Protein AF-0000000078421028 (afdb_homodimer)

pLDDT: mean 93.95, std 9.84, range [19.19, 98.88]

Structure (mmCIF, N/CA/C/O backbone):
data_AF-0000000078421028-model_v1
#
loop_
_entity.id
_entity.type
_entity.pdbx_description
1 polymer 'Putative carboxypeptidase PM20D1'
#
loop_
_atom_site.group_PDB
_atom_site.id
_atom_site.type_symbol
_atom_site.label_atom_id
_atom_site.label_alt_id
_atom_site.label_comp_id
_atom_site.label_asym_id
_atom_site.label_entity_id
_atom_site.label_seq_id
_atom_site.pdbx_PDB_ins_code
_atom_site.Cartn_x
_atom_site.Cartn_y
_atom_site.Cartn_z
_atom_site.occupancy
_atom_site.B_iso_or_equiv
_atom_site.auth_seq_id
_atom_site.auth_comp_id
_atom_site.auth_asym_id
_atom_site.auth_atom_id
_atom_site.pdbx_PDB_model_num
ATOM 1 N N . MET A 1 1 ? -19.719 -23.844 -26.766 1 55.5 1 MET A N 1
ATOM 2 C CA . MET A 1 1 ? -18.578 -24.547 -26.156 1 55.5 1 MET A CA 1
ATOM 3 C C . MET A 1 1 ? -18.562 -24.344 -24.641 1 55.5 1 MET A C 1
ATOM 5 O O . MET A 1 1 ? -18.734 -23.219 -24.156 1 55.5 1 MET A O 1
ATOM 9 N N . PHE A 1 2 ? -18.734 -25.422 -23.844 1 55.91 2 PHE A N 1
ATOM 10 C CA . PHE A 1 2 ? -18.953 -25.484 -22.406 1 55.91 2 PHE A CA 1
ATOM 11 C C . PHE A 1 2 ? -17.922 -24.641 -21.656 1 55.91 2 PHE A C 1
ATOM 13 O O . PHE A 1 2 ? -18.188 -24.141 -20.562 1 55.91 2 PHE A O 1
ATOM 20 N N . SER A 1 3 ? -16.859 -24.359 -22.422 1 67.81 3 SER A N 1
ATOM 21 C CA . SER A 1 3 ? -15.773 -23.641 -21.766 1 67.81 3 SER A CA 1
ATOM 22 C C . SER A 1 3 ? -16.109 -22.156 -21.609 1 67.81 3 SER A C 1
ATOM 24 O O . SER A 1 3 ? -15.734 -21.531 -20.609 1 67.81 3 SER A O 1
ATOM 26 N N . LEU A 1 4 ? -17.141 -21.75 -22.391 1 82.62 4 LEU A N 1
ATOM 27 C CA . LEU A 1 4 ? -17.422 -20.312 -22.391 1 82.62 4 LEU A CA 1
ATOM 28 C C . LEU A 1 4 ? -18.188 -19.922 -21.141 1 82.62 4 LEU A C 1
ATOM 30 O O . LEU A 1 4 ? -17.875 -18.891 -20.531 1 82.62 4 LEU A O 1
ATOM 34 N N . GLY A 1 5 ? -19.078 -20.781 -20.812 1 92.19 5 GLY A N 1
ATOM 35 C CA . GLY A 1 5 ? -19.859 -20.484 -19.625 1 92.19 5 GLY A CA 1
ATOM 36 C C . GLY A 1 5 ? -19.031 -20.438 -18.359 1 92.19 5 GLY A C 1
ATOM 37 O O . GLY A 1 5 ? -19.266 -19.609 -17.484 1 92.19 5 GLY A O 1
ATOM 38 N N . ALA A 1 6 ? -18.078 -21.344 -18.281 1 96.25 6 ALA A N 1
ATOM 39 C CA . ALA A 1 6 ? -17.219 -21.422 -17.094 1 96.25 6 ALA A CA 1
ATOM 40 C C . ALA A 1 6 ? -16.375 -20.172 -16.953 1 96.25 6 ALA A C 1
ATOM 42 O O . ALA A 1 6 ? -16.141 -19.688 -15.836 1 96.25 6 ALA A O 1
ATOM 43 N N . ILE A 1 7 ? -15.93 -19.594 -18.078 1 97.44 7 ILE A N 1
ATOM 44 C CA . ILE A 1 7 ? -15.055 -18.438 -18.094 1 97.44 7 ILE A CA 1
ATOM 45 C C . ILE A 1 7 ? -15.836 -17.203 -17.625 1 97.44 7 ILE A C 1
ATOM 47 O O . ILE A 1 7 ? -15.273 -16.328 -16.969 1 97.44 7 ILE A O 1
ATOM 51 N N . LYS A 1 8 ? -17.109 -17.141 -17.844 1 97.56 8 LYS A N 1
ATOM 52 C CA . LYS A 1 8 ? -17.953 -15.992 -17.5 1 97.56 8 LYS A CA 1
ATOM 53 C C . LYS A 1 8 ? -18.234 -15.945 -16 1 97.56 8 LYS A C 1
ATOM 55 O O . LYS A 1 8 ? -18.688 -14.922 -15.484 1 97.56 8 LYS A O 1
ATOM 60 N N . ILE A 1 9 ? -18.031 -17.047 -15.312 1 98.12 9 ILE A N 1
ATOM 61 C CA . ILE A 1 9 ? -18.25 -17.094 -13.867 1 98.12 9 ILE A CA 1
ATOM 62 C C . ILE A 1 9 ? -16.984 -16.703 -13.133 1 98.12 9 ILE A C 1
ATOM 64 O O . ILE A 1 9 ? -15.984 -17.422 -13.148 1 98.12 9 ILE A O 1
ATOM 68 N N . PRO A 1 10 ? -16.906 -15.578 -12.469 1 97.88 10 PRO A N 1
ATOM 69 C CA . PRO A 1 10 ? -15.68 -15.047 -11.883 1 97.88 10 PRO A CA 1
ATOM 70 C C . PRO A 1 10 ? -15.328 -15.711 -10.547 1 97.88 10 PRO A C 1
ATOM 72 O O . PRO A 1 10 ? -15.391 -15.062 -9.5 1 97.88 10 PRO A O 1
ATOM 75 N N . THR A 1 11 ? -14.938 -16.922 -10.555 1 98.31 11 THR A N 1
ATOM 76 C CA . THR A 1 11 ? -14.547 -17.656 -9.352 1 98.31 11 THR A CA 1
ATOM 77 C C . THR A 1 11 ? -13.211 -17.156 -8.82 1 98.31 11 THR A C 1
ATOM 79 O O . THR A 1 11 ? -12.258 -17.922 -8.695 1 98.31 11 THR A O 1
ATOM 82 N N . VAL A 1 12 ? -13.148 -15.914 -8.375 1 97.94 12 VAL A N 1
ATOM 83 C CA . VAL A 1 12 ? -11.914 -15.234 -7.996 1 97.94 12 VAL A CA 1
ATOM 84 C C . VAL A 1 12 ? -11.562 -15.57 -6.551 1 97.94 12 VAL A C 1
ATOM 86 O O . VAL A 1 12 ? -12.422 -15.523 -5.668 1 97.94 12 VAL A O 1
ATOM 89 N N . ALA A 1 13 ? -10.352 -15.992 -6.344 1 97.31 13 ALA A N 1
ATOM 90 C CA . ALA A 1 13 ? -9.789 -16.172 -5.008 1 97.31 13 ALA A CA 1
ATOM 91 C C . ALA A 1 13 ? -8.836 -15.031 -4.656 1 97.31 13 ALA A C 1
ATOM 93 O O . ALA A 1 13 ? -7.77 -14.898 -5.266 1 97.31 13 ALA A O 1
ATOM 94 N N . PHE A 1 14 ? -9.133 -14.266 -3.656 1 92.81 14 PHE A N 1
ATOM 95 C CA . PHE A 1 14 ? -8.32 -13.125 -3.248 1 92.81 14 PHE A CA 1
ATOM 96 C C . PHE A 1 14 ? -7.32 -13.523 -2.172 1 92.81 14 PHE A C 1
ATOM 98 O O . PHE A 1 14 ? -6.113 -13.383 -2.357 1 92.81 14 PHE A O 1
ATOM 105 N N . LEU A 1 15 ? -7.754 -14.016 -1.08 1 91.31 15 LEU A N 1
ATOM 106 C CA . LEU A 1 15 ? -7.02 -14.547 0.065 1 91.31 15 LEU A CA 1
ATOM 107 C C . LEU A 1 15 ? -7.66 -15.836 0.573 1 91.31 15 LEU A C 1
ATOM 109 O O . LEU A 1 15 ? -8.758 -16.188 0.151 1 91.31 15 LEU A O 1
ATOM 113 N N . ARG A 1 16 ? -6.789 -16.281 1.527 1 87.75 16 ARG A N 1
ATOM 114 C CA . ARG A 1 16 ? -7.371 -17.469 2.141 1 87.75 16 ARG A CA 1
ATOM 115 C C . ARG A 1 16 ? -8.695 -17.141 2.826 1 87.75 16 ARG A C 1
ATOM 117 O O . ARG A 1 16 ? -8.766 -16.219 3.629 1 87.75 16 ARG A O 1
ATOM 124 N N . LYS A 1 17 ? -9.812 -17.516 2.42 1 87.5 17 LYS A N 1
ATOM 125 C CA . LYS A 1 17 ? -11.148 -17.328 2.975 1 87.5 17 LYS A CA 1
ATOM 126 C C . LYS A 1 17 ? -11.828 -16.094 2.383 1 87.5 17 LYS A C 1
ATOM 128 O O . LYS A 1 17 ? -12.867 -15.656 2.875 1 87.5 17 LYS A O 1
ATOM 133 N N . GLN A 1 18 ? -11.109 -15.367 1.617 1 94.12 18 GLN A N 1
ATOM 134 C CA . GLN A 1 18 ? -11.719 -14.305 0.826 1 94.12 18 GLN A CA 1
ATOM 135 C C . GLN A 1 18 ? -11.883 -14.727 -0.631 1 94.12 18 GLN A C 1
ATOM 137 O O . GLN A 1 18 ? -11.102 -14.328 -1.492 1 94.12 18 GLN A O 1
ATOM 142 N N . LEU A 1 19 ? -12.945 -15.477 -0.833 1 97.19 19 LEU A N 1
ATOM 143 C CA . LEU A 1 19 ? -13.266 -16.047 -2.139 1 97.19 19 LEU A CA 1
ATOM 144 C C . LEU A 1 19 ? -14.602 -15.539 -2.646 1 97.19 19 LEU A C 1
ATOM 146 O O . LEU A 1 19 ? -15.438 -15.086 -1.859 1 97.19 19 LEU A O 1
ATOM 150 N N . ASN A 1 20 ? -14.742 -15.445 -3.902 1 97.75 20 ASN A N 1
ATOM 151 C CA . ASN A 1 20 ? -16.062 -15.203 -4.477 1 97.75 20 ASN A CA 1
ATOM 152 C C . ASN A 1 20 ? -16.953 -16.438 -4.367 1 97.75 20 ASN A C 1
ATOM 154 O O . ASN A 1 20 ? -17.156 -17.156 -5.352 1 97.75 20 ASN A O 1
ATOM 158 N N . THR A 1 21 ? -17.562 -16.641 -3.246 1 97.31 21 THR A N 1
ATOM 159 C CA . THR A 1 21 ? -18.297 -17.859 -2.938 1 97.31 21 THR A CA 1
ATOM 160 C C . THR A 1 21 ? -19.547 -17.969 -3.803 1 97.31 21 THR A C 1
ATOM 162 O O . THR A 1 21 ? -19.938 -19.078 -4.18 1 97.31 21 THR A O 1
ATOM 165 N N . THR A 1 22 ? -20.156 -16.828 -4.121 1 98.06 22 THR A N 1
ATOM 166 C CA . THR A 1 22 ? -21.312 -16.844 -5.004 1 98.06 22 THR A CA 1
ATOM 167 C C . THR A 1 22 ? -20.953 -17.438 -6.367 1 98.06 22 THR A C 1
ATOM 169 O O . THR A 1 22 ? -21.703 -18.234 -6.926 1 98.06 22 THR A O 1
ATOM 172 N N . ALA A 1 23 ? -19.812 -17.062 -6.848 1 98.25 23 ALA A N 1
ATOM 173 C CA . ALA A 1 23 ? -19.344 -17.562 -8.141 1 98.25 23 ALA A CA 1
ATOM 174 C C . ALA A 1 23 ? -19.016 -19.047 -8.055 1 98.25 23 ALA A C 1
ATOM 176 O O . ALA A 1 23 ? -19.234 -19.797 -9.016 1 98.25 23 ALA A O 1
ATOM 177 N N . LEU A 1 24 ? -18.469 -19.484 -6.949 1 98.38 24 LEU A N 1
ATOM 178 C CA . LEU A 1 24 ? -18.141 -20.891 -6.773 1 98.38 24 LEU A CA 1
ATOM 179 C C . LEU A 1 24 ? -19.406 -21.75 -6.82 1 98.38 24 LEU A C 1
ATOM 181 O O . LEU A 1 24 ? -19.406 -22.812 -7.441 1 98.38 24 LEU A O 1
ATOM 185 N N . ILE A 1 25 ? -20.438 -21.281 -6.184 1 98 25 ILE A N 1
ATOM 186 C CA . ILE A 1 25 ? -21.719 -21.984 -6.18 1 98 25 ILE A CA 1
ATOM 187 C C . ILE A 1 25 ? -22.281 -22.031 -7.598 1 98 25 ILE A C 1
ATOM 189 O O . ILE A 1 25 ? -22.766 -23.078 -8.047 1 98 25 ILE A O 1
ATOM 193 N N . GLU A 1 26 ? -22.203 -20.891 -8.234 1 98 26 GLU A N 1
ATOM 194 C CA . GLU A 1 26 ? -22.688 -20.812 -9.617 1 98 26 GLU A CA 1
ATOM 195 C C . GLU A 1 26 ? -21.922 -21.781 -10.516 1 98 26 GLU A C 1
ATOM 197 O O . GLU A 1 26 ? -22.516 -22.406 -11.398 1 98 26 GLU A O 1
ATOM 202 N N . PHE A 1 27 ? -20.688 -21.891 -10.352 1 97.88 27 PHE A N 1
ATOM 203 C CA . PHE A 1 27 ? -19.859 -22.797 -11.117 1 97.88 27 PHE A CA 1
ATOM 204 C C . PHE A 1 27 ? -20.312 -24.25 -10.914 1 97.88 27 PHE A C 1
ATOM 206 O O . PHE A 1 27 ? -20.391 -25.016 -11.867 1 97.88 27 PHE A O 1
ATOM 213 N N . GLY A 1 28 ? -20.547 -24.578 -9.672 1 97.19 28 GLY A N 1
ATOM 214 C CA . GLY A 1 28 ? -21.047 -25.906 -9.375 1 97.19 28 GLY A CA 1
ATOM 215 C C . GLY A 1 28 ? -22.328 -26.25 -10.109 1 97.19 28 GLY A C 1
ATOM 216 O O . GLY A 1 28 ? -22.438 -27.328 -10.68 1 97.19 28 GLY A O 1
ATOM 217 N N . LYS A 1 29 ? -23.234 -25.312 -10.078 1 97 29 LYS A N 1
ATOM 218 C CA . LYS A 1 29 ? -24.5 -25.516 -10.797 1 97 29 LYS A CA 1
ATOM 219 C C . LYS A 1 29 ? -24.25 -25.625 -12.305 1 97 29 LYS A C 1
ATOM 221 O O . LYS A 1 29 ? -24.922 -26.406 -12.984 1 97 29 LYS A O 1
ATOM 226 N N . TYR A 1 30 ? -23.359 -24.859 -12.719 1 97.75 30 TYR A N 1
ATOM 227 C CA . TYR A 1 30 ? -23.047 -24.812 -14.148 1 97.75 30 TYR A CA 1
ATOM 228 C C . TYR A 1 30 ? -22.547 -26.156 -14.641 1 97.75 30 TYR A C 1
ATOM 230 O O . TYR A 1 30 ? -23.031 -26.672 -15.648 1 97.75 30 TYR A O 1
ATOM 238 N N . ILE A 1 31 ? -21.516 -26.75 -13.953 1 97.44 31 ILE A N 1
ATOM 239 C CA . ILE A 1 31 ? -20.922 -27.984 -14.445 1 97.44 31 ILE A CA 1
ATOM 240 C C . ILE A 1 31 ? -21.938 -29.125 -14.367 1 97.44 31 ILE A C 1
ATOM 242 O O . ILE A 1 31 ? -21.938 -30.031 -15.203 1 97.44 31 ILE A O 1
ATOM 246 N N . GLN A 1 32 ? -22.844 -29.109 -13.406 1 96.69 32 GLN A N 1
ATOM 247 C CA . GLN A 1 32 ? -23.922 -30.109 -13.336 1 96.69 32 GLN A CA 1
ATOM 248 C C . GLN A 1 32 ? -24.844 -30 -14.547 1 96.69 32 GLN A C 1
ATOM 250 O O . GLN A 1 32 ? -25.312 -31.016 -15.062 1 96.69 32 GLN A O 1
ATOM 255 N N . LYS A 1 33 ? -25.109 -28.797 -14.891 1 96.5 33 LYS A N 1
ATOM 256 C CA . LYS A 1 33 ? -26.031 -28.547 -16 1 96.5 33 LYS A CA 1
ATOM 257 C C . LYS A 1 33 ? -25.406 -28.938 -17.328 1 96.5 33 LYS A C 1
ATOM 259 O O . LYS A 1 33 ? -26.078 -29.562 -18.172 1 96.5 33 LYS A O 1
ATOM 264 N N . VAL A 1 34 ? -24.188 -28.656 -17.531 1 96.56 34 VAL A N 1
ATOM 265 C CA . VAL A 1 34 ? -23.609 -28.766 -18.859 1 96.56 34 VAL A CA 1
ATOM 266 C C . VAL A 1 34 ? -23 -30.156 -19.047 1 96.56 34 VAL A C 1
ATOM 268 O O . VAL A 1 34 ? -22.766 -30.609 -20.172 1 96.56 34 VAL A O 1
ATOM 271 N N . PHE A 1 35 ? -22.75 -30.859 -17.938 1 97.56 35 PHE A N 1
ATOM 272 C CA . PHE A 1 35 ? -22.234 -32.219 -18.031 1 97.56 35 PHE A CA 1
ATOM 273 C C . PHE A 1 35 ? -23.156 -33.219 -17.359 1 97.56 35 PHE A C 1
ATOM 275 O O . PHE A 1 35 ? -22.766 -33.906 -16.422 1 97.56 35 PHE A O 1
ATOM 282 N N . PRO A 1 36 ? -24.344 -33.406 -17.859 1 97 36 PRO A N 1
ATOM 283 C CA . PRO A 1 36 ? -25.344 -34.219 -17.188 1 97 36 PRO A CA 1
ATOM 284 C C . PRO A 1 36 ? -24.953 -35.719 -17.125 1 97 36 PRO A C 1
ATOM 286 O O . PRO A 1 36 ? -25.281 -36.406 -16.156 1 97 36 PRO A O 1
ATOM 289 N N . ALA A 1 37 ? -24.25 -36.25 -18.094 1 97.75 37 ALA A N 1
ATOM 290 C CA . ALA A 1 37 ? -23.859 -37.656 -18.078 1 97.75 37 ALA A CA 1
ATOM 291 C C . ALA A 1 37 ? -22.844 -37.906 -16.969 1 97.75 37 ALA A C 1
ATOM 293 O O . ALA A 1 37 ? -22.891 -38.969 -16.312 1 97.75 37 ALA A O 1
ATOM 294 N N . VAL A 1 38 ? -21.953 -37.031 -16.766 1 98.06 38 VAL A N 1
ATOM 295 C CA . VAL A 1 38 ? -20.938 -37.156 -15.727 1 98.06 38 VAL A CA 1
ATOM 296 C C . VAL A 1 38 ? -21.625 -37.25 -14.359 1 98.06 38 VAL A C 1
ATOM 298 O O . VAL A 1 38 ? -21.203 -38.031 -13.5 1 98.06 38 VAL A O 1
ATOM 301 N N . PHE A 1 39 ? -22.734 -36.531 -14.195 1 97.69 39 PHE A N 1
ATOM 302 C CA . PHE A 1 39 ? -23.359 -36.438 -12.883 1 97.69 39 PHE A CA 1
ATOM 303 C C . PHE A 1 39 ? -24.438 -37.5 -12.711 1 97.69 39 PHE A C 1
ATOM 305 O O . PHE A 1 39 ? -24.906 -37.75 -11.594 1 97.69 39 PHE A O 1
ATOM 312 N N . SER A 1 40 ? -24.766 -38.219 -13.766 1 96.94 40 SER A N 1
ATOM 313 C CA . SER A 1 40 ? -25.891 -39.125 -13.648 1 96.94 40 SER A CA 1
ATOM 314 C C . SER A 1 40 ? -25.453 -40.562 -13.836 1 96.94 40 SER A C 1
ATOM 316 O O . SER A 1 40 ? -26.188 -41.5 -13.5 1 96.94 40 SER A O 1
ATOM 318 N N . THR A 1 41 ? -24.297 -40.781 -14.383 1 97.62 41 THR A N 1
ATOM 319 C CA . THR A 1 41 ? -23.812 -42.125 -14.656 1 97.62 41 THR A CA 1
ATOM 320 C C . THR A 1 41 ? -23.594 -42.906 -13.352 1 97.62 41 THR A C 1
ATOM 322 O O . THR A 1 41 ? -23 -42.375 -12.406 1 97.62 41 THR A O 1
ATOM 325 N N . GLU A 1 42 ? -23.938 -44.156 -13.297 1 96.75 42 GLU A N 1
ATOM 326 C CA . GLU A 1 42 ? -24.016 -44.969 -12.07 1 96.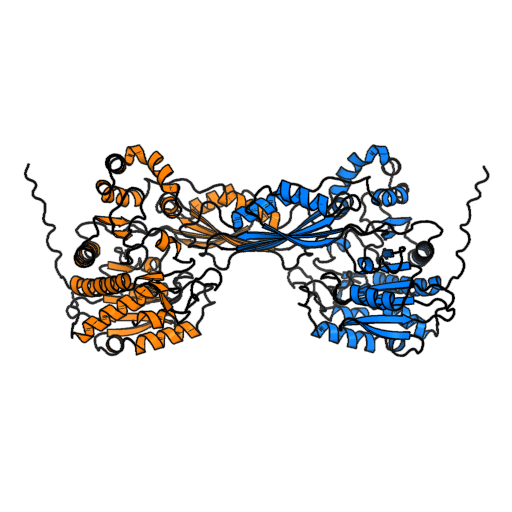75 42 GLU A CA 1
ATOM 327 C C . GLU A 1 42 ? -22.609 -45.281 -11.539 1 96.75 42 GLU A C 1
ATOM 329 O O . GLU A 1 42 ? -22.406 -45.312 -10.32 1 96.75 42 GLU A O 1
ATOM 334 N N . PHE A 1 43 ? -21.703 -45.469 -12.414 1 97.81 43 PHE A N 1
ATOM 335 C CA . PHE A 1 43 ? -20.391 -45.875 -11.945 1 97.81 43 PHE A CA 1
ATOM 336 C C . PHE A 1 43 ? -19.516 -44.656 -11.641 1 97.81 43 PHE A C 1
ATOM 338 O O . PHE A 1 43 ? -18.312 -44.812 -11.43 1 97.81 43 PHE A O 1
ATOM 345 N N . ILE A 1 44 ? -20.078 -43.531 -11.664 1 98.56 44 ILE A N 1
ATOM 346 C CA . ILE A 1 44 ? -19.391 -42.281 -11.281 1 98.56 44 ILE A CA 1
ATOM 347 C C . ILE A 1 44 ? -20 -41.719 -10 1 98.56 44 ILE A C 1
ATOM 349 O O . ILE A 1 44 ? -21.203 -41.5 -9.938 1 98.56 44 ILE A O 1
ATOM 353 N N . GLN A 1 45 ? -19.172 -41.562 -8.984 1 98.31 45 GLN A N 1
ATOM 354 C CA . GLN A 1 45 ? -19.594 -40.938 -7.742 1 98.31 45 GLN A CA 1
ATOM 355 C C . GLN A 1 45 ? -19.047 -39.5 -7.641 1 98.31 45 GLN A C 1
ATOM 357 O O . GLN A 1 45 ? -17.844 -39.281 -7.84 1 98.31 45 GLN A O 1
ATOM 362 N N . HIS A 1 46 ? -19.922 -38.594 -7.484 1 97.69 46 HIS A N 1
ATOM 363 C CA . HIS A 1 46 ? -19.531 -37.219 -7.305 1 97.69 46 HIS A CA 1
ATOM 364 C C . HIS A 1 46 ? -19.703 -36.781 -5.855 1 97.69 46 HIS A C 1
ATOM 366 O O . HIS A 1 46 ? -20.719 -37.094 -5.227 1 97.69 46 HIS A O 1
ATOM 372 N N . GLU A 1 47 ? -18.688 -36.094 -5.277 1 98.12 47 GLU A N 1
ATOM 373 C CA . GLU A 1 47 ? -18.719 -35.562 -3.92 1 98.12 47 GLU A CA 1
ATOM 374 C C . GLU A 1 47 ? -18.219 -34.125 -3.887 1 98.12 47 GLU A C 1
ATOM 376 O O . GLU A 1 47 ? -17.328 -33.75 -4.645 1 98.12 47 GLU A O 1
ATOM 381 N N . VAL A 1 48 ? -18.938 -33.375 -3.047 1 98.19 48 VAL A N 1
ATOM 382 C CA . VAL A 1 48 ? -18.438 -32.031 -2.746 1 98.19 48 VAL A CA 1
ATOM 383 C C . VAL A 1 48 ? -17.516 -32.094 -1.529 1 98.19 48 VAL A C 1
ATOM 385 O O . VAL A 1 48 ? -17.906 -32.594 -0.471 1 98.19 48 VAL A O 1
ATOM 388 N N . VAL A 1 49 ? -16.297 -31.672 -1.717 1 98.19 49 VAL A N 1
ATOM 389 C CA . VAL A 1 49 ? -15.281 -31.703 -0.675 1 98.19 49 VAL A CA 1
ATOM 390 C C . VAL A 1 49 ? -14.883 -30.281 -0.288 1 98.19 49 VAL A C 1
ATOM 392 O O . VAL A 1 49 ? -14.734 -29.422 -1.154 1 98.19 49 VAL A O 1
ATOM 395 N N . GLY A 1 50 ? -14.695 -30.016 0.967 1 95.62 50 GLY A N 1
ATOM 396 C CA . GLY A 1 50 ? -14.32 -28.672 1.409 1 95.62 50 GLY A CA 1
ATOM 397 C C . GLY A 1 50 ? -15.32 -27.609 1.008 1 95.62 50 GLY A C 1
ATOM 398 O O . GLY A 1 50 ? -14.945 -26.484 0.665 1 95.62 50 GLY A O 1
ATOM 399 N N . GLU A 1 51 ? -16.516 -27.922 0.85 1 95.12 51 GLU A N 1
ATOM 400 C CA . GLU A 1 51 ? -17.656 -27.062 0.622 1 95.12 51 GLU A CA 1
ATOM 401 C C . GLU A 1 51 ? -17.812 -26.719 -0.857 1 95.12 51 GLU A C 1
ATOM 403 O O . GLU A 1 51 ? -18.922 -26.578 -1.357 1 95.12 51 GLU A O 1
ATOM 408 N N . TYR A 1 52 ? -16.625 -26.578 -1.565 1 97.56 52 TYR A N 1
ATOM 409 C CA . TYR A 1 52 ? -16.797 -26.031 -2.912 1 97.56 52 TYR A CA 1
ATOM 410 C C . TYR A 1 52 ? -16.016 -26.859 -3.928 1 97.56 52 TYR A C 1
ATOM 412 O O . TYR A 1 52 ? -16.203 -26.703 -5.137 1 97.56 52 TYR A O 1
ATOM 420 N N . SER A 1 53 ? -15.141 -27.766 -3.477 1 98.62 53 SER A N 1
ATOM 421 C CA . SER A 1 53 ? -14.344 -28.578 -4.391 1 98.62 53 SER A CA 1
ATOM 422 C C . SER A 1 53 ? -15.109 -29.828 -4.816 1 98.62 53 SER A C 1
ATOM 424 O O . SER A 1 53 ? -16.031 -30.266 -4.121 1 98.62 53 SER A O 1
ATOM 426 N N . TYR A 1 54 ? -14.75 -30.406 -5.914 1 98.75 54 TYR A N 1
ATOM 427 C CA . TYR A 1 54 ? -15.438 -31.562 -6.461 1 98.75 54 TYR A CA 1
ATOM 428 C C . TYR A 1 54 ? -14.492 -32.75 -6.602 1 98.75 54 TYR A C 1
ATOM 430 O O . TYR A 1 54 ? -13.375 -32.594 -7.09 1 98.75 54 TYR A O 1
ATOM 438 N N . LEU A 1 55 ? -14.914 -33.844 -6.121 1 98.88 55 LEU A N 1
ATOM 439 C CA . LEU A 1 55 ? -14.234 -35.125 -6.32 1 98.88 55 LEU A CA 1
ATOM 440 C C . LEU A 1 55 ? -15.125 -36.094 -7.086 1 98.88 55 LEU A C 1
ATOM 442 O O . LEU A 1 55 ? -16.266 -36.344 -6.684 1 98.88 55 LEU A O 1
ATOM 446 N N . PHE A 1 56 ? -14.664 -36.531 -8.234 1 98.88 56 PHE A N 1
ATOM 447 C CA . PHE A 1 56 ? -15.344 -37.594 -9 1 98.88 56 PHE A CA 1
ATOM 448 C C . PHE A 1 56 ? -14.594 -38.906 -8.898 1 98.88 56 PHE A C 1
ATOM 450 O O . PHE A 1 56 ? -13.391 -38.969 -9.164 1 98.88 56 PHE A O 1
ATOM 457 N N . THR A 1 57 ? -15.219 -39.875 -8.453 1 98.75 57 THR A N 1
ATOM 458 C CA . THR A 1 57 ? -14.719 -41.25 -8.484 1 98.75 57 THR A CA 1
ATOM 459 C C . THR A 1 57 ? -15.32 -42.031 -9.656 1 98.75 57 THR A C 1
ATOM 461 O O . THR A 1 57 ? -16.516 -42.312 -9.656 1 98.75 57 THR A O 1
ATOM 464 N N . VAL A 1 58 ? -14.508 -42.312 -10.641 1 98.69 58 VAL A N 1
ATOM 465 C CA . VAL A 1 58 ? -14.938 -43.094 -11.797 1 98.69 58 VAL A CA 1
ATOM 466 C C . VAL A 1 58 ? -14.516 -44.531 -11.633 1 98.69 58 VAL A C 1
ATOM 468 O O . VAL A 1 58 ? -13.328 -44.875 -11.75 1 98.69 58 VAL A O 1
ATOM 471 N N . ARG A 1 59 ? -15.438 -45.375 -11.445 1 98.12 59 ARG A N 1
ATOM 472 C CA . ARG A 1 59 ? -15.141 -46.781 -11.203 1 98.12 59 ARG A CA 1
ATOM 473 C C . ARG A 1 59 ? -14.969 -47.531 -12.516 1 98.12 59 ARG A C 1
ATOM 475 O O . ARG A 1 59 ? -15.891 -47.625 -13.328 1 98.12 59 ARG A O 1
ATOM 482 N N . GLY A 1 60 ? -13.758 -48.031 -12.688 1 97 60 GLY A N 1
ATOM 483 C CA . GLY A 1 60 ? -13.477 -48.844 -13.867 1 97 60 GLY A CA 1
ATOM 484 C C . GLY A 1 60 ? -14.031 -50.25 -13.773 1 97 60 GLY A C 1
ATOM 485 O O . GLY A 1 60 ? -14.445 -50.688 -12.695 1 97 60 GLY A O 1
ATOM 486 N N . SER A 1 61 ? -14.047 -50.969 -14.867 1 96.25 61 SER A N 1
ATOM 487 C CA . SER A 1 61 ? -14.594 -52.312 -14.898 1 96.25 61 SER A CA 1
ATOM 488 C C . SER A 1 61 ? -13.594 -53.312 -14.344 1 96.25 61 SER A C 1
ATOM 490 O O . SER A 1 61 ? -13.977 -54.438 -13.977 1 96.25 61 SER A O 1
ATOM 492 N N . ASP A 1 62 ? -12.328 -53 -14.242 1 95.75 62 ASP A N 1
ATOM 493 C CA . ASP A 1 62 ? -11.305 -53.875 -13.68 1 95.75 62 ASP A CA 1
ATOM 494 C C . ASP A 1 62 ? -10.75 -53.312 -12.375 1 95.75 62 ASP A C 1
ATOM 496 O O . ASP A 1 62 ? -9.836 -52.5 -12.391 1 95.75 62 ASP A O 1
ATOM 500 N N . PRO A 1 63 ? -11.195 -53.844 -11.32 1 92.69 63 PRO A N 1
ATOM 501 C CA . PRO A 1 63 ? -10.789 -53.281 -10.023 1 92.69 63 PRO A CA 1
ATOM 502 C C . PRO A 1 63 ? -9.336 -53.625 -9.68 1 92.69 63 PRO A C 1
ATOM 504 O O . PRO A 1 63 ? -8.781 -53.062 -8.727 1 92.69 63 PRO A O 1
ATOM 507 N N . GLN A 1 64 ? -8.734 -54.469 -10.438 1 93 64 GLN A N 1
ATOM 508 C CA . GLN A 1 64 ? -7.367 -54.875 -10.148 1 93 64 GLN A CA 1
ATOM 509 C C . GLN A 1 64 ? -6.367 -53.812 -10.641 1 93 64 GLN A C 1
ATOM 511 O O . GLN A 1 64 ? -5.215 -53.812 -10.211 1 93 64 GLN A O 1
ATOM 516 N N . LEU A 1 65 ? -6.824 -53.031 -11.516 1 94.94 65 LEU A N 1
ATOM 517 C CA . LEU A 1 65 ? -5.945 -52 -12.031 1 94.94 65 LEU A CA 1
ATOM 518 C C . LEU A 1 65 ? -5.852 -50.812 -11.055 1 94.94 65 LEU A C 1
ATOM 520 O O . LEU A 1 65 ? -6.871 -50.312 -10.602 1 94.94 65 LEU A O 1
ATOM 524 N N . MET A 1 66 ? -4.629 -50.438 -10.719 1 95.94 66 MET A N 1
ATOM 525 C CA . MET A 1 66 ? -4.43 -49.312 -9.828 1 95.94 66 MET A CA 1
ATOM 526 C C . MET A 1 66 ? -4.965 -48.031 -10.461 1 95.94 66 MET A C 1
ATOM 528 O O . MET A 1 66 ? -4.648 -47.719 -11.609 1 95.94 66 MET A O 1
ATOM 532 N N . PRO A 1 67 ? -5.773 -47.281 -9.781 1 98 67 PRO A N 1
ATOM 533 C CA . PRO A 1 67 ? -6.371 -46.062 -10.336 1 98 67 PRO A CA 1
ATOM 534 C C . PRO A 1 67 ? -5.355 -44.938 -10.523 1 98 67 PRO A C 1
ATOM 536 O O . PRO A 1 67 ? -4.242 -45 -9.992 1 98 67 PRO A O 1
ATOM 539 N N . TYR A 1 68 ? -5.688 -43.938 -11.328 1 98.5 68 TYR A N 1
ATOM 540 C CA . TYR A 1 68 ? -4.945 -42.719 -11.484 1 98.5 68 TYR A CA 1
ATOM 541 C C . TYR A 1 68 ? -5.832 -41.5 -11.188 1 98.5 68 TYR A C 1
ATOM 543 O O . TYR A 1 68 ? -6.984 -41.656 -10.773 1 98.5 68 TYR A O 1
ATOM 551 N N . MET A 1 69 ? -5.254 -40.281 -11.312 1 98.81 69 MET A N 1
ATOM 552 C CA . MET A 1 69 ? -6.031 -39.094 -10.945 1 98.81 69 MET A CA 1
ATOM 553 C C . MET A 1 69 ? -5.73 -37.938 -11.891 1 98.81 69 MET A C 1
ATOM 555 O O . MET A 1 69 ? -4.586 -37.75 -12.312 1 98.81 69 MET A O 1
ATOM 559 N N . LEU A 1 70 ? -6.766 -37.219 -12.25 1 98.88 70 LEU A N 1
ATOM 560 C CA . LEU A 1 70 ? -6.684 -35.969 -13 1 98.88 70 LEU A CA 1
ATOM 561 C C . LEU A 1 70 ? -7.09 -34.781 -12.117 1 98.88 70 LEU A C 1
ATOM 563 O O . LEU A 1 70 ? -8.18 -34.781 -11.539 1 98.88 70 LEU A O 1
ATOM 567 N N . LEU A 1 71 ? -6.195 -33.75 -12.039 1 98.75 71 LEU A N 1
ATOM 568 C CA . LEU A 1 71 ? -6.426 -32.625 -11.172 1 98.75 71 LEU A CA 1
ATOM 569 C C . LEU A 1 71 ? -6.605 -31.344 -11.992 1 98.75 71 LEU A C 1
ATOM 571 O O . LEU A 1 71 ? -6.047 -31.219 -13.086 1 98.75 71 LEU A O 1
ATOM 575 N N . ALA A 1 72 ? -7.367 -30.453 -11.508 1 98.5 72 ALA A N 1
ATOM 576 C CA . ALA A 1 72 ? -7.539 -29.078 -11.992 1 98.5 72 ALA A CA 1
ATOM 577 C C . ALA A 1 72 ? -8.117 -28.188 -10.898 1 98.5 72 ALA A C 1
ATOM 579 O O . ALA A 1 72 ? -8.344 -28.641 -9.773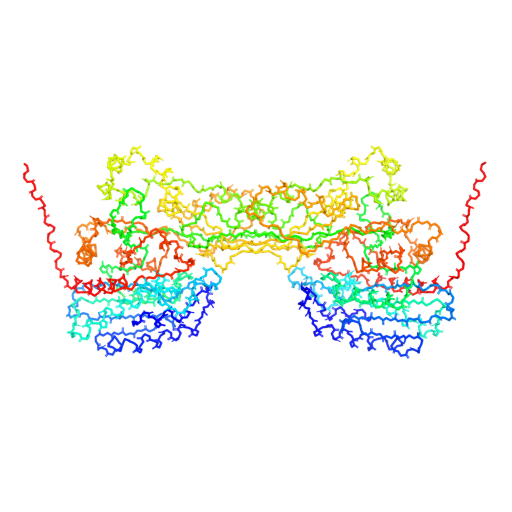 1 98.5 72 ALA A O 1
ATOM 580 N N . HIS A 1 73 ? -8.188 -26.938 -11.102 1 98.5 73 HIS A N 1
ATOM 581 C CA . HIS A 1 73 ? -8.844 -26.047 -10.148 1 98.5 73 HIS A CA 1
ATOM 582 C C . HIS A 1 73 ? -9.711 -25.016 -10.867 1 98.5 73 HIS A C 1
ATOM 584 O O . HIS A 1 73 ? -9.469 -24.688 -12.031 1 98.5 73 HIS A O 1
ATOM 590 N N . MET A 1 74 ? -10.695 -24.547 -10.141 1 98.31 74 MET A N 1
ATOM 591 C CA . MET A 1 74 ? -11.695 -23.703 -10.797 1 98.31 74 MET A CA 1
ATOM 592 C C . MET A 1 74 ? -11.477 -22.234 -10.453 1 98.31 74 MET A C 1
ATOM 594 O O . MET A 1 74 ? -12.008 -21.359 -11.117 1 98.31 74 MET A O 1
ATOM 598 N N . ASP A 1 75 ? -10.734 -21.969 -9.359 1 98.25 75 ASP A N 1
ATOM 599 C CA . ASP A 1 75 ? -10.539 -20.578 -8.961 1 98.25 75 ASP A CA 1
ATOM 600 C C . ASP A 1 75 ? -9.531 -19.875 -9.875 1 98.25 75 ASP A C 1
ATOM 602 O O . ASP A 1 75 ? -8.758 -20.531 -10.57 1 98.25 75 ASP A O 1
ATOM 606 N N . VAL A 1 76 ? -9.633 -18.562 -9.914 1 97.69 76 VAL A N 1
ATOM 607 C CA . VAL A 1 76 ? -8.727 -17.734 -10.703 1 97.69 76 VAL A CA 1
ATOM 608 C C . VAL A 1 76 ? -8.242 -16.562 -9.859 1 97.69 76 VAL A C 1
ATOM 610 O O . VAL A 1 76 ? -8.773 -16.297 -8.773 1 97.69 76 VAL A O 1
ATOM 613 N N . VAL A 1 77 ? -7.176 -15.914 -10.289 1 96.88 77 VAL A N 1
ATOM 614 C CA . VAL A 1 77 ? -6.684 -14.719 -9.609 1 96.88 77 VAL A CA 1
ATOM 615 C C . VAL A 1 77 ? -7.512 -13.508 -10.023 1 96.88 77 VAL A C 1
ATOM 617 O O . VAL A 1 77 ? -8.18 -13.531 -11.062 1 96.88 77 VAL A O 1
ATOM 620 N N . PRO A 1 78 ? -7.422 -12.438 -9.219 1 94.94 78 PRO A N 1
ATOM 621 C CA . PRO A 1 78 ? -8.164 -11.234 -9.586 1 94.94 78 PRO A CA 1
ATOM 622 C C . PRO A 1 78 ? -7.695 -10.625 -10.906 1 94.94 78 PRO A C 1
ATOM 624 O O . PRO A 1 78 ? -6.539 -10.805 -11.289 1 94.94 78 PRO A O 1
ATOM 627 N N . ALA A 1 79 ? -8.656 -9.961 -11.586 1 92.12 79 ALA A N 1
ATOM 628 C CA . ALA A 1 79 ? -8.344 -9.258 -12.828 1 92.12 79 ALA A CA 1
ATOM 629 C C . ALA A 1 79 ? -9.055 -7.91 -12.898 1 92.12 79 ALA A C 1
ATOM 631 O O . ALA A 1 79 ? -10.258 -7.82 -12.633 1 92.12 79 ALA A O 1
ATOM 632 N N . SER A 1 80 ? -8.234 -6.922 -13.141 1 86.06 80 SER A N 1
ATOM 633 C CA . SER A 1 80 ? -8.828 -5.609 -13.391 1 86.06 80 SER A CA 1
ATOM 634 C C . SER A 1 80 ? -9.148 -5.422 -14.867 1 86.06 80 SER A C 1
ATOM 636 O O . SER A 1 80 ? -8.539 -6.055 -15.734 1 86.06 80 SER A O 1
ATOM 638 N N . GLU A 1 81 ? -10.062 -4.5 -15.062 1 86.38 81 GLU A N 1
ATOM 639 C CA . GLU A 1 81 ? -10.438 -4.262 -16.453 1 86.38 81 GLU A CA 1
ATOM 640 C C . GLU A 1 81 ? -9.344 -3.504 -17.203 1 86.38 81 GLU A C 1
ATOM 642 O O . GLU A 1 81 ? -9.227 -3.625 -18.422 1 86.38 81 GLU A O 1
ATOM 647 N N . GLU A 1 82 ? -8.641 -2.889 -16.5 1 86.75 82 GLU A N 1
ATOM 648 C CA . GLU A 1 82 ? -7.582 -2.104 -17.125 1 86.75 82 GLU A CA 1
ATOM 649 C C . GLU A 1 82 ? -6.562 -3.004 -17.812 1 86.75 82 GLU A C 1
ATOM 651 O O . GLU A 1 82 ? -6.141 -4.02 -17.266 1 86.75 82 GLU A O 1
ATOM 656 N N . GLY A 1 83 ? -6.277 -2.705 -19.125 1 89.25 83 GLY A N 1
ATOM 657 C CA . GLY A 1 83 ? -5.254 -3.416 -19.859 1 89.25 83 GLY A CA 1
ATOM 658 C C . GLY A 1 83 ? -5.809 -4.543 -20.719 1 89.25 83 GLY A C 1
ATOM 659 O O . GLY A 1 83 ? -5.098 -5.117 -21.547 1 89.25 83 GLY A O 1
ATOM 660 N N . TRP A 1 84 ? -7.094 -4.863 -20.531 1 94.56 84 TRP A N 1
ATOM 661 C CA . TRP A 1 84 ? -7.703 -5.969 -21.25 1 94.56 84 TRP A CA 1
ATOM 662 C C . TRP A 1 84 ? -8.383 -5.473 -22.531 1 94.56 84 TRP A C 1
ATOM 664 O O . TRP A 1 84 ? -9 -4.406 -22.531 1 94.56 84 TRP A O 1
ATOM 674 N N . LYS A 1 85 ? -8.219 -6.18 -23.609 1 95.81 85 LYS A N 1
ATOM 675 C CA . LYS A 1 85 ? -8.953 -5.918 -24.844 1 95.81 85 LYS A CA 1
ATOM 676 C C . LYS A 1 85 ? -10.453 -6.117 -24.641 1 95.81 85 LYS A C 1
ATOM 678 O O . LYS A 1 85 ? -11.258 -5.363 -25.203 1 95.81 85 LYS A O 1
ATOM 683 N N . PHE A 1 86 ? -10.797 -7.16 -23.922 1 96.44 86 PHE A N 1
ATOM 684 C CA . PHE A 1 86 ? -12.156 -7.48 -23.5 1 96.44 86 PHE A CA 1
ATOM 685 C C . PHE A 1 86 ? -12.227 -7.676 -21.984 1 96.44 86 PHE A C 1
ATOM 687 O O . PHE A 1 86 ? -11.234 -8.047 -21.359 1 96.44 86 PHE A O 1
ATOM 694 N N . PRO A 1 87 ? -13.391 -7.402 -21.422 1 96.44 87 PRO A N 1
ATOM 695 C CA . PRO A 1 87 ? -13.484 -7.625 -19.984 1 96.44 87 PRO A CA 1
ATOM 696 C C . PRO A 1 87 ? -13.023 -9.023 -19.578 1 96.44 87 PRO A C 1
ATOM 698 O O . PRO A 1 87 ? -13.312 -10 -20.281 1 96.44 87 PRO A O 1
ATOM 701 N N . PRO A 1 88 ? -12.344 -9.141 -18.484 1 96.69 88 PRO A N 1
ATOM 702 C CA . PRO A 1 88 ? -11.648 -10.375 -18.094 1 96.69 88 PRO A CA 1
ATOM 703 C C . PRO A 1 88 ? -12.602 -11.555 -17.953 1 96.69 88 PRO A C 1
ATOM 705 O O . PRO A 1 88 ? -12.164 -12.711 -17.984 1 96.69 88 PRO A O 1
ATOM 708 N N . PHE A 1 89 ? -13.914 -11.336 -17.797 1 97.38 89 PHE A N 1
ATOM 709 C CA . PHE A 1 89 ? -14.844 -12.438 -17.594 1 97.38 89 PHE A CA 1
ATOM 710 C C . PHE A 1 89 ? -15.945 -12.422 -18.656 1 97.38 89 PHE A C 1
ATOM 712 O O . PHE A 1 89 ? -17.062 -12.875 -18.391 1 97.38 89 PHE A O 1
ATOM 719 N N . SER A 1 90 ? -15.602 -11.945 -19.812 1 95.56 90 SER A N 1
ATOM 720 C CA . SER A 1 90 ? -16.594 -11.828 -20.875 1 95.56 90 SER A CA 1
ATOM 721 C C . SER A 1 90 ? -16.625 -13.094 -21.734 1 95.56 90 SER A C 1
ATOM 723 O O . SER A 1 90 ? -17.641 -13.383 -22.375 1 95.56 90 SER A O 1
ATOM 725 N N . ALA A 1 91 ? -15.562 -13.828 -21.766 1 96.62 91 ALA A N 1
ATOM 726 C CA . ALA A 1 91 ? -15.414 -15 -22.641 1 96.62 91 ALA A CA 1
ATOM 727 C C . ALA A 1 91 ? -15.625 -14.625 -24.094 1 96.62 91 ALA A C 1
ATOM 729 O O . ALA A 1 91 ? -16.203 -15.406 -24.875 1 96.62 91 ALA A O 1
ATOM 730 N N . GLU A 1 92 ? -15.203 -13.461 -24.422 1 96 92 GLU A N 1
ATOM 731 C CA . GLU A 1 92 ? -15.375 -12.992 -25.797 1 96 92 GLU A CA 1
ATOM 732 C C . GLU A 1 92 ? -14.484 -13.781 -26.766 1 96 92 GLU A C 1
ATOM 734 O O . GLU A 1 92 ? -13.336 -14.078 -26.453 1 96 92 GLU A O 1
ATOM 739 N N . GLU A 1 93 ? -15.094 -14.109 -27.906 1 95.69 93 GLU A N 1
ATOM 740 C CA . GLU A 1 93 ? -14.336 -14.758 -28.953 1 95.69 93 GLU A CA 1
ATOM 741 C C . GLU A 1 93 ? -13.891 -13.758 -30.016 1 95.69 93 GLU A C 1
ATOM 743 O O . GLU A 1 93 ? -14.695 -12.961 -30.516 1 95.69 93 GLU A O 1
ATOM 748 N N . ASP A 1 94 ? -12.641 -13.766 -30.234 1 95.88 94 ASP A N 1
ATOM 749 C CA . ASP A 1 94 ? -12.062 -12.867 -31.234 1 95.88 94 ASP A CA 1
ATOM 750 C C . ASP A 1 94 ? -10.906 -13.531 -31.969 1 95.88 94 ASP A C 1
ATOM 752 O O . ASP A 1 94 ? -9.945 -13.992 -31.344 1 95.88 94 ASP A O 1
ATOM 756 N N . GLU A 1 95 ? -11 -13.617 -33.312 1 96.06 95 GLU A N 1
ATOM 757 C CA . GLU A 1 95 ? -9.953 -14.141 -34.156 1 96.06 95 GLU A CA 1
ATOM 758 C C . GLU A 1 95 ? -9.523 -15.547 -33.75 1 96.06 95 GLU A C 1
ATOM 760 O O . GLU A 1 95 ? -8.336 -15.836 -33.656 1 96.06 95 GLU A O 1
ATOM 765 N N . GLY A 1 96 ? -10.43 -16.375 -33.344 1 95.31 96 GLY A N 1
ATOM 766 C CA . GLY A 1 96 ? -10.18 -17.766 -33.031 1 95.31 96 GLY A CA 1
ATOM 767 C C . GLY A 1 96 ? -9.734 -17.984 -31.594 1 95.31 96 GLY A C 1
ATOM 768 O O . GLY A 1 96 ? -9.414 -19.109 -31.203 1 95.31 96 GLY A O 1
ATOM 769 N N . TYR A 1 97 ? -9.727 -16.891 -30.828 1 96.12 97 TYR A N 1
ATOM 770 C CA . TYR A 1 97 ? -9.352 -16.984 -29.422 1 96.12 97 TYR A CA 1
ATOM 771 C C . TYR A 1 97 ? -10.531 -16.672 -28.516 1 96.12 97 TYR A C 1
ATOM 773 O O . TYR A 1 97 ? -11.398 -15.867 -28.875 1 96.12 97 TYR A O 1
ATOM 781 N N . ILE A 1 98 ? -10.562 -17.359 -27.406 1 96.62 98 ILE A N 1
ATOM 782 C CA . ILE A 1 98 ? -11.477 -17.031 -26.312 1 96.62 98 ILE A CA 1
ATOM 783 C C . ILE A 1 98 ? -10.727 -16.25 -25.234 1 96.62 98 ILE A C 1
ATOM 785 O O . ILE A 1 98 ? -9.766 -16.766 -24.641 1 96.62 98 ILE A O 1
ATOM 789 N N . TYR A 1 99 ? -11.188 -15.055 -25.031 1 96.5 99 TYR A N 1
ATOM 790 C CA . TYR A 1 99 ? -10.547 -14.211 -24.031 1 96.5 99 TYR A CA 1
ATOM 791 C C . TYR A 1 99 ? -11.234 -14.344 -22.672 1 96.5 99 TYR A C 1
ATOM 793 O O . TYR A 1 99 ? -12.461 -14.406 -22.594 1 96.5 99 TYR A O 1
ATOM 801 N N . GLY A 1 100 ? -10.352 -14.422 -21.609 1 96.94 100 GLY A N 1
ATOM 802 C CA . GLY A 1 100 ? -10.906 -14.422 -20.266 1 96.94 100 GLY A CA 1
ATOM 803 C C . GLY A 1 100 ? -9.969 -15.039 -19.234 1 96.94 100 GLY A C 1
ATOM 804 O O . GLY A 1 100 ? -9.203 -15.953 -19.547 1 96.94 100 GLY A O 1
ATOM 805 N N . ARG A 1 101 ? -10.125 -14.523 -18 1 96.88 101 ARG A N 1
ATOM 806 C CA . ARG A 1 101 ? -9.391 -15.109 -16.891 1 96.88 101 ARG A CA 1
ATOM 807 C C . ARG A 1 101 ? -9.828 -16.547 -16.641 1 96.88 101 ARG A C 1
ATOM 809 O O . ARG A 1 101 ? -11.016 -16.828 -16.5 1 96.88 101 ARG A O 1
ATOM 816 N N . GLY A 1 102 ? -8.836 -17.5 -16.641 1 96.5 102 GLY A N 1
ATOM 817 C CA . GLY A 1 102 ? -9.141 -18.906 -16.469 1 96.5 102 GLY A CA 1
ATOM 818 C C . GLY A 1 102 ? -9 -19.719 -17.75 1 96.5 102 GLY A C 1
ATOM 819 O O . GLY A 1 102 ? -9.016 -20.953 -17.719 1 96.5 102 GLY A O 1
ATOM 820 N N . THR A 1 103 ? -8.758 -19.047 -18.859 1 96.81 103 THR A N 1
ATOM 821 C CA . THR A 1 103 ? -8.656 -19.75 -20.141 1 96.81 103 THR A CA 1
ATOM 822 C C . THR A 1 103 ? -7.371 -20.562 -20.219 1 96.81 103 THR A C 1
ATOM 824 O O . THR A 1 103 ? -7.305 -21.562 -20.938 1 96.81 103 THR A O 1
ATOM 827 N N . LEU A 1 104 ? -6.391 -20.125 -19.438 1 95.94 104 LEU A N 1
ATOM 828 C CA . LEU A 1 104 ? -5.133 -20.859 -19.422 1 95.94 104 LEU A CA 1
ATOM 829 C C . LEU A 1 104 ? -4.832 -21.391 -18.016 1 95.94 104 LEU A C 1
ATOM 831 O O . LEU A 1 104 ? -4.047 -22.328 -17.859 1 95.94 104 LEU A O 1
ATOM 835 N N . ASP A 1 105 ? -5.422 -20.875 -16.984 1 94.88 105 ASP A N 1
ATOM 836 C CA . ASP A 1 105 ? -5.117 -21.188 -15.594 1 94.88 105 ASP A CA 1
ATOM 837 C C . ASP A 1 105 ? -6.344 -21 -14.703 1 94.88 105 ASP A C 1
ATOM 839 O O . ASP A 1 105 ? -6.566 -19.906 -14.172 1 94.88 105 ASP A O 1
ATOM 843 N N . ASN A 1 106 ? -7.152 -22 -14.453 1 96.25 106 ASN A N 1
ATOM 844 C CA . ASN A 1 106 ? -7.039 -23.375 -14.953 1 96.25 106 ASN A CA 1
ATOM 845 C C . ASN A 1 106 ? -8.406 -23.984 -15.258 1 96.25 106 ASN A C 1
ATOM 847 O O . ASN A 1 106 ? -8.617 -25.172 -15.055 1 96.25 106 ASN A O 1
ATOM 851 N N . LYS A 1 107 ? -9.336 -23.062 -15.523 1 97.56 107 LYS A N 1
ATOM 852 C CA . LYS A 1 107 ? -10.68 -23.547 -15.836 1 97.56 107 LYS A CA 1
ATOM 853 C C . LYS A 1 107 ? -10.688 -24.359 -17.125 1 97.56 107 LYS A C 1
ATOM 855 O O . LYS A 1 107 ? -11.523 -25.234 -17.312 1 97.56 107 LYS A O 1
ATOM 860 N N . ASN A 1 108 ? -9.758 -24.062 -18.031 1 96.75 108 ASN A N 1
ATOM 861 C CA . ASN A 1 108 ? -9.641 -24.844 -19.25 1 96.75 108 ASN A CA 1
ATOM 862 C C . ASN A 1 108 ? -9.461 -26.328 -18.953 1 96.75 108 ASN A C 1
ATOM 864 O O . ASN A 1 108 ? -10.109 -27.188 -19.547 1 96.75 108 ASN A O 1
ATOM 868 N N . SER A 1 109 ? -8.594 -26.625 -17.969 1 97.5 109 SER A N 1
ATOM 869 C CA . SER A 1 109 ? -8.336 -28.016 -17.594 1 97.5 109 SER A CA 1
ATOM 870 C C . SER A 1 109 ? -9.539 -28.625 -16.891 1 97.5 109 SER A C 1
ATOM 872 O O . SER A 1 109 ? -9.914 -29.766 -17.172 1 97.5 109 SER A O 1
ATOM 874 N N . ALA A 1 110 ? -10.141 -27.891 -15.969 1 98.12 110 ALA A N 1
ATOM 875 C CA . ALA A 1 110 ? -11.289 -28.391 -15.227 1 98.12 110 ALA A CA 1
ATOM 876 C C . ALA A 1 110 ? -12.43 -28.781 -16.172 1 98.12 110 ALA A C 1
ATOM 878 O O . ALA A 1 110 ? -12.938 -29.906 -16.109 1 98.12 110 ALA A O 1
ATOM 879 N N . ILE A 1 111 ? -12.742 -27.875 -17.047 1 98.12 111 ILE A N 1
ATOM 880 C CA . ILE A 1 111 ? -13.836 -28.094 -17.984 1 98.12 111 ILE A CA 1
ATOM 881 C C . ILE A 1 111 ? -13.43 -29.125 -19.031 1 98.12 111 ILE A C 1
ATOM 883 O O . ILE A 1 111 ? -14.234 -29.953 -19.438 1 98.12 111 ILE A O 1
ATOM 887 N N . GLY A 1 112 ? -12.18 -29.078 -19.453 1 97.81 112 GLY A N 1
ATOM 888 C CA . GLY A 1 112 ? -11.688 -30.031 -20.438 1 97.81 112 GLY A CA 1
ATOM 889 C C . GLY A 1 112 ? -11.781 -31.469 -19.969 1 97.81 112 GLY A C 1
ATOM 890 O O . GLY A 1 112 ? -12.18 -32.344 -20.734 1 97.81 112 GLY A O 1
ATOM 891 N N . ILE A 1 113 ? -11.422 -31.734 -18.766 1 98.38 113 ILE A N 1
ATOM 892 C CA . ILE A 1 113 ? -11.477 -33.062 -18.203 1 98.38 113 ILE A CA 1
ATOM 893 C C . ILE A 1 113 ? -12.922 -33.562 -18.188 1 98.38 113 ILE A C 1
ATOM 895 O O . ILE A 1 113 ? -13.211 -34.688 -18.625 1 98.38 113 ILE A O 1
ATOM 899 N N . LEU A 1 114 ? -13.82 -32.719 -17.672 1 98.38 114 LEU A N 1
ATOM 900 C CA . LEU A 1 114 ? -15.227 -33.094 -17.578 1 98.38 114 LEU A CA 1
ATOM 901 C C . LEU A 1 114 ? -15.82 -33.281 -18.984 1 98.38 114 LEU A C 1
ATOM 903 O O . LEU A 1 114 ? -16.625 -34.219 -19.203 1 98.38 114 LEU A O 1
ATOM 907 N N . GLN A 1 115 ? -15.43 -32.438 -19.844 1 97.94 115 GLN A N 1
ATOM 908 C CA . GLN A 1 115 ? -15.93 -32.531 -21.219 1 97.94 115 GLN A CA 1
ATOM 909 C C . GLN A 1 115 ? -15.477 -33.812 -21.875 1 97.94 115 GLN A C 1
ATOM 911 O O . GLN A 1 115 ? -16.25 -34.469 -22.578 1 97.94 115 GLN A O 1
ATOM 916 N N . ALA A 1 116 ? -14.219 -34.156 -21.75 1 98.31 116 ALA A N 1
ATOM 917 C CA . ALA A 1 116 ? -13.703 -35.406 -22.281 1 98.31 116 ALA A CA 1
ATOM 918 C C . ALA A 1 116 ? -14.469 -36.594 -21.734 1 98.31 116 ALA A C 1
ATOM 920 O O . ALA A 1 116 ? -14.852 -37.5 -22.484 1 98.31 116 ALA A O 1
ATOM 921 N N . LEU A 1 117 ? -14.672 -36.625 -20.453 1 98.38 117 LEU A N 1
ATOM 922 C CA . LEU A 1 117 ? -15.414 -37.719 -19.828 1 98.38 117 LEU A CA 1
ATOM 923 C C . LEU A 1 117 ? -16.844 -37.75 -20.328 1 98.38 117 LEU A C 1
ATOM 925 O O . LEU A 1 117 ? -17.391 -38.812 -20.594 1 98.38 117 LEU A O 1
ATOM 929 N N . GLU A 1 118 ? -17.484 -36.562 -20.422 1 98 118 GLU A N 1
ATOM 930 C CA . GLU A 1 118 ? -18.844 -36.469 -20.922 1 98 118 GLU A CA 1
ATOM 931 C C . GLU A 1 118 ? -18.953 -37.094 -22.312 1 98 118 GLU A C 1
ATOM 933 O O . GLU A 1 118 ? -19.906 -37.844 -22.609 1 98 118 GLU A O 1
ATOM 938 N N . PHE A 1 119 ? -18 -36.812 -23.141 1 97.62 119 PHE A N 1
ATOM 939 C CA . PHE A 1 119 ? -17.984 -37.344 -24.5 1 97.62 119 PHE A CA 1
ATOM 940 C C . PHE A 1 119 ? -17.875 -38.875 -24.469 1 97.62 119 PHE A C 1
ATOM 942 O O . PHE A 1 119 ? -18.547 -39.562 -25.234 1 97.62 119 PHE A O 1
ATOM 949 N N . LEU A 1 120 ? -17.047 -39.375 -23.656 1 98.12 120 LEU A N 1
ATOM 950 C CA . LEU A 1 120 ? -16.859 -40.812 -23.547 1 98.12 120 LEU A CA 1
ATOM 951 C C . LEU A 1 120 ? -18.141 -41.5 -23.094 1 98.12 120 LEU A C 1
ATOM 953 O O . LEU A 1 120 ? -18.531 -42.531 -23.625 1 98.12 120 LEU A O 1
ATOM 957 N N . LEU A 1 121 ? -18.781 -40.906 -22.125 1 98 121 LEU A N 1
ATOM 958 C CA . LEU A 1 121 ? -20.016 -41.469 -21.578 1 98 121 LEU A CA 1
ATOM 959 C C . LEU A 1 121 ? -21.125 -41.469 -22.625 1 98 121 LEU A C 1
ATOM 961 O O . LEU A 1 121 ? -21.906 -42.438 -22.719 1 98 121 LEU A O 1
ATOM 965 N N . ARG A 1 122 ? -21.141 -40.438 -23.375 1 96.44 122 ARG A N 1
ATOM 966 C CA . ARG A 1 122 ? -22.141 -40.375 -24.438 1 96.44 122 ARG A CA 1
ATOM 967 C C . ARG A 1 122 ? -21.922 -41.438 -25.5 1 96.44 122 ARG A C 1
ATOM 969 O O . ARG A 1 122 ? -22.844 -41.812 -26.203 1 96.44 122 ARG A O 1
ATOM 976 N N . ARG A 1 123 ? -20.766 -41.969 -25.562 1 97 123 ARG A N 1
ATOM 977 C CA . ARG A 1 123 ? -20.422 -43.031 -26.5 1 97 123 ARG A CA 1
ATOM 978 C C . ARG A 1 123 ? -20.484 -44.406 -25.812 1 97 123 ARG A C 1
ATOM 980 O O . ARG A 1 123 ? -19.953 -45.375 -26.344 1 97 123 ARG A O 1
ATOM 987 N N . ASN A 1 124 ? -21 -44.438 -24.656 1 95.75 124 ASN A N 1
ATOM 988 C CA . ASN A 1 124 ? -21.188 -45.656 -23.844 1 95.75 124 ASN A CA 1
ATOM 989 C C . ASN A 1 124 ? -19.859 -46.312 -23.5 1 95.75 124 ASN A C 1
ATOM 991 O O . ASN A 1 124 ? -19.75 -47.531 -23.484 1 95.75 124 ASN A O 1
ATOM 995 N N . TYR A 1 125 ? -18.922 -45.469 -23.406 1 96.38 125 TYR A N 1
ATOM 996 C CA . TYR A 1 125 ? -17.609 -45.969 -22.984 1 96.38 125 TYR A CA 1
ATOM 997 C C . TYR A 1 125 ? -17.531 -46.094 -21.469 1 96.38 125 TYR A C 1
ATOM 999 O O . TYR A 1 125 ? -17.875 -45.156 -20.734 1 96.38 125 TYR A O 1
ATOM 1007 N N . ARG A 1 126 ? -17.141 -47.219 -20.969 1 95.5 126 ARG A N 1
ATOM 1008 C CA . ARG A 1 126 ? -16.812 -47.406 -19.547 1 95.5 126 ARG A CA 1
ATOM 1009 C C . ARG A 1 126 ? -15.336 -47.719 -19.375 1 95.5 126 ARG A C 1
ATOM 1011 O O . ARG A 1 126 ? -14.852 -48.75 -19.828 1 95.5 126 ARG A O 1
ATOM 1018 N N . PRO A 1 127 ? -14.664 -46.938 -18.656 1 97.12 127 PRO A N 1
ATOM 1019 C CA . PRO A 1 127 ? -13.234 -47.188 -18.469 1 97.12 127 PRO A CA 1
ATOM 1020 C C . PRO A 1 127 ? -12.938 -48.5 -17.766 1 97.12 127 PRO A C 1
ATOM 1022 O O . PRO A 1 127 ? -13.711 -48.938 -16.906 1 97.12 127 PRO A O 1
ATOM 1025 N N . ARG A 1 128 ? -11.859 -49.125 -18.172 1 96.75 128 ARG A N 1
ATOM 1026 C CA . ARG A 1 128 ? -11.398 -50.312 -17.484 1 96.75 128 ARG A CA 1
ATOM 1027 C C . ARG A 1 128 ? -10.719 -49.969 -16.156 1 96.75 128 ARG A C 1
ATOM 1029 O O . ARG A 1 128 ? -10.945 -50.625 -15.141 1 96.75 128 ARG A O 1
ATOM 1036 N N . ARG A 1 129 ? -9.898 -49 -16.188 1 97.25 129 ARG A N 1
ATOM 1037 C CA . ARG A 1 129 ? -9.164 -48.562 -15.016 1 97.25 129 ARG A CA 1
ATOM 1038 C C . ARG A 1 129 ? -9.922 -47.438 -14.305 1 97.25 129 ARG A C 1
ATOM 1040 O O . ARG A 1 129 ? -10.398 -46.5 -14.938 1 97.25 129 ARG A O 1
ATOM 1047 N N . SER A 1 130 ? -10.062 -47.594 -12.992 1 98 130 SER A N 1
ATOM 1048 C CA . SER A 1 130 ? -10.672 -46.531 -12.195 1 98 130 SER A CA 1
ATOM 1049 C C . SER A 1 130 ? -9.797 -45.281 -12.18 1 98 130 SER A C 1
ATOM 1051 O O . SER A 1 130 ? -8.586 -45.375 -12.359 1 98 130 SER A O 1
ATOM 1053 N N . PHE A 1 131 ? -10.3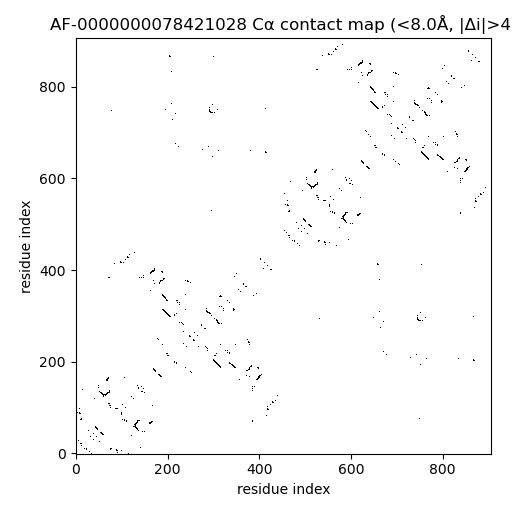83 -44.188 -12.047 1 98.62 131 PHE A N 1
ATOM 1054 C CA . PHE A 1 131 ? -9.609 -42.969 -11.844 1 98.62 131 PHE A CA 1
ATOM 1055 C C . PHE A 1 131 ? -10.438 -41.906 -11.109 1 98.62 131 PHE A C 1
ATOM 1057 O O . PHE A 1 131 ? -11.648 -42.094 -10.938 1 98.62 131 PHE A O 1
ATOM 1064 N N . TYR A 1 132 ? -9.766 -40.969 -10.609 1 98.88 132 TYR A N 1
ATOM 1065 C CA . TYR A 1 132 ? -10.359 -39.844 -9.867 1 98.88 132 TYR A CA 1
ATOM 1066 C C . TYR A 1 132 ? -10.188 -38.531 -10.609 1 98.88 132 TYR A C 1
ATOM 1068 O O . TYR A 1 132 ? -9.203 -38.344 -11.328 1 98.88 132 TYR A O 1
ATOM 1076 N N . ILE A 1 133 ? -11.133 -37.688 -10.492 1 98.88 133 ILE A N 1
ATOM 1077 C CA . ILE A 1 133 ? -11.031 -36.281 -10.93 1 98.88 133 ILE A CA 1
ATOM 1078 C C . ILE A 1 133 ? -11.195 -35.344 -9.727 1 98.88 133 ILE A C 1
ATOM 1080 O O . ILE A 1 133 ? -12.148 -35.469 -8.961 1 98.88 133 ILE A O 1
ATOM 1084 N N . GLY A 1 134 ? -10.195 -34.531 -9.492 1 98.81 134 GLY A N 1
ATOM 1085 C CA . GLY A 1 134 ? -10.281 -33.531 -8.445 1 98.81 134 GLY A CA 1
ATOM 1086 C C . GLY A 1 134 ? -10.25 -32.125 -8.977 1 98.81 134 GLY A C 1
ATOM 1087 O O . GLY A 1 134 ? -9.328 -31.734 -9.695 1 98.81 134 GLY A O 1
ATOM 1088 N N . ILE A 1 135 ? -11.25 -31.344 -8.688 1 98.75 135 ILE A N 1
ATOM 1089 C CA . ILE A 1 135 ? -11.32 -29.922 -9.062 1 98.75 135 ILE A CA 1
ATOM 1090 C C . ILE A 1 135 ? -11.344 -29.062 -7.801 1 98.75 135 ILE A C 1
ATOM 1092 O O . ILE A 1 135 ? -12.383 -28.953 -7.141 1 98.75 135 ILE A O 1
ATOM 1096 N N . GLY A 1 136 ? -10.211 -28.406 -7.5 1 98.44 136 GLY A N 1
ATOM 1097 C CA . GLY A 1 136 ? -10.102 -27.578 -6.312 1 98.44 136 GLY A CA 1
ATOM 1098 C C . GLY A 1 136 ? -10.688 -26.188 -6.496 1 98.44 136 GLY A C 1
ATOM 1099 O O . GLY A 1 136 ? -10.781 -25.688 -7.617 1 98.44 136 GLY A O 1
ATOM 1100 N N . HIS A 1 137 ? -11.039 -25.469 -5.336 1 98.5 137 HIS A N 1
ATOM 1101 C CA . HIS A 1 137 ? -11.68 -24.172 -5.434 1 98.5 137 HIS A CA 1
ATOM 1102 C C . HIS A 1 137 ? -10.766 -23.062 -4.938 1 98.5 137 HIS A C 1
ATOM 1104 O O . HIS A 1 137 ? -11.125 -21.875 -4.977 1 98.5 137 HIS A O 1
ATOM 1110 N N . ASP A 1 138 ? -9.555 -23.391 -4.488 1 98 138 ASP A N 1
ATOM 1111 C CA . ASP A 1 138 ? -8.734 -22.359 -3.867 1 98 138 ASP A CA 1
ATOM 1112 C C . ASP A 1 138 ? -7.25 -22.609 -4.129 1 98 138 ASP A C 1
ATOM 1114 O O . ASP A 1 138 ? -6.418 -22.391 -3.248 1 98 138 ASP A O 1
ATOM 1118 N N . GLU A 1 139 ? -6.926 -23.156 -5.293 1 97.56 139 GLU A N 1
ATOM 1119 C CA . GLU A 1 139 ? -5.539 -23.406 -5.676 1 97.56 139 GLU A CA 1
ATOM 1120 C C . GLU A 1 139 ? -4.727 -22.109 -5.648 1 97.56 139 GLU A C 1
ATOM 1122 O O . GLU A 1 139 ? -3.568 -22.109 -5.227 1 97.56 139 GLU A O 1
ATOM 1127 N N . GLU A 1 140 ? -5.305 -20.984 -6 1 97.19 140 GLU A N 1
ATOM 1128 C CA . GLU A 1 140 ? -4.621 -19.703 -6.148 1 97.19 140 GLU A CA 1
ATOM 1129 C C . GLU A 1 140 ? -4.305 -19.094 -4.793 1 97.19 140 GLU A C 1
ATOM 1131 O O . GLU A 1 140 ? -3.615 -18.078 -4.715 1 97.19 140 GLU A O 1
ATOM 1136 N N . VAL A 1 141 ? -4.879 -19.688 -3.75 1 95.88 141 VAL A N 1
ATOM 1137 C CA . VAL A 1 141 ? -4.57 -19.281 -2.385 1 95.88 141 VAL A CA 1
ATOM 1138 C C . VAL A 1 141 ? -4.125 -20.484 -1.564 1 95.88 141 VAL A C 1
ATOM 1140 O O . VAL A 1 141 ? -4.641 -20.719 -0.469 1 95.88 141 VAL A O 1
ATOM 1143 N N . SER A 1 142 ? -3.309 -21.359 -2.1 1 95.19 142 SER A N 1
ATOM 1144 C CA . SER A 1 142 ? -2.543 -22.422 -1.461 1 95.19 142 SER A CA 1
ATOM 1145 C C . SER A 1 142 ? -3.287 -23.75 -1.519 1 95.19 142 SER A C 1
ATOM 1147 O O . SER A 1 142 ? -2.691 -24.812 -1.311 1 95.19 142 SER A O 1
ATOM 1149 N N . GLY A 1 143 ? -4.602 -23.812 -1.735 1 97.12 143 GLY A N 1
ATOM 1150 C CA . GLY A 1 143 ? -5.344 -25.047 -1.939 1 97.12 143 GLY A CA 1
ATOM 1151 C C . GLY A 1 143 ? -5.555 -25.844 -0.661 1 97.12 143 GLY A C 1
ATOM 1152 O O . GLY A 1 143 ? -5.777 -27.047 -0.701 1 97.12 143 GLY A O 1
ATOM 1153 N N . LEU A 1 144 ? -5.516 -25.172 0.531 1 97.25 144 LEU A N 1
ATOM 1154 C CA . LEU A 1 144 ? -5.59 -25.859 1.817 1 97.25 144 LEU A CA 1
ATOM 1155 C C . LEU A 1 144 ? -7.004 -26.344 2.092 1 97.25 144 LEU A C 1
ATOM 1157 O O . LEU A 1 144 ? -7.191 -27.359 2.785 1 97.25 144 LEU A O 1
ATOM 1161 N N . ASP A 1 145 ? -7.969 -25.641 1.528 1 97.25 145 ASP A N 1
ATOM 1162 C CA . ASP A 1 145 ? -9.359 -25.984 1.808 1 97.25 145 ASP A CA 1
ATOM 1163 C C . ASP A 1 145 ? -9.969 -26.781 0.655 1 97.25 145 ASP A C 1
ATOM 1165 O O . ASP A 1 145 ? -11.094 -27.266 0.759 1 97.25 145 ASP A O 1
ATOM 1169 N N . GLY A 1 146 ? -9.32 -26.875 -0.449 1 97.81 146 GLY A N 1
ATOM 1170 C CA . GLY A 1 146 ? -9.789 -27.594 -1.619 1 97.81 146 GLY A CA 1
ATOM 1171 C C . GLY A 1 146 ? -8.938 -28.812 -1.946 1 97.81 146 GLY A C 1
ATOM 1172 O O . GLY A 1 146 ? -9.195 -29.906 -1.444 1 97.81 146 GLY A O 1
ATOM 1173 N N . GLY A 1 147 ? -7.859 -28.625 -2.701 1 98.25 147 GLY A N 1
ATOM 1174 C CA . GLY A 1 147 ? -6.98 -29.719 -3.109 1 98.25 147 GLY A CA 1
ATOM 1175 C C . GLY A 1 147 ? -6.48 -30.547 -1.944 1 98.25 147 GLY A C 1
ATOM 1176 O O . GLY A 1 147 ? -6.508 -31.781 -1.998 1 98.25 147 GLY A O 1
ATOM 1177 N N . LYS A 1 148 ? -6.059 -29.875 -0.922 1 98.44 148 LYS A N 1
ATOM 1178 C CA . LYS A 1 148 ? -5.523 -30.594 0.228 1 98.44 148 LYS A CA 1
ATOM 1179 C C . LYS A 1 148 ? -6.598 -31.453 0.886 1 98.44 148 LYS A C 1
ATOM 1181 O O . LYS A 1 148 ? -6.324 -32.562 1.327 1 98.44 148 LYS A O 1
ATOM 1186 N N . GLN A 1 149 ? -7.805 -30.953 0.985 1 98.69 149 GLN A N 1
ATOM 1187 C CA . GLN A 1 149 ? -8.891 -31.719 1.59 1 98.69 149 GLN A CA 1
ATOM 1188 C C . GLN A 1 149 ? -9.234 -32.938 0.75 1 98.69 149 GLN A C 1
ATOM 1190 O O . GLN A 1 149 ? -9.562 -34 1.292 1 98.69 149 GLN A O 1
ATOM 1195 N N . ILE A 1 150 ? -9.211 -32.812 -0.533 1 98.81 150 ILE A N 1
ATOM 1196 C CA . ILE A 1 150 ? -9.438 -33.969 -1.411 1 98.81 150 ILE A CA 1
ATOM 1197 C C . ILE A 1 150 ? -8.359 -35.031 -1.167 1 98.81 150 ILE A C 1
ATOM 1199 O O . ILE A 1 150 ? -8.664 -36.219 -1.032 1 98.81 150 ILE A O 1
ATOM 1203 N N . ALA A 1 151 ? -7.121 -34.594 -1.104 1 98.81 151 ALA A N 1
ATOM 1204 C CA . ALA A 1 151 ? -6.004 -35.5 -0.872 1 98.81 151 ALA A CA 1
ATOM 1205 C C . ALA A 1 151 ? -6.164 -36.25 0.451 1 98.81 151 ALA A C 1
ATOM 1207 O O . ALA A 1 151 ? -5.961 -37.438 0.518 1 98.81 151 ALA A O 1
ATOM 1208 N N . MET A 1 152 ? -6.535 -35.469 1.467 1 98.69 152 MET A N 1
ATOM 1209 C CA . MET A 1 152 ? -6.715 -36.062 2.793 1 98.69 152 MET A CA 1
ATOM 1210 C C . MET A 1 152 ? -7.848 -37.094 2.787 1 98.69 152 MET A C 1
ATOM 1212 O O . MET A 1 152 ? -7.742 -38.125 3.426 1 98.69 152 MET A O 1
ATOM 1216 N N . LEU A 1 153 ? -8.906 -36.75 2.143 1 98.69 153 LEU A N 1
ATOM 1217 C CA . LEU A 1 153 ? -10.055 -37.656 2.047 1 98.69 153 LEU A CA 1
ATOM 1218 C C . LEU A 1 153 ? -9.656 -38.938 1.371 1 98.69 153 LEU A C 1
ATOM 1220 O O . LEU A 1 153 ? -9.992 -40.031 1.862 1 98.69 153 LEU A O 1
ATOM 1224 N N . LEU A 1 154 ? -8.984 -38.906 0.244 1 98.75 154 LEU A N 1
ATOM 1225 C CA . LEU A 1 154 ? -8.562 -40.094 -0.485 1 98.75 154 LEU A CA 1
ATOM 1226 C C . LEU A 1 154 ? -7.547 -40.906 0.325 1 98.75 154 LEU A C 1
ATOM 1228 O O . LEU A 1 154 ? -7.566 -42.125 0.313 1 98.75 154 LEU A O 1
ATOM 1232 N N . GLN A 1 155 ? -6.648 -40.188 0.956 1 98.56 155 GLN A N 1
ATOM 1233 C CA . GLN A 1 155 ? -5.695 -40.875 1.826 1 98.56 155 GLN A CA 1
ATOM 1234 C C . GLN A 1 155 ? -6.41 -41.656 2.924 1 98.56 155 GLN A C 1
ATOM 1236 O O . GLN A 1 155 ? -6.039 -42.781 3.223 1 98.56 155 GLN A O 1
ATOM 1241 N N . ALA A 1 156 ? -7.41 -41.031 3.549 1 98.5 156 ALA A N 1
ATOM 1242 C CA . ALA A 1 156 ? -8.188 -41.656 4.609 1 98.5 156 ALA A CA 1
ATOM 1243 C C . ALA A 1 156 ? -8.891 -42.906 4.098 1 98.5 156 ALA A C 1
ATOM 1245 O O . ALA A 1 156 ? -9.102 -43.844 4.852 1 98.5 156 ALA A O 1
ATOM 1246 N N . ARG A 1 157 ? -9.156 -42.906 2.832 1 98.25 157 ARG A N 1
ATOM 1247 C CA . ARG A 1 157 ? -9.836 -44.062 2.211 1 98.25 157 ARG A CA 1
ATOM 1248 C C . ARG A 1 157 ? -8.836 -45.094 1.754 1 98.25 157 ARG A C 1
ATOM 1250 O O . ARG A 1 157 ? -9.219 -46.125 1.161 1 98.25 157 ARG A O 1
ATOM 1257 N N . GLY A 1 158 ? -7.586 -44.812 1.951 1 98 158 GLY A N 1
ATOM 1258 C CA . GLY A 1 158 ? -6.539 -45.781 1.608 1 98 158 GLY A CA 1
ATOM 1259 C C . GLY A 1 158 ? -6.234 -45.812 0.123 1 98 158 GLY A C 1
ATOM 1260 O O . GLY A 1 158 ? -5.691 -46.812 -0.378 1 98 158 GLY A O 1
ATOM 1261 N N . VAL A 1 159 ? -6.512 -44.781 -0.555 1 98.19 159 VAL A N 1
ATOM 1262 C CA . VAL A 1 159 ? -6.344 -44.75 -2.004 1 98.19 159 VAL A CA 1
ATOM 1263 C C . VAL A 1 159 ? -4.863 -44.594 -2.348 1 98.19 159 VAL A C 1
ATOM 1265 O O . VAL A 1 159 ? -4.148 -43.812 -1.71 1 98.19 159 VAL A O 1
ATOM 1268 N N . LYS A 1 160 ? -4.402 -45.344 -3.221 1 98.31 160 LYS A N 1
ATOM 1269 C CA . LYS A 1 160 ? -3.121 -45.188 -3.9 1 98.31 160 LYS A CA 1
ATOM 1270 C C . LYS A 1 160 ? -3.316 -45 -5.402 1 98.31 160 LYS A C 1
ATOM 1272 O O . LYS A 1 160 ? -4.273 -45.531 -5.98 1 98.31 160 LYS A O 1
ATOM 1277 N N . LEU A 1 161 ? -2.412 -44.25 -5.992 1 98.44 161 LEU A N 1
ATOM 1278 C CA . LEU A 1 161 ? -2.582 -43.906 -7.398 1 98.44 161 LEU A CA 1
ATOM 1279 C C . LEU A 1 161 ? -1.385 -44.375 -8.227 1 98.44 161 LEU A C 1
ATOM 1281 O O . LEU A 1 161 ? -0.243 -44.281 -7.766 1 98.44 161 LEU A O 1
ATOM 1285 N N . SER A 1 162 ? -1.66 -44.844 -9.422 1 96.81 162 SER A N 1
ATOM 1286 C CA . SER A 1 162 ? -0.601 -45.156 -10.367 1 96.81 162 SER A CA 1
ATOM 1287 C C . SER A 1 162 ? 0.14 -43.906 -10.836 1 96.81 162 SER A C 1
ATOM 1289 O O . SER A 1 162 ? 1.358 -43.938 -11.023 1 96.81 162 SER A O 1
ATOM 1291 N N . PHE A 1 163 ? -0.573 -42.875 -11.086 1 98.12 163 PHE A N 1
ATOM 1292 C CA . PHE A 1 163 ? -0.015 -41.562 -11.414 1 98.12 163 PHE A CA 1
ATOM 1293 C C . PHE A 1 163 ? -1.061 -40.469 -11.234 1 98.12 163 PHE A C 1
ATOM 1295 O O . PHE A 1 163 ? -2.248 -40.75 -11.07 1 98.12 163 PHE A O 1
ATOM 1302 N N . LEU A 1 164 ? -0.621 -39.281 -11.133 1 98.56 164 LEU A N 1
ATOM 1303 C CA . LEU A 1 164 ? -1.455 -38.094 -11.023 1 98.56 164 LEU A CA 1
ATOM 1304 C C . LEU A 1 164 ? -1.054 -37.062 -12.07 1 98.56 164 LEU A C 1
ATOM 1306 O O . LEU A 1 164 ? 0.135 -36.812 -12.273 1 98.56 164 LEU A O 1
ATOM 1310 N N . LEU A 1 165 ? -2.004 -36.562 -12.852 1 98.69 165 LEU A N 1
ATOM 1311 C CA . LEU A 1 165 ? -1.772 -35.5 -13.82 1 98.69 165 LEU A CA 1
ATOM 1312 C C . LEU A 1 165 ? -2.406 -34.188 -13.359 1 98.69 165 LEU A C 1
ATOM 1314 O O . LEU A 1 165 ? -3.596 -34.156 -13.031 1 98.69 165 LEU A O 1
ATOM 1318 N N . ASP A 1 166 ? -1.642 -33.156 -13.203 1 98.44 166 ASP A N 1
ATOM 1319 C CA . ASP A 1 166 ? -2.064 -31.812 -12.844 1 98.44 166 ASP A CA 1
ATOM 1320 C C . ASP A 1 166 ? -1.562 -30.797 -13.859 1 98.44 166 ASP A C 1
ATOM 1322 O O . ASP A 1 166 ? -0.887 -31.156 -14.828 1 98.44 166 ASP A O 1
ATOM 1326 N N . GLU A 1 167 ? -1.979 -29.5 -13.625 1 95.75 167 GLU A N 1
ATOM 1327 C CA . GLU A 1 167 ? -1.472 -28.422 -14.477 1 95.75 167 GLU A CA 1
ATOM 1328 C C . GLU A 1 167 ? 0.004 -28.141 -14.195 1 95.75 167 GLU A C 1
ATOM 1330 O O . GLU A 1 167 ? 0.576 -28.703 -13.258 1 95.75 167 GLU A O 1
ATOM 1335 N N . GLY A 1 168 ? 0.667 -27.156 -15.016 1 91.19 168 GLY A N 1
ATOM 1336 C CA . GLY A 1 168 ? 1.986 -26.703 -14.602 1 91.19 168 GLY A CA 1
ATOM 1337 C C . GLY A 1 168 ? 2.943 -26.531 -15.766 1 91.19 168 GLY A C 1
ATOM 1338 O O . GLY A 1 168 ? 3.879 -25.719 -15.688 1 91.19 168 GLY A O 1
ATOM 1339 N N . SER A 1 169 ? 2.852 -27.281 -16.797 1 93.19 169 SER A N 1
ATOM 1340 C CA . SER A 1 169 ? 3.629 -27.156 -18.016 1 93.19 169 SER A CA 1
ATOM 1341 C C . SER A 1 169 ? 2.752 -27.328 -19.25 1 93.19 169 SER A C 1
ATOM 1343 O O . SER A 1 169 ? 1.54 -27.109 -19.203 1 93.19 169 SER A O 1
ATOM 1345 N N . GLY A 1 170 ? 3.4 -27.469 -20.375 1 94.94 170 GLY A N 1
ATOM 1346 C CA . GLY A 1 170 ? 2.639 -27.625 -21.594 1 94.94 170 GLY A CA 1
ATOM 1347 C C . GLY A 1 170 ? 3.512 -27.844 -22.828 1 94.94 170 GLY A C 1
ATOM 1348 O O . GLY A 1 170 ? 4.609 -28.391 -22.719 1 94.94 170 GLY A O 1
ATOM 1349 N N . ILE A 1 171 ? 2.91 -27.625 -23.953 1 97.19 171 ILE A N 1
ATOM 1350 C CA . ILE A 1 171 ? 3.629 -27.672 -25.219 1 97.19 171 ILE A CA 1
ATOM 1351 C C . ILE A 1 171 ? 4.156 -26.297 -25.578 1 97.19 171 ILE A C 1
ATOM 1353 O O . ILE A 1 171 ? 3.379 -25.375 -25.828 1 97.19 171 ILE A O 1
ATOM 1357 N N . LEU A 1 172 ? 5.449 -26.188 -25.562 1 94.88 172 LEU A N 1
ATOM 1358 C CA . LEU A 1 172 ? 6.094 -24.906 -25.766 1 94.88 172 LEU A CA 1
ATOM 1359 C C . LEU A 1 172 ? 6.523 -24.734 -27.219 1 94.88 172 LEU A C 1
ATOM 1361 O O . LEU A 1 172 ? 7.297 -25.547 -27.75 1 94.88 172 LEU A O 1
ATOM 1365 N N . ASP A 1 173 ? 5.961 -23.75 -27.812 1 94.94 173 ASP A N 1
ATOM 1366 C CA . ASP A 1 173 ? 6.266 -23.438 -29.203 1 94.94 173 ASP A CA 1
ATOM 1367 C C . ASP A 1 173 ? 6.965 -22.094 -29.328 1 94.94 173 ASP A C 1
ATOM 1369 O O . ASP A 1 173 ? 6.312 -21.047 -29.344 1 94.94 173 ASP A O 1
ATOM 1373 N N . GLY A 1 174 ? 8.266 -22.156 -29.469 1 89.06 174 GLY A N 1
ATOM 1374 C CA . GLY A 1 174 ? 9.039 -20.922 -29.594 1 89.06 174 GLY A CA 1
ATOM 1375 C C . GLY A 1 174 ? 9.305 -20.234 -28.266 1 89.06 174 GLY A C 1
ATOM 1376 O O . GLY A 1 174 ? 9.578 -19.031 -28.234 1 89.06 174 GLY A O 1
ATOM 1377 N N . VAL A 1 175 ? 9.164 -20.891 -27.188 1 87.38 175 VAL A N 1
ATOM 1378 C CA . VAL A 1 175 ? 9.336 -20.328 -25.859 1 87.38 175 VAL A CA 1
ATOM 1379 C C . VAL A 1 175 ? 10.781 -20.5 -25.391 1 87.38 175 VAL A C 1
ATOM 1381 O O . VAL A 1 175 ? 11.359 -19.594 -24.797 1 87.38 175 VAL A O 1
ATOM 1384 N N . ILE A 1 176 ? 11.344 -21.672 -25.656 1 85.94 176 ILE A N 1
ATOM 1385 C CA . ILE A 1 176 ? 12.727 -21.969 -25.297 1 85.94 176 ILE A CA 1
ATOM 1386 C C . ILE A 1 176 ? 13.664 -21.469 -26.391 1 85.94 176 ILE A C 1
ATOM 1388 O O . ILE A 1 176 ? 13.617 -21.938 -27.516 1 85.94 176 ILE A O 1
ATOM 1392 N N . GLU A 1 177 ? 14.492 -20.609 -25.984 1 81.62 177 GLU A N 1
ATOM 1393 C CA . GLU A 1 177 ? 15.422 -20.047 -26.969 1 81.62 177 GLU A CA 1
ATOM 1394 C C . GLU A 1 177 ? 16.312 -21.141 -27.562 1 81.62 177 GLU A C 1
ATOM 1396 O O . GLU A 1 177 ? 16.891 -21.953 -26.844 1 81.62 177 GLU A O 1
ATOM 1401 N N . GLY A 1 178 ? 16.344 -21.156 -28.891 1 85.31 178 GLY A N 1
ATOM 1402 C CA . GLY A 1 178 ? 17.188 -22.109 -29.578 1 85.31 178 GLY A CA 1
ATOM 1403 C C . GLY A 1 178 ? 16.406 -23.312 -30.109 1 85.31 178 GLY A C 1
ATOM 1404 O O . GLY A 1 178 ? 16.938 -24.094 -30.906 1 85.31 178 GLY A O 1
ATOM 1405 N N . ILE A 1 179 ? 15.258 -23.453 -29.625 1 89.44 179 ILE A N 1
ATOM 1406 C CA . ILE A 1 179 ? 14.406 -24.531 -30.125 1 89.44 179 ILE A CA 1
ATOM 1407 C C . ILE A 1 179 ? 13.242 -23.953 -30.922 1 89.44 179 ILE A C 1
ATOM 1409 O O . ILE A 1 179 ? 12.422 -23.203 -30.391 1 89.44 179 ILE A O 1
ATOM 1413 N N . LYS A 1 180 ? 13.117 -24.312 -32.156 1 87.69 180 LYS A N 1
ATOM 1414 C CA . LYS A 1 180 ? 12.109 -23.734 -33.031 1 87.69 180 LYS A CA 1
ATOM 1415 C C . LYS A 1 180 ? 10.859 -24.609 -33.094 1 87.69 180 LYS A C 1
ATOM 1417 O O . LYS A 1 180 ? 9.75 -24.109 -33.281 1 87.69 180 LYS A O 1
ATOM 1422 N N . SER A 1 181 ? 11.055 -25.906 -32.938 1 92.38 181 SER A N 1
ATOM 1423 C CA . SER A 1 181 ? 9.922 -26.828 -33 1 92.38 181 SER A CA 1
ATOM 1424 C C . SER A 1 181 ? 9.195 -26.891 -31.656 1 92.38 181 SER A C 1
ATOM 1426 O O . SER A 1 181 ? 9.805 -26.719 -30.594 1 92.38 181 SER A O 1
ATOM 1428 N N . PRO A 1 182 ? 7.898 -27.172 -31.703 1 95.94 182 PRO A N 1
ATOM 1429 C CA . PRO A 1 182 ? 7.176 -27.359 -30.438 1 95.94 182 PRO A CA 1
ATOM 1430 C C . PRO A 1 182 ? 7.688 -28.562 -29.641 1 95.94 182 PRO A C 1
ATOM 1432 O O . PRO A 1 182 ? 7.965 -29.609 -30.219 1 95.94 182 PRO A O 1
ATOM 1435 N N . VAL A 1 183 ? 7.867 -28.344 -28.422 1 96.62 183 VAL A N 1
ATOM 1436 C CA . VAL A 1 183 ? 8.289 -29.422 -27.531 1 96.62 183 VAL A CA 1
ATOM 1437 C C . VAL A 1 183 ? 7.309 -29.547 -26.359 1 96.62 183 VAL A C 1
ATOM 1439 O O . VAL A 1 183 ? 6.797 -28.531 -25.875 1 96.62 183 VAL A O 1
ATOM 1442 N N . ALA A 1 184 ? 7.02 -30.781 -25.969 1 97.56 184 ALA A N 1
ATOM 1443 C CA . ALA A 1 184 ? 6.168 -31.016 -24.812 1 97.56 184 ALA A CA 1
ATOM 1444 C C . ALA A 1 184 ? 7.008 -31.25 -23.547 1 97.56 184 ALA A C 1
ATOM 1446 O O . ALA A 1 184 ? 7.855 -32.156 -23.516 1 97.56 184 ALA A O 1
ATOM 1447 N N . LEU A 1 185 ? 6.809 -30.422 -22.609 1 96.75 185 LEU A N 1
ATOM 1448 C CA . LEU A 1 185 ? 7.492 -30.578 -21.328 1 96.75 185 LEU A CA 1
ATOM 1449 C C . LEU A 1 185 ? 6.531 -31.094 -20.266 1 96.75 185 LEU A C 1
ATOM 1451 O O . LEU A 1 185 ? 5.504 -30.469 -19.984 1 96.75 185 LEU A O 1
ATOM 1455 N N . ILE A 1 186 ? 6.793 -32.25 -19.734 1 97.75 186 ILE A N 1
ATOM 1456 C CA . ILE A 1 186 ? 6.035 -32.812 -18.625 1 97.75 186 ILE A CA 1
ATOM 1457 C C . ILE A 1 186 ? 6.812 -32.625 -17.312 1 97.75 186 ILE A C 1
ATOM 1459 O O . ILE A 1 186 ? 7.812 -33.312 -17.078 1 97.75 186 ILE A O 1
ATOM 1463 N N . ALA A 1 187 ? 6.344 -31.797 -16.484 1 97.88 187 ALA A N 1
ATOM 1464 C CA . ALA A 1 187 ? 7.086 -31.484 -15.273 1 97.88 187 ALA A CA 1
ATOM 1465 C C . ALA A 1 187 ? 7.047 -32.656 -14.289 1 97.88 187 ALA A C 1
ATOM 1467 O O . ALA A 1 187 ? 5.977 -33.188 -13.984 1 97.88 187 ALA A O 1
ATOM 1468 N N . VAL A 1 188 ? 8.195 -33 -13.82 1 97.75 188 VAL A N 1
ATOM 1469 C CA . VAL A 1 188 ? 8.32 -34.156 -12.938 1 97.75 188 VAL A CA 1
ATOM 1470 C C . VAL A 1 188 ? 8.617 -33.688 -11.516 1 97.75 188 VAL A C 1
ATOM 1472 O O . VAL A 1 188 ? 8.766 -34.5 -10.602 1 97.75 188 VAL A O 1
ATOM 1475 N N . THR A 1 189 ? 8.766 -32.438 -11.359 1 97.62 189 THR A N 1
ATOM 1476 C CA . THR A 1 189 ? 8.891 -31.797 -10.055 1 97.62 189 THR A CA 1
ATOM 1477 C C . THR A 1 189 ? 8.344 -30.375 -10.086 1 97.62 189 THR A C 1
ATOM 1479 O O . THR A 1 189 ? 7.922 -29.891 -11.141 1 97.62 189 THR A O 1
ATOM 1482 N N . GLU A 1 190 ? 8.281 -29.797 -8.93 1 97.25 190 GLU A N 1
ATOM 1483 C CA . GLU A 1 190 ? 7.727 -28.453 -8.742 1 97.25 190 GLU A CA 1
ATOM 1484 C C . GLU A 1 190 ? 8.57 -27.641 -7.766 1 97.25 190 GLU A C 1
ATOM 1486 O O . GLU A 1 190 ? 9.023 -28.156 -6.742 1 97.25 190 GLU A O 1
ATOM 1491 N N . LYS A 1 191 ? 8.812 -26.375 -8.172 1 97.94 191 LYS A N 1
ATOM 1492 C CA . LYS A 1 191 ? 9.586 -25.5 -7.297 1 97.94 191 LYS A CA 1
ATOM 1493 C C . LYS A 1 191 ? 8.906 -25.344 -5.941 1 97.94 191 LYS A C 1
ATOM 1495 O O . LYS A 1 191 ? 7.68 -25.453 -5.84 1 97.94 191 LYS A O 1
ATOM 1500 N N . GLY A 1 192 ? 9.805 -25.125 -4.914 1 98.19 192 GLY A N 1
ATOM 1501 C CA . GLY A 1 192 ? 9.242 -24.75 -3.625 1 98.19 192 GLY A CA 1
ATOM 1502 C C . GLY A 1 192 ? 8.703 -23.328 -3.604 1 98.19 192 GLY A C 1
ATOM 1503 O O . GLY A 1 192 ? 8.734 -22.625 -4.621 1 98.19 192 GLY A O 1
ATOM 1504 N N . SER A 1 193 ? 8.227 -22.969 -2.471 1 98.25 193 SER A N 1
ATOM 1505 C CA . SER A 1 193 ? 7.676 -21.625 -2.332 1 98.25 193 SER A CA 1
ATOM 1506 C C . SER A 1 193 ? 7.938 -21.062 -0.941 1 98.25 193 SER A C 1
ATOM 1508 O O . SER A 1 193 ? 7.965 -21.812 0.042 1 98.25 193 SER A O 1
ATOM 1510 N N . LEU A 1 194 ? 8.211 -19.844 -0.908 1 98.31 194 LEU A N 1
ATOM 1511 C CA . LEU A 1 194 ? 8.336 -19.078 0.321 1 98.31 194 LEU A CA 1
ATOM 1512 C C . LEU A 1 194 ? 7.707 -17.688 0.156 1 98.31 194 LEU A C 1
ATOM 1514 O O . LEU A 1 194 ? 8.031 -16.969 -0.782 1 98.31 194 LEU A O 1
ATOM 1518 N N . THR A 1 195 ? 6.742 -17.422 0.96 1 98.06 195 THR A N 1
ATOM 1519 C CA . THR A 1 195 ? 6.168 -16.078 1.002 1 98.06 195 THR A CA 1
ATOM 1520 C C . THR A 1 195 ? 6.477 -15.398 2.334 1 98.06 195 THR A C 1
ATOM 1522 O O . THR A 1 195 ? 6.152 -15.93 3.396 1 98.06 195 THR A O 1
ATOM 1525 N N . LEU A 1 196 ? 7.094 -14.273 2.236 1 98.62 196 LEU A N 1
ATOM 1526 C CA . LEU A 1 196 ? 7.461 -13.508 3.42 1 98.62 196 LEU A CA 1
ATOM 1527 C C . LEU A 1 196 ? 6.656 -12.219 3.502 1 98.62 196 LEU A C 1
ATOM 1529 O O . LEU A 1 196 ? 6.363 -11.594 2.479 1 98.62 196 LEU A O 1
ATOM 1533 N N . ASN A 1 197 ? 6.266 -11.898 4.68 1 98.38 197 ASN A N 1
ATOM 1534 C CA . ASN A 1 197 ? 5.785 -10.555 5 1 98.38 197 ASN A CA 1
ATOM 1535 C C . ASN A 1 197 ? 6.84 -9.75 5.754 1 98.38 197 ASN A C 1
ATOM 1537 O O . ASN A 1 197 ? 7.309 -10.164 6.812 1 98.38 197 ASN A O 1
ATOM 1541 N N . LEU A 1 198 ? 7.258 -8.68 5.188 1 98.81 198 LEU A N 1
ATOM 1542 C CA . LEU A 1 198 ? 8.188 -7.75 5.816 1 98.81 198 LEU A CA 1
ATOM 1543 C C . LEU A 1 198 ? 7.453 -6.559 6.418 1 98.81 198 LEU A C 1
ATOM 1545 O O . LEU A 1 198 ? 6.602 -5.953 5.758 1 98.81 198 LEU A O 1
ATOM 1549 N N . THR A 1 199 ? 7.73 -6.258 7.66 1 98.69 199 THR A N 1
ATOM 1550 C CA . THR A 1 199 ? 7.043 -5.145 8.305 1 98.69 199 THR A CA 1
ATOM 1551 C C . THR A 1 199 ? 8.039 -4.234 9.016 1 98.69 199 THR A C 1
ATOM 1553 O O . THR A 1 199 ? 9.039 -4.703 9.562 1 98.69 199 THR A O 1
ATOM 1556 N N . VAL A 1 200 ? 7.824 -2.984 8.938 1 98.62 200 VAL A N 1
ATOM 1557 C CA . VAL A 1 200 ? 8.555 -1.97 9.688 1 98.62 200 VAL A CA 1
ATOM 1558 C C . VAL A 1 200 ? 7.574 -1.105 10.484 1 98.62 200 VAL A C 1
ATOM 1560 O O . VAL A 1 200 ? 6.582 -0.621 9.93 1 98.62 200 VAL A O 1
ATOM 1563 N N . ARG A 1 201 ? 7.801 -0.932 11.773 1 96.06 201 ARG A N 1
ATOM 1564 C CA . ARG A 1 201 ? 6.984 -0.091 12.641 1 96.06 201 ARG A CA 1
ATOM 1565 C C . ARG A 1 201 ? 7.762 1.139 13.102 1 96.06 201 ARG A C 1
ATOM 1567 O O . ARG A 1 201 ? 8.953 1.052 13.391 1 96.06 201 ARG A O 1
ATOM 1574 N N . SER A 1 202 ? 7.133 2.264 13.062 1 92.44 202 SER A N 1
ATOM 1575 C CA . SER A 1 202 ? 7.672 3.529 13.547 1 92.44 202 SER A CA 1
ATOM 1576 C C . SER A 1 202 ? 6.578 4.387 14.188 1 92.44 202 SER A C 1
ATOM 1578 O O . SER A 1 202 ? 5.391 4.082 14.062 1 92.44 202 SER A O 1
ATOM 1580 N N . ASP A 1 203 ? 6.98 5.375 14.922 1 89.25 203 ASP A N 1
ATOM 1581 C CA . ASP A 1 203 ? 6.004 6.285 15.508 1 89.25 203 ASP A CA 1
ATOM 1582 C C . ASP A 1 203 ? 5.355 7.156 14.43 1 89.25 203 ASP A C 1
ATOM 1584 O O . ASP A 1 203 ? 6.035 7.652 13.531 1 89.25 203 ASP A O 1
ATOM 1588 N N . PRO A 1 204 ? 4.027 7.191 14.555 1 88.88 204 PRO A N 1
ATOM 1589 C CA . PRO A 1 204 ? 3.385 8.141 13.641 1 88.88 204 PRO A CA 1
ATOM 1590 C C . PRO A 1 204 ? 3.693 9.594 13.992 1 88.88 204 PRO A C 1
ATOM 1592 O O . PRO A 1 204 ? 4.273 9.875 15.047 1 88.88 204 PRO A O 1
ATOM 1595 N N . GLY A 1 205 ? 3.352 10.484 13.125 1 89.94 205 GLY A N 1
ATOM 1596 C CA . GLY A 1 205 ? 3.572 11.898 13.352 1 89.94 205 GLY A CA 1
ATOM 1597 C C . GLY A 1 205 ? 3.152 12.766 12.18 1 89.94 205 GLY A C 1
ATOM 1598 O O . GLY A 1 205 ? 2.617 12.258 11.188 1 89.94 205 GLY A O 1
ATOM 1599 N N . HIS A 1 206 ? 3.309 14 12.414 1 92.06 206 HIS A N 1
ATOM 1600 C CA . HIS A 1 206 ? 2.988 14.984 11.383 1 92.06 206 HIS A CA 1
ATOM 1601 C C . HIS A 1 206 ? 4.055 15.016 10.297 1 92.06 206 HIS A C 1
ATOM 1603 O O . HIS A 1 206 ? 5.25 14.977 10.594 1 92.06 206 HIS A O 1
ATOM 1609 N N . SER A 1 207 ? 3.639 15.094 9.016 1 94.56 207 SER A N 1
ATOM 1610 C CA . SER A 1 207 ? 4.574 15.031 7.891 1 94.56 207 SER A CA 1
ATOM 1611 C C . SER A 1 207 ? 5.441 16.281 7.828 1 94.56 207 SER A C 1
ATOM 1613 O O . SER A 1 207 ? 6.453 16.312 7.129 1 94.56 207 SER A O 1
ATOM 1615 N N . SER A 1 208 ? 5.059 17.375 8.531 1 94.5 208 SER A N 1
ATOM 1616 C CA . SER A 1 208 ? 5.832 18.609 8.523 1 94.5 208 SER A CA 1
ATOM 1617 C C . SER A 1 208 ? 7.129 18.453 9.305 1 94.5 208 SER A C 1
ATOM 1619 O O . SER A 1 208 ? 8.031 19.297 9.195 1 94.5 208 SER A O 1
ATOM 1621 N N . ALA A 1 209 ? 7.223 17.516 10.148 1 94.25 209 ALA A N 1
ATOM 1622 C CA . ALA A 1 209 ? 8.438 17.219 10.906 1 94.25 209 ALA A CA 1
ATOM 1623 C C . ALA A 1 209 ? 8.766 15.727 10.844 1 94.25 209 ALA A C 1
ATOM 1625 O O . ALA A 1 209 ? 8.789 15.047 11.867 1 94.25 209 ALA A O 1
ATOM 1626 N N . PRO A 1 210 ? 9.102 15.281 9.664 1 95.25 210 PRO A N 1
ATOM 1627 C CA . PRO A 1 210 ? 9.367 13.844 9.508 1 95.25 210 PRO A CA 1
ATOM 1628 C C . PRO A 1 210 ? 10.664 13.406 10.18 1 95.25 210 PRO A C 1
ATOM 1630 O O . PRO A 1 210 ? 11.586 14.211 10.328 1 95.25 210 PRO A O 1
ATOM 1633 N N . PRO A 1 211 ? 10.648 12.195 10.688 1 94.5 211 PRO A N 1
ATOM 1634 C CA . PRO A 1 211 ? 11.93 11.656 11.156 1 94.5 211 PRO A CA 1
ATOM 1635 C C . PRO A 1 211 ? 12.945 11.477 10.031 1 94.5 211 PRO A C 1
ATOM 1637 O O . PRO A 1 211 ? 12.594 11.602 8.859 1 94.5 211 PRO A O 1
ATOM 1640 N N . LYS A 1 212 ? 14.164 11.195 10.453 1 94.19 212 LYS A N 1
ATOM 1641 C CA . LYS A 1 212 ? 15.234 10.992 9.484 1 94.19 212 LYS A CA 1
ATOM 1642 C C . LYS A 1 212 ? 14.914 9.828 8.547 1 94.19 212 LYS A C 1
ATOM 1644 O O . LYS A 1 212 ? 15.203 9.891 7.352 1 94.19 212 LYS A O 1
ATOM 1649 N N . GLU A 1 213 ? 14.422 8.773 9.141 1 95.81 213 GLU A N 1
ATOM 1650 C CA . GLU A 1 213 ? 13.984 7.613 8.375 1 95.81 213 GLU A CA 1
ATOM 1651 C C . GLU A 1 213 ? 12.555 7.223 8.734 1 95.81 213 GLU A C 1
ATOM 1653 O O . GLU A 1 213 ? 12.195 7.18 9.906 1 95.81 213 GLU A O 1
ATOM 1658 N N . THR A 1 214 ? 11.781 7.012 7.742 1 97.06 214 THR A N 1
ATOM 1659 C CA . THR A 1 214 ? 10.398 6.594 7.922 1 97.06 214 THR A CA 1
ATOM 1660 C C . THR A 1 214 ? 10.266 5.082 7.762 1 97.06 214 THR A C 1
ATOM 1662 O O . THR A 1 214 ? 11.188 4.418 7.293 1 97.06 214 THR A O 1
ATOM 1665 N N . SER A 1 215 ? 9.102 4.555 8.219 1 98 215 SER A N 1
ATOM 1666 C CA . SER A 1 215 ? 8.812 3.143 8 1 98 215 SER A CA 1
ATOM 1667 C C . SER A 1 215 ? 8.875 2.791 6.516 1 98 215 SER A C 1
ATOM 1669 O O . SER A 1 215 ? 9.422 1.751 6.145 1 98 215 SER A O 1
ATOM 1671 N N . ILE A 1 216 ? 8.375 3.65 5.641 1 98.5 216 ILE A N 1
ATOM 1672 C CA . ILE A 1 216 ? 8.398 3.441 4.195 1 98.5 216 ILE A CA 1
ATOM 1673 C C . ILE A 1 216 ? 9.844 3.412 3.701 1 98.5 216 ILE A C 1
ATOM 1675 O O . ILE A 1 216 ? 10.227 2.518 2.945 1 98.5 216 ILE A O 1
ATOM 1679 N N . GLY A 1 217 ? 10.656 4.395 4.129 1 98.19 217 GLY A N 1
ATOM 1680 C CA . GLY A 1 217 ? 12.039 4.457 3.68 1 98.19 217 GLY A CA 1
ATOM 1681 C C . GLY A 1 217 ? 12.844 3.223 4.047 1 98.19 217 GLY A C 1
ATOM 1682 O O . GLY A 1 217 ? 13.57 2.68 3.213 1 98.19 217 GLY A O 1
ATOM 1683 N N . ILE A 1 218 ? 12.68 2.77 5.25 1 98.38 218 ILE A N 1
ATOM 1684 C CA . ILE A 1 218 ? 13.406 1.604 5.746 1 98.38 218 ILE A CA 1
ATOM 1685 C C . ILE A 1 218 ? 12.992 0.365 4.953 1 98.38 218 ILE A C 1
ATOM 1687 O O . ILE A 1 218 ? 13.852 -0.382 4.473 1 98.38 218 ILE A O 1
ATOM 1691 N N . LEU A 1 219 ? 11.695 0.166 4.84 1 98.81 219 LEU A N 1
ATOM 1692 C CA . LEU A 1 219 ? 11.195 -1.01 4.133 1 98.81 219 LEU A CA 1
ATOM 1693 C C . LEU A 1 219 ? 11.555 -0.949 2.652 1 98.81 219 LEU A C 1
ATOM 1695 O O . LEU A 1 219 ? 11.898 -1.969 2.049 1 98.81 219 LEU A O 1
ATOM 1699 N N . ALA A 1 220 ? 11.438 0.241 2.041 1 98.69 220 ALA A N 1
ATOM 1700 C CA . ALA A 1 220 ? 11.789 0.423 0.635 1 98.69 220 ALA A CA 1
ATOM 1701 C C . ALA A 1 220 ? 13.25 0.054 0.384 1 98.69 220 ALA A C 1
ATOM 1703 O O . ALA A 1 220 ? 13.57 -0.587 -0.62 1 98.69 220 ALA A O 1
ATOM 1704 N N . ALA A 1 221 ? 14.125 0.458 1.237 1 98.06 221 ALA A N 1
ATOM 1705 C CA . ALA A 1 221 ? 15.531 0.099 1.109 1 98.06 221 ALA A CA 1
ATOM 1706 C C . ALA A 1 221 ? 15.719 -1.413 1.177 1 98.06 221 ALA A C 1
ATOM 1708 O O . ALA A 1 221 ? 16.5 -1.981 0.411 1 98.06 221 ALA A O 1
ATOM 1709 N N . ALA A 1 222 ? 15.023 -2.061 2.084 1 98.44 222 ALA A N 1
ATOM 1710 C CA . ALA A 1 222 ? 15.117 -3.508 2.26 1 98.44 222 ALA A CA 1
ATOM 1711 C C . ALA A 1 222 ? 14.664 -4.246 1.004 1 98.44 222 ALA A C 1
ATOM 1713 O O . ALA A 1 222 ? 15.359 -5.129 0.505 1 98.44 222 ALA A O 1
ATOM 1714 N N . VAL A 1 223 ? 13.477 -3.904 0.474 1 98.44 223 VAL A N 1
ATOM 1715 C CA . VAL A 1 223 ? 12.938 -4.625 -0.672 1 98.44 223 VAL A CA 1
ATOM 1716 C C . VAL A 1 223 ? 13.766 -4.32 -1.917 1 98.44 223 VAL A C 1
ATOM 1718 O O . VAL A 1 223 ? 13.93 -5.18 -2.785 1 98.44 223 VAL A O 1
ATOM 1721 N N . SER A 1 224 ? 14.258 -3.086 -2.018 1 97.06 224 SER A N 1
ATOM 1722 C CA . SER A 1 224 ? 15.148 -2.744 -3.115 1 97.06 224 SER A CA 1
ATOM 1723 C C . SER A 1 224 ? 16.406 -3.604 -3.088 1 97.06 224 SER A C 1
ATOM 1725 O O . SER A 1 224 ? 16.875 -4.078 -4.129 1 97.06 224 SER A O 1
ATOM 1727 N N . ARG A 1 225 ? 16.969 -3.814 -1.941 1 97.38 225 ARG A N 1
ATOM 1728 C CA . ARG A 1 225 ? 18.141 -4.664 -1.798 1 97.38 225 ARG A CA 1
ATOM 1729 C C . ARG A 1 225 ? 17.844 -6.094 -2.232 1 97.38 225 ARG A C 1
ATOM 1731 O O . ARG A 1 225 ? 18.672 -6.73 -2.9 1 97.38 225 ARG A O 1
ATOM 1738 N N . LEU A 1 226 ? 16.75 -6.594 -1.858 1 98.19 226 LEU A N 1
ATOM 1739 C CA . LEU A 1 226 ? 16.359 -7.957 -2.211 1 98.19 226 LEU A CA 1
ATOM 1740 C C . LEU A 1 226 ? 16.297 -8.125 -3.725 1 98.19 226 LEU A C 1
ATOM 1742 O O . LEU A 1 226 ? 16.812 -9.102 -4.27 1 98.19 226 LEU A O 1
ATOM 1746 N N . GLU A 1 227 ? 15.57 -7.156 -4.363 1 97.25 227 GLU A N 1
ATOM 1747 C CA . GLU A 1 227 ? 15.391 -7.273 -5.805 1 97.25 227 GLU A CA 1
ATOM 1748 C C . GLU A 1 227 ? 16.719 -7.09 -6.543 1 97.25 227 GLU A C 1
ATOM 1750 O O . GLU A 1 227 ? 16.938 -7.715 -7.582 1 97.25 227 GLU A O 1
ATOM 1755 N N . LYS A 1 228 ? 17.625 -6.262 -6.035 1 96.44 228 LYS A N 1
ATOM 1756 C CA . LYS A 1 228 ? 18.906 -5.961 -6.684 1 96.44 228 LYS A CA 1
ATOM 1757 C C . LYS A 1 228 ? 19.922 -7.066 -6.43 1 96.44 228 LYS A C 1
ATOM 1759 O O . LYS A 1 228 ? 20.969 -7.121 -7.09 1 96.44 228 LYS A O 1
ATOM 1764 N N . ASN A 1 229 ? 19.625 -7.914 -5.488 1 97.75 229 ASN A N 1
ATOM 1765 C CA . ASN A 1 229 ? 20.5 -9.031 -5.164 1 97.75 229 ASN A CA 1
ATOM 1766 C C . ASN A 1 229 ? 19.812 -10.375 -5.391 1 97.75 229 ASN A C 1
ATOM 1768 O O . ASN A 1 229 ? 19.406 -11.039 -4.434 1 97.75 229 ASN A O 1
ATOM 1772 N N . PRO A 1 230 ? 19.734 -10.836 -6.641 1 96.88 230 PRO A N 1
ATOM 1773 C CA . PRO A 1 230 ? 19.047 -12.086 -6.941 1 96.88 230 PRO A CA 1
ATOM 1774 C C . PRO A 1 230 ? 19.688 -13.297 -6.27 1 96.88 230 PRO A C 1
ATOM 1776 O O . PRO A 1 230 ? 20.875 -13.258 -5.949 1 96.88 230 PRO A O 1
ATOM 1779 N N . MET A 1 231 ? 18.938 -14.297 -6.055 1 98.25 231 MET A N 1
ATOM 1780 C CA . MET A 1 231 ? 19.422 -15.555 -5.484 1 98.25 231 MET A CA 1
ATOM 1781 C C . MET A 1 231 ? 20.5 -16.172 -6.367 1 98.25 231 MET A C 1
ATOM 1783 O O . MET A 1 231 ? 20.578 -15.875 -7.559 1 98.25 231 MET A O 1
ATOM 1787 N N . PRO A 1 232 ? 21.344 -16.969 -5.793 1 97.06 232 PRO A N 1
ATOM 1788 C CA . PRO A 1 232 ? 22.422 -17.578 -6.574 1 97.06 232 PRO A CA 1
ATOM 1789 C C . PRO A 1 232 ? 21.906 -18.469 -7.699 1 97.06 232 PRO A C 1
ATOM 1791 O O . PRO A 1 232 ? 20.844 -19.078 -7.57 1 97.06 232 PRO A O 1
ATOM 1794 N N . ARG A 1 233 ? 22.703 -18.5 -8.812 1 95.81 233 ARG A N 1
ATOM 1795 C CA . ARG A 1 233 ? 22.406 -19.438 -9.891 1 95.81 233 ARG A CA 1
ATOM 1796 C C . ARG A 1 233 ? 22.656 -20.875 -9.445 1 95.81 233 ARG A C 1
ATOM 1798 O O . ARG A 1 233 ? 23.703 -21.188 -8.875 1 95.81 233 ARG A O 1
ATOM 1805 N N . LEU A 1 234 ? 21.672 -21.703 -9.727 1 95.69 234 LEU A N 1
ATOM 1806 C CA . LEU A 1 234 ? 21.797 -23.094 -9.328 1 95.69 234 LEU A CA 1
ATOM 1807 C C . LEU A 1 234 ? 21.609 -24.016 -10.523 1 95.69 234 LEU A C 1
ATOM 1809 O O . LEU A 1 234 ? 21.406 -25.219 -10.359 1 95.69 234 LEU A O 1
ATOM 1813 N N . PHE A 1 235 ? 21.688 -23.375 -11.695 1 93.5 235 PHE A N 1
ATOM 1814 C CA . PHE A 1 235 ? 21.547 -24.156 -12.922 1 93.5 235 PHE A CA 1
ATOM 1815 C C . PHE A 1 235 ? 22.594 -25.266 -12.977 1 93.5 235 PHE A C 1
ATOM 1817 O O . PHE A 1 235 ? 23.781 -25.016 -12.766 1 93.5 235 PHE A O 1
ATOM 1824 N N . GLY A 1 236 ? 22.141 -26.469 -13.281 1 89.62 236 GLY A N 1
ATOM 1825 C CA . GLY A 1 236 ? 23.047 -27.609 -13.344 1 89.62 236 GLY A CA 1
ATOM 1826 C C . GLY A 1 236 ? 23.016 -28.453 -12.086 1 89.62 236 GLY A C 1
ATOM 1827 O O . GLY A 1 236 ? 23.547 -29.578 -12.078 1 89.62 236 GLY A O 1
ATOM 1828 N N . TYR A 1 237 ? 22.344 -28 -11.094 1 91.12 237 TYR A N 1
ATOM 1829 C CA . TYR A 1 237 ? 22.328 -28.719 -9.828 1 91.12 237 TYR A CA 1
ATOM 1830 C C . TYR A 1 237 ? 20.953 -29.312 -9.555 1 91.12 237 TYR A C 1
ATOM 1832 O O . TYR A 1 237 ? 20.734 -29.953 -8.523 1 91.12 237 TYR A O 1
ATOM 1840 N N . GLY A 1 238 ? 20.047 -29.125 -10.469 1 90.38 238 GLY A N 1
ATOM 1841 C CA . GLY A 1 238 ? 18.688 -29.609 -10.258 1 90.38 238 GLY A CA 1
ATOM 1842 C C . GLY A 1 238 ? 18.156 -30.422 -11.422 1 90.38 238 GLY A C 1
ATOM 1843 O O . GLY A 1 238 ? 18.922 -30.828 -12.305 1 90.38 238 GLY A O 1
ATOM 1844 N N . PRO A 1 239 ? 16.906 -30.734 -11.344 1 91.81 239 PRO A N 1
ATOM 1845 C CA . PRO A 1 239 ? 16.312 -31.625 -12.344 1 91.81 239 PRO A CA 1
ATOM 1846 C C . PRO A 1 239 ? 16.203 -30.969 -13.719 1 91.81 239 PRO A C 1
ATOM 1848 O O . PRO A 1 239 ? 15.906 -31.656 -14.703 1 91.81 239 PRO A O 1
ATOM 1851 N N . GLU A 1 240 ? 16.438 -29.625 -13.812 1 91.56 240 GLU A N 1
ATOM 1852 C CA . GLU A 1 240 ? 16.406 -28.953 -15.109 1 91.56 240 GLU A CA 1
ATOM 1853 C C . GLU A 1 240 ? 17.484 -29.5 -16.047 1 91.56 240 GLU A C 1
ATOM 1855 O O . GLU A 1 240 ? 17.359 -29.422 -17.266 1 91.56 240 GLU A O 1
ATOM 1860 N N . LEU A 1 241 ? 18.5 -30.047 -15.5 1 89.38 241 LEU A N 1
ATOM 1861 C CA . LEU A 1 241 ? 19.547 -30.672 -16.312 1 89.38 241 LEU A CA 1
ATOM 1862 C C . LEU A 1 241 ? 18.969 -31.781 -17.188 1 89.38 241 LEU A C 1
ATOM 1864 O O . LEU A 1 241 ? 19.312 -31.891 -18.359 1 89.38 241 LEU A O 1
ATOM 1868 N N . MET A 1 242 ? 18.141 -32.594 -16.562 1 89.06 242 MET A N 1
ATOM 1869 C CA . MET A 1 242 ? 17.516 -33.688 -17.297 1 89.06 242 MET A CA 1
ATOM 1870 C C . MET A 1 242 ? 16.672 -33.156 -18.453 1 89.06 242 MET A C 1
ATOM 1872 O O . MET A 1 242 ? 16.641 -33.75 -19.531 1 89.06 242 MET A O 1
ATOM 1876 N N . MET A 1 243 ? 16 -32.094 -18.188 1 91.88 243 MET A N 1
ATOM 1877 C CA . MET A 1 243 ? 15.172 -31.453 -19.203 1 91.88 243 MET A CA 1
ATOM 1878 C C . MET A 1 243 ? 16.016 -31.062 -20.422 1 91.88 243 MET A C 1
ATOM 1880 O O . MET A 1 243 ? 15.688 -31.438 -21.547 1 91.88 243 MET A O 1
ATOM 1884 N N . PHE A 1 244 ? 17.125 -30.422 -20.203 1 89.69 244 PHE A N 1
ATOM 1885 C CA . PHE A 1 244 ? 17.938 -29.891 -21.297 1 89.69 244 PHE A CA 1
ATOM 1886 C C . PHE A 1 244 ? 18.719 -30.984 -22 1 89.69 244 PHE A C 1
ATOM 1888 O O . PHE A 1 244 ? 18.938 -30.922 -23.203 1 89.69 244 PHE A O 1
ATOM 1895 N N . GLU A 1 245 ? 19.031 -32 -21.25 1 87.69 245 GLU A N 1
ATOM 1896 C CA . GLU A 1 245 ? 19.672 -33.156 -21.875 1 87.69 245 GLU A CA 1
ATOM 1897 C C . GLU A 1 245 ? 18.734 -33.844 -22.875 1 87.69 245 GLU A C 1
ATOM 1899 O O . GLU A 1 245 ? 19.141 -34.219 -23.969 1 87.69 245 GLU A O 1
ATOM 1904 N N . HIS A 1 246 ? 17.516 -33.938 -22.5 1 90.5 246 HIS A N 1
ATOM 1905 C CA . HIS A 1 246 ? 16.531 -34.562 -23.375 1 90.5 246 HIS A CA 1
ATOM 1906 C C . HIS A 1 246 ? 16.234 -33.688 -24.594 1 90.5 246 HIS A C 1
ATOM 1908 O O . HIS A 1 246 ? 15.922 -34.219 -25.672 1 90.5 246 HIS A O 1
ATOM 1914 N N . LEU A 1 247 ? 16.375 -32.438 -24.406 1 93.31 247 LEU A N 1
ATOM 1915 C CA . LEU A 1 247 ? 16.031 -31.516 -25.469 1 93.31 247 LEU A CA 1
ATOM 1916 C C . LEU A 1 247 ? 17.25 -31.188 -26.328 1 93.31 247 LEU A C 1
ATOM 1918 O O . LEU A 1 247 ? 17.156 -30.422 -27.281 1 93.31 247 LEU A O 1
ATOM 1922 N N . ALA A 1 248 ? 18.359 -31.734 -25.984 1 92.56 248 ALA A N 1
ATOM 1923 C CA . ALA A 1 248 ? 19.625 -31.328 -26.594 1 92.56 248 ALA A CA 1
ATOM 1924 C C . ALA A 1 248 ? 19.562 -31.422 -28.109 1 92.56 248 ALA A C 1
ATOM 1926 O O . ALA A 1 248 ? 20.062 -30.547 -28.828 1 92.56 248 ALA A O 1
ATOM 1927 N N . SER A 1 249 ? 18.953 -32.438 -28.625 1 90.75 249 SER A N 1
ATOM 1928 C CA . SER A 1 249 ? 18.938 -32.688 -30.062 1 90.75 249 SER A CA 1
ATOM 1929 C C . SER A 1 249 ? 18.031 -31.688 -30.797 1 90.75 249 SER A C 1
ATOM 1931 O O . SER A 1 249 ? 18.125 -31.547 -32 1 90.75 249 SER A O 1
ATOM 1933 N N . GLU A 1 250 ? 17.172 -31.062 -30.031 1 92.44 250 GLU A N 1
ATOM 1934 C CA . GLU A 1 250 ? 16.234 -30.109 -30.625 1 92.44 250 GLU A CA 1
ATOM 1935 C C . GLU A 1 250 ? 16.906 -28.766 -30.875 1 92.44 250 GLU A C 1
ATOM 1937 O O . GLU A 1 250 ? 16.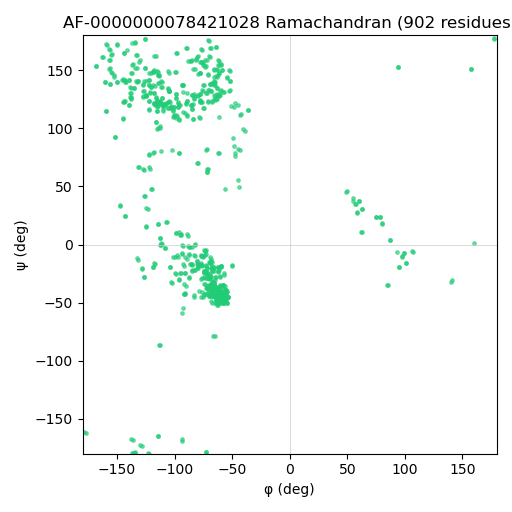391 -27.938 -31.625 1 92.44 250 GLU A O 1
ATOM 1942 N N . PHE A 1 251 ? 18.016 -28.578 -30.25 1 90.81 251 PHE A N 1
ATOM 1943 C CA . PHE A 1 251 ? 18.75 -27.328 -30.453 1 90.81 251 PHE A CA 1
ATOM 1944 C C . PHE A 1 251 ? 19.531 -27.359 -31.75 1 90.81 251 PHE A C 1
ATOM 1946 O O . PHE A 1 251 ? 19.984 -28.422 -32.188 1 90.81 251 PHE A O 1
ATOM 1953 N N . ALA A 1 252 ? 19.609 -26.172 -32.312 1 87.69 252 ALA A N 1
ATOM 1954 C CA . ALA A 1 252 ? 20.406 -26.094 -33.562 1 87.69 252 ALA A CA 1
ATOM 1955 C C . ALA A 1 252 ? 21.891 -26.156 -33.25 1 87.69 252 ALA A C 1
ATOM 1957 O O . ALA A 1 252 ? 22.328 -25.797 -32.156 1 87.69 252 ALA A O 1
ATOM 1958 N N . PHE A 1 253 ? 22.609 -26.625 -34.25 1 87.25 253 PHE A N 1
ATOM 1959 C CA . PHE A 1 253 ? 24.062 -26.594 -34.125 1 87.25 253 PHE A CA 1
ATOM 1960 C C . PHE A 1 253 ? 24.578 -25.156 -34.094 1 87.25 253 PHE A C 1
ATOM 1962 O O . PHE A 1 253 ? 24.078 -24.297 -34.844 1 87.25 253 PHE A O 1
ATOM 1969 N N . PRO A 1 254 ? 25.562 -24.859 -33.188 1 89.19 254 PRO A N 1
ATOM 1970 C CA . PRO A 1 254 ? 26.344 -25.719 -32.312 1 89.19 254 PRO A CA 1
ATOM 1971 C C . PRO A 1 254 ? 25.75 -25.812 -30.906 1 89.19 254 PRO A C 1
ATOM 1973 O O . PRO A 1 254 ? 26.375 -26.359 -30 1 89.19 254 PRO A O 1
ATOM 1976 N N . LEU A 1 255 ? 24.562 -25.266 -30.734 1 87.81 255 LEU A N 1
ATOM 1977 C CA . LEU A 1 255 ? 23.938 -25.234 -29.422 1 87.81 255 LEU A CA 1
ATOM 1978 C C . LEU A 1 255 ? 23.609 -26.656 -28.938 1 87.81 255 LEU A C 1
ATOM 1980 O O . LEU A 1 255 ? 23.672 -26.938 -27.734 1 87.81 255 LEU A O 1
ATOM 1984 N N . ASN A 1 256 ? 23.297 -27.469 -29.891 1 91 256 ASN A N 1
ATOM 1985 C CA . ASN A 1 256 ? 22.984 -28.844 -29.531 1 91 256 ASN A CA 1
ATOM 1986 C C . ASN A 1 256 ? 24.172 -29.531 -28.859 1 91 256 ASN A C 1
ATOM 1988 O O . ASN A 1 256 ? 23.984 -30.312 -27.922 1 91 256 ASN A O 1
ATOM 1992 N N . ILE A 1 257 ? 25.375 -29.219 -29.312 1 90.06 257 ILE A N 1
ATOM 1993 C CA . ILE A 1 257 ? 26.578 -29.781 -28.719 1 90.06 257 ILE A CA 1
ATOM 1994 C C . ILE A 1 257 ? 26.781 -29.219 -27.312 1 90.06 257 ILE A C 1
ATOM 1996 O O . ILE A 1 257 ? 27.125 -29.953 -26.391 1 90.06 257 ILE A O 1
ATOM 2000 N N . VAL A 1 258 ? 26.594 -27.969 -27.234 1 89.94 258 VAL A N 1
ATOM 2001 C CA . VAL A 1 258 ? 26.734 -27.297 -25.953 1 89.94 258 VAL A CA 1
ATOM 2002 C C . VAL A 1 258 ? 25.75 -27.891 -24.938 1 89.94 258 VAL A C 1
ATOM 2004 O O . VAL A 1 258 ? 26.125 -28.188 -23.797 1 89.94 258 VAL A O 1
ATOM 2007 N N . MET A 1 259 ? 24.484 -28.125 -25.375 1 89.31 259 MET A N 1
ATOM 2008 C CA . MET A 1 259 ? 23.438 -28.625 -24.484 1 89.31 259 MET A CA 1
ATOM 2009 C C . MET A 1 259 ? 23.703 -30.062 -24.078 1 89.31 259 MET A C 1
ATOM 2011 O O . MET A 1 259 ? 23.312 -30.484 -22.984 1 89.31 259 MET A O 1
ATOM 2015 N N . LYS A 1 260 ? 24.438 -30.797 -24.922 1 88.81 260 LYS A N 1
ATOM 2016 C CA . LYS A 1 260 ? 24.766 -32.188 -24.594 1 88.81 260 LYS A CA 1
ATOM 2017 C C . LYS A 1 260 ? 25.906 -32.25 -23.594 1 88.81 260 LYS A C 1
ATOM 2019 O O . LYS A 1 260 ? 26.141 -33.281 -22.969 1 88.81 260 LYS A O 1
ATOM 2024 N N . ASN A 1 261 ? 26.625 -31.109 -23.469 1 90.06 261 ASN A N 1
ATOM 2025 C CA . ASN A 1 261 ? 27.781 -31.062 -22.578 1 90.06 261 ASN A CA 1
ATOM 2026 C C . ASN A 1 261 ? 27.625 -30.016 -21.484 1 90.06 261 ASN A C 1
ATOM 2028 O O . ASN A 1 261 ? 28.531 -29.219 -21.25 1 90.06 261 ASN A O 1
ATOM 2032 N N . LEU A 1 262 ? 26.5 -30.047 -20.891 1 88.5 262 LEU A N 1
ATOM 2033 C CA . LEU A 1 262 ? 26.188 -29.047 -19.875 1 88.5 262 LEU A CA 1
ATOM 2034 C C . LEU A 1 262 ? 27.094 -29.188 -18.656 1 88.5 262 LEU A C 1
ATOM 2036 O O . LEU A 1 262 ? 27.297 -28.219 -17.922 1 88.5 262 LEU A O 1
ATOM 2040 N N . TRP A 1 263 ? 27.656 -30.375 -18.469 1 84.12 263 TRP A N 1
ATOM 2041 C CA . TRP A 1 263 ? 28.609 -30.531 -17.375 1 84.12 263 TRP A CA 1
ATOM 2042 C C . TRP A 1 263 ? 29.766 -29.547 -17.5 1 84.12 263 TRP A C 1
ATOM 2044 O O . TRP A 1 263 ? 30.344 -29.141 -16.5 1 84.12 263 TRP A O 1
ATOM 2054 N N . LEU A 1 264 ? 30.047 -29.094 -18.703 1 85.56 264 LEU A N 1
ATOM 2055 C CA . LEU A 1 264 ? 31.141 -28.156 -18.969 1 85.56 264 LEU A CA 1
ATOM 2056 C C . LEU A 1 264 ? 30.625 -26.75 -19.156 1 85.56 264 LEU A C 1
ATOM 2058 O O . LEU A 1 264 ? 31.266 -25.781 -18.766 1 85.56 264 LEU A O 1
ATOM 2062 N N . PHE A 1 265 ? 29.438 -26.547 -19.719 1 90.25 265 PHE A N 1
ATOM 2063 C CA . PHE A 1 265 ? 29.031 -25.25 -20.25 1 90.25 265 PHE A CA 1
ATOM 2064 C C . PHE A 1 265 ? 27.906 -24.656 -19.422 1 90.25 265 PHE A C 1
ATOM 2066 O O . PHE A 1 265 ? 27.359 -23.609 -19.781 1 90.25 265 PHE A O 1
ATOM 2073 N N . SER A 1 266 ? 27.516 -25.281 -18.312 1 89 266 SER A N 1
ATOM 2074 C CA . SER A 1 266 ? 26.359 -24.859 -17.531 1 89 266 SER A CA 1
ATOM 2075 C C . SER A 1 266 ? 26.484 -23.406 -17.109 1 89 266 SER A C 1
ATOM 2077 O O . SER A 1 266 ? 25.5 -22.656 -17.156 1 89 266 SER A O 1
ATOM 2079 N N . PRO A 1 267 ? 27.734 -22.922 -16.719 1 88.69 267 PRO A N 1
ATOM 2080 C CA . PRO A 1 267 ? 27.812 -21.531 -16.297 1 88.69 267 PRO A CA 1
ATOM 2081 C C . PRO A 1 267 ? 27.516 -20.547 -17.438 1 88.69 267 PRO A C 1
ATOM 2083 O O . PRO A 1 267 ? 26.844 -19.547 -17.234 1 88.69 267 PRO A O 1
ATOM 2086 N N . LEU A 1 268 ? 27.922 -20.844 -18.594 1 88.62 268 LEU A N 1
ATOM 2087 C CA . LEU A 1 268 ? 27.688 -19.984 -19.75 1 88.62 268 LEU A CA 1
ATOM 2088 C C . LEU A 1 268 ? 26.234 -20.031 -20.188 1 88.62 268 LEU A C 1
ATOM 2090 O O . LEU A 1 268 ? 25.641 -19 -20.5 1 88.62 268 LEU A O 1
ATOM 2094 N N . VAL A 1 269 ? 25.672 -21.234 -20.203 1 89.12 269 VAL A N 1
ATOM 2095 C CA . VAL A 1 269 ? 24.297 -21.422 -20.641 1 89.12 269 VAL A CA 1
ATOM 2096 C C . VAL A 1 269 ? 23.344 -20.719 -19.656 1 89.12 269 VAL A C 1
ATOM 2098 O O . VAL A 1 269 ? 22.344 -20.125 -20.062 1 89.12 269 VAL A O 1
ATOM 2101 N N . SER A 1 270 ? 23.719 -20.859 -18.406 1 91.19 270 SER A N 1
ATOM 2102 C CA . SER A 1 270 ? 22.875 -20.25 -17.391 1 91.19 270 SER A CA 1
ATOM 2103 C C . SER A 1 270 ? 22.781 -18.75 -17.578 1 91.19 270 SER A C 1
ATOM 2105 O O . SER A 1 270 ? 21.734 -18.141 -17.344 1 91.19 270 SER A O 1
ATOM 2107 N N . ARG A 1 271 ? 23.828 -18.031 -18.031 1 90.44 271 ARG A N 1
ATOM 2108 C CA . ARG A 1 271 ? 23.859 -16.594 -18.234 1 90.44 271 ARG A CA 1
ATOM 2109 C C . ARG A 1 271 ? 22.969 -16.188 -19.406 1 90.44 271 ARG A C 1
ATOM 2111 O O . ARG A 1 271 ? 22.422 -15.086 -19.438 1 90.44 271 ARG A O 1
ATOM 2118 N N . ILE A 1 272 ? 22.828 -17.109 -20.266 1 87.25 272 ILE A N 1
ATOM 2119 C CA . ILE A 1 272 ? 22 -16.844 -21.438 1 87.25 272 ILE A CA 1
ATOM 2120 C C . ILE A 1 272 ? 20.531 -17.062 -21.109 1 87.25 272 ILE A C 1
ATOM 2122 O O . ILE A 1 272 ? 19.688 -16.234 -21.422 1 87.25 272 ILE A O 1
ATOM 2126 N N . ILE A 1 273 ? 20.234 -18.125 -20.438 1 89 273 ILE A N 1
ATOM 2127 C CA . ILE A 1 273 ? 18.875 -18.547 -20.141 1 89 273 ILE A CA 1
ATOM 2128 C C . ILE A 1 273 ? 18.219 -17.578 -19.172 1 89 273 ILE A C 1
ATOM 2130 O O . ILE A 1 273 ? 17.031 -17.297 -19.266 1 89 273 ILE A O 1
ATOM 2134 N N . GLU A 1 274 ? 19.031 -17.016 -18.266 1 92.62 274 GLU A N 1
ATOM 2135 C CA . GLU A 1 274 ? 18.469 -16.172 -17.219 1 92.62 274 GLU A CA 1
ATOM 2136 C C . GLU A 1 274 ? 18.016 -14.82 -17.766 1 92.62 274 GLU A C 1
ATOM 2138 O O . GLU A 1 274 ? 17.375 -14.039 -17.062 1 92.62 274 GLU A O 1
ATOM 2143 N N . ARG A 1 275 ? 18.266 -14.547 -19.031 1 90.38 275 ARG A N 1
ATOM 2144 C CA . ARG A 1 275 ? 17.953 -13.242 -19.625 1 90.38 275 ARG A CA 1
ATOM 2145 C C . ARG A 1 275 ? 16.453 -13.031 -19.734 1 90.38 275 ARG A C 1
ATOM 2147 O O . ARG A 1 275 ? 15.984 -11.891 -19.766 1 90.38 275 ARG A O 1
ATOM 2154 N N . LYS A 1 276 ? 15.672 -14.117 -19.844 1 89.94 276 LYS A N 1
ATOM 2155 C CA . LYS A 1 276 ? 14.211 -14.055 -19.859 1 89.94 276 LYS A CA 1
ATOM 2156 C C . LYS A 1 276 ? 13.633 -14.531 -18.531 1 89.94 276 LYS A C 1
ATOM 2158 O O . LYS A 1 276 ? 14.188 -15.43 -17.891 1 89.94 276 LYS A O 1
ATOM 2163 N N . PRO A 1 277 ? 12.508 -13.922 -18.188 1 91.88 277 PRO A N 1
ATOM 2164 C CA . PRO A 1 277 ? 11.922 -14.266 -16.891 1 91.88 277 PRO A CA 1
ATOM 2165 C C . PRO A 1 277 ? 11.711 -15.773 -16.719 1 91.88 277 PRO A C 1
ATOM 2167 O O . PRO A 1 277 ? 12.055 -16.328 -15.68 1 91.88 277 PRO A O 1
ATOM 2170 N N . THR A 1 278 ? 11.18 -16.422 -17.719 1 90.69 278 THR A N 1
ATOM 2171 C CA . THR A 1 278 ? 10.914 -17.859 -17.625 1 90.69 278 THR A CA 1
ATOM 2172 C C . THR A 1 278 ? 12.219 -18.641 -17.484 1 90.69 278 THR A C 1
ATOM 2174 O O . THR A 1 278 ? 12.297 -19.594 -16.719 1 90.69 278 THR A O 1
ATOM 2177 N N . GLY A 1 279 ? 13.188 -18.219 -18.266 1 91.5 279 GLY A N 1
ATOM 2178 C CA . GLY A 1 279 ? 14.5 -18.828 -18.141 1 91.5 279 GLY A CA 1
ATOM 2179 C C . GLY A 1 279 ? 15.133 -18.609 -16.781 1 91.5 279 GLY A C 1
ATOM 2180 O O . GLY A 1 279 ? 15.719 -19.531 -16.203 1 91.5 279 GLY A O 1
ATOM 2181 N N . ASN A 1 280 ? 15 -17.375 -16.312 1 94.69 280 ASN A N 1
ATOM 2182 C CA . ASN A 1 280 ? 15.547 -17.031 -15.008 1 94.69 280 ASN A CA 1
ATOM 2183 C C . ASN A 1 280 ? 14.953 -17.922 -13.914 1 94.69 280 ASN A C 1
ATOM 2185 O O . ASN A 1 280 ? 15.648 -18.281 -12.953 1 94.69 280 ASN A O 1
ATOM 2189 N N . SER A 1 281 ? 13.734 -18.281 -14.047 1 94.5 281 SER A N 1
ATOM 2190 C CA . SER A 1 281 ? 13.047 -19.125 -13.078 1 94.5 281 SER A CA 1
ATOM 2191 C C . SER A 1 281 ? 13.617 -20.531 -13.062 1 94.5 281 SER A C 1
ATOM 2193 O O . SER A 1 281 ? 13.508 -21.25 -12.062 1 94.5 281 SER A O 1
ATOM 2195 N N . MET A 1 282 ? 14.242 -20.906 -14.156 1 92.88 282 MET A N 1
ATOM 2196 C CA . MET A 1 282 ? 14.82 -22.25 -14.258 1 92.88 282 MET A CA 1
ATOM 2197 C C . MET A 1 282 ? 16.219 -22.281 -13.641 1 92.88 282 MET A C 1
ATOM 2199 O O . MET A 1 282 ? 16.672 -23.328 -13.188 1 92.88 282 MET A O 1
ATOM 2203 N N . VAL A 1 283 ? 16.828 -21.141 -13.562 1 94.19 283 VAL A N 1
ATOM 2204 C CA . VAL A 1 283 ? 18.25 -21.094 -13.227 1 94.19 283 VAL A CA 1
ATOM 2205 C C . VAL A 1 283 ? 18.422 -20.875 -11.727 1 94.19 283 VAL A C 1
ATOM 2207 O O . VAL A 1 283 ? 19.453 -21.25 -11.156 1 94.19 283 VAL A O 1
ATOM 2210 N N . ARG A 1 284 ? 17.406 -20.281 -11.102 1 97.5 284 ARG A N 1
ATOM 2211 C CA . ARG A 1 284 ? 17.578 -19.938 -9.695 1 97.5 284 ARG A CA 1
ATOM 2212 C C . ARG A 1 284 ? 16.234 -19.812 -8.992 1 97.5 284 ARG A C 1
ATOM 2214 O O . ARG A 1 284 ? 15.188 -19.906 -9.625 1 97.5 284 ARG A O 1
ATOM 2221 N N . THR A 1 285 ? 16.328 -19.75 -7.629 1 98.44 285 THR A N 1
ATOM 2222 C CA . THR A 1 285 ? 15.203 -19.25 -6.84 1 98.44 285 THR A CA 1
ATOM 2223 C C . THR A 1 285 ? 14.883 -17.812 -7.215 1 98.44 285 THR A C 1
ATOM 2225 O O . THR A 1 285 ? 15.781 -16.969 -7.293 1 98.44 285 THR A O 1
ATOM 2228 N N . THR A 1 286 ? 13.664 -17.547 -7.512 1 98.19 286 THR A N 1
ATOM 2229 C CA . THR A 1 286 ? 13.297 -16.219 -7.953 1 98.19 286 THR A CA 1
ATOM 2230 C C . THR A 1 286 ? 12.695 -15.414 -6.801 1 98.19 286 THR A C 1
ATOM 2232 O O . THR A 1 286 ? 12.148 -15.984 -5.859 1 98.19 286 THR A O 1
ATOM 2235 N N . THR A 1 287 ? 12.906 -14.141 -6.832 1 98.25 287 THR A N 1
ATOM 2236 C CA . THR A 1 287 ? 12.375 -13.164 -5.895 1 98.25 287 THR A CA 1
ATOM 2237 C C . THR A 1 287 ? 11.344 -12.273 -6.574 1 98.25 287 THR A C 1
ATOM 2239 O O . THR A 1 287 ? 11.648 -11.609 -7.566 1 98.25 287 THR A O 1
ATOM 2242 N N . ALA A 1 288 ? 10.125 -12.273 -6.074 1 98 288 ALA A N 1
ATOM 2243 C CA . ALA A 1 288 ? 9.07 -11.438 -6.648 1 98 288 ALA A CA 1
ATOM 2244 C C . ALA A 1 288 ? 8.492 -10.492 -5.598 1 98 288 ALA A C 1
ATOM 2246 O O . ALA A 1 288 ? 7.965 -10.938 -4.578 1 98 288 ALA A O 1
ATOM 2247 N N . LEU A 1 289 ? 8.68 -9.203 -5.82 1 98.38 289 LEU A N 1
ATOM 2248 C CA . LEU A 1 289 ? 7.977 -8.219 -5.008 1 98.38 289 LEU A CA 1
ATOM 2249 C C . LEU A 1 289 ? 6.523 -8.078 -5.461 1 98.38 289 LEU A C 1
ATOM 2251 O O . LEU A 1 289 ? 6.262 -7.652 -6.586 1 98.38 289 LEU A O 1
ATOM 2255 N N . THR A 1 290 ? 5.527 -8.312 -4.492 1 97.69 290 THR A N 1
ATOM 2256 C CA . THR A 1 290 ? 4.172 -8.477 -5.008 1 97.69 290 THR A CA 1
ATOM 2257 C C . THR A 1 290 ? 3.213 -7.52 -4.309 1 97.69 290 THR A C 1
ATOM 2259 O O . THR A 1 290 ? 2.16 -7.18 -4.855 1 97.69 290 THR A O 1
ATOM 2262 N N . ILE A 1 291 ? 3.496 -7.137 -3.096 1 97.88 291 ILE A N 1
ATOM 2263 C CA . ILE A 1 291 ? 2.65 -6.207 -2.359 1 97.88 291 ILE A CA 1
ATOM 2264 C C . ILE A 1 291 ? 3.52 -5.223 -1.578 1 97.88 291 ILE A C 1
ATOM 2266 O O . ILE A 1 291 ? 4.574 -5.598 -1.055 1 97.88 291 ILE A O 1
ATOM 2270 N N . PHE A 1 292 ? 3.176 -4.012 -1.492 1 98.62 292 PHE A N 1
ATOM 2271 C CA . PHE A 1 292 ? 3.707 -2.971 -0.62 1 98.62 292 PHE A CA 1
ATOM 2272 C C . PHE A 1 292 ? 2.596 -2.035 -0.154 1 98.62 292 PHE A C 1
ATOM 2274 O O . PHE A 1 292 ? 1.865 -1.474 -0.973 1 98.62 292 PHE A O 1
ATOM 2281 N N . LYS A 1 293 ? 2.432 -1.898 1.171 1 98.19 293 LYS A N 1
ATOM 2282 C CA . LYS A 1 293 ? 1.362 -1.074 1.724 1 98.19 293 LYS A CA 1
ATOM 2283 C C . LYS A 1 293 ? 1.863 -0.236 2.896 1 98.19 293 LYS A C 1
ATOM 2285 O O . LYS A 1 293 ? 2.451 -0.768 3.84 1 98.19 293 LYS A O 1
ATOM 2290 N N . ALA A 1 294 ? 1.66 1.037 2.783 1 98.06 294 ALA A N 1
ATOM 2291 C CA . ALA A 1 294 ? 1.956 1.94 3.893 1 98.06 294 ALA A CA 1
ATOM 2292 C C . ALA A 1 294 ? 1.212 3.264 3.736 1 98.06 294 ALA A C 1
ATOM 2294 O O . ALA A 1 294 ? 1.118 3.803 2.631 1 98.06 294 ALA A O 1
ATOM 2295 N N . GLY A 1 295 ? 0.694 3.746 4.941 1 95 295 GLY A N 1
ATOM 2296 C CA . GLY A 1 295 ? 0.182 5.105 4.969 1 95 295 GLY A CA 1
ATOM 2297 C C . GLY A 1 295 ? -1.311 5.188 4.715 1 95 295 GLY A C 1
ATOM 2298 O O . GLY A 1 295 ? -1.871 4.352 4.004 1 95 295 GLY A O 1
ATOM 2299 N N . ILE A 1 296 ? -1.903 6.191 5.242 1 90.38 296 ILE A N 1
ATOM 2300 C CA . ILE A 1 296 ? -3.35 6.355 5.137 1 90.38 296 ILE A CA 1
ATOM 2301 C C . ILE A 1 296 ? -3.674 7.75 4.609 1 90.38 296 ILE A C 1
ATOM 2303 O O . ILE A 1 296 ? -4.797 8.008 4.172 1 90.38 296 ILE A O 1
ATOM 2307 N N . LYS A 1 297 ? -2.705 8.625 4.773 1 93.12 297 LYS A N 1
ATOM 2308 C CA . LYS A 1 297 ? -2.93 10.023 4.43 1 93.12 297 LYS A CA 1
ATOM 2309 C C . LYS A 1 297 ? -1.614 10.734 4.125 1 93.12 297 LYS A C 1
ATOM 2311 O O . LYS A 1 297 ? -0.574 10.398 4.695 1 93.12 297 LYS A O 1
ATOM 2316 N N . PHE A 1 298 ? -1.636 11.781 3.268 1 91.69 298 PHE A N 1
ATOM 2317 C CA . PHE A 1 298 ? -0.413 12.398 2.77 1 91.69 298 PHE A CA 1
ATOM 2318 C C . PHE A 1 298 ? 0.266 13.219 3.863 1 91.69 298 PHE A C 1
ATOM 2320 O O . PHE A 1 298 ? 1.469 13.477 3.793 1 91.69 298 PHE A O 1
ATOM 2327 N N . ASN A 1 299 ? -0.466 13.664 4.852 1 94.12 299 ASN A N 1
ATOM 2328 C CA . ASN A 1 299 ? 0.142 14.508 5.871 1 94.12 299 ASN A CA 1
ATOM 2329 C C . ASN A 1 299 ? 0.332 13.766 7.188 1 94.12 299 ASN A C 1
ATOM 2331 O O . ASN A 1 299 ? 0.482 14.383 8.242 1 94.12 299 ASN A O 1
ATOM 2335 N N . VAL A 1 300 ? 0.322 12.516 7.152 1 94.12 300 VAL A N 1
ATOM 2336 C CA . VAL A 1 300 ? 0.563 11.672 8.32 1 94.12 300 VAL A CA 1
ATOM 2337 C C . VAL A 1 300 ? 1.701 10.695 8.023 1 94.12 300 VAL A C 1
ATOM 2339 O O . VAL A 1 300 ? 1.674 9.992 7.012 1 94.12 300 VAL A O 1
ATOM 2342 N N . ILE A 1 301 ? 2.693 10.656 8.883 1 95.19 301 ILE A N 1
ATOM 2343 C CA . ILE A 1 301 ? 3.758 9.664 8.789 1 95.19 301 ILE A CA 1
ATOM 2344 C C . ILE A 1 301 ? 3.211 8.289 9.164 1 95.19 301 ILE A C 1
ATOM 2346 O O . ILE A 1 301 ? 2.643 8.109 10.242 1 95.19 301 ILE A O 1
ATOM 2350 N N . PRO A 1 302 ? 3.348 7.352 8.266 1 95.25 302 PRO A N 1
ATOM 2351 C CA . PRO A 1 302 ? 2.773 6.039 8.578 1 95.25 302 PRO A CA 1
ATOM 2352 C C . PRO A 1 302 ? 3.502 5.328 9.711 1 95.25 302 PRO A C 1
ATOM 2354 O O . PRO A 1 302 ? 4.734 5.348 9.766 1 95.25 302 PRO A O 1
ATOM 2357 N N . HIS A 1 303 ? 2.762 4.711 10.586 1 94.5 303 HIS A N 1
ATOM 2358 C CA . HIS A 1 303 ? 3.354 3.984 11.703 1 94.5 303 HIS A CA 1
ATOM 2359 C C . HIS A 1 303 ? 3.713 2.557 11.305 1 94.5 303 HIS A C 1
ATOM 2361 O O . HIS A 1 303 ? 4.465 1.881 12.008 1 94.5 303 HIS A O 1
ATOM 2367 N N . LEU A 1 304 ? 3.152 2.113 10.219 1 96.75 304 LEU A N 1
ATOM 2368 C CA . LEU A 1 304 ? 3.369 0.746 9.758 1 96.75 304 LEU A CA 1
ATOM 2369 C C . LEU A 1 304 ? 3.576 0.704 8.25 1 96.75 304 LEU A C 1
ATOM 2371 O O . LEU A 1 304 ? 2.842 1.354 7.5 1 96.75 304 LEU A O 1
ATOM 2375 N N . ALA A 1 305 ? 4.605 0.039 7.789 1 98.44 305 ALA A N 1
ATOM 2376 C CA . ALA A 1 305 ? 4.824 -0.34 6.395 1 98.44 305 ALA A CA 1
ATOM 2377 C C . ALA A 1 305 ? 4.973 -1.853 6.254 1 98.44 305 ALA A C 1
ATOM 2379 O O . ALA A 1 305 ? 5.598 -2.502 7.098 1 98.44 305 ALA A O 1
ATOM 2380 N N . SER A 1 306 ? 4.367 -2.396 5.27 1 98.56 306 SER A N 1
ATOM 2381 C CA . SER A 1 306 ? 4.438 -3.838 5.062 1 98.56 306 SER A CA 1
ATOM 2382 C C . SER A 1 306 ? 4.637 -4.176 3.588 1 98.56 306 SER A C 1
ATOM 2384 O O . SER A 1 306 ? 4.172 -3.443 2.711 1 98.56 306 SER A O 1
ATOM 2386 N N . ALA A 1 307 ? 5.328 -5.246 3.324 1 98.62 307 ALA A N 1
ATOM 2387 C CA . ALA A 1 307 ? 5.566 -5.742 1.972 1 98.62 307 ALA A CA 1
ATOM 2388 C C . ALA A 1 307 ? 5.555 -7.266 1.937 1 98.62 307 ALA A C 1
ATOM 2390 O O . ALA A 1 307 ? 6.004 -7.918 2.885 1 98.62 307 ALA A O 1
ATOM 2391 N N . ALA A 1 308 ? 4.988 -7.773 0.883 1 98.38 308 ALA A N 1
ATOM 2392 C CA . ALA A 1 308 ? 5.035 -9.219 0.651 1 98.38 308 ALA A CA 1
ATOM 2393 C C . ALA A 1 308 ? 6.039 -9.562 -0.445 1 98.38 308 ALA A C 1
ATOM 2395 O O . ALA A 1 308 ? 6.059 -8.93 -1.5 1 98.38 308 ALA A O 1
ATOM 2396 N N . VAL A 1 309 ? 6.867 -10.516 -0.178 1 98.56 309 VAL A N 1
ATOM 2397 C CA . VAL A 1 309 ? 7.844 -11.031 -1.132 1 98.56 309 VAL A CA 1
ATOM 2398 C C . VAL A 1 309 ? 7.637 -12.523 -1.339 1 98.56 309 VAL A C 1
ATOM 2400 O O . VAL A 1 309 ? 7.617 -13.297 -0.376 1 98.56 309 VAL A O 1
ATOM 2403 N N . ASN A 1 310 ? 7.445 -12.859 -2.598 1 98.12 310 ASN A N 1
ATOM 2404 C CA . ASN A 1 310 ? 7.25 -14.266 -2.947 1 98.12 310 ASN A CA 1
ATOM 2405 C C . ASN A 1 310 ? 8.5 -14.859 -3.592 1 98.12 310 ASN A C 1
ATOM 2407 O O . ASN A 1 310 ? 9.125 -14.227 -4.438 1 98.12 310 ASN A O 1
ATOM 2411 N N . PHE A 1 311 ? 8.891 -16.031 -3.109 1 98.56 311 PHE A N 1
ATOM 2412 C CA . PHE A 1 311 ? 10.016 -16.781 -3.664 1 98.56 311 PHE A CA 1
ATOM 2413 C C . PHE A 1 311 ? 9.555 -18.125 -4.219 1 98.56 311 PHE A C 1
ATOM 2415 O O . PHE A 1 311 ? 8.781 -18.844 -3.576 1 98.56 311 PHE A O 1
ATOM 2422 N N . ARG A 1 312 ? 9.938 -18.453 -5.422 1 98.62 312 ARG A N 1
ATOM 2423 C CA . ARG A 1 312 ? 9.844 -19.812 -5.945 1 98.62 312 ARG A CA 1
ATOM 2424 C C . ARG A 1 312 ? 11.195 -20.516 -5.902 1 98.62 312 ARG A C 1
ATOM 2426 O O . ARG A 1 312 ? 12.125 -20.125 -6.617 1 98.62 312 ARG A O 1
ATOM 2433 N N . ILE A 1 313 ? 11.281 -21.516 -5.121 1 98.69 313 ILE A N 1
ATOM 2434 C CA . ILE A 1 313 ? 12.555 -22.062 -4.664 1 98.69 313 ILE A CA 1
ATOM 2435 C C . ILE A 1 313 ? 13.047 -23.125 -5.648 1 98.69 313 ILE A C 1
ATOM 2437 O O . ILE A 1 313 ? 12.344 -24.094 -5.934 1 98.69 313 ILE A O 1
ATOM 2441 N N . HIS A 1 314 ? 14.211 -22.922 -6.141 1 98.31 314 HIS A N 1
ATOM 2442 C CA . HIS A 1 314 ? 14.867 -23.891 -7.016 1 98.31 314 HIS A CA 1
ATOM 2443 C C . HIS A 1 314 ? 14.945 -25.25 -6.355 1 98.31 314 HIS A C 1
ATOM 2445 O O . HIS A 1 314 ? 15.188 -25.359 -5.148 1 98.31 314 HIS A O 1
ATOM 2451 N N . PRO A 1 315 ? 14.797 -26.359 -7.152 1 97.44 315 PRO A N 1
ATOM 2452 C CA . PRO A 1 315 ? 14.766 -27.703 -6.586 1 97.44 315 PRO A CA 1
ATOM 2453 C C . PRO A 1 315 ? 16.047 -28.062 -5.828 1 97.44 315 PRO A C 1
ATOM 2455 O O . PRO A 1 315 ? 16.047 -28.969 -4.996 1 97.44 315 PRO A O 1
ATOM 2458 N N . ALA A 1 316 ? 17.094 -27.375 -6.043 1 97.25 316 ALA A N 1
ATOM 2459 C CA . ALA A 1 316 ? 18.375 -27.656 -5.395 1 97.25 316 ALA A CA 1
ATOM 2460 C C . ALA A 1 316 ? 18.547 -26.812 -4.145 1 97.25 316 ALA A C 1
ATOM 2462 O O . ALA A 1 316 ? 19.656 -26.75 -3.58 1 97.25 316 ALA A O 1
ATOM 2463 N N . GLN A 1 317 ? 17.625 -26.141 -3.725 1 98 317 GLN A N 1
ATOM 2464 C CA . GLN A 1 317 ? 17.688 -25.266 -2.566 1 98 317 GLN A CA 1
ATOM 2465 C C . GLN A 1 317 ? 16.531 -25.531 -1.604 1 98 317 GLN A C 1
ATOM 2467 O O . GLN A 1 317 ? 15.539 -26.156 -1.978 1 98 317 GLN A O 1
ATOM 2472 N N . LYS A 1 318 ? 16.703 -25.141 -0.353 1 98.19 318 LYS A N 1
ATOM 2473 C CA . LYS A 1 318 ? 15.672 -25.328 0.67 1 98.19 318 LYS A CA 1
ATOM 2474 C C . LYS A 1 318 ? 15.195 -23.984 1.218 1 98.19 318 LYS A C 1
ATOM 2476 O O . LYS A 1 318 ? 15.883 -22.969 1.098 1 98.19 318 LYS A O 1
ATOM 2481 N N . VAL A 1 319 ? 14.047 -24.016 1.86 1 98.62 319 VAL A N 1
ATOM 2482 C CA . VAL A 1 319 ? 13.422 -22.844 2.455 1 98.62 319 VAL A CA 1
ATOM 2483 C C . VAL A 1 319 ? 14.391 -22.188 3.445 1 98.62 319 VAL A C 1
ATOM 2485 O O . VAL A 1 319 ? 14.57 -20.969 3.439 1 98.62 319 VAL A O 1
ATOM 2488 N N . ALA A 1 320 ? 15.023 -23 4.262 1 98.56 320 ALA A N 1
ATOM 2489 C CA . ALA A 1 320 ? 15.906 -22.5 5.312 1 98.56 320 ALA A CA 1
ATOM 2490 C C . ALA A 1 320 ? 17.062 -21.703 4.719 1 98.56 320 ALA A C 1
ATOM 2492 O O . ALA A 1 320 ? 17.469 -20.672 5.27 1 98.56 320 ALA A O 1
ATOM 2493 N N . GLU A 1 321 ? 17.609 -22.156 3.652 1 98.62 321 GLU A N 1
ATOM 2494 C CA . GLU A 1 321 ? 18.719 -21.484 2.994 1 98.62 321 GLU A CA 1
ATOM 2495 C C . GLU A 1 321 ? 18.281 -20.141 2.42 1 98.62 321 GLU A C 1
ATOM 2497 O O . GLU A 1 321 ? 19 -19.156 2.521 1 98.62 321 GLU A O 1
ATOM 2502 N N . VAL A 1 322 ? 17.125 -20.141 1.783 1 98.75 322 VAL A N 1
ATOM 2503 C CA . VAL A 1 322 ? 16.609 -18.906 1.195 1 98.75 322 VAL A CA 1
ATOM 2504 C C . VAL A 1 322 ? 16.375 -17.875 2.289 1 98.75 322 VAL A C 1
ATOM 2506 O O . VAL A 1 322 ? 16.734 -16.703 2.125 1 98.75 322 VAL A O 1
ATOM 2509 N N . LEU A 1 323 ? 15.789 -18.297 3.414 1 98.56 323 LEU A N 1
ATOM 2510 C CA . LEU A 1 323 ? 15.523 -17.406 4.539 1 98.56 323 LEU A CA 1
ATOM 2511 C C . LEU A 1 323 ? 16.812 -16.781 5.055 1 98.56 323 LEU A C 1
ATOM 2513 O O . LEU A 1 323 ? 16.859 -15.602 5.379 1 98.56 323 LEU A O 1
ATOM 2517 N N . GLU A 1 324 ? 17.859 -17.562 5.141 1 98.44 324 GLU A N 1
ATOM 2518 C CA . GLU A 1 324 ? 19.156 -17.062 5.598 1 98.44 324 GLU A CA 1
ATOM 2519 C C . GLU A 1 324 ? 19.703 -15.992 4.652 1 98.44 324 GLU A C 1
ATOM 2521 O O . GLU A 1 324 ? 20.203 -14.961 5.098 1 98.44 324 GLU A O 1
ATOM 2526 N N . ILE A 1 325 ? 19.609 -16.234 3.404 1 98.69 325 ILE A N 1
ATOM 2527 C CA . ILE A 1 325 ? 20.094 -15.289 2.41 1 98.69 325 ILE A CA 1
ATOM 2528 C C . ILE A 1 325 ? 19.297 -13.984 2.5 1 98.69 325 ILE A C 1
ATOM 2530 O O . ILE A 1 325 ? 19.875 -12.898 2.402 1 98.69 325 ILE A O 1
ATOM 2534 N N . VAL A 1 326 ? 17.969 -14.117 2.652 1 98.75 326 VAL A N 1
ATOM 2535 C CA . VAL A 1 326 ? 17.094 -12.953 2.748 1 98.75 326 VAL A CA 1
ATOM 2536 C C . VAL A 1 326 ? 17.5 -12.102 3.947 1 98.75 326 VAL A C 1
ATOM 2538 O O . VAL A 1 326 ? 17.641 -10.883 3.83 1 98.75 326 VAL A O 1
ATOM 2541 N N . LYS A 1 327 ? 17.672 -12.719 5.109 1 98.44 327 LYS A N 1
ATOM 2542 C CA . LYS A 1 327 ? 18.062 -12.008 6.324 1 98.44 327 LYS A CA 1
ATOM 2543 C C . LYS A 1 327 ? 19.391 -11.289 6.141 1 98.44 327 LYS A C 1
ATOM 2545 O O . LYS A 1 327 ? 19.531 -10.125 6.539 1 98.44 327 LYS A O 1
ATOM 2550 N N . ASP A 1 328 ? 20.297 -11.953 5.5 1 98.5 328 ASP A N 1
ATOM 2551 C CA . ASP A 1 328 ? 21.625 -11.383 5.266 1 98.5 328 ASP A CA 1
ATOM 2552 C C . ASP A 1 328 ? 21.562 -10.211 4.285 1 98.5 328 ASP A C 1
ATOM 2554 O O . ASP A 1 328 ? 22.297 -9.242 4.41 1 98.5 328 ASP A O 1
ATOM 2558 N N . THR A 1 329 ? 20.734 -10.383 3.295 1 98.62 329 THR A N 1
ATOM 2559 C CA . THR A 1 329 ? 20.609 -9.352 2.264 1 98.62 329 THR A CA 1
ATOM 2560 C C . THR A 1 329 ? 19.953 -8.094 2.83 1 98.62 329 THR A C 1
ATOM 2562 O O . THR A 1 329 ? 20.406 -6.98 2.566 1 98.62 329 THR A O 1
ATOM 2565 N N . ILE A 1 330 ? 18.844 -8.234 3.529 1 98.12 330 ILE A N 1
ATOM 2566 C CA . ILE A 1 330 ? 18.156 -7.098 4.133 1 98.12 330 ILE A CA 1
ATOM 2567 C C . ILE A 1 330 ? 19.078 -6.414 5.141 1 98.12 330 ILE A C 1
ATOM 2569 O O . ILE A 1 330 ? 19.312 -5.203 5.07 1 98.12 330 ILE A O 1
ATOM 2573 N N . ASP A 1 331 ? 19.703 -7.164 6.051 1 97.75 331 ASP A N 1
ATOM 2574 C CA . ASP A 1 331 ? 20.688 -6.723 7.027 1 97.75 331 ASP A CA 1
ATOM 2575 C C . ASP A 1 331 ? 20.203 -5.473 7.77 1 97.75 331 ASP A C 1
ATOM 2577 O O . ASP A 1 331 ? 20.922 -4.465 7.812 1 97.75 331 ASP A O 1
ATOM 2581 N N . ASP A 1 332 ? 19.047 -5.398 8.211 1 97.88 332 ASP A N 1
ATOM 2582 C CA . ASP A 1 332 ? 18.422 -4.336 8.992 1 97.88 332 ASP A CA 1
ATOM 2583 C C . ASP A 1 332 ? 17.438 -4.914 10.008 1 97.88 332 ASP A C 1
ATOM 2585 O O . ASP A 1 332 ? 16.344 -5.359 9.633 1 97.88 332 ASP A O 1
ATOM 2589 N N . ASP A 1 333 ? 17.781 -4.867 11.297 1 97.5 333 ASP A N 1
ATOM 2590 C CA . ASP A 1 333 ? 17.016 -5.508 12.359 1 97.5 333 ASP A CA 1
ATOM 2591 C C . ASP A 1 333 ? 15.664 -4.824 12.547 1 97.5 333 ASP A C 1
ATOM 2593 O O . ASP A 1 333 ? 14.773 -5.371 13.203 1 97.5 333 ASP A O 1
ATOM 2597 N N . ARG A 1 334 ? 15.469 -3.713 12.023 1 97.69 334 ARG A N 1
ATOM 2598 C CA . ARG A 1 334 ? 14.195 -3.004 12.125 1 97.69 334 ARG A CA 1
ATOM 2599 C C . ARG A 1 334 ? 13.141 -3.641 11.227 1 97.69 334 ARG A C 1
ATOM 2601 O O . ARG A 1 334 ? 11.945 -3.395 11.391 1 97.69 334 ARG A O 1
ATOM 2608 N N . VAL A 1 335 ? 13.562 -4.344 10.211 1 98.75 335 VAL A N 1
ATOM 2609 C CA . VAL A 1 335 ? 12.648 -5.039 9.312 1 98.75 335 VAL A CA 1
ATOM 2610 C C . VAL A 1 335 ? 12.273 -6.395 9.906 1 98.75 335 VAL A C 1
ATOM 2612 O O . VAL A 1 335 ? 13.102 -7.305 9.961 1 98.75 335 VAL A O 1
ATOM 2615 N N . GLU A 1 336 ? 11.055 -6.512 10.359 1 98.69 336 GLU A N 1
ATOM 2616 C CA . GLU A 1 336 ? 10.547 -7.781 10.867 1 98.69 336 GLU A CA 1
ATOM 2617 C C . GLU A 1 336 ? 10.18 -8.727 9.719 1 98.69 336 GLU A C 1
ATOM 2619 O O . GLU A 1 336 ? 9.43 -8.352 8.82 1 98.69 336 GLU A O 1
ATOM 2624 N N . ILE A 1 337 ? 10.68 -9.93 9.805 1 98.62 337 ILE A N 1
ATOM 2625 C CA . ILE A 1 337 ? 10.438 -10.93 8.766 1 98.62 337 ILE A CA 1
ATOM 2626 C C . ILE A 1 337 ? 9.516 -12.016 9.312 1 98.62 337 ILE A C 1
ATOM 2628 O O . ILE A 1 337 ? 9.828 -12.664 10.312 1 98.62 337 ILE A O 1
ATOM 2632 N N . THR A 1 338 ? 8.352 -12.18 8.703 1 98.31 338 THR A N 1
ATOM 2633 C CA . THR A 1 338 ? 7.422 -13.234 9.078 1 98.31 338 THR A CA 1
ATOM 2634 C C . THR A 1 338 ? 7.152 -14.164 7.891 1 98.31 338 THR A C 1
ATOM 2636 O O . THR A 1 338 ? 6.93 -13.695 6.773 1 98.31 338 THR A O 1
ATOM 2639 N N . VAL A 1 339 ? 7.168 -15.477 8.141 1 97.88 339 VAL A N 1
ATOM 2640 C CA . VAL A 1 339 ? 6.871 -16.469 7.113 1 97.88 339 VAL A CA 1
ATOM 2641 C C . VAL A 1 339 ? 5.363 -16.703 7.035 1 97.88 339 VAL A C 1
ATOM 2643 O O . VAL A 1 339 ? 4.734 -17.094 8.023 1 97.88 339 VAL A O 1
ATOM 2646 N N . THR A 1 340 ? 4.797 -16.453 5.898 1 95.31 340 THR A N 1
ATOM 2647 C CA . THR A 1 340 ? 3.365 -16.656 5.699 1 95.31 340 THR A CA 1
ATOM 2648 C C . THR A 1 340 ? 3.09 -18.062 5.16 1 95.31 340 THR A C 1
ATOM 2650 O O . THR A 1 340 ? 2.092 -18.688 5.523 1 95.31 340 THR A O 1
ATOM 2653 N N . GLU A 1 341 ? 3.85 -18.5 4.258 1 95 341 GLU A N 1
ATOM 2654 C CA . GLU A 1 341 ? 3.785 -19.828 3.652 1 95 341 GLU A CA 1
ATOM 2655 C C . GLU A 1 341 ? 5.164 -20.297 3.199 1 95 341 GLU A C 1
ATOM 2657 O O . GLU A 1 341 ? 5.969 -19.484 2.721 1 95 341 GLU A O 1
ATOM 2662 N N . ALA A 1 342 ? 5.367 -21.547 3.441 1 97.69 342 ALA A N 1
ATOM 2663 C CA . ALA A 1 342 ? 6.652 -22.094 3.004 1 97.69 342 ALA A CA 1
ATOM 2664 C C . ALA A 1 342 ? 6.566 -23.609 2.789 1 97.69 342 ALA A C 1
ATOM 2666 O O . ALA A 1 342 ? 5.898 -24.312 3.549 1 97.69 342 ALA A O 1
ATOM 2667 N N . PHE A 1 343 ? 7.145 -24.094 1.773 1 97.88 343 PHE A N 1
ATOM 2668 C CA . PHE A 1 343 ? 7.414 -25.516 1.596 1 97.88 343 PHE A CA 1
ATOM 2669 C C . PHE A 1 343 ? 8.602 -25.719 0.662 1 97.88 343 PHE A C 1
ATOM 2671 O O . PHE A 1 343 ? 8.836 -24.922 -0.248 1 97.88 343 PHE A O 1
ATOM 2678 N N . ASP A 1 344 ? 9.336 -26.734 0.85 1 98.25 344 ASP A N 1
ATOM 2679 C CA . ASP A 1 344 ? 10.484 -27.094 0.026 1 98.25 344 ASP A CA 1
ATOM 2680 C C . ASP A 1 344 ? 10.047 -27.641 -1.328 1 98.25 344 ASP A C 1
ATOM 2682 O O . ASP A 1 344 ? 8.875 -27.984 -1.509 1 98.25 344 ASP A O 1
ATOM 2686 N N . PRO A 1 345 ? 10.938 -27.609 -2.359 1 97.81 345 PRO A N 1
ATOM 2687 C CA . PRO A 1 345 ? 10.617 -28.219 -3.65 1 97.81 345 PRO A CA 1
ATOM 2688 C C . PRO A 1 345 ? 10.148 -29.672 -3.516 1 97.81 345 PRO A C 1
ATOM 2690 O O . PRO A 1 345 ? 10.562 -30.375 -2.592 1 97.81 345 PRO A O 1
ATOM 2693 N N . LEU A 1 346 ? 9.305 -30.047 -4.422 1 97.38 346 LEU A N 1
ATOM 2694 C CA . LEU A 1 346 ? 8.734 -31.391 -4.367 1 97.38 346 LEU A CA 1
ATOM 2695 C C . LEU A 1 346 ? 9.734 -32.438 -4.871 1 97.38 346 LEU A C 1
ATOM 2697 O O . LEU A 1 346 ? 10.648 -32.094 -5.633 1 97.38 346 LEU A O 1
ATOM 2701 N N . PRO A 1 347 ? 9.547 -33.688 -4.441 1 96.44 347 PRO A N 1
ATOM 2702 C CA . PRO A 1 347 ? 10.383 -34.75 -4.984 1 96.44 347 PRO A CA 1
ATOM 2703 C C . PRO A 1 347 ? 10.227 -34.938 -6.492 1 96.44 347 PRO A C 1
ATOM 2705 O O . PRO A 1 347 ? 9.242 -34.469 -7.066 1 96.44 347 PRO A O 1
ATOM 2708 N N . ILE A 1 348 ? 11.227 -35.531 -7.078 1 97.06 348 ILE A N 1
ATOM 2709 C CA . ILE A 1 348 ? 11.227 -35.75 -8.516 1 97.06 348 ILE A CA 1
ATOM 2710 C C . ILE A 1 348 ? 10.438 -37 -8.836 1 97.06 348 ILE A C 1
ATOM 2712 O O . ILE A 1 348 ? 10.703 -38.094 -8.273 1 97.06 348 ILE A O 1
ATOM 2716 N N . SER A 1 349 ? 9.477 -36.938 -9.688 1 97.88 349 SER A N 1
ATOM 2717 C CA . SER A 1 349 ? 8.672 -38.094 -10.125 1 97.88 349 SER A CA 1
ATOM 2718 C C . SER A 1 349 ? 9.461 -39 -11.07 1 97.88 349 SER A C 1
ATOM 2720 O O . SER A 1 349 ? 10.406 -38.531 -11.727 1 97.88 349 SER A O 1
ATOM 2722 N N . PRO A 1 350 ? 9.102 -40.25 -11.078 1 96.81 350 PRO A N 1
ATOM 2723 C CA . PRO A 1 350 ? 9.781 -41.156 -11.992 1 96.81 350 PRO A CA 1
ATOM 2724 C C . PRO A 1 350 ? 9.633 -40.75 -13.453 1 96.81 350 PRO A C 1
ATOM 2726 O O . PRO A 1 350 ? 8.562 -40.312 -13.875 1 96.81 350 PRO A O 1
ATOM 2729 N N . TRP A 1 351 ? 10.844 -40.781 -14.133 1 95.44 351 TRP A N 1
ATOM 2730 C CA . TRP A 1 351 ? 10.875 -40.531 -15.57 1 95.44 351 TRP A CA 1
ATOM 2731 C C . TRP A 1 351 ? 11.609 -41.656 -16.312 1 95.44 351 TRP A C 1
ATOM 2733 O O . TRP A 1 351 ? 12.805 -41.531 -16.594 1 95.44 351 TRP A O 1
ATOM 2743 N N . ASP A 1 352 ? 11.125 -42.844 -16.328 1 89.06 352 ASP A N 1
ATOM 2744 C CA . ASP A 1 352 ? 11.727 -43.969 -17.047 1 89.06 352 ASP A CA 1
ATOM 2745 C C . ASP A 1 352 ? 10.664 -44.781 -17.766 1 89.06 352 ASP A C 1
ATOM 2747 O O . ASP A 1 352 ? 9.484 -44.438 -17.75 1 89.06 352 ASP A O 1
ATOM 2751 N N . ASP A 1 353 ? 11.102 -45.75 -18.391 1 84 353 ASP A N 1
ATOM 2752 C CA . ASP A 1 353 ? 10.219 -46.531 -19.25 1 84 353 ASP A CA 1
ATOM 2753 C C . ASP A 1 353 ? 9.266 -47.406 -18.422 1 84 353 ASP A C 1
ATOM 2755 O O . ASP A 1 353 ? 8.281 -47.938 -18.938 1 84 353 ASP A O 1
ATOM 2759 N N . GLN A 1 354 ? 9.461 -47.406 -17.203 1 86.94 354 GLN A N 1
ATOM 2760 C CA . GLN A 1 354 ? 8.602 -48.188 -16.328 1 86.94 354 GLN A CA 1
ATOM 2761 C C . GLN A 1 354 ? 7.496 -47.344 -15.719 1 86.94 354 GLN A C 1
ATOM 2763 O O . GLN A 1 354 ? 6.559 -47.875 -15.125 1 86.94 354 GLN A O 1
ATOM 2768 N N . ALA A 1 355 ? 7.641 -46.125 -15.906 1 92.56 355 ALA A N 1
ATOM 2769 C CA . ALA A 1 355 ? 6.617 -45.219 -15.352 1 92.56 355 ALA A CA 1
ATOM 2770 C C . ALA A 1 355 ? 5.371 -45.219 -16.234 1 92.56 355 ALA A C 1
ATOM 2772 O O . ALA A 1 355 ? 5.379 -44.625 -17.312 1 92.56 355 ALA A O 1
ATOM 2773 N N . LEU A 1 356 ? 4.309 -45.812 -15.75 1 93.69 356 LEU A N 1
ATOM 2774 C CA . LEU A 1 356 ? 3.074 -45.969 -16.5 1 93.69 356 LEU A CA 1
ATOM 2775 C C . LEU A 1 356 ? 2.557 -44.656 -17.031 1 93.69 356 LEU A C 1
ATOM 2777 O O . LEU A 1 356 ? 2.205 -44.531 -18.203 1 93.69 356 LEU A O 1
ATOM 2781 N N . GLY A 1 357 ? 2.469 -43.656 -16.141 1 95.06 357 GLY A N 1
ATOM 2782 C CA . GLY A 1 357 ? 1.986 -42.344 -16.531 1 95.06 357 GLY A CA 1
ATOM 2783 C C . GLY A 1 357 ? 2.76 -41.75 -17.688 1 95.06 357 GLY A C 1
ATOM 2784 O O . GLY A 1 357 ? 2.166 -41.25 -18.656 1 95.06 357 GLY A O 1
ATOM 2785 N N . VAL A 1 358 ? 4.059 -41.844 -17.672 1 95.62 358 VAL A N 1
ATOM 2786 C CA . VAL A 1 358 ? 4.93 -41.281 -18.703 1 95.62 358 VAL A CA 1
ATOM 2787 C C . VAL A 1 358 ? 4.641 -41.938 -20.047 1 95.62 358 VAL A C 1
ATOM 2789 O O . VAL A 1 358 ? 4.551 -41.25 -21.078 1 95.62 358 VAL A O 1
ATOM 2792 N N . GLN A 1 359 ? 4.492 -43.188 -20.047 1 94.56 359 GLN A N 1
ATOM 2793 C CA . GLN A 1 359 ? 4.223 -43.906 -21.281 1 94.56 359 GLN A CA 1
ATOM 2794 C C . GLN A 1 359 ? 2.875 -43.5 -21.875 1 94.56 359 GLN A C 1
ATOM 2796 O O . GLN A 1 359 ? 2.758 -43.312 -23.078 1 94.56 359 GLN A O 1
ATOM 2801 N N . ILE A 1 360 ? 1.945 -43.406 -21.016 1 95.69 360 ILE A N 1
ATOM 2802 C CA . ILE A 1 360 ? 0.61 -43.031 -21.453 1 95.69 360 ILE A CA 1
ATOM 2803 C C . ILE A 1 360 ? 0.645 -41.594 -22.031 1 95.69 360 ILE A C 1
ATOM 2805 O O . ILE A 1 360 ? 0.052 -41.344 -23.078 1 95.69 360 ILE A O 1
ATOM 2809 N N . PHE A 1 361 ? 1.345 -40.719 -21.328 1 96.94 361 PHE A N 1
ATOM 2810 C CA . PHE A 1 361 ? 1.436 -39.312 -21.781 1 96.94 361 PHE A CA 1
ATOM 2811 C C . PHE A 1 361 ? 2.131 -39.25 -23.125 1 96.94 361 PHE A C 1
ATOM 2813 O O . PHE A 1 361 ? 1.668 -38.531 -24.031 1 96.94 361 PHE A O 1
ATOM 2820 N N . ARG A 1 362 ? 3.199 -39.938 -23.266 1 95.25 362 ARG A N 1
ATOM 2821 C CA . ARG A 1 362 ? 3.959 -39.906 -24.516 1 95.25 362 ARG A CA 1
ATOM 2822 C C . ARG A 1 362 ? 3.102 -40.375 -25.672 1 95.25 362 ARG A C 1
ATOM 2824 O O . ARG A 1 362 ? 3.027 -39.719 -26.703 1 95.25 362 ARG A O 1
ATOM 2831 N N . ARG A 1 363 ? 2.465 -41.5 -25.469 1 94.69 363 ARG A N 1
ATOM 2832 C CA . ARG A 1 363 ? 1.608 -42.031 -26.516 1 94.69 363 ARG A CA 1
ATOM 2833 C C . ARG A 1 363 ? 0.496 -41.062 -26.891 1 94.69 363 ARG A C 1
ATOM 2835 O O . ARG A 1 363 ? 0.249 -40.812 -28.062 1 94.69 363 ARG A O 1
ATOM 2842 N N . THR A 1 364 ? -0.125 -40.531 -25.875 1 97.75 364 THR A N 1
ATOM 2843 C CA . THR A 1 364 ? -1.256 -39.656 -26.094 1 97.75 364 THR A CA 1
ATOM 2844 C C . THR A 1 364 ? -0.807 -38.375 -26.797 1 97.75 364 THR A C 1
ATOM 2846 O O . THR A 1 364 ? -1.484 -37.875 -27.703 1 97.75 364 THR A O 1
ATOM 2849 N N . ILE A 1 365 ? 0.353 -37.781 -26.406 1 98 365 ILE A N 1
ATOM 2850 C CA . ILE A 1 365 ? 0.881 -36.562 -27 1 98 365 ILE A CA 1
ATOM 2851 C C . ILE A 1 365 ? 1.209 -36.812 -28.469 1 98 365 ILE A C 1
ATOM 2853 O O . ILE A 1 365 ? 0.873 -36 -29.328 1 98 365 ILE A O 1
ATOM 2857 N N . MET A 1 366 ? 1.762 -37.906 -28.766 1 96.5 366 MET A N 1
ATOM 2858 C CA . MET A 1 366 ? 2.135 -38.25 -30.125 1 96.5 366 MET A CA 1
ATOM 2859 C C . MET A 1 366 ? 0.897 -38.375 -31.016 1 96.5 366 MET A C 1
ATOM 2861 O O . MET A 1 366 ? 0.917 -38 -32.188 1 96.5 366 MET A O 1
ATOM 2865 N N . ASP A 1 367 ? -0.102 -38.906 -30.453 1 96.56 367 ASP A N 1
ATOM 2866 C CA . ASP A 1 367 ? -1.335 -39.094 -31.203 1 96.56 367 ASP A CA 1
ATOM 2867 C C . ASP A 1 367 ? -2.051 -37.781 -31.469 1 96.56 367 ASP A C 1
ATOM 2869 O O . ASP A 1 367 ? -2.566 -37.562 -32.562 1 96.56 367 ASP A O 1
ATOM 2873 N N . VAL A 1 368 ? -2.098 -36.938 -30.516 1 98.06 368 VAL A N 1
ATOM 2874 C CA . VAL A 1 368 ? -2.938 -35.75 -30.578 1 98.06 368 VAL A CA 1
ATOM 2875 C C . VAL A 1 368 ? -2.141 -34.594 -31.156 1 98.06 368 VAL A C 1
ATOM 2877 O O . VAL A 1 368 ? -2.699 -33.719 -31.844 1 98.06 368 VAL A O 1
ATOM 2880 N N . PHE A 1 369 ? -0.86 -34.562 -30.859 1 97.69 369 PHE A N 1
ATOM 2881 C CA . PHE A 1 369 ? 0.009 -33.469 -31.297 1 97.69 369 PHE A CA 1
ATOM 2882 C C . PHE A 1 369 ? 1.162 -34 -32.125 1 97.69 369 PHE A C 1
ATOM 2884 O O . PHE A 1 369 ? 2.32 -33.938 -31.719 1 97.69 369 PHE A O 1
ATOM 2891 N N . PRO A 1 370 ? 0.896 -34.312 -33.312 1 95.12 370 PRO A N 1
ATOM 2892 C CA . PRO A 1 370 ? 1.925 -34.969 -34.125 1 95.12 370 PRO A CA 1
ATOM 2893 C C . PRO A 1 370 ? 3.078 -34 -34.469 1 95.12 370 PRO A C 1
ATOM 2895 O O . PRO A 1 370 ? 4.152 -34.469 -34.875 1 95.12 370 PRO A O 1
ATOM 2898 N N . HIS A 1 371 ? 2.908 -32.781 -34.312 1 94 371 HIS A N 1
ATOM 2899 C CA . HIS A 1 371 ? 3.941 -31.812 -34.688 1 94 371 HIS A CA 1
ATOM 2900 C C . HIS A 1 371 ? 4.934 -31.594 -33.531 1 94 371 HIS A C 1
ATOM 2902 O O . HIS A 1 371 ? 5.938 -30.906 -33.719 1 94 371 HIS A O 1
ATOM 2908 N N . VAL A 1 372 ? 4.656 -32.125 -32.375 1 96.12 372 VAL A N 1
ATOM 2909 C CA . VAL A 1 372 ? 5.59 -32.062 -31.25 1 96.12 372 VAL A CA 1
ATOM 2910 C C . VAL A 1 372 ? 6.84 -32.875 -31.578 1 96.12 372 VAL A C 1
ATOM 2912 O O . VAL A 1 372 ? 6.75 -34.062 -31.906 1 96.12 372 VAL A O 1
ATOM 2915 N N . SER A 1 373 ? 7.965 -32.25 -31.484 1 94.06 373 SER A N 1
ATOM 2916 C CA . SER A 1 373 ? 9.203 -32.875 -31.938 1 94.06 373 SER A CA 1
ATOM 2917 C C . SER A 1 373 ? 9.836 -33.719 -30.828 1 94.06 373 SER A C 1
ATOM 2919 O O . SER A 1 373 ? 10.594 -34.656 -31.094 1 94.06 373 SER A O 1
ATOM 2921 N N . SER A 1 374 ? 9.57 -33.312 -29.609 1 95.44 374 SER A N 1
ATOM 2922 C CA . SER A 1 374 ? 10.188 -34 -28.484 1 95.44 374 SER A CA 1
ATOM 2923 C C . SER A 1 374 ? 9.328 -33.906 -27.234 1 95.44 374 SER A C 1
ATOM 2925 O O . SER A 1 374 ? 8.609 -32.906 -27.047 1 95.44 374 SER A O 1
ATOM 2927 N N . ILE A 1 375 ? 9.336 -34.969 -26.469 1 96.12 375 ILE A N 1
ATOM 2928 C CA . ILE A 1 375 ? 8.711 -35 -25.141 1 96.12 375 ILE A CA 1
ATOM 2929 C C . ILE A 1 375 ? 9.781 -35.188 -24.078 1 96.12 375 ILE A C 1
ATOM 2931 O O . ILE A 1 375 ? 10.547 -36.156 -24.109 1 96.12 375 ILE A O 1
ATOM 2935 N N . ALA A 1 376 ? 9.875 -34.219 -23.188 1 96.06 376 ALA A N 1
ATOM 2936 C CA . ALA A 1 376 ? 10.953 -34.25 -22.203 1 96.06 376 ALA A CA 1
ATOM 2937 C C . ALA A 1 376 ? 10.406 -33.938 -20.797 1 96.06 376 ALA A C 1
ATOM 2939 O O . ALA A 1 376 ? 9.336 -33.375 -20.656 1 96.06 376 ALA A O 1
ATOM 2940 N N . PRO A 1 377 ? 11.117 -34.5 -19.766 1 96.62 377 PRO A N 1
ATOM 2941 C CA . PRO A 1 377 ? 10.781 -34.062 -18.422 1 96.62 377 PRO A CA 1
ATOM 2942 C C . PRO A 1 377 ? 11.086 -32.562 -18.188 1 96.62 377 PRO A C 1
ATOM 2944 O O . PRO A 1 377 ? 12.008 -32.031 -18.812 1 96.62 377 PRO A O 1
ATOM 2947 N N . GLY A 1 378 ? 10.281 -31.922 -17.422 1 95.44 378 GLY A N 1
ATOM 2948 C CA . GLY A 1 378 ? 10.484 -30.531 -17.094 1 95.44 378 GLY A CA 1
ATOM 2949 C C . GLY A 1 378 ? 10.297 -30.219 -15.625 1 95.44 378 GLY A C 1
ATOM 2950 O O . GLY A 1 378 ? 10.172 -31.141 -14.805 1 95.44 378 GLY A O 1
ATOM 2951 N N . VAL A 1 379 ? 10.453 -28.938 -15.305 1 95.56 379 VAL A N 1
ATOM 2952 C CA . VAL A 1 379 ? 10.234 -28.422 -13.953 1 95.56 379 VAL A CA 1
ATOM 2953 C C . VAL A 1 379 ? 9.07 -27.438 -13.961 1 95.56 379 VAL A C 1
ATOM 2955 O O . VAL A 1 379 ? 9.016 -26.531 -14.797 1 95.56 379 VAL A O 1
ATOM 2958 N N . CYS A 1 380 ? 8.141 -27.688 -13.125 1 96.56 380 CYS A N 1
ATOM 2959 C CA . CYS A 1 380 ? 7.066 -26.719 -12.961 1 96.56 380 CYS A CA 1
ATOM 2960 C C . CYS A 1 380 ? 7.547 -25.516 -12.164 1 96.56 380 CYS A C 1
ATOM 2962 O O . CYS A 1 380 ? 7.918 -25.641 -10.992 1 96.56 380 CYS A O 1
ATOM 2964 N N . ILE A 1 381 ? 7.539 -24.344 -12.75 1 94.5 381 ILE A N 1
ATOM 2965 C CA . ILE A 1 381 ? 8.117 -23.156 -12.125 1 94.5 381 ILE A CA 1
ATOM 2966 C C . ILE A 1 381 ? 7.109 -22.547 -11.156 1 94.5 381 ILE A C 1
ATOM 2968 O O . ILE A 1 381 ? 7.48 -21.75 -10.281 1 94.5 381 ILE A O 1
ATOM 2972 N N . GLY A 1 382 ? 5.832 -22.828 -11.328 1 93.75 382 GLY A N 1
ATOM 2973 C CA . GLY A 1 382 ? 4.801 -22.422 -10.391 1 93.75 382 GLY A CA 1
ATOM 2974 C C . GLY A 1 382 ? 4.484 -23.484 -9.352 1 93.75 382 GLY A C 1
ATOM 2975 O O . GLY A 1 382 ? 5.328 -24.328 -9.047 1 93.75 382 GLY A O 1
ATOM 2976 N N . ASN A 1 383 ? 3.439 -23.266 -8.656 1 95.75 383 ASN A N 1
ATOM 2977 C CA . ASN A 1 383 ? 2.938 -24.25 -7.703 1 95.75 383 ASN A CA 1
ATOM 2978 C C . ASN A 1 383 ? 1.513 -24.688 -8.039 1 95.75 383 ASN A C 1
ATOM 2980 O O . ASN A 1 383 ? 0.752 -23.922 -8.633 1 95.75 383 ASN A O 1
ATOM 2984 N N . THR A 1 384 ? 1.259 -25.906 -7.73 1 97 384 THR A N 1
ATOM 2985 C CA . THR A 1 384 ? -0.05 -26.453 -8.055 1 97 384 THR A CA 1
ATOM 2986 C C . THR A 1 384 ? -0.615 -27.234 -6.859 1 97 384 THR A C 1
ATOM 2988 O O . THR A 1 384 ? 0.074 -27.422 -5.855 1 97 384 THR A O 1
ATOM 2991 N N . ASP A 1 385 ? -1.822 -27.656 -6.984 1 97.94 385 ASP A N 1
ATOM 2992 C CA . ASP A 1 385 ? -2.479 -28.438 -5.945 1 97.94 385 ASP A CA 1
ATOM 2993 C C . ASP A 1 385 ? -1.82 -29.812 -5.793 1 97.94 385 ASP A C 1
ATOM 2995 O O . ASP A 1 385 ? -1.998 -30.484 -4.773 1 97.94 385 ASP A O 1
ATOM 2999 N N . SER A 1 386 ? -1.104 -30.234 -6.816 1 97.75 386 SER A N 1
ATOM 3000 C CA . SER A 1 386 ? -0.567 -31.594 -6.785 1 97.75 386 SER A CA 1
ATOM 3001 C C . SER A 1 386 ? 0.4 -31.766 -5.621 1 97.75 386 SER A C 1
ATOM 3003 O O . SER A 1 386 ? 0.644 -32.906 -5.18 1 97.75 386 SER A O 1
ATOM 3005 N N . ARG A 1 387 ? 0.932 -30.641 -5.094 1 97.56 387 ARG A N 1
ATOM 3006 C CA . ARG A 1 387 ? 1.862 -30.734 -3.973 1 97.56 387 ARG A CA 1
ATOM 3007 C C . ARG A 1 387 ? 1.198 -31.375 -2.758 1 97.56 387 ARG A C 1
ATOM 3009 O O . ARG A 1 387 ? 1.878 -31.938 -1.896 1 97.56 387 ARG A O 1
ATOM 3016 N N . HIS A 1 388 ? -0.133 -31.344 -2.684 1 98.31 388 HIS A N 1
ATOM 3017 C CA . HIS A 1 388 ? -0.862 -31.875 -1.539 1 98.31 388 HIS A CA 1
ATOM 3018 C C . HIS A 1 388 ? -1.085 -33.375 -1.678 1 98.31 388 HIS A C 1
ATOM 3020 O O . HIS A 1 388 ? -1.598 -34.031 -0.759 1 98.31 388 HIS A O 1
ATOM 3026 N N . PHE A 1 389 ? -0.664 -34 -2.76 1 98.62 389 PHE A N 1
ATOM 3027 C CA . PHE A 1 389 ? -1.055 -35.375 -3.068 1 98.62 389 PHE A CA 1
ATOM 3028 C C . PHE A 1 389 ? 0.15 -36.312 -3.02 1 98.62 389 PHE A C 1
ATOM 3030 O O . PHE A 1 389 ? 0.088 -37.438 -3.508 1 98.62 389 PHE A O 1
ATOM 3037 N N . THR A 1 390 ? 1.198 -35.906 -2.422 1 98 390 THR A N 1
ATOM 3038 C CA . THR A 1 390 ? 2.447 -36.656 -2.4 1 98 390 THR A CA 1
ATOM 3039 C C . THR A 1 390 ? 2.287 -37.938 -1.603 1 98 390 THR A C 1
ATOM 3041 O O . THR A 1 390 ? 3.07 -38.875 -1.766 1 98 390 THR A O 1
ATOM 3044 N N . ASN A 1 391 ? 1.271 -38.062 -0.743 1 97.88 391 ASN A N 1
ATOM 3045 C CA . ASN A 1 391 ? 1.044 -39.25 0.056 1 97.88 391 ASN A CA 1
ATOM 3046 C C . ASN A 1 391 ? 0.299 -40.312 -0.739 1 97.88 391 ASN A C 1
ATOM 3048 O O . ASN A 1 391 ? 0.243 -41.5 -0.326 1 97.88 391 ASN A O 1
ATOM 3052 N N . LEU A 1 392 ? -0.171 -39.938 -1.89 1 98.56 392 LEU A N 1
ATOM 3053 C CA . LEU A 1 392 ? -0.982 -40.875 -2.66 1 98.56 392 LEU A CA 1
ATOM 3054 C C . LEU A 1 392 ? -0.153 -41.562 -3.752 1 98.56 392 LEU A C 1
ATOM 3056 O O . LEU A 1 392 ? -0.494 -42.625 -4.219 1 98.56 392 LEU A O 1
ATOM 3060 N N . THR A 1 393 ? 0.893 -40.906 -4.184 1 98.31 393 THR A N 1
ATOM 3061 C CA . THR A 1 393 ? 1.743 -41.469 -5.23 1 98.31 393 THR A CA 1
ATOM 3062 C C . THR A 1 393 ? 3.039 -40.656 -5.352 1 98.31 393 THR A C 1
ATOM 3064 O O . THR A 1 393 ? 3.084 -39.469 -4.996 1 98.31 393 THR A O 1
ATOM 3067 N N . ASP A 1 394 ? 4.062 -41.281 -5.809 1 97.38 394 ASP A N 1
ATOM 3068 C CA . ASP A 1 394 ? 5.312 -40.594 -6.148 1 97.38 394 ASP A CA 1
ATOM 3069 C C . ASP A 1 394 ? 5.312 -40.156 -7.605 1 97.38 394 ASP A C 1
ATOM 3071 O O . ASP A 1 394 ? 6.184 -39.375 -8.023 1 97.38 394 ASP A O 1
ATOM 3075 N N . ALA A 1 395 ? 4.336 -40.625 -8.383 1 98.12 395 ALA A N 1
ATOM 3076 C CA . ALA A 1 395 ? 4.242 -40.312 -9.812 1 98.12 395 ALA A CA 1
ATOM 3077 C C . ALA A 1 395 ? 3.297 -39.156 -10.062 1 98.12 395 ALA A C 1
ATOM 3079 O O . ALA A 1 395 ? 2.166 -39.344 -10.516 1 98.12 395 ALA A O 1
ATOM 3080 N N . ILE A 1 396 ? 3.83 -37.969 -9.812 1 98.5 396 ILE A N 1
ATOM 3081 C CA . ILE A 1 396 ? 3.064 -36.75 -9.977 1 98.5 396 ILE A CA 1
ATOM 3082 C C . ILE A 1 396 ? 3.592 -35.969 -11.18 1 98.5 396 ILE A C 1
ATOM 3084 O O . ILE A 1 396 ? 4.75 -35.531 -11.195 1 98.5 396 ILE A O 1
ATOM 3088 N N . TYR A 1 397 ? 2.768 -35.812 -12.156 1 98.56 397 TYR A N 1
ATOM 3089 C CA . TYR A 1 397 ? 3.16 -35.125 -13.398 1 98.56 397 TYR A CA 1
ATOM 3090 C C . TYR A 1 397 ? 2.318 -33.875 -13.633 1 98.56 397 TYR A C 1
ATOM 3092 O O . TYR A 1 397 ? 1.123 -33.875 -13.328 1 98.56 397 TYR A O 1
ATOM 3100 N N . ARG A 1 398 ? 2.953 -32.844 -14.031 1 98.25 398 ARG A N 1
ATOM 3101 C CA . ARG A 1 398 ? 2.295 -31.578 -14.312 1 98.25 398 ARG A CA 1
ATOM 3102 C C . ARG A 1 398 ? 2.404 -31.219 -15.789 1 98.25 398 ARG A C 1
ATOM 3104 O O . ARG A 1 398 ? 3.492 -30.906 -16.281 1 98.25 398 ARG A O 1
ATOM 3111 N N . PHE A 1 399 ? 1.288 -31.188 -16.422 1 97.94 399 PHE A N 1
ATOM 3112 C CA . PHE A 1 399 ? 1.234 -30.969 -17.859 1 97.94 399 PHE A CA 1
ATOM 3113 C C . PHE A 1 399 ? -0.149 -30.484 -18.281 1 97.94 399 PHE A C 1
ATOM 3115 O O . PHE A 1 399 ? -1.148 -31.156 -18.047 1 97.94 399 PHE A O 1
ATOM 3122 N N . ASN A 1 400 ? -0.199 -29.344 -18.734 1 95.56 400 ASN A N 1
ATOM 3123 C CA . ASN A 1 400 ? -1.375 -28.828 -19.422 1 95.56 400 ASN A CA 1
ATOM 3124 C C . ASN A 1 400 ? -1.246 -28.953 -20.938 1 95.56 400 ASN A C 1
ATOM 3126 O O . ASN A 1 400 ? -0.462 -28.234 -21.562 1 95.56 400 ASN A O 1
ATOM 3130 N N . PRO A 1 401 ? -1.978 -29.859 -21.594 1 96.69 401 PRO A N 1
ATOM 3131 C CA . PRO A 1 401 ? -1.812 -30.156 -23.031 1 96.69 401 PRO A CA 1
ATOM 3132 C C . PRO A 1 401 ? -2.334 -29.031 -23.922 1 96.69 401 PRO A C 1
ATOM 3134 O O . PRO A 1 401 ? -3.25 -29.25 -24.719 1 96.69 401 PRO A O 1
ATOM 3137 N N . VAL A 1 402 ? -1.768 -27.859 -23.828 1 96.12 402 VAL A N 1
ATOM 3138 C CA . VAL A 1 402 ? -2.047 -26.688 -24.641 1 96.12 402 VAL A CA 1
ATOM 3139 C C . VAL A 1 402 ? -0.748 -26.141 -25.234 1 96.12 402 VAL A C 1
ATOM 3141 O O . VAL A 1 402 ? 0.293 -26.141 -24.562 1 96.12 402 VAL A O 1
ATOM 3144 N N . VAL A 1 403 ? -0.839 -25.766 -26.5 1 96.06 403 VAL A N 1
ATOM 3145 C CA . VAL A 1 403 ? 0.321 -25.156 -27.141 1 96.06 403 VAL A CA 1
ATOM 3146 C C . VAL A 1 403 ? 0.46 -23.703 -26.672 1 96.06 403 VAL A C 1
ATOM 3148 O O . VAL A 1 403 ? -0.473 -22.922 -26.812 1 96.06 403 VAL A O 1
ATOM 3151 N N . LEU A 1 404 ? 1.567 -23.422 -26.125 1 94.06 404 LEU A N 1
ATOM 3152 C CA . LEU A 1 404 ? 1.828 -22.078 -25.609 1 94.06 404 LEU A CA 1
ATOM 3153 C C . LEU A 1 404 ? 2.963 -21.406 -26.375 1 94.06 404 LEU A C 1
ATOM 3155 O O . LEU A 1 404 ? 4.07 -21.953 -26.453 1 94.06 404 LEU A O 1
ATOM 3159 N N . LYS A 1 405 ? 2.646 -20.281 -26.906 1 92.31 405 LYS A N 1
ATOM 3160 C CA . LYS A 1 405 ? 3.68 -19.422 -27.469 1 92.31 405 LYS A CA 1
ATOM 3161 C C . LYS A 1 405 ? 4.246 -18.469 -26.422 1 92.31 405 LYS A C 1
ATOM 3163 O O . LYS A 1 405 ? 3.736 -18.406 -25.297 1 92.31 405 LYS A O 1
ATOM 3168 N N . ALA A 1 406 ? 5.352 -17.812 -26.828 1 86.44 406 ALA A N 1
ATOM 3169 C CA . ALA A 1 406 ? 6.047 -16.938 -25.891 1 86.44 406 ALA A CA 1
ATOM 3170 C C . ALA A 1 406 ? 5.102 -15.891 -25.312 1 86.44 406 ALA A C 1
ATOM 3172 O O . ALA A 1 406 ? 5.133 -15.617 -24.109 1 86.44 406 ALA A O 1
ATOM 3173 N N . ASP A 1 407 ? 4.238 -15.367 -26.062 1 88.69 407 ASP A N 1
ATOM 3174 C CA . ASP A 1 407 ? 3.326 -14.312 -25.641 1 88.69 407 ASP A CA 1
ATOM 3175 C C . ASP A 1 407 ? 2.221 -14.875 -24.75 1 88.69 407 ASP A C 1
ATOM 3177 O O . ASP A 1 407 ? 1.64 -14.148 -23.938 1 88.69 407 ASP A O 1
ATOM 3181 N N . ASP A 1 408 ? 1.983 -16.156 -24.906 1 91.19 408 ASP A N 1
ATOM 3182 C CA . ASP A 1 408 ? 0.922 -16.797 -24.125 1 91.19 408 ASP A CA 1
ATOM 3183 C C . ASP A 1 408 ? 1.35 -16.984 -22.672 1 91.19 408 ASP A C 1
ATOM 3185 O O . ASP A 1 408 ? 0.535 -16.844 -21.75 1 91.19 408 ASP A O 1
ATOM 3189 N N . VAL A 1 409 ? 2.586 -17.234 -22.5 1 89.19 409 VAL A N 1
ATOM 3190 C CA . VAL A 1 409 ? 3.092 -17.531 -21.156 1 89.19 409 VAL A CA 1
ATOM 3191 C C . VAL A 1 409 ? 2.928 -16.297 -20.266 1 89.19 409 VAL A C 1
ATOM 3193 O O . VAL A 1 409 ? 2.553 -16.422 -19.094 1 89.19 409 VAL A O 1
ATOM 3196 N N . SER A 1 410 ? 3.121 -15.141 -20.844 1 89.06 410 SER A N 1
ATOM 3197 C CA . SER A 1 410 ? 3.047 -13.906 -20.078 1 89.06 410 SER A CA 1
ATOM 3198 C C . SER A 1 410 ? 1.601 -13.523 -19.781 1 89.06 410 SER A C 1
ATOM 3200 O O . SER A 1 410 ? 1.34 -12.68 -18.922 1 89.06 410 SER A O 1
ATOM 3202 N N . ARG A 1 411 ? 0.677 -14.219 -20.406 1 92.62 411 ARG A N 1
ATOM 3203 C CA . ARG A 1 411 ? -0.735 -13.898 -20.219 1 92.62 411 ARG A CA 1
ATOM 3204 C C . ARG A 1 411 ? -1.302 -14.586 -18.984 1 92.62 411 ARG A C 1
ATOM 3206 O O . ARG A 1 411 ? -2.367 -14.203 -18.484 1 92.62 411 ARG A O 1
ATOM 3213 N N . ILE A 1 412 ? -0.599 -15.562 -18.516 1 92.5 412 ILE A N 1
ATOM 3214 C CA . ILE A 1 412 ? -1.023 -16.219 -17.281 1 92.5 412 ILE A CA 1
ATOM 3215 C C . ILE A 1 412 ? -0.886 -15.266 -16.109 1 92.5 412 ILE A C 1
ATOM 3217 O O . ILE A 1 412 ? 0.21 -14.773 -15.82 1 92.5 412 ILE A O 1
ATOM 3221 N N . HIS A 1 413 ? -1.903 -15.016 -15.398 1 92.31 413 HIS A N 1
ATOM 3222 C CA . HIS A 1 413 ? -1.99 -14.008 -14.344 1 92.31 413 HIS A CA 1
ATOM 3223 C C . HIS A 1 413 ? -1.772 -12.602 -14.906 1 92.31 413 HIS A C 1
ATOM 3225 O O . HIS A 1 413 ? -1.543 -11.656 -14.148 1 92.31 413 HIS A O 1
ATOM 3231 N N . GLY A 1 414 ? -1.773 -12.516 -16.25 1 92.94 414 GLY A N 1
ATOM 3232 C CA . GLY A 1 414 ? -1.563 -11.234 -16.906 1 92.94 414 GLY A CA 1
ATOM 3233 C C . GLY A 1 414 ? -2.779 -10.75 -17.672 1 92.94 414 GLY A C 1
ATOM 3234 O O . GLY A 1 414 ? -3.9 -11.188 -17.406 1 92.94 414 GLY A O 1
ATOM 3235 N N . TRP A 1 415 ? -2.48 -9.742 -18.531 1 93.56 415 TRP A N 1
ATOM 3236 C CA . TRP A 1 415 ? -3.551 -9.203 -19.359 1 93.56 415 TRP A CA 1
ATOM 3237 C C . TRP A 1 415 ? -3.855 -10.125 -20.531 1 93.56 415 TRP A C 1
ATOM 3239 O O . TRP A 1 415 ? -2.98 -10.859 -20.984 1 93.56 415 TRP A O 1
ATOM 3249 N N . ASN A 1 416 ? -5.078 -10.102 -20.875 1 95.44 416 ASN A N 1
ATOM 3250 C CA . ASN A 1 416 ? -5.52 -10.727 -22.109 1 95.44 416 ASN A CA 1
ATOM 3251 C C . ASN A 1 416 ? -5.219 -12.219 -22.125 1 95.44 416 ASN A C 1
ATOM 3253 O O . ASN A 1 416 ? -4.707 -12.75 -23.109 1 95.44 416 ASN A O 1
ATOM 3257 N N . GLU A 1 417 ? -5.387 -12.781 -20.953 1 96.12 417 GLU A N 1
ATOM 3258 C CA . GLU A 1 417 ? -5.375 -14.242 -20.953 1 96.12 417 GLU A CA 1
ATOM 3259 C C . GLU A 1 417 ? -6.363 -14.797 -21.984 1 96.12 417 GLU A C 1
ATOM 3261 O O . GLU A 1 417 ? -7.488 -14.305 -22.094 1 96.12 417 GLU A O 1
ATOM 3266 N N . ARG A 1 418 ? -5.902 -15.742 -22.766 1 96.56 418 ARG A N 1
ATOM 3267 C CA . ARG A 1 418 ? -6.734 -16.297 -23.828 1 96.56 418 ARG A CA 1
ATOM 3268 C C . ARG A 1 418 ? -6.277 -17.688 -24.219 1 96.56 418 ARG A C 1
ATOM 3270 O O . ARG A 1 418 ? -5.156 -18.094 -23.906 1 96.56 418 ARG A O 1
ATOM 3277 N N . ILE A 1 419 ? -7.156 -18.422 -24.812 1 96.19 419 ILE A N 1
ATOM 3278 C CA . ILE A 1 419 ? -6.844 -19.734 -25.344 1 96.19 419 ILE A CA 1
ATOM 3279 C C . ILE A 1 419 ? -7.441 -19.891 -26.734 1 96.19 419 ILE A C 1
ATOM 3281 O O . ILE A 1 419 ? -8.547 -19.406 -27 1 96.19 419 ILE A O 1
ATOM 3285 N N . SER A 1 420 ? -6.688 -20.406 -27.688 1 94.94 420 SER A N 1
ATOM 3286 C CA . SER A 1 420 ? -7.238 -20.656 -29.016 1 94.94 420 SER A CA 1
ATOM 3287 C C . SER A 1 420 ? -8.312 -21.734 -28.969 1 94.94 420 SER A C 1
ATOM 3289 O O . SER A 1 420 ? -8.172 -22.734 -28.25 1 94.94 420 SER A O 1
ATOM 3291 N N . VAL A 1 421 ? -9.359 -21.531 -29.734 1 95.44 421 VAL A N 1
ATOM 3292 C CA . VAL A 1 421 ? -10.43 -22.531 -29.812 1 95.44 421 VAL A CA 1
ATOM 3293 C C . VAL A 1 421 ? -9.852 -23.875 -30.266 1 95.44 421 VAL A C 1
ATOM 3295 O O . VAL A 1 421 ? -10.18 -24.906 -29.703 1 95.44 421 VAL A O 1
ATOM 3298 N N . LYS A 1 422 ? -9 -23.812 -31.172 1 95.12 422 LYS A N 1
ATOM 3299 C CA . LYS A 1 422 ? -8.359 -25.016 -31.688 1 95.12 422 LYS A CA 1
ATOM 3300 C C . LYS A 1 422 ? -7.543 -25.703 -30.609 1 95.12 422 LYS A C 1
ATOM 3302 O O . LYS A 1 422 ? -7.578 -26.938 -30.484 1 95.12 422 LYS A O 1
ATOM 3307 N N . ASP A 1 423 ? -6.812 -24.953 -29.875 1 94.69 423 ASP A N 1
ATOM 3308 C CA . ASP A 1 423 ? -5.98 -25.516 -28.828 1 94.69 423 ASP A CA 1
ATOM 3309 C C . ASP A 1 423 ? -6.836 -26.141 -27.719 1 94.69 423 ASP A C 1
ATOM 3311 O O . ASP A 1 423 ? -6.469 -27.172 -27.156 1 94.69 423 ASP A O 1
ATOM 3315 N N . TYR A 1 424 ? -7.922 -25.5 -27.469 1 96.06 424 TYR A N 1
ATOM 3316 C CA . TYR A 1 424 ? -8.812 -26.078 -26.469 1 96.06 424 TYR A CA 1
ATOM 3317 C C . TYR A 1 424 ? -9.391 -27.406 -26.938 1 96.06 424 TYR A C 1
ATOM 3319 O O . TYR A 1 424 ? -9.484 -28.359 -26.172 1 96.06 424 TYR A O 1
ATOM 3327 N N . GLU A 1 425 ? -9.789 -27.391 -28.156 1 96.81 425 GLU A N 1
ATOM 3328 C CA . GLU A 1 425 ? -10.305 -28.641 -28.719 1 96.81 425 GLU A CA 1
ATOM 3329 C C . GLU A 1 425 ? -9.258 -29.75 -28.641 1 96.81 425 GLU A C 1
ATOM 3331 O O . GLU A 1 425 ? -9.586 -30.891 -28.328 1 96.81 425 GLU A O 1
ATOM 3336 N N . LYS A 1 426 ? -8.078 -29.406 -28.922 1 97.25 426 LYS A N 1
ATOM 3337 C CA . LYS A 1 426 ? -6.996 -30.391 -28.844 1 97.25 426 LYS A CA 1
ATOM 3338 C C . LYS A 1 426 ? -6.77 -30.844 -27.406 1 97.25 426 LYS A C 1
ATOM 3340 O O . LYS A 1 426 ? -6.43 -32 -27.156 1 97.25 426 LYS A O 1
ATOM 3345 N N . GLN A 1 427 ? -6.855 -29.891 -26.5 1 97.5 427 GLN A N 1
ATOM 3346 C CA . GLN A 1 427 ? -6.742 -30.266 -25.094 1 97.5 427 GLN A CA 1
ATOM 3347 C C . GLN A 1 427 ? -7.793 -31.312 -24.719 1 97.5 427 GLN A C 1
ATOM 3349 O O . GLN A 1 427 ? -7.48 -32.312 -24.062 1 97.5 427 GLN A O 1
ATOM 3354 N N . VAL A 1 428 ? -9.016 -31.078 -25.125 1 97.88 428 VAL A N 1
ATOM 3355 C CA . VAL A 1 428 ? -10.102 -32 -24.828 1 97.88 428 VAL A CA 1
ATOM 3356 C C . VAL A 1 428 ? -9.828 -33.344 -25.5 1 97.88 428 VAL A C 1
ATOM 3358 O O . VAL A 1 428 ? -10.047 -34.406 -24.906 1 97.88 428 VAL A O 1
ATOM 3361 N N . GLU A 1 429 ? -9.359 -33.281 -26.734 1 98.44 429 GLU A N 1
ATOM 3362 C CA . GLU A 1 429 ? -9.008 -34.5 -27.453 1 98.44 429 GLU A CA 1
ATOM 3363 C C . GLU A 1 429 ? -7.934 -35.312 -26.703 1 98.44 429 GLU A C 1
ATOM 3365 O O . GLU A 1 429 ? -8.016 -36.531 -26.594 1 98.44 429 GLU A O 1
ATOM 3370 N N . PHE A 1 430 ? -6.93 -34.656 -26.281 1 98.56 430 PHE A N 1
ATOM 3371 C CA . PHE A 1 430 ? -5.875 -35.312 -25.5 1 98.56 430 PHE A CA 1
ATOM 3372 C C . PHE A 1 430 ? -6.453 -36 -24.281 1 98.56 430 PHE A C 1
ATOM 3374 O O . PHE A 1 430 ? -6.129 -37.156 -24.016 1 98.56 430 PHE A O 1
ATOM 3381 N N . LEU A 1 431 ? -7.27 -35.312 -23.5 1 98.56 431 LEU A N 1
ATOM 3382 C CA . LEU A 1 431 ? -7.848 -35.844 -22.297 1 98.56 431 LEU A CA 1
ATOM 3383 C C . LEU A 1 431 ? -8.75 -37.062 -22.625 1 98.56 431 LEU A C 1
ATOM 3385 O O . LEU A 1 431 ? -8.758 -38.031 -21.891 1 98.56 431 LEU A O 1
ATOM 3389 N N . PHE A 1 432 ? -9.484 -36.906 -23.703 1 98.44 432 PHE A N 1
ATOM 3390 C CA . PHE A 1 432 ? -10.328 -37.969 -24.203 1 98.44 432 PHE A CA 1
ATOM 3391 C C . PHE A 1 432 ? -9.5 -39.219 -24.469 1 98.44 432 PHE A C 1
ATOM 3393 O O . PHE A 1 432 ? -9.82 -40.312 -23.984 1 98.44 432 PHE A O 1
ATOM 3400 N N . GLN A 1 433 ? -8.422 -39.094 -25.172 1 98.25 433 GLN A N 1
ATOM 3401 C CA . GLN A 1 433 ? -7.551 -40.188 -25.516 1 98.25 433 GLN A CA 1
ATOM 3402 C C . GLN A 1 433 ? -6.781 -40.688 -24.297 1 98.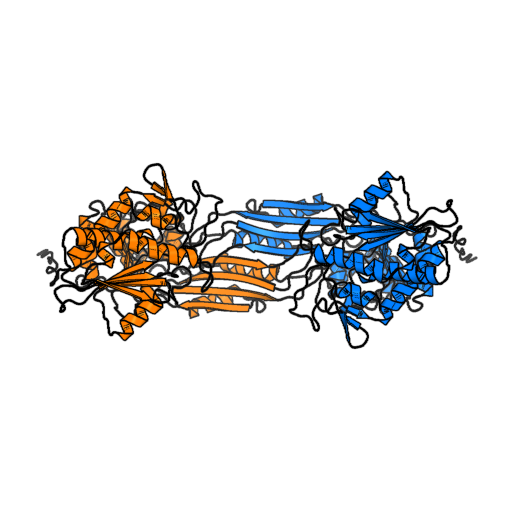25 433 GLN A C 1
ATOM 3404 O O . GLN A 1 433 ? -6.508 -41.906 -24.172 1 98.25 433 GLN A O 1
ATOM 3409 N N . LEU A 1 434 ? -6.375 -39.781 -23.453 1 98.38 434 LEU A N 1
ATOM 3410 C CA . LEU A 1 434 ? -5.648 -40.156 -22.234 1 98.38 434 LEU A CA 1
ATOM 3411 C C . LEU A 1 434 ? -6.453 -41.125 -21.406 1 98.38 434 LEU A C 1
ATOM 3413 O O . LEU A 1 434 ? -5.914 -42.125 -20.922 1 98.38 434 LEU A O 1
ATOM 3417 N N . ILE A 1 435 ? -7.738 -40.875 -21.25 1 98.12 435 ILE A N 1
ATOM 3418 C CA . ILE A 1 435 ? -8.602 -41.75 -20.469 1 98.12 435 ILE A CA 1
ATOM 3419 C C . ILE A 1 435 ? -8.656 -43.125 -21.109 1 98.12 435 ILE A C 1
ATOM 3421 O O . ILE A 1 435 ? -8.516 -44.156 -20.438 1 98.12 435 ILE A O 1
ATOM 3425 N N . GLN A 1 436 ? -8.758 -43.156 -22.406 1 97.44 436 GLN A N 1
ATOM 3426 C CA . GLN A 1 436 ? -8.812 -44.406 -23.125 1 97.44 436 GLN A CA 1
ATOM 3427 C C . GLN A 1 436 ? -7.473 -45.156 -23.031 1 97.44 436 GLN A C 1
ATOM 3429 O O . GLN A 1 436 ? -7.438 -46.344 -22.797 1 97.44 436 GLN A O 1
ATOM 3434 N N . ASN A 1 437 ? -6.438 -44.406 -23.219 1 96.62 437 ASN A N 1
ATOM 3435 C CA . ASN A 1 437 ? -5.102 -45 -23.203 1 96.62 437 ASN A CA 1
ATOM 3436 C C . ASN A 1 437 ? -4.723 -45.5 -21.812 1 96.62 437 ASN A C 1
ATOM 3438 O O . ASN A 1 437 ? -3.818 -46.312 -21.672 1 96.62 437 ASN A O 1
ATOM 3442 N N . SER A 1 438 ? -5.352 -45.031 -20.797 1 96.56 438 SER A N 1
ATOM 3443 C CA . SER A 1 438 ? -5.055 -45.406 -19.422 1 96.56 438 SER A CA 1
ATOM 3444 C C . SER A 1 438 ? -5.629 -46.781 -19.078 1 96.56 438 SER A C 1
ATOM 3446 O O . SER A 1 438 ? -5.309 -47.344 -18.047 1 96.56 438 SER A O 1
ATOM 3448 N N . ASP A 1 439 ? -6.449 -47.344 -19.953 1 94.12 439 ASP A N 1
ATOM 3449 C CA . ASP A 1 439 ? -7.086 -48.656 -19.734 1 94.12 439 ASP A CA 1
ATOM 3450 C C . ASP A 1 439 ? -6.137 -49.781 -20.094 1 94.12 439 ASP A C 1
ATOM 3452 O O . ASP A 1 439 ? -6.477 -50.969 -19.922 1 94.12 439 ASP A O 1
ATOM 3456 N N . ILE A 1 440 ? -4.934 -49.469 -20.516 1 83.5 440 ILE A N 1
ATOM 3457 C CA . ILE A 1 440 ? -3.99 -50.5 -20.922 1 83.5 440 ILE A CA 1
ATOM 3458 C C . ILE A 1 440 ? -3.369 -51.156 -19.672 1 83.5 440 ILE A C 1
ATOM 3460 O O . ILE A 1 440 ? -3.111 -50.469 -18.688 1 83.5 440 ILE A O 1
ATOM 3464 N N . ASP A 1 441 ? -3.473 -52.5 -19.547 1 68.56 441 ASP A N 1
ATOM 3465 C CA . ASP A 1 441 ? -2.898 -53.219 -18.406 1 68.56 441 ASP A CA 1
ATOM 3466 C C . ASP A 1 441 ? -1.373 -53.156 -18.422 1 68.56 441 ASP A C 1
ATOM 3468 O O . ASP A 1 441 ? -0.757 -52.688 -17.453 1 68.56 441 ASP A O 1
ATOM 3472 N N . LYS A 1 442 ? -0.674 -54.062 -19.328 1 63.84 442 LYS A N 1
ATOM 3473 C CA . LYS A 1 442 ? 0.781 -54.156 -19.328 1 63.84 442 LYS A CA 1
ATOM 3474 C C . LYS A 1 442 ? 1.4 -53.281 -20.422 1 63.84 442 LYS A C 1
ATOM 3476 O O . LYS A 1 442 ? 0.861 -53.188 -21.516 1 63.84 442 LYS A O 1
ATOM 3481 N N . LEU A 1 443 ? 2.305 -52.344 -19.859 1 61.28 443 LEU A N 1
ATOM 3482 C CA . LEU A 1 443 ? 3.086 -51.5 -20.734 1 61.28 443 LEU A CA 1
ATOM 3483 C C . LEU A 1 443 ? 3.762 -52.312 -21.844 1 61.28 443 LEU A C 1
ATOM 3485 O O . LEU A 1 443 ? 4.289 -53.375 -21.594 1 61.28 443 LEU A O 1
ATOM 3489 N N . PRO A 1 444 ? 3.371 -51.969 -23.141 1 55.03 444 PRO A N 1
ATOM 3490 C CA . PRO A 1 444 ? 4.145 -52.656 -24.172 1 55.03 444 PRO A CA 1
ATOM 3491 C C . PRO A 1 444 ? 5.645 -52.656 -23.891 1 55.03 444 PRO A C 1
ATOM 3493 O O . PRO A 1 444 ? 6.156 -51.719 -23.281 1 55.03 444 PRO A O 1
ATOM 3496 N N . LYS A 1 445 ? 6.316 -53.75 -23.75 1 53.09 445 LYS A N 1
ATOM 3497 C CA . LYS A 1 445 ? 7.766 -53.875 -23.594 1 53.09 445 LYS A CA 1
ATOM 3498 C C . LYS A 1 445 ? 8.477 -52.812 -24.453 1 53.09 445 LYS A C 1
ATOM 3500 O O . LYS A 1 445 ? 8.117 -52.625 -25.609 1 53.09 445 LYS A O 1
ATOM 3505 N N . PRO A 1 446 ? 9.188 -51.875 -23.797 1 51.28 446 PRO A N 1
ATOM 3506 C CA . PRO A 1 446 ? 9.938 -50.938 -24.641 1 51.28 446 PRO A CA 1
ATOM 3507 C C . PRO A 1 446 ? 10.633 -51.594 -25.812 1 51.28 446 PRO A C 1
ATOM 3509 O O . PRO A 1 446 ? 11.055 -52.75 -25.719 1 51.28 446 PRO A O 1
ATOM 3512 N N . HIS A 1 447 ? 10.227 -51.344 -26.953 1 42.56 447 HIS A N 1
ATOM 3513 C CA . HIS A 1 447 ? 10.992 -51.875 -28.078 1 42.56 447 HIS A CA 1
ATOM 3514 C C . HIS A 1 447 ? 12.492 -51.656 -27.875 1 42.56 447 HIS A C 1
ATOM 3516 O O . HIS A 1 447 ? 12.938 -50.5 -27.75 1 42.56 447 HIS A O 1
ATOM 3522 N N . LEU A 1 448 ? 13.234 -52.469 -27.125 1 41.72 448 LEU A N 1
ATOM 3523 C CA . LEU A 1 448 ? 14.688 -52.438 -27.156 1 41.72 448 LEU A CA 1
ATOM 3524 C C . LEU A 1 448 ? 15.188 -52.25 -28.594 1 41.72 448 LEU A C 1
ATOM 3526 O O . LEU A 1 448 ? 14.797 -53 -29.484 1 41.72 448 LEU A O 1
ATOM 3530 N N . SER A 1 449 ? 15.539 -51.062 -28.984 1 38.59 449 SER A N 1
ATOM 3531 C CA . SER A 1 449 ? 16.391 -51.031 -30.156 1 38.59 449 SER A CA 1
ATOM 3532 C C . SER A 1 449 ? 17.531 -52 -30.062 1 38.59 449 SER A C 1
ATOM 3534 O O . SER A 1 449 ? 18.375 -51.906 -29.172 1 38.59 449 SER A O 1
ATOM 3536 N N . THR A 1 450 ? 17.328 -53.281 -30.25 1 35.69 450 THR A N 1
ATOM 3537 C CA . THR A 1 450 ? 18.422 -54.188 -30.578 1 35.69 450 THR A CA 1
ATOM 3538 C C . THR A 1 450 ? 19.328 -53.594 -31.656 1 35.69 450 THR A C 1
ATOM 3540 O O . THR A 1 450 ? 18.984 -53.562 -32.844 1 35.69 450 THR A O 1
ATOM 3543 N N . HIS A 1 451 ? 19.875 -52.469 -31.516 1 31.02 451 HIS A N 1
ATOM 3544 C CA . HIS A 1 451 ? 21.031 -52.219 -32.375 1 31.02 451 HIS A CA 1
ATOM 3545 C C . HIS A 1 451 ? 22.156 -53.219 -32.094 1 31.02 451 HIS A C 1
ATOM 3547 O O . HIS A 1 451 ? 22.75 -53.188 -31.016 1 31.02 451 HIS A O 1
ATOM 3553 N N . GLU A 1 452 ? 22.094 -54.438 -32.594 1 26.14 452 GLU A N 1
ATOM 3554 C CA . GLU A 1 452 ? 23.25 -55.25 -32.969 1 26.14 452 GLU A CA 1
ATOM 3555 C C . GLU A 1 452 ? 24.234 -54.438 -33.844 1 26.14 452 GLU A C 1
ATOM 3557 O O . GLU A 1 452 ? 23.906 -54.031 -34.938 1 26.14 452 GLU A O 1
ATOM 3562 N N . LEU A 1 453 ? 25.031 -53.75 -33.156 1 19.19 453 LEU A N 1
ATOM 3563 C CA . LEU A 1 453 ? 26.406 -53.781 -33.625 1 19.19 453 LEU A CA 1
ATOM 3564 C C . LEU A 1 453 ? 27.141 -55 -33.062 1 19.19 453 LEU A C 1
ATOM 3566 O O . LEU A 1 453 ? 26.969 -55.344 -31.891 1 19.19 453 LEU A O 1
ATOM 3570 N N . MET B 1 1 ? -16.812 20.516 30.656 1 55.53 1 MET B N 1
ATOM 3571 C CA . MET B 1 1 ? -16 21.375 29.812 1 55.53 1 MET B CA 1
ATOM 3572 C C . MET B 1 1 ? -16.312 21.141 28.344 1 55.53 1 MET B C 1
ATOM 3574 O O . MET B 1 1 ? -16.391 20 27.891 1 55.53 1 MET B O 1
ATOM 3578 N N . PHE B 1 2 ? -16.844 22.172 27.625 1 56.03 2 PHE B N 1
ATOM 3579 C CA . PHE B 1 2 ? -17.406 22.156 26.281 1 56.03 2 PHE B CA 1
ATOM 3580 C C . PHE B 1 2 ? -16.453 21.484 25.297 1 56.03 2 PHE B C 1
ATOM 3582 O O . PHE B 1 2 ? -16.891 20.906 24.297 1 56.03 2 PHE B O 1
ATOM 3589 N N . SER B 1 3 ? -15.234 21.422 25.766 1 68.12 3 SER B N 1
ATOM 3590 C CA . SER B 1 3 ? -14.227 20.891 24.859 1 68.12 3 SER B CA 1
ATOM 3591 C C . SER B 1 3 ? -14.328 19.375 24.766 1 68.12 3 SER B C 1
ATOM 3593 O O . SER B 1 3 ? -14.086 18.797 23.688 1 68.12 3 SER B O 1
ATOM 3595 N N . LEU B 1 4 ? -15.023 18.812 25.766 1 82.69 4 LEU B N 1
ATOM 3596 C CA . LEU B 1 4 ? -15.055 17.344 25.797 1 82.69 4 LEU B CA 1
ATOM 3597 C C . LEU B 1 4 ? -16.016 16.797 24.75 1 82.69 4 LEU B C 1
ATOM 3599 O O . LEU B 1 4 ? -15.688 15.82 24.062 1 82.69 4 LEU B O 1
ATOM 3603 N N . GLY B 1 5 ? -17.078 17.469 24.672 1 92.06 5 GLY B N 1
ATOM 3604 C CA . GLY B 1 5 ? -18.062 17.016 23.688 1 92.06 5 GLY B CA 1
ATOM 3605 C C . GLY B 1 5 ? -17.547 17.109 22.266 1 92.06 5 GLY B C 1
ATOM 3606 O O . GLY B 1 5 ? -17.844 16.234 21.438 1 92.06 5 GLY B O 1
ATOM 3607 N N . ALA B 1 6 ? -16.812 18.172 21.969 1 96.25 6 ALA B N 1
ATOM 3608 C CA . ALA B 1 6 ? -16.297 18.359 20.625 1 96.25 6 ALA B CA 1
ATOM 3609 C C . ALA B 1 6 ? -15.289 17.281 20.266 1 96.25 6 ALA B C 1
ATOM 3611 O O . ALA B 1 6 ? -15.25 16.812 19.109 1 96.25 6 ALA B O 1
ATOM 3612 N N . ILE B 1 7 ? -14.516 16.812 21.234 1 97.44 7 ILE B N 1
ATOM 3613 C CA . ILE B 1 7 ? -13.469 15.82 21.016 1 97.44 7 ILE B CA 1
ATOM 3614 C C . ILE B 1 7 ? -14.109 14.461 20.734 1 97.44 7 ILE B C 1
ATOM 3616 O O . ILE B 1 7 ? -13.57 13.672 19.938 1 97.44 7 ILE B O 1
ATOM 3620 N N . LYS B 1 8 ? -15.266 14.18 21.234 1 97.56 8 LYS B N 1
ATOM 3621 C CA . LYS B 1 8 ? -15.953 12.906 21.094 1 97.56 8 LYS B CA 1
ATOM 3622 C C . LYS B 1 8 ? -16.562 12.773 19.703 1 97.56 8 LYS B C 1
ATOM 3624 O O . LYS B 1 8 ? -16.953 11.672 19.281 1 97.56 8 LYS B O 1
ATOM 3629 N N . ILE B 1 9 ? -16.734 13.875 18.984 1 98.12 9 ILE B N 1
ATOM 3630 C CA . ILE B 1 9 ? -17.297 13.859 17.641 1 98.12 9 ILE B CA 1
ATOM 3631 C C . ILE B 1 9 ? -16.172 13.672 16.625 1 98.12 9 ILE B C 1
ATOM 3633 O O . ILE B 1 9 ? -15.352 14.57 16.422 1 98.12 9 ILE B O 1
ATOM 3637 N N . PRO B 1 10 ? -16.062 12.562 15.938 1 97.88 10 PRO B N 1
ATOM 3638 C CA . PRO B 1 10 ? -14.922 12.25 15.07 1 97.88 10 PRO B CA 1
ATOM 3639 C C . PRO B 1 10 ? -15.016 12.93 13.703 1 97.88 10 PRO B C 1
ATOM 3641 O O . PRO B 1 10 ? -15.211 12.258 12.688 1 97.88 10 PRO B O 1
ATOM 3644 N N . THR B 1 11 ? -14.859 14.195 13.641 1 98.31 11 THR B N 1
ATOM 3645 C CA . THR B 1 11 ? -14.891 14.961 12.398 1 98.31 11 THR B CA 1
ATOM 3646 C C . THR B 1 11 ? -13.648 14.688 11.562 1 98.31 11 THR B C 1
ATOM 3648 O O . THR B 1 11 ? -12.898 15.609 11.234 1 98.31 11 THR B O 1
ATOM 3651 N N . VAL B 1 12 ? -13.477 13.461 11.094 1 97.88 12 VAL B N 1
ATOM 3652 C CA . VAL B 1 12 ? -12.266 12.992 10.422 1 97.88 12 VAL B CA 1
ATOM 3653 C C . VAL B 1 12 ? -12.328 13.359 8.938 1 97.88 12 VAL B C 1
ATOM 3655 O O . VAL B 1 12 ? -13.344 13.141 8.281 1 97.88 12 VAL B O 1
ATOM 3658 N N . ALA B 1 13 ? -11.289 13.984 8.453 1 97.31 13 ALA B N 1
ATOM 3659 C CA . ALA B 1 13 ? -11.094 14.234 7.027 1 97.31 13 ALA B CA 1
ATOM 3660 C C . ALA B 1 13 ? -10.062 13.273 6.441 1 97.31 13 ALA B C 1
ATOM 3662 O O . ALA B 1 13 ? -8.875 13.336 6.789 1 97.31 13 ALA B O 1
ATOM 3663 N N . PHE B 1 14 ? -10.453 12.445 5.52 1 92.75 14 PHE B N 1
ATOM 3664 C CA . PHE B 1 14 ? -9.578 11.461 4.91 1 92.75 14 PHE B CA 1
ATOM 3665 C C . PHE B 1 14 ? -8.945 12.008 3.635 1 92.75 14 PHE B C 1
ATOM 3667 O O . PHE B 1 14 ? -7.719 12.078 3.523 1 92.75 14 PHE B O 1
ATOM 3674 N N . LEU B 1 15 ? -9.75 12.477 2.691 1 91.19 15 LEU B N 1
ATOM 3675 C CA . LEU B 1 15 ? -9.414 13.102 1.418 1 91.19 15 LEU B CA 1
ATOM 3676 C C . LEU B 1 15 ? -10.367 14.25 1.104 1 91.19 15 LEU B C 1
ATOM 3678 O O . LEU B 1 15 ? -11.398 14.398 1.767 1 91.19 15 LEU B O 1
ATOM 3682 N N . ARG B 1 16 ? -9.945 15.109 0.018 1 88.5 16 ARG B N 1
ATOM 3683 C CA . ARG B 1 16 ? -10.773 16.234 -0.382 1 88.5 16 ARG B CA 1
ATOM 3684 C C . ARG B 1 16 ? -12.18 15.789 -0.749 1 88.5 16 ARG B C 1
ATOM 3686 O O . ARG B 1 16 ? -13.156 16.5 -0.51 1 88.5 16 ARG B O 1
ATOM 3693 N N . LYS B 1 17 ? -12.922 15.133 -0.276 1 87.25 17 LYS B N 1
ATOM 3694 C CA . LYS B 1 17 ? -14.297 14.703 -0.518 1 87.25 17 LYS B CA 1
ATOM 3695 C C . LYS B 1 17 ? -14.609 13.406 0.22 1 87.25 17 LYS B C 1
ATOM 3697 O O . LYS B 1 17 ? -15.633 12.773 -0.04 1 87.25 17 LYS B O 1
ATOM 3702 N N . GLN B 1 18 ? -13.727 12.984 0.864 1 94.06 18 GLN B N 1
ATOM 3703 C CA . GLN B 1 18 ? -13.953 11.852 1.763 1 94.06 18 GLN B CA 1
ATOM 3704 C C . GLN B 1 18 ? -13.844 12.289 3.223 1 94.06 18 GLN B C 1
ATOM 3706 O O . GLN B 1 18 ? -12.836 12.031 3.881 1 94.06 18 GLN B O 1
ATOM 3711 N N . LEU B 1 19 ? -14.961 12.883 3.68 1 97.12 19 LEU B N 1
ATOM 3712 C CA . LEU B 1 19 ? -15.055 13.422 5.031 1 97.12 19 LEU B CA 1
ATOM 3713 C C . LEU B 1 19 ? -16.141 12.695 5.832 1 97.12 19 LEU B C 1
ATOM 3715 O O . LEU B 1 19 ? -17.047 12.094 5.25 1 97.12 19 LEU B O 1
ATOM 3719 N N . ASN B 1 20 ? -15.969 12.617 7.09 1 97.69 20 ASN B N 1
ATOM 3720 C CA . ASN B 1 20 ? -17.062 12.164 7.953 1 97.69 20 ASN B CA 1
ATOM 3721 C C . ASN B 1 20 ? -18.156 13.219 8.078 1 97.69 20 ASN B C 1
ATOM 3723 O O . ASN B 1 20 ? -18.25 13.898 9.102 1 97.69 20 ASN B O 1
ATOM 3727 N N . THR B 1 21 ? -19.016 13.289 7.129 1 97.31 21 THR B N 1
ATOM 3728 C CA . THR B 1 21 ? -20.016 14.359 7.027 1 97.31 21 THR B CA 1
ATOM 3729 C C . THR B 1 21 ? -21.031 14.266 8.164 1 97.31 21 THR B C 1
ATOM 3731 O O . THR B 1 21 ? -21.516 15.289 8.641 1 97.31 21 THR B O 1
ATOM 3734 N N . THR B 1 22 ? -21.344 13.047 8.594 1 98 22 THR B N 1
ATOM 3735 C CA . THR B 1 22 ? -22.25 12.875 9.727 1 98 22 THR B CA 1
ATOM 3736 C C . THR B 1 22 ? -21.688 13.539 10.977 1 98 22 THR B C 1
ATOM 3738 O O . THR B 1 22 ? -22.406 14.211 11.711 1 98 22 THR B O 1
ATOM 3741 N N . ALA B 1 23 ? -20.406 13.391 11.18 1 98.19 23 ALA B N 1
ATOM 3742 C CA . ALA B 1 23 ? -19.75 13.992 12.336 1 98.19 23 ALA B CA 1
ATOM 3743 C C . ALA B 1 23 ? -19.719 15.508 12.211 1 98.19 23 ALA B C 1
ATOM 3745 O O . ALA B 1 23 ? -19.828 16.219 13.211 1 98.19 23 ALA B O 1
ATOM 3746 N N . LEU B 1 24 ? -19.531 16.016 11.023 1 98.38 24 LEU B N 1
ATOM 3747 C CA . LEU B 1 24 ? -19.5 17.453 10.797 1 98.38 24 LEU B CA 1
ATOM 3748 C C . LEU B 1 24 ? -20.844 18.078 11.156 1 98.38 24 LEU B C 1
ATOM 3750 O O . LEU B 1 24 ? -20.891 19.141 11.781 1 98.38 24 LEU B O 1
ATOM 3754 N N . ILE B 1 25 ? -21.906 17.422 10.758 1 98 25 ILE B N 1
ATOM 3755 C CA . ILE B 1 25 ? -23.25 17.891 11.07 1 98 25 ILE B CA 1
ATOM 3756 C C . ILE B 1 25 ? -23.469 17.859 12.578 1 98 25 ILE B C 1
ATOM 3758 O O . ILE B 1 25 ? -24.016 18.812 13.156 1 98 25 ILE B O 1
ATOM 3762 N N . GLU B 1 26 ? -23.047 16.766 13.164 1 98 26 GLU B N 1
ATOM 3763 C CA . GLU B 1 26 ? -23.172 16.641 14.617 1 98 26 GLU B CA 1
ATOM 3764 C C . GLU B 1 26 ? -22.406 17.75 15.336 1 98 26 GLU B C 1
ATOM 3766 O O . GLU B 1 26 ? -22.875 18.281 16.344 1 98 26 GLU B O 1
ATOM 3771 N N . PHE B 1 27 ? -21.266 18.062 14.883 1 97.94 27 PHE B N 1
ATOM 3772 C CA . PHE B 1 27 ? -20.453 19.125 15.461 1 97.94 27 PHE B CA 1
ATOM 3773 C C . PHE B 1 27 ? -21.188 20.469 15.391 1 97.94 27 PHE B C 1
ATOM 3775 O O . PHE B 1 27 ? -21.172 21.234 16.359 1 97.94 27 PHE B O 1
ATOM 3782 N N . GLY B 1 28 ? -21.75 20.719 14.25 1 97.19 28 GLY B N 1
ATOM 3783 C CA . GLY B 1 28 ? -22.531 21.938 14.094 1 97.19 28 GLY B CA 1
ATOM 3784 C C . GLY B 1 28 ? -23.641 22.062 15.125 1 97.19 28 GLY B C 1
ATOM 3785 O O . GLY B 1 28 ? -23.828 23.125 15.719 1 97.19 28 GLY B O 1
ATOM 3786 N N . LYS B 1 29 ? -24.375 20.984 15.289 1 97 29 LYS B N 1
ATOM 3787 C CA . LYS B 1 29 ? -25.438 20.969 16.281 1 97 29 LYS B CA 1
ATOM 3788 C C . LYS B 1 29 ? -24.875 21.156 17.688 1 97 29 LYS B C 1
ATOM 3790 O O . LYS B 1 29 ? -25.5 21.812 18.531 1 97 29 LYS B O 1
ATOM 3795 N N . TYR B 1 30 ? -23.797 20.578 17.875 1 97.75 30 TYR B N 1
ATOM 3796 C CA . TYR B 1 30 ? -23.156 20.609 19.203 1 97.75 30 TYR B CA 1
ATOM 3797 C C . TYR B 1 30 ? -22.797 22.047 19.578 1 97.75 30 TYR B C 1
ATOM 3799 O O . TYR B 1 30 ? -23.109 22.484 20.688 1 97.75 30 TYR B O 1
ATOM 3807 N N . ILE B 1 31 ? -22.062 22.781 18.672 1 97.44 31 ILE B N 1
ATOM 3808 C CA . ILE B 1 31 ? -21.609 24.125 19.047 1 97.44 31 ILE B CA 1
ATOM 3809 C C . ILE B 1 31 ? -22.797 25.047 19.234 1 97.44 31 ILE B C 1
ATOM 3811 O O . ILE B 1 31 ? -22.75 25.969 20.062 1 97.44 31 ILE B O 1
ATOM 3815 N N . GLN B 1 32 ? -23.891 24.844 18.516 1 96.69 32 GLN B N 1
ATOM 3816 C CA . GLN B 1 32 ? -25.094 25.641 18.719 1 96.69 32 GLN B CA 1
ATOM 3817 C C . GLN B 1 32 ? -25.688 25.406 20.109 1 96.69 32 GLN B C 1
ATOM 3819 O O . GLN B 1 32 ? -26.188 26.328 20.734 1 96.69 32 GLN B O 1
ATOM 3824 N N . LYS B 1 33 ? -25.656 24.172 20.484 1 96.5 33 LYS B N 1
ATOM 3825 C CA . LYS B 1 33 ? -26.219 23.781 21.766 1 96.5 33 LYS B CA 1
ATOM 3826 C C . LYS B 1 33 ? -25.391 24.328 22.938 1 96.5 33 LYS B C 1
ATOM 3828 O O . LYS B 1 33 ? -25.938 24.828 23.922 1 96.5 33 LYS B O 1
ATOM 3833 N N . VAL B 1 34 ? -24.109 24.266 22.828 1 96.62 34 VAL B N 1
ATOM 3834 C CA . VAL B 1 34 ? -23.281 24.516 23.984 1 96.62 34 VAL B CA 1
ATOM 3835 C C . VAL B 1 34 ? -22.891 25.984 24.047 1 96.62 34 VAL B C 1
ATOM 3837 O O . VAL B 1 34 ? -22.484 26.484 25.094 1 96.62 34 VAL B O 1
ATOM 3840 N N . PHE B 1 35 ? -23.047 26.703 22.938 1 97.56 35 PHE B N 1
ATOM 3841 C CA . PHE B 1 35 ? -22.75 28.125 22.938 1 97.56 35 PHE B CA 1
ATOM 3842 C C . PHE B 1 35 ? -23.984 28.922 22.516 1 97.56 35 PHE B C 1
ATOM 3844 O O . PHE B 1 35 ? -23.938 29.672 21.531 1 97.56 35 PHE B O 1
ATOM 3851 N N . PRO B 1 36 ? -25.016 28.922 23.297 1 97.06 36 PRO B N 1
ATOM 3852 C CA . PRO B 1 36 ? -26.281 29.547 22.906 1 97.06 36 PRO B CA 1
ATOM 3853 C C . PRO B 1 36 ? -26.188 31.062 22.781 1 97.06 36 PRO B C 1
ATOM 3855 O O . PRO B 1 36 ? -26.844 31.656 21.922 1 97.06 36 PRO B O 1
ATOM 3858 N N . ALA B 1 37 ? -25.391 31.734 23.547 1 97.75 37 ALA B N 1
ATOM 3859 C CA . ALA B 1 37 ? -25.25 33.188 23.469 1 97.75 37 ALA B CA 1
ATOM 3860 C C . ALA B 1 37 ? -24.594 33.594 22.172 1 97.75 37 ALA B C 1
ATOM 3862 O O . ALA B 1 37 ? -24.969 34.594 21.562 1 97.75 37 ALA B O 1
ATOM 3863 N N . VAL B 1 38 ? -23.625 32.875 21.75 1 98.06 38 VAL B N 1
ATOM 3864 C CA . VAL B 1 38 ? -22.938 33.156 20.5 1 98.06 38 VAL B CA 1
ATOM 3865 C C . VAL B 1 38 ? -23.922 33.125 19.344 1 98.06 38 VAL B C 1
ATOM 3867 O O . VAL B 1 38 ? -23.859 33.938 18.422 1 98.06 38 VAL B O 1
ATOM 3870 N N . PHE B 1 39 ? -24.891 32.219 19.422 1 97.75 39 PHE B N 1
ATOM 3871 C CA . PHE B 1 39 ? -25.781 31.969 18.297 1 97.75 39 PHE B CA 1
ATOM 3872 C C . PHE B 1 39 ? -27.047 32.812 18.406 1 97.75 39 PHE B C 1
ATOM 3874 O O . PHE B 1 39 ? -27.797 32.938 17.438 1 97.75 39 PHE B O 1
ATOM 3881 N N . SER B 1 40 ? -27.234 33.5 19.516 1 96.94 40 SER B N 1
ATOM 3882 C CA . SER B 1 40 ? -28.5 34.188 19.688 1 96.94 40 SER B CA 1
ATOM 3883 C C . SER B 1 40 ? -28.297 35.688 19.797 1 96.94 40 SER B C 1
ATOM 3885 O O . SER B 1 40 ? -29.234 36.469 19.656 1 96.94 40 SER B O 1
ATOM 3887 N N . THR B 1 41 ? -27.094 36.094 20.047 1 97.69 41 THR B N 1
ATOM 3888 C CA . THR B 1 41 ? -26.797 37.531 20.219 1 97.69 41 THR B CA 1
ATOM 3889 C C . THR B 1 41 ? -27.031 38.281 18.922 1 97.69 41 THR B C 1
ATOM 3891 O O . THR B 1 41 ? -26.578 37.875 17.859 1 97.69 41 THR B O 1
ATOM 3894 N N . GLU B 1 42 ? -27.609 39.469 18.969 1 96.75 42 GLU B N 1
ATOM 3895 C CA . GLU B 1 42 ? -28.094 40.219 17.828 1 96.75 42 GLU B CA 1
ATOM 3896 C C . GLU B 1 42 ? -26.953 40.75 16.984 1 96.75 42 GLU B C 1
ATOM 3898 O O . GLU B 1 42 ? -27.047 40.812 15.75 1 96.75 42 GLU B O 1
ATOM 3903 N N . PHE B 1 43 ? -25.891 41.125 17.609 1 97.81 43 PHE B N 1
ATOM 3904 C CA . PHE B 1 43 ? -24.812 41.75 16.859 1 97.81 43 PHE B CA 1
ATOM 3905 C C . PHE B 1 43 ? -23.844 40.719 16.328 1 97.81 43 PHE B C 1
ATOM 3907 O O . PHE B 1 43 ? -22.766 41.031 15.852 1 97.81 43 PHE B O 1
ATOM 3914 N N . ILE B 1 44 ? -24.172 39.469 16.469 1 98.56 44 ILE B N 1
ATOM 3915 C CA . ILE B 1 44 ? -23.375 38.375 15.914 1 98.56 44 ILE B CA 1
ATOM 3916 C C . ILE B 1 44 ? -24.172 37.688 14.805 1 98.56 44 ILE B C 1
ATOM 3918 O O . ILE B 1 44 ? -25.297 37.25 15.023 1 98.56 44 ILE B O 1
ATOM 3922 N N . GLN B 1 45 ? -23.594 37.656 13.617 1 98.31 45 GLN B N 1
ATOM 3923 C CA . GLN B 1 45 ? -24.172 36.906 12.5 1 98.31 45 GLN B CA 1
ATOM 3924 C C . GLN B 1 45 ? -23.422 35.625 12.242 1 98.31 45 GLN B C 1
ATOM 3926 O O . GLN B 1 45 ? -22.188 35.625 12.156 1 98.31 45 GLN B O 1
ATOM 3931 N N . HIS B 1 46 ? -24.109 34.562 12.273 1 97.69 46 HIS B N 1
ATOM 3932 C CA . HIS B 1 46 ? -23.516 33.281 11.961 1 97.69 46 HIS B CA 1
ATOM 3933 C C . HIS B 1 46 ? -23.953 32.781 10.594 1 97.69 46 HIS B C 1
ATOM 3935 O O . HIS B 1 46 ? -25.141 32.875 10.242 1 97.69 46 HIS B O 1
ATOM 3941 N N . GLU B 1 47 ? -23.031 32.281 9.781 1 98.06 47 GLU B N 1
ATOM 3942 C CA . GLU B 1 47 ? -23.281 31.719 8.453 1 98.06 47 GLU B CA 1
ATOM 3943 C C . GLU B 1 47 ? -22.562 30.375 8.273 1 98.06 47 GLU B C 1
ATOM 3945 O O . GLU B 1 47 ? -21.469 30.188 8.797 1 98.06 47 GLU B O 1
ATOM 3950 N N . VAL B 1 48 ? -23.312 29.5 7.621 1 98.12 48 VAL B N 1
ATOM 3951 C CA . VAL B 1 48 ? -22.672 28.266 7.184 1 98.12 48 VAL B CA 1
ATOM 3952 C C . VAL B 1 48 ? -22.094 28.453 5.785 1 98.12 48 VAL B C 1
ATOM 3954 O O . VAL B 1 48 ? -22.797 28.844 4.859 1 98.12 48 VAL B O 1
ATOM 3957 N N . VAL B 1 49 ? -20.812 28.266 5.656 1 98.19 49 VAL B N 1
ATOM 3958 C CA . VAL B 1 49 ? -20.078 28.453 4.406 1 98.19 49 VAL B CA 1
ATOM 3959 C C . VAL B 1 49 ? -19.547 27.109 3.908 1 98.19 49 VAL B C 1
ATOM 3961 O O . VAL B 1 49 ? -19.047 26.312 4.695 1 98.19 49 VAL B O 1
ATOM 3964 N N . GLY B 1 50 ? -19.609 26.859 2.643 1 95.75 50 GLY B N 1
ATOM 3965 C CA . GLY B 1 50 ? -19.109 25.609 2.096 1 95.75 50 GLY B CA 1
ATOM 3966 C C . GLY B 1 50 ? -19.797 24.391 2.699 1 95.75 50 GLY B C 1
ATOM 3967 O O . GLY B 1 50 ? -19.156 23.359 2.912 1 95.75 50 GLY B O 1
ATOM 3968 N N . GLU B 1 51 ? -20.938 24.484 3.141 1 95.12 51 GLU B N 1
ATOM 3969 C CA . GLU B 1 51 ? -21.844 23.438 3.613 1 95.12 51 GLU B CA 1
ATOM 3970 C C . GLU B 1 51 ? -21.578 23.109 5.078 1 95.12 51 GLU B C 1
ATOM 3972 O O . GLU B 1 51 ? -22.5 22.781 5.824 1 95.12 51 GLU B O 1
ATOM 3977 N N . TYR B 1 52 ? -20.266 23.188 5.488 1 97.56 52 TYR B N 1
ATOM 3978 C CA . TYR B 1 52 ? -20.016 22.656 6.828 1 97.56 52 TYR B CA 1
ATOM 3979 C C . TYR B 1 52 ? -19.188 23.641 7.652 1 97.56 52 TYR B C 1
ATOM 3981 O O . TYR B 1 52 ? -19.062 23.484 8.867 1 97.56 52 TYR B O 1
ATOM 3989 N N . SER B 1 53 ? -18.594 24.656 7.031 1 98.62 53 SER B N 1
ATOM 3990 C CA . SER B 1 53 ? -17.766 25.609 7.754 1 98.62 53 SER B CA 1
ATOM 3991 C C . SER B 1 53 ? -18.609 26.719 8.367 1 98.62 53 SER B C 1
ATOM 3993 O O . SER B 1 53 ? -19.734 26.984 7.918 1 98.62 53 SER B O 1
ATOM 3995 N N . TYR B 1 54 ? -18.109 27.391 9.367 1 98.75 54 TYR B N 1
ATOM 3996 C CA . TYR B 1 54 ? -18.859 28.422 10.086 1 98.75 54 TYR B CA 1
ATOM 3997 C C . TYR B 1 54 ? -18.125 29.75 10.023 1 98.75 54 TYR B C 1
ATOM 3999 O O . TYR B 1 54 ? -16.906 29.812 10.234 1 98.75 54 TYR B O 1
ATOM 4007 N N . LEU B 1 55 ? -18.828 30.734 9.688 1 98.88 55 LEU B N 1
ATOM 4008 C CA . LEU B 1 55 ? -18.359 32.125 9.742 1 98.88 55 LEU B CA 1
ATOM 4009 C C . LEU B 1 55 ? -19.203 32.938 10.719 1 98.88 55 LEU B C 1
ATOM 4011 O O . LEU B 1 55 ? -20.422 32.969 10.609 1 98.88 55 LEU B O 1
ATOM 4015 N N . PHE B 1 56 ? -18.578 33.5 11.719 1 98.88 56 PHE B N 1
ATOM 4016 C CA . PHE B 1 56 ? -19.219 34.406 12.648 1 98.88 56 PHE B CA 1
ATOM 4017 C C . PHE B 1 56 ? -18.766 35.844 12.406 1 98.88 56 PHE B C 1
ATOM 4019 O O . PHE B 1 56 ? -17.562 36.125 12.367 1 98.88 56 PHE B O 1
ATOM 4026 N N . THR B 1 57 ? -19.641 36.688 12.141 1 98.75 57 THR B N 1
ATOM 4027 C CA . THR B 1 57 ? -19.391 38.125 12.086 1 98.75 57 THR B CA 1
ATOM 4028 C C . THR B 1 57 ? -19.828 38.781 13.383 1 98.75 57 THR B C 1
ATOM 4030 O O . THR B 1 57 ? -21.031 38.875 13.672 1 98.75 57 THR B O 1
ATOM 4033 N N . VAL B 1 58 ? -18.875 39.25 14.148 1 98.69 58 VAL B N 1
ATOM 4034 C CA . VAL B 1 58 ? -19.156 39.969 15.391 1 98.69 58 VAL B CA 1
ATOM 4035 C C . VAL B 1 58 ? -19.031 41.469 15.156 1 98.69 58 VAL B C 1
ATOM 4037 O O . VAL B 1 58 ? -17.938 42 15.008 1 98.69 58 VAL B O 1
ATOM 4040 N N . ARG B 1 59 ? -20.109 42.125 15.211 1 98.12 59 ARG B N 1
ATOM 4041 C CA . ARG B 1 59 ? -20.141 43.531 14.938 1 98.12 59 ARG B CA 1
ATOM 4042 C C . ARG B 1 59 ? -19.797 44.344 16.188 1 98.12 59 ARG B C 1
ATOM 4044 O O . ARG B 1 59 ? -20.5 44.281 17.188 1 98.12 59 ARG B O 1
ATOM 4051 N N . GLY B 1 60 ? -18.672 45.062 16.078 1 97 60 GLY B N 1
ATOM 4052 C CA . GLY B 1 60 ? -18.281 45.938 17.188 1 97 60 GLY B CA 1
ATOM 4053 C C . GLY B 1 60 ? -19.078 47.219 17.234 1 97 60 GLY B C 1
ATOM 4054 O O . GLY B 1 60 ? -19.797 47.562 16.297 1 97 60 GLY B O 1
ATOM 4055 N N . SER B 1 61 ? -18.953 47.938 18.328 1 96.25 61 SER B N 1
ATOM 4056 C CA . SER B 1 61 ? -19.703 49.156 18.516 1 96.25 61 SER B CA 1
ATOM 4057 C C . SER B 1 61 ? -19.062 50.312 17.75 1 96.25 61 SER B C 1
ATOM 4059 O O . SER B 1 61 ? -19.703 51.344 17.516 1 96.25 61 SER B O 1
ATOM 4061 N N . ASP B 1 62 ? -17.828 50.219 17.359 1 95.75 62 ASP B N 1
ATOM 4062 C CA . ASP B 1 62 ? -17.125 51.25 16.594 1 95.75 62 ASP B CA 1
ATOM 4063 C C . ASP B 1 62 ? -16.797 50.781 15.188 1 95.75 62 ASP B C 1
ATOM 4065 O O . ASP B 1 62 ? -15.781 50.125 14.977 1 95.75 62 ASP B O 1
ATOM 4069 N N . PRO B 1 63 ? -17.562 51.188 14.273 1 92.69 63 PRO B N 1
ATOM 4070 C CA . PRO B 1 63 ? -17.375 50.688 12.906 1 92.69 63 PRO B CA 1
ATOM 4071 C C . PRO B 1 63 ? -16.125 51.281 12.242 1 92.69 63 PRO B C 1
ATOM 4073 O O . PRO B 1 63 ? -15.719 50.812 11.172 1 92.69 63 PRO B O 1
ATOM 4076 N N . GLN B 1 64 ? -15.523 52.219 12.852 1 93 64 GLN B N 1
ATOM 4077 C CA . GLN B 1 64 ? -14.352 52.844 12.266 1 93 64 GLN B CA 1
ATOM 4078 C C . GLN B 1 64 ? -13.102 52 12.484 1 93 64 GLN B C 1
ATOM 4080 O O . GLN B 1 64 ? -12.094 52.188 11.797 1 93 64 GLN B O 1
ATOM 4085 N N . LEU B 1 65 ? -13.195 51.156 13.43 1 94.94 65 LEU B N 1
ATOM 4086 C CA . LEU B 1 65 ? -12.055 50.312 13.695 1 94.94 65 LEU B CA 1
ATOM 4087 C C . LEU B 1 65 ? -11.992 49.156 12.695 1 94.94 65 LEU B C 1
ATOM 4089 O O . LEU B 1 65 ? -12.984 48.438 12.492 1 94.94 65 LEU B O 1
ATOM 4093 N N . MET B 1 66 ? -10.836 49 12.078 1 95.88 66 MET B N 1
ATOM 4094 C CA . MET B 1 66 ? -10.664 47.875 11.141 1 95.88 66 MET B CA 1
ATOM 4095 C C . MET B 1 66 ? -10.797 46.531 11.852 1 95.88 66 MET B C 1
ATOM 4097 O O . MET B 1 66 ? -10.164 46.312 12.891 1 95.88 66 MET B O 1
ATOM 4101 N N . PRO B 1 67 ? -11.602 45.656 11.367 1 98 67 PRO B N 1
ATOM 4102 C CA . PRO B 1 67 ? -11.82 44.344 12.023 1 98 67 PRO B CA 1
ATOM 4103 C C . PRO B 1 67 ? -10.609 43.438 11.938 1 98 67 PRO B C 1
ATOM 4105 O O . PRO B 1 67 ? -9.688 43.688 11.156 1 98 67 PRO B O 1
ATOM 4108 N N . TYR B 1 68 ? -10.57 42.438 12.789 1 98.44 68 TYR B N 1
ATOM 4109 C CA . TYR B 1 68 ? -9.602 41.344 12.734 1 98.44 68 TYR B CA 1
ATOM 4110 C C . TYR B 1 68 ? -10.312 39.969 12.633 1 98.44 68 TYR B C 1
ATOM 4112 O O . TYR B 1 68 ? -11.539 39.938 12.5 1 98.44 68 TYR B O 1
ATOM 4120 N N . MET B 1 69 ? -9.516 38.875 12.578 1 98.81 69 MET B N 1
ATOM 4121 C CA . MET B 1 69 ? -10.133 37.562 12.391 1 98.81 69 MET B CA 1
ATOM 4122 C C . MET B 1 69 ? -9.414 36.5 13.211 1 98.81 69 MET B C 1
ATOM 4124 O O . MET B 1 69 ? -8.188 36.531 13.344 1 98.81 69 MET B O 1
ATOM 4128 N N . LEU B 1 70 ? -10.195 35.625 13.789 1 98.88 70 LEU B N 1
ATOM 4129 C CA . LEU B 1 70 ? -9.719 34.438 14.469 1 98.88 70 LEU B CA 1
ATOM 4130 C C . LEU B 1 70 ? -10.102 33.188 13.688 1 98.88 70 LEU B C 1
ATOM 4132 O O . LEU B 1 70 ? -11.281 32.969 13.375 1 98.88 70 LEU B O 1
ATOM 4136 N N . LEU B 1 71 ? -9.086 32.344 13.375 1 98.75 71 LEU B N 1
ATOM 4137 C CA . LEU B 1 71 ? -9.305 31.141 12.555 1 98.75 71 LEU B CA 1
ATOM 4138 C C . LEU B 1 71 ? -9.062 29.875 13.367 1 98.75 71 LEU B C 1
ATOM 4140 O O . LEU B 1 71 ? -8.25 29.875 14.297 1 98.75 71 LEU B O 1
ATOM 4144 N N . ALA B 1 72 ? -9.75 28.859 13.07 1 98.5 72 ALA B N 1
ATOM 4145 C CA . ALA B 1 72 ? -9.562 27.484 13.547 1 98.5 72 ALA B CA 1
ATOM 4146 C C . ALA B 1 72 ? -10.219 26.484 12.609 1 98.5 72 ALA B C 1
ATOM 4148 O O . ALA B 1 72 ? -10.766 26.859 11.57 1 98.5 72 ALA B O 1
ATOM 4149 N N . HIS B 1 73 ? -10.016 25.25 12.797 1 98.5 73 HIS B N 1
ATOM 4150 C CA . HIS B 1 73 ? -10.711 24.234 12.008 1 98.5 73 HIS B CA 1
ATOM 4151 C C . HIS B 1 73 ? -11.203 23.094 12.891 1 98.5 73 HIS B C 1
ATOM 4153 O O . HIS B 1 73 ? -10.648 22.844 13.969 1 98.5 73 HIS B O 1
ATOM 4159 N N . MET B 1 74 ? -12.227 22.438 12.406 1 98.31 74 MET B N 1
ATOM 4160 C CA . MET B 1 74 ? -12.883 21.453 13.258 1 98.31 74 MET B CA 1
ATOM 4161 C C . MET B 1 74 ? -12.5 20.031 12.844 1 98.31 74 MET B C 1
ATOM 4163 O O . MET B 1 74 ? -12.695 19.094 13.602 1 98.31 74 MET B O 1
ATOM 4167 N N . ASP B 1 75 ? -11.992 19.859 11.602 1 98.25 75 ASP B N 1
ATOM 4168 C CA . ASP B 1 75 ? -11.664 18.516 11.141 1 98.25 75 ASP B CA 1
ATOM 4169 C C . ASP B 1 75 ? -10.367 18.031 11.773 1 98.25 75 ASP B C 1
ATOM 4171 O O . ASP B 1 75 ? -9.578 18.828 12.289 1 98.25 75 ASP B O 1
ATOM 4175 N N . VAL B 1 76 ? -10.219 16.734 11.82 1 97.69 76 VAL B N 1
ATOM 4176 C CA . VAL B 1 76 ? -9.023 16.078 12.352 1 97.69 76 VAL B CA 1
ATOM 4177 C C . VAL B 1 76 ? -8.547 15 11.391 1 97.69 76 VAL B C 1
ATOM 4179 O O . VAL B 1 76 ? -9.266 14.633 10.453 1 97.69 76 VAL B O 1
ATOM 4182 N N . VAL B 1 77 ? -7.312 14.547 11.539 1 96.81 77 VAL B N 1
ATOM 4183 C CA . VAL B 1 77 ? -6.793 13.445 10.742 1 96.81 77 VAL B CA 1
ATOM 4184 C C . VAL B 1 77 ? -7.273 12.117 11.32 1 96.81 77 VAL B C 1
ATOM 4186 O O . VAL B 1 77 ? -7.68 12.047 12.484 1 96.81 77 VAL B O 1
ATOM 4189 N N . PRO B 1 78 ? -7.199 11.062 10.492 1 94.94 78 PRO B N 1
ATOM 4190 C CA . PRO B 1 78 ? -7.613 9.75 10.992 1 94.94 78 PRO B CA 1
ATOM 4191 C C . PRO B 1 78 ? -6.742 9.258 12.148 1 94.94 78 PRO B C 1
ATOM 4193 O O . PRO B 1 78 ? -5.578 9.648 12.258 1 94.94 78 PRO B O 1
ATOM 4196 N N . ALA B 1 79 ? -7.387 8.445 13.031 1 92.06 79 ALA B N 1
ATOM 4197 C CA . ALA B 1 79 ? -6.668 7.84 14.148 1 92.06 79 ALA B CA 1
ATOM 4198 C C . ALA B 1 79 ? -7.082 6.387 14.344 1 92.06 79 ALA B C 1
ATOM 4200 O O . ALA B 1 79 ? -8.273 6.07 14.367 1 92.06 79 ALA B O 1
ATOM 4201 N N . SER B 1 80 ? -6.059 5.562 14.359 1 85.81 80 SER B N 1
ATOM 4202 C CA . SER B 1 80 ? -6.328 4.172 14.711 1 85.81 80 SER B CA 1
ATOM 4203 C C . SER B 1 80 ? -6.285 3.967 16.219 1 85.81 80 SER B C 1
ATOM 4205 O O . SER B 1 80 ? -5.625 4.723 16.938 1 85.81 80 SER B O 1
ATOM 4207 N N . GLU B 1 81 ? -6.945 2.9 16.594 1 86.25 81 GLU B N 1
ATOM 4208 C CA . GLU B 1 81 ? -6.953 2.629 18.031 1 86.25 81 GLU B CA 1
ATOM 4209 C C . GLU B 1 81 ? -5.602 2.092 18.5 1 86.25 81 GLU B C 1
ATOM 4211 O O . GLU B 1 81 ? -5.23 2.256 19.656 1 86.25 81 GLU B O 1
ATOM 4216 N N . GLU B 1 82 ? -4.977 1.6 17.641 1 86.44 82 GLU B N 1
ATOM 4217 C CA . GLU B 1 82 ? -3.678 1.026 18 1 86.44 82 GLU B CA 1
ATOM 4218 C C . GLU B 1 82 ? -2.703 2.107 18.453 1 86.44 82 GLU B C 1
ATOM 4220 O O . GLU B 1 82 ? -2.604 3.166 17.828 1 86.44 82 GLU B O 1
ATOM 4225 N N . GLY B 1 83 ? -2.082 1.889 19.656 1 89.19 83 GLY B N 1
ATOM 4226 C CA . GLY B 1 83 ? -1.052 2.783 20.156 1 89.19 83 GLY B CA 1
ATOM 4227 C C . GLY B 1 83 ? -1.581 3.811 21.141 1 89.19 83 GLY B C 1
ATOM 4228 O O . GLY B 1 83 ? -0.805 4.504 21.797 1 89.19 83 GLY B O 1
ATOM 4229 N N . TRP B 1 84 ? -2.906 3.91 21.25 1 94.56 84 TRP B N 1
ATOM 4230 C CA . TRP B 1 84 ? -3.514 4.91 22.125 1 94.56 84 TRP B CA 1
ATOM 4231 C C . TRP B 1 84 ? -3.775 4.328 23.516 1 94.56 84 TRP B C 1
ATOM 4233 O O . TRP B 1 84 ? -4.172 3.168 23.641 1 94.56 84 TRP B O 1
ATOM 4243 N N . LYS B 1 85 ? -3.484 5.078 24.531 1 95.81 85 LYS B N 1
ATOM 4244 C CA . LYS B 1 85 ? -3.848 4.719 25.906 1 95.81 85 LYS B CA 1
ATOM 4245 C C . LYS B 1 85 ? -5.363 4.645 26.062 1 95.81 85 LYS B C 1
ATOM 4247 O O . LYS B 1 85 ? -5.875 3.773 26.781 1 95.81 85 LYS B O 1
ATOM 4252 N N . PHE B 1 86 ? -6.051 5.598 25.469 1 96.44 86 PHE B N 1
ATOM 4253 C CA . PHE B 1 86 ? -7.504 5.668 25.391 1 96.44 86 PHE B CA 1
ATOM 4254 C C . PHE B 1 86 ? -7.961 5.812 23.938 1 96.44 86 PHE B C 1
ATOM 4256 O O . PHE B 1 86 ? -7.223 6.332 23.109 1 96.44 86 PHE B O 1
ATOM 4263 N N . PRO B 1 87 ? -9.164 5.328 23.656 1 96.44 87 PRO B N 1
ATOM 4264 C CA . PRO B 1 87 ? -9.633 5.504 22.281 1 96.44 87 PRO B CA 1
ATOM 4265 C C . PRO B 1 87 ? -9.531 6.949 21.797 1 96.44 87 PRO B C 1
ATOM 4267 O O . PRO B 1 87 ? -9.805 7.875 22.562 1 96.44 87 PRO B O 1
ATOM 4270 N N . PRO B 1 88 ? -9.156 7.16 20.578 1 96.69 88 PRO B N 1
ATOM 4271 C CA . PRO B 1 88 ? -8.797 8.484 20.062 1 96.69 88 PRO B CA 1
ATOM 4272 C C . PRO B 1 88 ? -9.945 9.484 20.172 1 96.69 88 PRO B C 1
ATOM 4274 O O . PRO B 1 88 ? -9.719 10.695 20.125 1 96.69 88 PRO B O 1
ATOM 4277 N N . PHE B 1 89 ? -11.195 9.023 20.344 1 97.38 89 PHE B N 1
ATOM 4278 C CA . PHE B 1 89 ? -12.328 9.945 20.375 1 97.38 89 PHE B CA 1
ATOM 4279 C C . PHE B 1 89 ? -13.133 9.758 21.656 1 97.38 89 PHE B C 1
ATOM 4281 O O . PHE B 1 89 ? -14.344 9.992 21.672 1 97.38 89 PHE B O 1
ATOM 4288 N N . SER B 1 90 ? -12.445 9.383 22.703 1 95.56 90 SER B N 1
ATOM 4289 C CA . SER B 1 90 ? -13.125 9.125 23.969 1 95.56 90 SER B CA 1
ATOM 4290 C C . SER B 1 90 ? -13.18 10.375 24.828 1 95.56 90 SER B C 1
ATOM 4292 O O . SER B 1 90 ? -14.055 10.508 25.688 1 95.56 90 SER B O 1
ATOM 4294 N N . ALA B 1 91 ? -12.273 11.281 24.625 1 96.62 91 ALA B N 1
ATOM 4295 C CA . ALA B 1 91 ? -12.141 12.477 25.453 1 96.62 91 ALA B CA 1
ATOM 4296 C C . ALA B 1 91 ? -11.938 12.109 26.922 1 96.62 91 ALA B C 1
ATOM 4298 O O . ALA B 1 91 ? -12.438 12.797 27.828 1 96.62 91 ALA B O 1
ATOM 4299 N N . GLU B 1 92 ? -11.258 11.047 27.125 1 96.06 92 GLU B N 1
ATOM 4300 C CA . GLU B 1 92 ? -11.016 10.586 28.5 1 96.06 92 GLU B CA 1
ATOM 4301 C C . GLU B 1 92 ? -10.078 11.539 29.234 1 96.06 92 GLU B C 1
ATOM 4303 O O . GLU B 1 92 ? -9.109 12.031 28.672 1 96.06 92 GLU B O 1
ATOM 4308 N N . GLU B 1 93 ? -10.445 11.773 30.484 1 95.69 93 GLU B N 1
ATOM 4309 C CA . GLU B 1 93 ? -9.586 12.57 31.359 1 95.69 93 GLU B CA 1
ATOM 4310 C C . GLU B 1 93 ? -8.742 11.68 32.25 1 95.69 93 GLU B C 1
ATOM 4312 O O . GLU B 1 93 ? -9.258 10.766 32.906 1 95.69 93 GLU B O 1
ATOM 4317 N N . ASP B 1 94 ? -7.5 11.914 32.188 1 95.88 94 ASP B N 1
ATOM 4318 C CA . ASP B 1 94 ? -6.562 11.148 33 1 95.88 94 ASP B CA 1
ATOM 4319 C C . ASP B 1 94 ? -5.395 12.023 33.469 1 95.88 94 ASP B C 1
ATOM 4321 O O . ASP B 1 94 ? -4.711 12.633 32.625 1 95.88 94 ASP B O 1
ATOM 4325 N N . GLU B 1 95 ? -5.191 12.125 34.75 1 96.06 95 GLU B N 1
ATOM 4326 C CA . GLU B 1 95 ? -4.07 12.836 35.375 1 96.06 95 GLU B CA 1
ATOM 4327 C C . GLU B 1 95 ? -4.008 14.281 34.875 1 96.06 95 GLU B C 1
ATOM 4329 O O . GLU B 1 95 ? -2.938 14.773 34.531 1 96.06 95 GLU B O 1
ATOM 4334 N N . GLY B 1 96 ? -5.113 14.93 34.719 1 95.31 96 GLY B N 1
ATOM 4335 C CA . GLY B 1 96 ? -5.184 16.344 34.406 1 95.31 96 GLY B CA 1
ATOM 4336 C C . GLY B 1 96 ? -5.133 16.609 32.906 1 95.31 96 GLY B C 1
ATOM 4337 O O . GLY B 1 96 ? -5.113 17.766 32.469 1 95.31 96 GLY B O 1
ATOM 4338 N N . TYR B 1 97 ? -5.117 15.508 32.125 1 96.19 97 TYR B N 1
ATOM 4339 C CA . TYR B 1 97 ? -5.102 15.641 30.672 1 96.19 97 TYR B CA 1
ATOM 4340 C C . TYR B 1 97 ? -6.387 15.102 30.062 1 96.19 97 TYR B C 1
ATOM 4342 O O . TYR B 1 97 ? -6.996 14.172 30.594 1 96.19 97 TYR B O 1
ATOM 4350 N N . ILE B 1 98 ? -6.801 15.75 29 1 96.75 98 ILE B N 1
ATOM 4351 C CA . ILE B 1 98 ? -7.871 15.242 28.156 1 96.75 98 ILE B CA 1
ATOM 4352 C C . ILE B 1 98 ? -7.273 14.594 26.906 1 96.75 98 ILE B C 1
ATOM 4354 O O . ILE B 1 98 ? -6.582 15.25 26.125 1 96.75 98 ILE B O 1
ATOM 4358 N N . TYR B 1 99 ? -7.559 13.32 26.797 1 96.56 99 TYR B N 1
ATOM 4359 C CA . TYR B 1 99 ? -7.023 12.578 25.656 1 96.56 99 TYR B CA 1
ATOM 4360 C C . TYR B 1 99 ? -8.023 12.562 24.5 1 96.56 99 TYR B C 1
ATOM 4362 O O . TYR B 1 99 ? -9.227 12.406 24.719 1 96.56 99 TYR B O 1
ATOM 4370 N N . GLY B 1 100 ? -7.441 12.773 23.266 1 97 100 GLY B N 1
ATOM 4371 C CA . GLY B 1 100 ? -8.281 12.641 22.078 1 97 100 GLY B CA 1
ATOM 4372 C C . GLY B 1 100 ? -7.742 13.391 20.875 1 97 100 GLY B C 1
ATOM 4373 O O . GLY B 1 100 ? -7.098 14.43 21.031 1 97 100 GLY B O 1
ATOM 4374 N N . ARG B 1 101 ? -8.086 12.836 19.703 1 96.88 101 ARG B N 1
ATOM 4375 C CA . ARG B 1 101 ? -7.75 13.516 18.453 1 96.88 101 ARG B CA 1
ATOM 4376 C C . ARG B 1 101 ? -8.469 14.852 18.359 1 96.88 101 ARG B C 1
ATOM 4378 O O . ARG B 1 101 ? -9.695 14.922 18.5 1 96.88 101 ARG B O 1
ATOM 4385 N N . GLY B 1 102 ? -7.691 15.961 18.141 1 96.56 102 GLY B N 1
ATOM 4386 C CA . GLY B 1 102 ? -8.266 17.297 18.078 1 96.56 102 GLY B CA 1
ATOM 4387 C C . GLY B 1 102 ? -7.977 18.125 19.312 1 96.56 102 GLY B C 1
ATOM 4388 O O . GLY B 1 102 ? -8.203 19.344 19.312 1 96.56 102 GLY B O 1
ATOM 4389 N N . THR B 1 103 ? -7.363 17.547 20.312 1 96.88 103 THR B N 1
ATOM 4390 C CA . THR B 1 103 ? -7.09 18.266 21.547 1 96.88 103 THR B CA 1
ATOM 4391 C C . THR B 1 103 ? -5.984 19.297 21.344 1 96.88 103 THR B C 1
ATOM 4393 O O . THR B 1 103 ? -5.922 20.312 22.062 1 96.88 103 THR B O 1
ATOM 4396 N N . LEU B 1 104 ? -5.148 19.016 20.344 1 95.94 104 LEU B N 1
ATOM 4397 C CA . LEU B 1 104 ? -4.078 19.969 20.047 1 95.94 104 LEU B CA 1
ATOM 4398 C C . LEU B 1 104 ? -4.211 20.516 18.625 1 95.94 104 LEU B C 1
ATOM 4400 O O . LEU B 1 104 ? -3.668 21.578 18.312 1 95.94 104 LEU B O 1
ATOM 4404 N N . ASP B 1 105 ? -4.926 19.875 17.75 1 94.88 105 ASP B N 1
ATOM 4405 C CA . ASP B 1 105 ? -5.02 20.203 16.328 1 94.88 105 ASP B CA 1
ATOM 4406 C C . ASP B 1 105 ? -6.367 19.781 15.75 1 94.88 105 ASP B C 1
ATOM 4408 O O . ASP B 1 105 ? -6.512 18.656 15.266 1 94.88 105 ASP B O 1
ATOM 4412 N N . ASN B 1 106 ? -7.371 20.625 15.711 1 96.25 106 ASN B N 1
ATOM 4413 C CA . ASN B 1 106 ? -7.379 22 16.188 1 96.25 106 ASN B CA 1
ATOM 4414 C C . ASN B 1 106 ? -8.719 22.359 16.812 1 96.25 106 ASN B C 1
ATOM 4416 O O . ASN B 1 106 ? -9.18 23.5 16.703 1 96.25 106 ASN B O 1
ATOM 4420 N N . LYS B 1 107 ? -9.406 21.312 17.281 1 97.62 107 LYS B N 1
ATOM 4421 C CA . LYS B 1 107 ? -10.695 21.562 17.906 1 97.62 107 LYS B CA 1
ATOM 4422 C C . LYS B 1 107 ? -10.539 22.391 19.188 1 97.62 107 LYS B C 1
ATOM 4424 O O . LYS B 1 107 ? -11.453 23.125 19.578 1 97.62 107 LYS B O 1
ATOM 4429 N N . ASN B 1 108 ? -9.391 22.281 19.844 1 96.75 108 ASN B N 1
ATOM 4430 C CA . ASN B 1 108 ? -9.133 23.094 21.016 1 96.75 108 ASN B CA 1
ATOM 4431 C C . ASN B 1 108 ? -9.289 24.578 20.703 1 96.75 108 ASN B C 1
ATOM 4433 O O . ASN B 1 108 ? -9.914 25.328 21.469 1 96.75 108 ASN B O 1
ATOM 4437 N N . SER B 1 109 ? -8.742 25.016 19.562 1 97.56 109 SER B N 1
ATOM 4438 C CA . SER B 1 109 ? -8.828 26.422 19.156 1 97.56 109 SER B CA 1
ATOM 4439 C C . SER B 1 109 ? -10.25 26.797 18.766 1 97.56 109 SER B C 1
ATOM 4441 O O . SER B 1 109 ? -10.75 27.859 19.156 1 97.56 109 SER B O 1
ATOM 4443 N N . ALA B 1 110 ? -10.906 25.938 18 1 98.12 110 ALA B N 1
ATOM 4444 C CA . ALA B 1 110 ? -12.273 26.219 17.562 1 98.12 110 ALA B CA 1
ATOM 4445 C C . ALA B 1 110 ? -13.203 26.422 18.75 1 98.12 110 ALA B C 1
ATOM 4447 O O . ALA B 1 110 ? -13.898 27.438 18.844 1 98.12 110 ALA B O 1
ATOM 4448 N N . ILE B 1 111 ? -13.148 25.484 19.656 1 98.12 111 ILE B N 1
ATOM 4449 C CA . ILE B 1 111 ? -14.016 25.531 20.828 1 98.12 111 ILE B CA 1
ATOM 4450 C C . ILE B 1 111 ? -13.555 26.641 21.766 1 98.12 111 ILE B C 1
ATOM 4452 O O . ILE B 1 111 ? -14.383 27.328 22.375 1 98.12 111 ILE B O 1
ATOM 4456 N N . GLY B 1 112 ? -12.25 26.828 21.891 1 97.88 112 GLY B N 1
ATOM 4457 C CA . GLY B 1 112 ? -11.711 27.875 22.75 1 97.88 112 GLY B CA 1
ATOM 4458 C C . GLY B 1 112 ? -12.172 29.266 22.344 1 97.88 112 GLY B C 1
ATOM 4459 O O . GLY B 1 112 ? -12.516 30.078 23.203 1 97.88 112 GLY B O 1
ATOM 4460 N N . ILE B 1 113 ? -12.156 29.562 21.109 1 98.38 113 ILE B N 1
ATOM 4461 C CA . ILE B 1 113 ? -12.578 30.859 20.594 1 98.38 113 ILE B CA 1
ATOM 4462 C C . ILE B 1 113 ? -14.047 31.094 20.922 1 98.38 113 ILE B C 1
ATOM 4464 O O . ILE B 1 113 ? -14.414 32.156 21.438 1 98.38 113 ILE B O 1
ATOM 4468 N N . LEU B 1 114 ? -14.883 30.094 20.609 1 98.38 114 LEU B N 1
ATOM 4469 C CA . LEU B 1 114 ? -16.312 30.219 20.875 1 98.38 114 LEU B CA 1
ATOM 4470 C C . LEU B 1 114 ? -16.594 30.328 22.375 1 98.38 114 LEU B C 1
ATOM 4472 O O . LEU B 1 114 ? -17.469 31.078 22.797 1 98.38 114 LEU B O 1
ATOM 4476 N N . GLN B 1 115 ? -15.867 29.562 23.109 1 98 115 GLN B N 1
ATOM 4477 C CA . GLN B 1 115 ? -16.031 29.594 24.562 1 98 115 GLN B CA 1
ATOM 4478 C C . GLN B 1 115 ? -15.672 30.953 25.125 1 98 115 GLN B C 1
ATOM 4480 O O . GLN B 1 115 ? -16.375 31.484 26 1 98 115 GLN B O 1
ATOM 4485 N N . ALA B 1 116 ? -14.562 31.516 24.703 1 98.31 116 ALA B N 1
ATOM 4486 C CA . ALA B 1 116 ? -14.156 32.844 25.141 1 98.31 116 ALA B CA 1
ATOM 4487 C C . ALA B 1 116 ? -15.234 33.875 24.812 1 98.31 116 ALA B C 1
ATOM 4489 O O . ALA B 1 116 ? -15.578 34.719 25.656 1 98.31 116 ALA B O 1
ATOM 4490 N N . LEU B 1 117 ? -15.727 33.844 23.609 1 98.38 117 LEU B N 1
ATOM 4491 C CA . LEU B 1 117 ? -16.781 34.75 23.188 1 98.38 117 LEU B CA 1
ATOM 4492 C C . LEU B 1 117 ? -18.031 34.562 24.016 1 98.38 117 LEU B C 1
ATOM 4494 O O . LEU B 1 117 ? -18.672 35.531 24.438 1 98.38 117 LEU B O 1
ATOM 4498 N N . GLU B 1 118 ? -18.422 33.281 24.234 1 98.06 118 GLU B N 1
ATOM 4499 C CA . GLU B 1 118 ? -19.578 32.969 25.047 1 98.06 118 GLU B CA 1
ATOM 4500 C C . GLU B 1 118 ? -19.469 33.594 26.438 1 98.06 118 GLU B C 1
ATOM 4502 O O . GLU B 1 118 ? -20.438 34.156 26.953 1 98.06 118 GLU B O 1
ATOM 4507 N N . PHE B 1 119 ? -18.312 33.5 27.016 1 97.69 119 PHE B N 1
ATOM 4508 C CA . PHE B 1 119 ? -18.078 34.062 28.344 1 97.69 119 PHE B CA 1
ATOM 4509 C C . PHE B 1 119 ? -18.234 35.562 28.312 1 97.69 119 PHE B C 1
ATOM 4511 O O . PHE B 1 119 ? -18.812 36.156 29.234 1 97.69 119 PHE B O 1
ATOM 4518 N N . LEU B 1 120 ? -17.719 36.188 27.344 1 98.12 120 LEU B N 1
ATOM 4519 C CA . LEU B 1 120 ? -17.828 37.656 27.219 1 98.12 120 LEU B CA 1
ATOM 4520 C C . LEU B 1 120 ? -19.281 38.094 27.078 1 98.12 120 LEU B C 1
ATOM 4522 O O . LEU B 1 120 ? -19.703 39.031 27.719 1 98.12 120 LEU B O 1
ATOM 4526 N N . LEU B 1 121 ? -20.016 37.344 26.297 1 98 121 LEU B N 1
ATOM 4527 C CA . LEU B 1 121 ? -21.422 37.688 26.062 1 98 121 LEU B CA 1
ATOM 4528 C C . LEU B 1 121 ? -22.234 37.5 27.344 1 98 121 LEU B C 1
ATOM 4530 O O . LEU B 1 121 ? -23.125 38.312 27.625 1 98 121 LEU B O 1
ATOM 4534 N N . ARG B 1 122 ? -21.891 36.531 28.062 1 96.5 122 ARG B N 1
ATOM 4535 C CA . ARG B 1 122 ? -22.594 36.281 29.312 1 96.5 122 ARG B CA 1
ATOM 4536 C C . ARG B 1 122 ? -22.312 37.406 30.328 1 96.5 122 ARG B C 1
ATOM 4538 O O . ARG B 1 122 ? -23.109 37.625 31.234 1 96.5 122 ARG B O 1
ATOM 4545 N N . ARG B 1 123 ? -21.297 38.125 30.125 1 97 123 ARG B N 1
ATOM 4546 C CA . ARG B 1 123 ? -20.938 39.25 30.969 1 97 123 ARG B CA 1
ATOM 4547 C C . ARG B 1 123 ? -21.391 40.562 30.359 1 97 123 ARG B C 1
ATOM 4549 O O . ARG B 1 123 ? -20.938 41.656 30.75 1 97 123 ARG B O 1
ATOM 4556 N N . ASN B 1 124 ? -22.172 40.5 29.344 1 95.69 124 ASN B N 1
ATOM 4557 C CA . ASN B 1 124 ? -22.75 41.625 28.625 1 95.69 124 ASN B CA 1
ATOM 4558 C C . ASN B 1 124 ? -21.672 42.5 27.984 1 95.69 124 ASN B C 1
ATOM 4560 O O . ASN B 1 124 ? -21.781 43.75 27.969 1 95.69 124 ASN B O 1
ATOM 4564 N N . TYR B 1 125 ? -20.672 41.844 27.656 1 96.31 125 TYR B N 1
ATOM 4565 C CA . TYR B 1 125 ? -19.594 42.562 26.938 1 96.31 125 TYR B CA 1
ATOM 4566 C C . TYR B 1 125 ? -19.906 42.656 25.453 1 96.31 125 TYR B C 1
ATOM 4568 O O . TYR B 1 125 ? -20.234 41.656 24.812 1 96.31 125 TYR B O 1
ATOM 4576 N N . ARG B 1 126 ? -19.828 43.844 24.891 1 95.44 126 ARG B N 1
ATOM 4577 C CA . ARG B 1 126 ? -19.891 44.062 23.453 1 95.44 126 ARG B CA 1
ATOM 4578 C C . ARG B 1 126 ? -18.562 44.625 22.938 1 95.44 126 ARG B C 1
ATOM 4580 O O . ARG B 1 126 ? -18.172 45.719 23.297 1 95.44 126 ARG B O 1
ATOM 4587 N N . PRO B 1 127 ? -17.953 43.938 22.078 1 97.06 127 PRO B N 1
ATOM 4588 C CA . PRO B 1 127 ? -16.672 44.438 21.562 1 97.06 127 PRO B CA 1
ATOM 4589 C C . PRO B 1 127 ? -16.797 45.781 20.828 1 97.06 127 PRO B C 1
ATOM 4591 O O . PRO B 1 127 ? -17.812 46.031 20.188 1 97.06 127 PRO B O 1
ATOM 4594 N N . ARG B 1 128 ? -15.766 46.562 20.984 1 96.81 128 ARG B N 1
ATOM 4595 C CA . ARG B 1 128 ? -15.703 47.812 20.219 1 96.81 128 ARG B CA 1
ATOM 4596 C C . ARG B 1 128 ? -15.297 47.562 18.781 1 96.81 128 ARG B C 1
ATOM 4598 O O . ARG B 1 128 ? -15.867 48.156 17.844 1 96.81 128 ARG B O 1
ATOM 4605 N N . ARG B 1 129 ? -14.344 46.781 18.594 1 97.25 129 ARG B N 1
ATOM 4606 C CA . ARG B 1 129 ? -13.836 46.406 17.281 1 97.25 129 ARG B CA 1
ATOM 4607 C C . ARG B 1 129 ? -14.539 45.188 16.734 1 97.25 129 ARG B C 1
ATOM 4609 O O . ARG B 1 129 ? -14.68 44.188 17.438 1 97.25 129 ARG B O 1
ATOM 4616 N N . SER B 1 130 ? -15 45.281 15.5 1 98 130 SER B N 1
ATOM 4617 C CA . SER B 1 130 ? -15.578 44.125 14.844 1 98 130 SER B CA 1
ATOM 4618 C C . SER B 1 130 ? -14.531 43.031 14.602 1 98 130 SER B C 1
ATOM 4620 O O . SER B 1 130 ? -13.336 43.344 14.5 1 98 130 SER B O 1
ATOM 4622 N N . PHE B 1 131 ? -14.93 41.844 14.594 1 98.62 131 PHE B N 1
ATOM 4623 C CA . PHE B 1 131 ? -14.023 40.781 14.188 1 98.62 131 PHE B CA 1
ATOM 4624 C C . PHE B 1 131 ? -14.797 39.594 13.641 1 98.62 131 PHE B C 1
ATOM 4626 O O . PHE B 1 131 ? -16.016 39.531 13.766 1 98.62 131 PHE B O 1
ATOM 4633 N N . TYR B 1 132 ? -14.109 38.75 12.977 1 98.88 132 TYR B N 1
ATOM 4634 C CA . TYR B 1 132 ? -14.664 37.531 12.375 1 98.88 132 TYR B CA 1
ATOM 4635 C C . TYR B 1 132 ? -14.086 36.281 13.023 1 98.88 132 TYR B C 1
ATOM 4637 O O . TYR B 1 132 ? -12.938 36.281 13.484 1 98.88 132 TYR B O 1
ATOM 4645 N N . ILE B 1 133 ? -14.867 35.281 13.117 1 98.88 133 ILE B N 1
ATOM 4646 C CA . ILE B 1 133 ? -14.422 33.938 13.484 1 98.88 133 ILE B CA 1
ATOM 4647 C C . ILE B 1 133 ? -14.695 32.969 12.336 1 98.88 133 ILE B C 1
ATOM 4649 O O . ILE B 1 133 ? -15.812 32.906 11.82 1 98.88 133 ILE B O 1
ATOM 4653 N N . GLY B 1 134 ? -13.656 32.344 11.859 1 98.81 134 GLY B N 1
ATOM 4654 C CA . GLY B 1 134 ? -13.805 31.312 10.836 1 98.81 134 GLY B CA 1
ATOM 4655 C C . GLY B 1 134 ? -13.406 29.922 11.32 1 98.81 134 GLY B C 1
ATOM 4656 O O . GLY B 1 134 ? -12.281 29.734 11.797 1 98.81 134 GLY B O 1
ATOM 4657 N N . ILE B 1 135 ? -14.289 28.969 11.258 1 98.75 135 ILE B N 1
ATOM 4658 C CA . ILE B 1 135 ? -14.016 27.578 11.602 1 98.75 135 ILE B CA 1
ATOM 4659 C C . ILE B 1 135 ? -14.188 26.703 10.367 1 98.75 135 ILE B C 1
ATOM 4661 O O . ILE B 1 135 ? -15.312 26.391 9.977 1 98.75 135 ILE B O 1
ATOM 4665 N N . GLY B 1 136 ? -13.055 26.25 9.789 1 98.44 136 GLY B N 1
ATOM 4666 C CA . GLY B 1 136 ? -13.078 25.438 8.594 1 98.44 136 GLY B CA 1
ATOM 4667 C C . GLY B 1 136 ? -13.359 23.969 8.875 1 98.44 136 GLY B C 1
ATOM 4668 O O . GLY B 1 136 ? -13.094 23.484 9.977 1 98.44 136 GLY B O 1
ATOM 4669 N N . HIS B 1 137 ? -13.844 23.172 7.82 1 98.5 137 HIS B N 1
ATOM 4670 C CA . HIS B 1 137 ? -14.203 21.781 8.039 1 98.5 137 HIS B CA 1
ATOM 4671 C C . HIS B 1 137 ? -13.25 20.844 7.32 1 98.5 137 HIS B C 1
ATOM 4673 O O . HIS B 1 137 ? -13.383 19.625 7.41 1 98.5 137 HIS B O 1
ATOM 4679 N N . ASP B 1 138 ? -12.258 21.375 6.613 1 98 138 ASP B N 1
ATOM 4680 C CA . ASP B 1 138 ? -11.438 20.484 5.801 1 98 138 ASP B CA 1
ATOM 4681 C C . ASP B 1 138 ? -10 20.984 5.711 1 98 138 ASP B C 1
ATOM 4683 O O . ASP B 1 138 ? -9.367 20.891 4.656 1 98 138 ASP B O 1
ATOM 4687 N N . GLU B 1 139 ? -9.516 21.625 6.781 1 97.56 139 GLU B N 1
ATOM 4688 C CA . GLU B 1 139 ? -8.141 22.109 6.828 1 97.56 139 GLU B CA 1
ATOM 4689 C C . GLU B 1 139 ? -7.145 20.984 6.582 1 97.56 139 GLU B C 1
ATOM 4691 O O . GLU B 1 139 ? -6.137 21.172 5.898 1 97.56 139 GLU B O 1
ATOM 4696 N N . GLU B 1 140 ? -7.418 19.781 7.043 1 97.19 140 GLU B N 1
ATOM 4697 C CA . GLU B 1 140 ? -6.504 18.641 7.004 1 97.19 140 GLU B CA 1
ATOM 4698 C C . GLU B 1 140 ? -6.41 18.062 5.598 1 97.19 140 GLU B C 1
ATOM 4700 O O . GLU B 1 140 ? -5.586 17.188 5.34 1 97.19 140 GLU B O 1
ATOM 4705 N N . VAL B 1 141 ? -7.305 18.531 4.73 1 95.81 141 VAL B N 1
ATOM 4706 C CA . VAL B 1 141 ? -7.262 18.141 3.324 1 95.81 141 VAL B CA 1
ATOM 4707 C C . VAL B 1 141 ? -7.238 19.391 2.443 1 95.81 141 VAL B C 1
ATOM 4709 O O . VAL B 1 141 ? -8.031 19.516 1.507 1 95.81 141 VAL B O 1
ATOM 4712 N N . SER B 1 142 ? -6.488 20.406 2.795 1 95.12 142 SER B N 1
ATOM 4713 C CA . SER B 1 142 ? -6.094 21.578 2.012 1 95.12 142 SER B CA 1
ATOM 4714 C C . SER B 1 142 ? -7.023 22.75 2.271 1 95.12 142 SER B C 1
ATOM 4716 O O . SER B 1 142 ? -6.691 23.891 1.952 1 95.12 142 SER B O 1
ATOM 4718 N N . GLY B 1 143 ? -8.242 22.594 2.791 1 97.06 143 GLY B N 1
ATOM 4719 C CA . GLY B 1 143 ? -9.125 23.672 3.188 1 97.06 143 GLY B CA 1
ATOM 4720 C C . GLY B 1 143 ? -9.766 24.375 2.01 1 97.06 143 GLY B C 1
ATOM 4721 O O . GLY B 1 143 ? -10.195 25.531 2.127 1 97.06 143 GLY B O 1
ATOM 4722 N N . LEU B 1 144 ? -9.883 23.703 0.831 1 97.19 144 LEU B N 1
ATOM 4723 C CA . LEU B 1 144 ? -10.367 24.344 -0.388 1 97.19 144 LEU B CA 1
ATOM 4724 C C . LEU B 1 144 ? -11.875 24.578 -0.314 1 97.19 144 LEU B C 1
ATOM 4726 O O . LEU B 1 144 ? -12.391 25.516 -0.919 1 97.19 144 LEU B O 1
ATOM 4730 N N . ASP B 1 145 ? -12.539 23.703 0.434 1 97.19 145 ASP B N 1
ATOM 4731 C CA . ASP B 1 145 ? -13.992 23.797 0.498 1 97.19 145 ASP B CA 1
ATOM 4732 C C . ASP B 1 145 ? -14.445 24.5 1.776 1 97.19 145 ASP B C 1
ATOM 4734 O O . ASP B 1 145 ? -15.633 24.781 1.949 1 97.19 145 ASP B O 1
ATOM 4738 N N . GLY B 1 146 ? -13.586 24.719 2.705 1 97.81 146 GLY B N 1
ATOM 4739 C CA . GLY B 1 146 ? -13.883 25.375 3.969 1 97.81 146 GLY B CA 1
ATOM 4740 C C . GLY B 1 146 ? -13.211 26.734 4.113 1 97.81 146 GLY B C 1
ATOM 4741 O O . GLY B 1 146 ? -13.773 27.75 3.709 1 97.81 146 GLY B O 1
ATOM 4742 N N . GLY B 1 147 ? -11.969 26.766 4.59 1 98.19 147 GLY B N 1
ATOM 4743 C CA . GLY B 1 147 ? -11.227 28 4.805 1 98.19 147 GLY B CA 1
ATOM 4744 C C . GLY B 1 147 ? -11.172 28.891 3.57 1 98.19 147 GLY B C 1
ATOM 4745 O O . GLY B 1 147 ? -11.391 30.094 3.656 1 98.19 147 GLY B O 1
ATOM 4746 N N . LYS B 1 148 ? -10.891 28.281 2.463 1 98.44 148 LYS B N 1
ATOM 4747 C CA . LYS B 1 148 ? -10.773 29.062 1.235 1 98.44 148 LYS B CA 1
ATOM 4748 C C . LYS B 1 148 ? -12.109 29.703 0.864 1 98.44 148 LYS B C 1
ATOM 4750 O O . LYS B 1 148 ? -12.141 30.844 0.393 1 98.44 148 LYS B O 1
ATOM 4755 N N . GLN B 1 149 ? -13.195 28.984 1.037 1 98.69 149 GLN B N 1
ATOM 4756 C CA . GLN B 1 149 ? -14.516 29.531 0.72 1 98.69 149 GLN B CA 1
ATOM 4757 C C . GLN B 1 149 ? -14.867 30.703 1.641 1 98.69 149 GLN B C 1
ATOM 4759 O O . GLN B 1 149 ? -15.484 31.672 1.21 1 98.69 149 GLN B O 1
ATOM 4764 N N . ILE B 1 150 ? -14.516 30.625 2.877 1 98.81 150 ILE B N 1
ATOM 4765 C CA . ILE B 1 150 ? -14.719 31.719 3.807 1 98.81 150 ILE B CA 1
ATOM 4766 C C . ILE B 1 150 ? -13.938 32.938 3.34 1 98.81 150 ILE B C 1
ATOM 4768 O O . ILE B 1 150 ? -14.469 34.062 3.309 1 98.81 150 ILE B O 1
ATOM 4772 N N . ALA B 1 151 ? -12.688 32.719 2.979 1 98.81 151 ALA B N 1
ATOM 4773 C CA . ALA B 1 151 ? -11.836 33.812 2.51 1 98.81 151 ALA B CA 1
ATOM 4774 C C . ALA B 1 151 ? -12.43 34.5 1.278 1 98.81 151 ALA B C 1
ATOM 4776 O O . ALA B 1 151 ? -12.461 35.719 1.188 1 98.81 151 ALA B O 1
ATOM 4777 N N . MET B 1 152 ? -12.898 33.656 0.369 1 98.69 152 MET B N 1
ATOM 4778 C CA . MET B 1 152 ? -13.484 34.156 -0.866 1 98.69 152 MET B CA 1
ATOM 4779 C C . MET B 1 152 ? -14.742 34.969 -0.574 1 98.69 152 MET B C 1
ATOM 4781 O O . MET B 1 152 ? -14.977 36 -1.199 1 98.69 152 MET B O 1
ATOM 4785 N N . LEU B 1 153 ? -15.547 34.469 0.288 1 98.69 153 LEU B N 1
ATOM 4786 C CA . LEU B 1 153 ? -16.781 35.156 0.667 1 98.69 153 LEU B CA 1
ATOM 4787 C C . LEU B 1 153 ? -16.469 36.531 1.261 1 98.69 153 LEU B C 1
ATOM 4789 O O . LEU B 1 153 ? -17.094 37.531 0.886 1 98.69 153 LEU B O 1
ATOM 4793 N N . LEU B 1 154 ? -15.555 36.625 2.203 1 98.75 154 LEU B N 1
ATOM 4794 C CA . LEU B 1 154 ? -15.188 37.906 2.838 1 98.75 154 LEU B CA 1
ATOM 4795 C C . LEU B 1 154 ? -14.547 38.844 1.828 1 98.75 154 LEU B C 1
ATOM 4797 O O . LEU B 1 154 ? -14.781 40.062 1.872 1 98.75 154 LEU B O 1
ATOM 4801 N N . GLN B 1 155 ? -13.711 38.281 0.989 1 98.56 155 GLN B N 1
ATOM 4802 C CA . GLN B 1 155 ? -13.117 39.094 -0.067 1 98.56 155 GLN B CA 1
ATOM 4803 C C . GLN B 1 155 ? -14.195 39.719 -0.95 1 98.56 155 GLN B C 1
ATOM 4805 O O . GLN B 1 155 ? -14.117 40.906 -1.303 1 98.56 155 GLN B O 1
ATOM 4810 N N . ALA B 1 156 ? -15.188 38.906 -1.332 1 98.5 156 ALA B N 1
ATOM 4811 C CA . ALA B 1 156 ? -16.297 39.375 -2.17 1 98.5 156 ALA B CA 1
ATOM 4812 C C . ALA B 1 156 ? -17.062 40.5 -1.481 1 98.5 156 ALA B C 1
ATOM 4814 O O . ALA B 1 156 ? -17.609 41.375 -2.145 1 98.5 156 ALA B O 1
ATOM 4815 N N . ARG B 1 157 ? -17.047 40.5 -0.188 1 98.25 157 ARG B N 1
ATOM 4816 C CA . ARG B 1 157 ? -17.75 41.5 0.598 1 98.25 157 ARG B CA 1
ATOM 4817 C C . ARG B 1 157 ? -16.875 42.719 0.83 1 98.25 157 ARG B C 1
ATOM 4819 O O . ARG B 1 157 ? -17.281 43.656 1.515 1 98.25 157 ARG B O 1
ATOM 4826 N N . GLY B 1 158 ? -15.664 42.656 0.339 1 98 158 GLY B N 1
ATOM 4827 C CA . GLY B 1 158 ? -14.758 43.781 0.445 1 98 158 GLY B CA 1
ATOM 4828 C C . GLY B 1 158 ? -14.117 43.906 1.816 1 98 158 GLY B C 1
ATOM 4829 O O . GLY B 1 158 ? -13.648 44.969 2.191 1 98 158 GLY B O 1
ATOM 4830 N N . VAL B 1 159 ? -14.039 42.875 2.523 1 98.19 159 VAL B N 1
ATOM 4831 C CA . VAL B 1 159 ? -13.531 42.875 3.891 1 98.19 159 VAL B CA 1
ATOM 4832 C C . VAL B 1 159 ? -12.008 43 3.873 1 98.19 159 VAL B C 1
ATOM 4834 O O . VAL B 1 159 ? -11.336 42.375 3.07 1 98.19 159 VAL B O 1
ATOM 4837 N N . LYS B 1 160 ? -11.492 43.844 4.629 1 98.31 160 LYS B N 1
ATOM 4838 C CA . LYS B 1 160 ? -10.078 43.938 4.984 1 98.31 160 LYS B CA 1
ATOM 4839 C C . LYS B 1 160 ? -9.883 43.75 6.484 1 98.31 160 LYS B C 1
ATOM 4841 O O . LYS B 1 160 ? -10.742 44.094 7.285 1 98.31 160 LYS B O 1
ATOM 4846 N N . LEU B 1 161 ? -8.75 43.188 6.832 1 98.44 161 LEU B N 1
ATOM 4847 C CA . LEU B 1 161 ? -8.516 42.844 8.234 1 98.44 161 LEU B CA 1
ATOM 4848 C C . LEU B 1 161 ? -7.262 43.531 8.766 1 98.44 161 LEU B C 1
ATOM 4850 O O . LEU B 1 161 ? -6.266 43.625 8.047 1 98.44 161 LEU B O 1
ATOM 4854 N N . SER B 1 162 ? -7.328 43.969 10 1 96.81 162 SER B N 1
ATOM 4855 C CA . SER B 1 162 ? -6.152 44.5 10.68 1 96.81 162 SER B CA 1
ATOM 4856 C C . SER B 1 162 ? -5.113 43.406 10.938 1 96.81 162 SER B C 1
ATOM 4858 O O . SER B 1 162 ? -3.91 43.656 10.828 1 96.81 162 SER B O 1
ATOM 4860 N N . PHE B 1 163 ? -5.551 42.25 11.32 1 98.12 163 PHE B N 1
ATOM 4861 C CA . PHE B 1 163 ? -4.711 41.062 11.477 1 98.12 163 PHE B CA 1
ATOM 4862 C C . PHE B 1 163 ? -5.559 39.812 11.531 1 98.12 163 PHE B C 1
ATOM 4864 O O . PHE B 1 163 ? -6.785 39.875 11.656 1 98.12 163 PHE B O 1
ATOM 4871 N N . LEU B 1 164 ? -4.953 38.719 11.297 1 98.56 164 LEU B N 1
ATOM 4872 C CA . LEU B 1 164 ? -5.566 37.406 11.367 1 98.56 164 LEU B CA 1
ATOM 4873 C C . LEU B 1 164 ? -4.758 36.469 12.258 1 98.56 164 LEU B C 1
ATOM 4875 O O . LEU B 1 164 ? -3.527 36.438 12.18 1 98.56 164 LEU B O 1
ATOM 4879 N N . LEU B 1 165 ? -5.395 35.844 13.234 1 98.69 165 LEU B N 1
ATOM 4880 C CA . LEU B 1 165 ? -4.762 34.844 14.109 1 98.69 165 LEU B CA 1
ATOM 4881 C C . LEU B 1 165 ? -5.246 33.438 13.781 1 98.69 165 LEU B C 1
ATOM 4883 O O . LEU B 1 165 ? -6.449 33.188 13.742 1 98.69 165 LEU B O 1
ATOM 4887 N N . ASP B 1 166 ? -4.363 32.562 13.43 1 98.44 166 ASP B N 1
ATOM 4888 C CA . ASP B 1 166 ? -4.613 31.156 13.148 1 98.44 166 ASP B CA 1
ATOM 4889 C C . ASP B 1 166 ? -3.715 30.266 14 1 98.44 166 ASP B C 1
ATOM 4891 O O . ASP B 1 166 ? -2.908 30.75 14.789 1 98.44 166 ASP B O 1
ATOM 4895 N N . GLU B 1 167 ? -3.943 28.906 13.844 1 95.75 167 GLU B N 1
ATOM 4896 C CA . GLU B 1 167 ? -3.072 27.953 14.523 1 95.75 167 GLU B CA 1
ATOM 4897 C C . GLU B 1 167 ? -1.68 27.938 13.898 1 95.75 167 GLU B C 1
ATOM 4899 O O . GLU B 1 167 ? -1.457 28.547 12.844 1 95.75 167 GLU B O 1
ATOM 4904 N N . GLY B 1 168 ? -0.672 27.125 14.531 1 91.12 168 GLY B N 1
ATOM 4905 C CA . GLY B 1 168 ? 0.573 26.891 13.812 1 91.12 168 GLY B CA 1
ATOM 4906 C C . GLY B 1 168 ? 1.791 26.906 14.719 1 91.12 168 GLY B C 1
ATOM 4907 O O . GLY B 1 168 ? 2.809 26.281 14.406 1 91.12 168 GLY B O 1
ATOM 4908 N N . SER B 1 169 ? 1.81 27.625 15.758 1 93.06 169 SER B N 1
ATOM 4909 C CA . SER B 1 169 ? 2.863 27.656 16.766 1 93.06 169 SER B CA 1
ATOM 4910 C C . SER B 1 169 ? 2.277 27.703 18.172 1 93.06 169 SER B C 1
ATOM 4912 O O . SER B 1 169 ? 1.147 27.266 18.406 1 93.06 169 SER B O 1
ATOM 4914 N N . GLY B 1 170 ? 3.139 28 19.109 1 94.94 170 GLY B N 1
ATOM 4915 C CA . GLY B 1 170 ? 2.67 28.047 20.484 1 94.94 170 GLY B CA 1
ATOM 4916 C C . GLY B 1 170 ? 3.752 28.438 21.469 1 94.94 170 GLY B C 1
ATOM 4917 O O . GLY B 1 170 ? 4.676 29.188 21.125 1 94.94 170 GLY B O 1
ATOM 4918 N N . ILE B 1 171 ? 3.482 28.125 22.688 1 97.19 171 ILE B N 1
ATOM 4919 C CA . ILE B 1 171 ? 4.457 28.344 23.75 1 97.19 171 ILE B CA 1
ATOM 4920 C C . ILE B 1 171 ? 5.293 27.078 23.953 1 97.19 171 ILE B C 1
ATOM 4922 O O . ILE B 1 171 ? 4.773 26.047 24.375 1 97.19 171 ILE B O 1
ATOM 4926 N N . LEU B 1 172 ? 6.539 27.203 23.641 1 94.88 172 LEU B N 1
ATOM 4927 C CA . LEU B 1 172 ? 7.43 26.062 23.656 1 94.88 172 LEU B CA 1
ATOM 4928 C C . LEU B 1 172 ? 8.219 26 24.969 1 94.88 172 LEU B C 1
ATOM 4930 O O . LEU B 1 172 ? 8.93 26.938 25.312 1 94.88 172 LEU B O 1
ATOM 4934 N N . ASP B 1 173 ? 7.996 24.953 25.641 1 94.94 173 ASP B N 1
ATOM 4935 C CA . ASP B 1 173 ? 8.664 24.734 26.922 1 94.94 173 ASP B CA 1
ATOM 4936 C C . ASP B 1 173 ? 9.602 23.531 26.859 1 94.94 173 ASP B C 1
ATOM 4938 O O . ASP B 1 173 ? 9.164 22.375 26.984 1 94.94 173 ASP B O 1
ATOM 4942 N N . GLY B 1 174 ? 10.867 23.812 26.688 1 89 174 GLY B N 1
ATOM 4943 C CA . GLY B 1 174 ? 11.852 22.75 26.609 1 89 174 GLY B CA 1
ATOM 4944 C C . GLY B 1 174 ? 11.906 22.094 25.234 1 89 174 GLY B C 1
ATOM 4945 O O . GLY B 1 174 ? 12.375 20.953 25.109 1 89 174 GLY B O 1
ATOM 4946 N N . VAL B 1 175 ? 11.414 22.688 24.234 1 87.38 175 VAL B N 1
ATOM 4947 C CA . VAL B 1 175 ? 11.359 22.125 22.875 1 87.38 175 VAL B CA 1
ATOM 4948 C C . VAL B 1 175 ? 12.594 22.547 22.094 1 87.38 175 VAL B C 1
ATOM 4950 O O . VAL B 1 175 ? 13.172 21.75 21.344 1 87.38 175 VAL B O 1
ATOM 4953 N N . ILE B 1 176 ? 12.984 23.828 22.234 1 85.94 176 ILE B N 1
ATOM 4954 C CA . ILE B 1 176 ? 14.172 24.344 21.562 1 85.94 176 ILE B CA 1
ATOM 4955 C C . ILE B 1 176 ? 15.414 24.031 22.391 1 85.94 176 ILE B C 1
ATOM 4957 O O . ILE B 1 176 ? 15.547 24.516 23.516 1 85.94 176 ILE B O 1
ATOM 4961 N N . GLU B 1 177 ? 16.266 23.328 21.781 1 81.75 177 GLU B N 1
ATOM 4962 C CA . GLU B 1 177 ? 17.484 22.969 22.5 1 81.75 177 GLU B CA 1
ATOM 4963 C C . GLU B 1 177 ? 18.281 24.203 22.906 1 81.75 177 GLU B C 1
ATOM 4965 O O . GLU B 1 177 ? 18.516 25.094 22.094 1 81.75 177 GLU B O 1
ATOM 4970 N N . GLY B 1 178 ? 18.625 24.25 24.188 1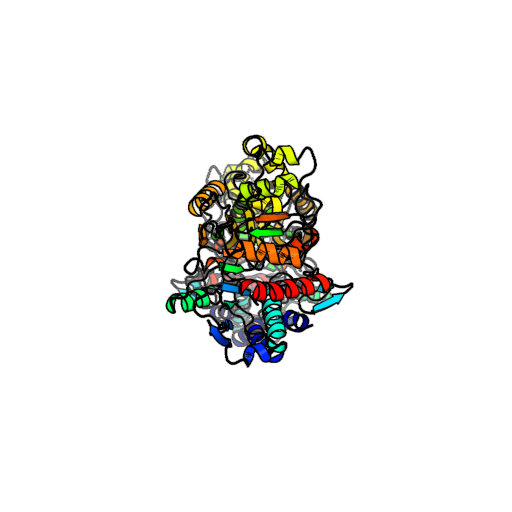 85.12 178 GLY B N 1
ATOM 4971 C CA . GLY B 1 178 ? 19.422 25.359 24.688 1 85.12 178 GLY B CA 1
ATOM 4972 C C . GLY B 1 178 ? 18.609 26.406 25.422 1 85.12 178 GLY B C 1
ATOM 4973 O O . GLY B 1 178 ? 19.156 27.266 26.094 1 85.12 178 GLY B O 1
ATOM 4974 N N . ILE B 1 179 ? 17.359 26.344 25.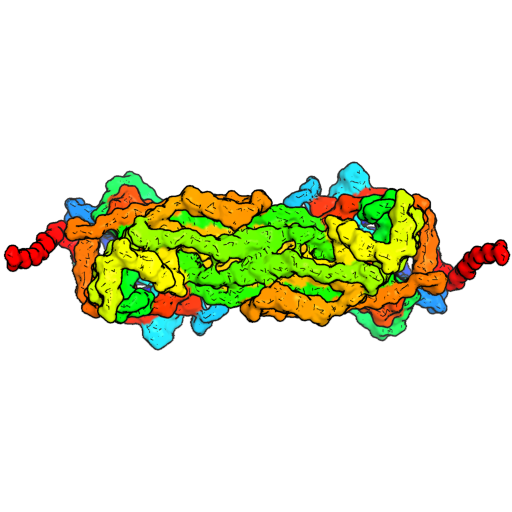219 1 89.31 179 ILE B N 1
ATOM 4975 C CA . ILE B 1 179 ? 16.469 27.266 25.922 1 89.31 179 ILE B CA 1
ATOM 4976 C C . ILE B 1 179 ? 15.656 26.5 26.953 1 89.31 179 ILE B C 1
ATOM 4978 O O . ILE B 1 179 ? 14.883 25.609 26.625 1 89.31 179 ILE B O 1
ATOM 4982 N N . LYS B 1 180 ? 15.758 26.859 28.203 1 87.56 180 LYS B N 1
ATOM 4983 C CA . LYS B 1 180 ? 15.109 26.125 29.281 1 87.56 180 LYS B CA 1
ATOM 4984 C C . LYS B 1 180 ? 13.773 26.766 29.641 1 87.56 180 LYS B C 1
ATOM 4986 O O . LYS B 1 180 ? 12.852 26.078 30.094 1 87.56 180 LYS B O 1
ATOM 4991 N N . SER B 1 181 ? 13.68 28.062 29.453 1 92.31 181 SER B N 1
ATOM 4992 C CA . SER B 1 181 ? 12.453 28.781 29.812 1 92.31 181 SER B CA 1
ATOM 4993 C C . SER B 1 181 ? 11.43 28.688 28.688 1 92.31 181 SER B C 1
ATOM 4995 O O . SER B 1 181 ? 11.789 28.594 27.516 1 92.31 181 SER B O 1
ATOM 4997 N N . PRO B 1 182 ? 10.156 28.734 29.047 1 95.94 182 PRO B N 1
ATOM 4998 C CA . PRO B 1 182 ? 9.141 28.766 28 1 95.94 182 PRO B CA 1
ATOM 4999 C C . PRO B 1 182 ? 9.227 30.016 27.125 1 95.94 182 PRO B C 1
ATOM 5001 O O . PRO B 1 182 ? 9.445 31.109 27.641 1 95.94 182 PRO B O 1
ATOM 5004 N N . VAL B 1 183 ? 9.141 29.812 25.891 1 96.62 183 VAL B N 1
ATOM 5005 C CA . VAL B 1 183 ? 9.141 30.938 24.953 1 96.62 183 VAL B CA 1
ATOM 5006 C C . VAL B 1 183 ? 7.914 30.844 24.047 1 96.62 183 VAL B C 1
ATOM 5008 O O . VAL B 1 183 ? 7.492 29.75 23.656 1 96.62 183 VAL B O 1
ATOM 5011 N N . ALA B 1 184 ? 7.328 32 23.766 1 97.56 184 ALA B N 1
ATOM 5012 C CA . ALA B 1 184 ? 6.203 32.062 22.828 1 97.56 184 ALA B CA 1
ATOM 5013 C C . ALA B 1 184 ? 6.672 32.406 21.422 1 97.56 184 ALA B C 1
ATOM 5015 O O . ALA B 1 184 ? 7.324 33.438 21.219 1 97.56 184 ALA B O 1
ATOM 5016 N N . LEU B 1 185 ? 6.406 31.547 20.531 1 96.75 185 LEU B N 1
ATOM 5017 C CA . LEU B 1 185 ? 6.734 31.797 19.125 1 96.75 185 LEU B CA 1
ATOM 5018 C C . LEU B 1 185 ? 5.477 32.125 18.328 1 96.75 185 LEU B C 1
ATOM 5020 O O . LEU B 1 185 ? 4.543 31.297 18.281 1 96.75 185 LEU B O 1
ATOM 5024 N N . ILE B 1 186 ? 5.402 33.281 17.781 1 97.81 186 ILE B N 1
ATOM 5025 C CA . ILE B 1 186 ? 4.316 33.688 16.891 1 97.81 186 ILE B CA 1
ATOM 5026 C C . ILE B 1 186 ? 4.789 33.594 15.445 1 97.81 186 ILE B C 1
ATOM 5028 O O . ILE B 1 186 ? 5.566 34.438 14.992 1 97.81 186 ILE B O 1
ATOM 5032 N N . ALA B 1 187 ? 4.277 32.688 14.727 1 97.88 187 ALA B N 1
ATOM 5033 C CA . ALA B 1 187 ? 4.754 32.5 13.359 1 97.88 187 ALA B CA 1
ATOM 5034 C C . ALA B 1 187 ? 4.281 33.625 12.445 1 97.88 187 ALA B C 1
ATOM 5036 O O . ALA B 1 187 ? 3.092 33.938 12.406 1 97.88 187 ALA B O 1
ATOM 5037 N N . VAL B 1 188 ? 5.219 34.156 11.734 1 97.75 188 VAL B N 1
ATOM 5038 C CA . VAL B 1 188 ? 4.926 35.281 10.875 1 97.75 188 VAL B CA 1
ATOM 5039 C C . VAL B 1 188 ? 4.957 34.844 9.406 1 97.75 188 VAL B C 1
ATOM 5041 O O . VAL B 1 188 ? 4.734 35.688 8.508 1 97.75 188 VAL B O 1
ATOM 5044 N N . THR B 1 189 ? 5.277 33.656 9.195 1 97.62 189 THR B N 1
ATOM 5045 C CA . THR B 1 189 ? 5.211 33 7.879 1 97.62 189 THR B CA 1
ATOM 5046 C C . THR B 1 189 ? 4.945 31.516 8.016 1 97.62 189 THR B C 1
ATOM 5048 O O . THR B 1 189 ? 4.863 30.984 9.125 1 97.62 189 THR B O 1
ATOM 5051 N N . GLU B 1 190 ? 4.707 30.906 6.887 1 97.31 190 GLU B N 1
ATOM 5052 C CA . GLU B 1 190 ? 4.363 29.5 6.801 1 97.31 190 GLU B CA 1
ATOM 5053 C C . GLU B 1 190 ? 5.09 28.828 5.641 1 97.31 190 GLU B C 1
ATOM 5055 O O . GLU B 1 190 ? 5.195 29.391 4.551 1 97.31 190 GLU B O 1
ATOM 5060 N N . LYS B 1 191 ? 5.641 27.625 5.965 1 97.94 191 LYS B N 1
ATOM 5061 C CA . LYS B 1 191 ? 6.328 26.875 4.914 1 97.94 191 LYS B CA 1
ATOM 5062 C C . LYS B 1 191 ? 5.387 26.578 3.752 1 97.94 191 LYS B C 1
ATOM 5064 O O . LYS B 1 191 ? 4.176 26.469 3.941 1 97.94 191 LYS B O 1
ATOM 5069 N N . GLY B 1 192 ? 6.047 26.5 2.529 1 98.19 192 GLY B N 1
ATOM 5070 C CA . GLY B 1 192 ? 5.273 26 1.402 1 98.19 192 GLY B CA 1
ATOM 5071 C C . GLY B 1 192 ? 5.012 24.5 1.477 1 98.19 192 GLY B C 1
ATOM 5072 O O . GLY B 1 192 ? 5.395 23.844 2.445 1 98.19 192 GLY B O 1
ATOM 5073 N N . SER B 1 193 ? 4.352 24.047 0.481 1 98.25 193 SER B N 1
ATOM 5074 C CA . SER B 1 193 ? 4.027 22.625 0.446 1 98.25 193 SER B CA 1
ATOM 5075 C C . SER B 1 193 ? 4.055 22.094 -0.981 1 98.25 193 SER B C 1
ATOM 5077 O O . SER B 1 193 ? 3.721 22.812 -1.926 1 98.25 193 SER B O 1
ATOM 5079 N N . LEU B 1 194 ? 4.52 20.938 -1.103 1 98.31 194 LEU B N 1
ATOM 5080 C CA . LEU B 1 194 ? 4.488 20.172 -2.342 1 98.31 194 LEU B CA 1
ATOM 5081 C C . LEU B 1 194 ? 4.168 18.703 -2.064 1 98.31 194 LEU B C 1
ATOM 5083 O O . LEU B 1 194 ? 4.832 18.062 -1.245 1 98.31 194 LEU B O 1
ATOM 5087 N N . THR B 1 195 ? 3.109 18.25 -2.627 1 98.06 195 THR B N 1
ATOM 5088 C CA . THR B 1 195 ? 2.787 16.828 -2.561 1 98.06 195 THR B CA 1
ATOM 5089 C C . THR B 1 195 ? 2.887 16.188 -3.941 1 98.06 195 THR B C 1
ATOM 5091 O O . THR B 1 195 ? 2.232 16.625 -4.887 1 98.06 195 THR B O 1
ATOM 5094 N N . LEU B 1 196 ? 3.701 15.203 -4.012 1 98.62 196 LEU B N 1
ATOM 5095 C CA . LEU B 1 196 ? 3.91 14.484 -5.266 1 98.62 196 LEU B CA 1
ATOM 5096 C C . LEU B 1 196 ? 3.346 13.07 -5.184 1 98.62 196 LEU B C 1
ATOM 5098 O O . LEU B 1 196 ? 3.416 12.43 -4.133 1 98.62 196 LEU B O 1
ATOM 5102 N N . ASN B 1 197 ? 2.754 12.656 -6.242 1 98.38 197 ASN B N 1
ATOM 5103 C CA . ASN B 1 197 ? 2.457 11.242 -6.473 1 98.38 197 ASN B CA 1
ATOM 5104 C C . ASN B 1 197 ? 3.432 10.625 -7.469 1 98.38 197 ASN B C 1
ATOM 5106 O O . ASN B 1 197 ? 3.557 11.094 -8.602 1 98.38 197 ASN B O 1
ATOM 5110 N N . LEU B 1 198 ? 4.148 9.656 -7.035 1 98.81 198 LEU B N 1
ATOM 5111 C CA . LEU B 1 198 ? 5.059 8.891 -7.883 1 98.81 198 LEU B CA 1
ATOM 5112 C C . LEU B 1 198 ? 4.414 7.574 -8.32 1 98.81 198 LEU B C 1
ATOM 5114 O O . LEU B 1 198 ? 3.867 6.844 -7.492 1 98.81 198 LEU B O 1
ATOM 5118 N N . THR B 1 199 ? 4.441 7.305 -9.602 1 98.69 199 THR B N 1
ATOM 5119 C CA . THR B 1 199 ? 3.828 6.074 -10.094 1 98.69 199 THR B CA 1
ATOM 5120 C C . THR B 1 199 ? 4.777 5.34 -11.039 1 98.69 199 THR B C 1
ATOM 5122 O O . THR B 1 199 ? 5.52 5.965 -11.797 1 98.69 199 THR B O 1
ATOM 5125 N N . VAL B 1 200 ? 4.812 4.07 -10.938 1 98.62 200 VAL B N 1
ATOM 5126 C CA . VAL B 1 200 ? 5.516 3.184 -11.859 1 98.62 200 VAL B CA 1
ATOM 5127 C C . VAL B 1 200 ? 4.547 2.143 -12.414 1 98.62 200 VAL B C 1
ATOM 5129 O O . VAL B 1 200 ? 3.814 1.499 -11.664 1 98.62 200 VAL B O 1
ATOM 5132 N N . ARG B 1 201 ? 4.48 1.987 -13.727 1 96.12 201 ARG B N 1
ATOM 5133 C CA . ARG B 1 201 ? 3.646 0.997 -14.398 1 96.12 201 ARG B CA 1
ATOM 5134 C C . ARG B 1 201 ? 4.5 -0.086 -15.055 1 96.12 201 ARG B C 1
ATOM 5136 O O . ARG B 1 201 ? 5.559 0.205 -15.617 1 96.12 201 ARG B O 1
ATOM 5143 N N . SER B 1 202 ? 4.109 -1.303 -14.891 1 92.62 202 SER B N 1
ATOM 5144 C CA . SER B 1 202 ? 4.734 -2.463 -15.516 1 92.62 202 SER B CA 1
ATOM 5145 C C . SER B 1 202 ? 3.699 -3.514 -15.898 1 92.62 202 SER B C 1
ATOM 5147 O O . SER B 1 202 ? 2.535 -3.418 -15.508 1 92.62 202 SER B O 1
ATOM 5149 N N . ASP B 1 203 ? 4.09 -4.438 -16.719 1 89.38 203 ASP B N 1
ATOM 5150 C CA . ASP B 1 203 ? 3.18 -5.523 -17.078 1 89.38 203 ASP B CA 1
ATOM 5151 C C . ASP B 1 203 ? 2.963 -6.473 -15.906 1 89.38 203 ASP B C 1
ATOM 5153 O O . ASP B 1 203 ? 3.91 -6.816 -15.195 1 89.38 203 ASP B O 1
ATOM 5157 N N . PRO B 1 204 ? 1.679 -6.75 -15.711 1 89.19 204 PRO B N 1
ATOM 5158 C CA . PRO B 1 204 ? 1.443 -7.777 -14.695 1 89.19 204 PRO B CA 1
ATOM 5159 C C . PRO B 1 204 ? 1.908 -9.164 -15.141 1 89.19 204 PRO B C 1
ATOM 5161 O O . PRO B 1 204 ? 2.273 -9.352 -16.297 1 89.19 204 PRO B O 1
ATOM 5164 N N . GLY B 1 205 ? 1.928 -10.078 -14.227 1 90.06 205 GLY B N 1
ATOM 5165 C CA . GLY B 1 205 ? 2.338 -11.438 -14.531 1 90.06 205 GLY B CA 1
ATOM 5166 C C . GLY B 1 205 ? 2.363 -12.344 -13.305 1 90.06 205 GLY B C 1
ATOM 5167 O O . GLY B 1 205 ? 1.995 -11.922 -12.211 1 90.06 205 GLY B O 1
ATOM 5168 N N . HIS B 1 206 ? 2.672 -13.547 -13.609 1 92.25 206 HIS B N 1
ATOM 5169 C CA . HIS B 1 206 ? 2.779 -14.547 -12.555 1 92.25 206 HIS B CA 1
ATOM 5170 C C . HIS B 1 206 ? 4.059 -14.359 -11.742 1 92.25 206 HIS B C 1
ATOM 5172 O O . HIS B 1 206 ? 5.125 -14.117 -12.312 1 92.25 206 HIS B O 1
ATOM 5178 N N . SER B 1 207 ? 3.973 -14.477 -10.406 1 94.69 207 SER B N 1
ATOM 5179 C CA . SER B 1 207 ? 5.117 -14.227 -9.531 1 94.69 207 SER B CA 1
ATOM 5180 C C . SER B 1 207 ? 6.184 -15.305 -9.703 1 94.69 207 SER B C 1
ATOM 5182 O O . SER B 1 207 ? 7.324 -15.133 -9.266 1 94.69 207 SER B O 1
ATOM 5184 N N . SER B 1 208 ? 5.852 -16.453 -10.32 1 94.62 208 SER B N 1
ATOM 5185 C CA . SER B 1 208 ? 6.812 -17.531 -10.516 1 94.62 208 SER B CA 1
ATOM 5186 C C . SER B 1 208 ? 7.844 -17.172 -11.578 1 94.62 208 SER B C 1
ATOM 5188 O O . SER B 1 208 ? 8.875 -17.828 -11.703 1 94.62 208 SER B O 1
ATOM 5190 N N . ALA B 1 209 ? 7.562 -16.25 -12.406 1 94.38 209 ALA B N 1
ATOM 5191 C CA . ALA B 1 209 ? 8.492 -15.758 -13.414 1 94.38 209 ALA B CA 1
ATOM 5192 C C . ALA B 1 209 ? 8.562 -14.234 -13.398 1 94.38 209 ALA B C 1
ATOM 5194 O O . ALA B 1 209 ? 8.219 -13.578 -14.391 1 94.38 209 ALA B O 1
ATOM 5195 N N . PRO B 1 210 ? 9.078 -13.711 -12.32 1 95.31 210 PRO B N 1
ATOM 5196 C CA . PRO B 1 210 ? 9.117 -12.25 -12.203 1 95.31 210 PRO B CA 1
ATOM 5197 C C . PRO B 1 210 ? 10.125 -11.602 -13.148 1 95.31 210 PRO B C 1
ATOM 5199 O O . PRO B 1 210 ? 11.117 -12.234 -13.523 1 95.31 210 PRO B O 1
ATOM 5202 N N . PRO B 1 211 ? 9.789 -10.422 -13.617 1 94.62 211 PRO B N 1
ATOM 5203 C CA . PRO B 1 211 ? 10.805 -9.672 -14.367 1 94.62 211 PRO B CA 1
ATOM 5204 C C . PRO B 1 211 ? 12.008 -9.289 -13.508 1 94.62 211 PRO B C 1
ATOM 5206 O O . PRO B 1 211 ? 11.969 -9.453 -12.281 1 94.62 211 PRO B O 1
ATOM 5209 N N . LYS B 1 212 ? 13.023 -8.805 -14.188 1 94.31 212 LYS B N 1
ATOM 5210 C CA . LYS B 1 212 ? 14.234 -8.391 -13.492 1 94.31 212 LYS B CA 1
ATOM 5211 C C . LYS B 1 212 ? 13.945 -7.285 -12.484 1 94.31 212 LYS B C 1
ATOM 5213 O O . LYS B 1 212 ? 14.508 -7.273 -11.383 1 94.31 212 LYS B O 1
ATOM 5218 N N . GLU B 1 213 ? 13.141 -6.352 -12.93 1 95.88 213 GLU B N 1
ATOM 5219 C CA . GLU B 1 213 ? 12.695 -5.27 -12.062 1 95.88 213 GLU B CA 1
ATOM 5220 C C . GLU B 1 213 ? 11.172 -5.148 -12.062 1 95.88 213 GLU B C 1
ATOM 5222 O O . GLU B 1 213 ? 10.539 -5.203 -13.117 1 95.88 213 GLU B O 1
ATOM 5227 N N . THR B 1 214 ? 10.641 -5.055 -10.914 1 97.12 214 THR B N 1
ATOM 5228 C CA . THR B 1 214 ? 9.195 -4.891 -10.758 1 97.12 214 THR B CA 1
ATOM 5229 C C . THR B 1 214 ? 8.836 -3.424 -10.531 1 97.12 214 THR B C 1
ATOM 5231 O O . THR B 1 214 ? 9.719 -2.598 -10.281 1 97.12 214 THR B O 1
ATOM 5234 N N . SER B 1 215 ? 7.531 -3.109 -10.695 1 98.06 215 SER B N 1
ATOM 5235 C CA . SER B 1 215 ? 7.059 -1.765 -10.383 1 98.06 215 SER B CA 1
ATOM 5236 C C . SER B 1 215 ? 7.406 -1.377 -8.945 1 98.06 215 SER B C 1
ATOM 5238 O O . SER B 1 215 ? 7.828 -0.248 -8.688 1 98.06 215 SER B O 1
ATOM 5240 N N . ILE B 1 216 ? 7.289 -2.297 -7.996 1 98.56 216 ILE B N 1
ATOM 5241 C CA . ILE B 1 216 ? 7.613 -2.057 -6.598 1 98.56 216 ILE B CA 1
ATOM 5242 C C . ILE B 1 216 ? 9.109 -1.766 -6.457 1 98.56 216 ILE B C 1
ATOM 5244 O O . ILE B 1 216 ? 9.5 -0.804 -5.789 1 98.56 216 ILE B O 1
ATOM 5248 N N . GLY B 1 217 ? 9.953 -2.596 -7.086 1 98.19 217 GLY B N 1
ATOM 5249 C CA . GLY B 1 217 ? 11.391 -2.404 -6.98 1 98.19 217 GLY B CA 1
ATOM 5250 C C . GLY B 1 217 ? 11.852 -1.057 -7.5 1 98.19 217 GLY B C 1
ATOM 5251 O O . GLY B 1 217 ? 12.648 -0.377 -6.852 1 98.19 217 GLY B O 1
ATOM 5252 N N . ILE B 1 218 ? 11.328 -0.664 -8.617 1 98.44 218 ILE B N 1
ATOM 5253 C CA . ILE B 1 218 ? 11.695 0.599 -9.25 1 98.44 218 ILE B CA 1
ATOM 5254 C C . ILE B 1 218 ? 11.273 1.764 -8.352 1 98.44 218 ILE B C 1
ATOM 5256 O O . ILE B 1 218 ? 12.078 2.66 -8.07 1 98.44 218 ILE B O 1
ATOM 5260 N N . LEU B 1 219 ? 10.031 1.731 -7.922 1 98.81 219 LEU B N 1
ATOM 5261 C CA . LEU B 1 219 ? 9.508 2.814 -7.098 1 98.81 219 LEU B CA 1
ATOM 5262 C C . LEU B 1 219 ? 10.211 2.852 -5.742 1 98.81 219 LEU B C 1
ATOM 5264 O O . LEU B 1 219 ? 10.5 3.93 -5.215 1 98.81 219 LEU B O 1
ATOM 5268 N N . ALA B 1 220 ? 10.453 1.675 -5.152 1 98.69 220 ALA B N 1
ATOM 5269 C CA . ALA B 1 220 ? 11.148 1.59 -3.871 1 98.69 220 ALA B CA 1
ATOM 5270 C C . ALA B 1 220 ? 12.539 2.215 -3.963 1 98.69 220 ALA B C 1
ATOM 5272 O O . ALA B 1 220 ? 12.969 2.922 -3.049 1 98.69 220 ALA B O 1
ATOM 5273 N N . ALA B 1 221 ? 13.25 1.961 -5.012 1 98.06 221 ALA B N 1
ATOM 5274 C CA . ALA B 1 221 ? 14.562 2.564 -5.215 1 98.06 221 ALA B CA 1
ATOM 5275 C C . ALA B 1 221 ? 14.461 4.086 -5.289 1 98.06 221 ALA B C 1
ATOM 5277 O O . ALA B 1 221 ? 15.297 4.797 -4.719 1 98.06 221 ALA B O 1
ATOM 5278 N N . ALA B 1 222 ? 13.461 4.57 -5.984 1 98.44 222 ALA B N 1
ATOM 5279 C CA . ALA B 1 222 ? 13.258 6.008 -6.145 1 98.44 222 ALA B CA 1
ATOM 5280 C C . ALA B 1 222 ? 12.984 6.68 -4.805 1 98.44 222 ALA B C 1
ATOM 5282 O O . ALA B 1 222 ? 13.609 7.688 -4.465 1 98.44 222 ALA B O 1
ATOM 5283 N N . VAL B 1 223 ? 12.047 6.145 -4.02 1 98.44 223 VAL B N 1
ATOM 5284 C CA . VAL B 1 223 ? 11.664 6.781 -2.764 1 98.44 223 VAL B CA 1
ATOM 5285 C C . VAL B 1 223 ? 12.805 6.656 -1.754 1 98.44 223 VAL B C 1
ATOM 5287 O O . VAL B 1 223 ? 13.008 7.551 -0.93 1 98.44 223 VAL B O 1
ATOM 5290 N N . SER B 1 224 ? 13.516 5.539 -1.798 1 97 224 SER B N 1
ATOM 5291 C CA . SER B 1 224 ? 14.688 5.383 -0.947 1 97 224 SER B CA 1
ATOM 5292 C C . SER B 1 224 ? 15.734 6.449 -1.251 1 97 224 SER B C 1
ATOM 5294 O O . SER B 1 224 ? 16.328 7.02 -0.336 1 97 224 SER B O 1
ATOM 5296 N N . ARG B 1 225 ? 15.969 6.734 -2.492 1 97.31 225 ARG B N 1
ATOM 5297 C CA . ARG B 1 225 ? 16.906 7.773 -2.889 1 97.31 225 ARG B CA 1
ATOM 5298 C C . ARG B 1 225 ? 16.469 9.141 -2.367 1 97.31 225 ARG B C 1
ATOM 5300 O O . ARG B 1 225 ? 17.297 9.922 -1.895 1 97.31 225 ARG B O 1
ATOM 5307 N N . LEU B 1 226 ? 15.242 9.422 -2.459 1 98.19 226 LEU B N 1
ATOM 5308 C CA . LEU B 1 226 ? 14.719 10.703 -1.999 1 98.19 226 LEU B CA 1
ATOM 5309 C C . LEU B 1 226 ? 14.969 10.891 -0.506 1 98.19 226 LEU B C 1
ATOM 5311 O O . LEU B 1 226 ? 15.422 11.953 -0.077 1 98.19 226 LEU B O 1
ATOM 5315 N N . GLU B 1 227 ? 14.602 9.828 0.264 1 97.19 227 GLU B N 1
ATOM 5316 C CA . GLU B 1 227 ? 14.742 9.945 1.712 1 97.19 227 GLU B CA 1
ATOM 5317 C C . GLU B 1 227 ? 16.219 10.008 2.115 1 97.19 227 GLU B C 1
ATOM 5319 O O . GLU B 1 227 ? 16.578 10.688 3.082 1 97.19 227 GLU B O 1
ATOM 5324 N N . LYS B 1 228 ? 17.109 9.344 1.384 1 96.38 228 LYS B N 1
ATOM 5325 C CA . LYS B 1 228 ? 18.531 9.281 1.709 1 96.38 228 LYS B CA 1
ATOM 5326 C C . LYS B 1 228 ? 19.266 10.547 1.245 1 96.38 228 LYS B C 1
ATOM 5328 O O . LYS B 1 228 ? 20.391 10.797 1.647 1 96.38 228 LYS B O 1
ATOM 5333 N N . ASN B 1 229 ? 18.609 11.312 0.421 1 97.69 229 ASN B N 1
ATOM 5334 C CA . ASN B 1 229 ? 19.172 12.562 -0.076 1 97.69 229 ASN B CA 1
ATOM 5335 C C . ASN B 1 229 ? 18.328 13.758 0.333 1 97.69 229 ASN B C 1
ATOM 5337 O O . ASN B 1 229 ? 17.609 14.328 -0.492 1 97.69 229 ASN B O 1
ATOM 5341 N N . PRO B 1 230 ? 18.453 14.219 1.573 1 96.88 230 PRO B N 1
ATOM 5342 C CA . PRO B 1 230 ? 17.656 15.336 2.055 1 96.88 230 PRO B CA 1
ATOM 5343 C C . PRO B 1 230 ? 17.906 16.625 1.274 1 96.88 230 PRO B C 1
ATOM 5345 O O . PRO B 1 230 ? 18.969 16.797 0.683 1 96.88 230 PRO B O 1
ATOM 5348 N N . MET B 1 231 ? 16.953 17.484 1.266 1 98.25 231 MET B N 1
ATOM 5349 C CA . MET B 1 231 ? 17.062 18.797 0.627 1 98.25 231 MET B CA 1
ATOM 5350 C C . MET B 1 231 ? 18.188 19.609 1.248 1 98.25 231 MET B C 1
ATOM 5352 O O . MET B 1 231 ? 18.594 19.344 2.381 1 98.25 231 MET B O 1
ATOM 5356 N N . PRO B 1 232 ? 18.719 20.516 0.515 1 97 232 PRO B N 1
ATOM 5357 C CA . PRO B 1 232 ? 19.828 21.328 1.037 1 97 232 PRO B CA 1
ATOM 5358 C C . PRO B 1 232 ? 19.438 22.141 2.266 1 97 232 PRO B C 1
ATOM 5360 O O . PRO B 1 232 ? 18.281 22.547 2.4 1 97 232 PRO B O 1
ATOM 5363 N N . ARG B 1 233 ? 20.453 22.328 3.164 1 95.88 233 ARG B N 1
ATOM 5364 C CA . ARG B 1 233 ? 20.25 23.219 4.301 1 95.88 233 ARG B CA 1
ATOM 5365 C C . ARG B 1 233 ? 20.141 24.672 3.842 1 95.88 233 ARG B C 1
ATOM 5367 O O . ARG B 1 233 ? 20.953 25.141 3.049 1 95.88 233 ARG B O 1
ATOM 5374 N N . LEU B 1 234 ? 19.109 25.312 4.363 1 95.62 234 LEU B N 1
ATOM 5375 C CA . LEU B 1 234 ? 18.906 26.703 3.977 1 95.62 234 LEU B CA 1
ATOM 5376 C C . LEU B 1 234 ? 18.844 27.609 5.203 1 95.62 234 LEU B C 1
ATOM 5378 O O . LEU B 1 234 ? 18.406 28.75 5.109 1 95.62 234 LEU B O 1
ATOM 5382 N N . PHE B 1 235 ? 19.312 27.016 6.309 1 93.44 235 PHE B N 1
ATOM 5383 C CA . PHE B 1 235 ? 19.328 27.781 7.551 1 93.44 235 PHE B CA 1
ATOM 5384 C C . PHE B 1 235 ? 20.141 29.047 7.387 1 93.44 235 PHE B C 1
ATOM 5386 O O . PHE B 1 235 ? 21.281 29.016 6.898 1 93.44 235 PHE B O 1
ATOM 5393 N N . GLY B 1 236 ? 19.562 30.156 7.805 1 89.56 236 GLY B N 1
ATOM 5394 C CA . GLY B 1 236 ? 20.25 31.453 7.684 1 89.56 236 GLY B CA 1
ATOM 5395 C C . GLY B 1 236 ? 19.781 32.25 6.484 1 89.56 236 GLY B C 1
ATOM 5396 O O . GLY B 1 236 ? 20.078 33.438 6.375 1 89.56 236 GLY B O 1
ATOM 5397 N N . TYR B 1 237 ? 18.984 31.656 5.668 1 91.06 237 TYR B N 1
ATOM 5398 C CA . TYR B 1 237 ? 18.547 32.344 4.453 1 91.06 237 TYR B CA 1
ATOM 5399 C C . TYR B 1 237 ? 17.062 32.688 4.52 1 91.06 237 TYR B C 1
ATOM 5401 O O . TYR B 1 237 ? 16.516 33.25 3.58 1 91.06 237 TYR B O 1
ATOM 5409 N N . GLY B 1 238 ? 16.453 32.344 5.609 1 90.19 238 GLY B N 1
ATOM 5410 C CA . GLY B 1 238 ? 15.016 32.562 5.738 1 90.19 238 GLY B CA 1
ATOM 5411 C C . GLY B 1 238 ? 14.641 33.312 7 1 90.19 238 GLY B C 1
ATOM 5412 O O . GLY B 1 238 ? 15.508 33.875 7.688 1 90.19 238 GLY B O 1
ATOM 5413 N N . PRO B 1 239 ? 13.367 33.406 7.23 1 91.69 239 PRO B N 1
ATOM 5414 C CA . PRO B 1 239 ? 12.867 34.188 8.359 1 91.69 239 PRO B CA 1
ATOM 5415 C C . PRO B 1 239 ? 13.203 33.594 9.711 1 91.69 239 PRO B C 1
ATOM 5417 O O . PRO B 1 239 ? 13.031 34.219 10.75 1 91.69 239 PRO B O 1
ATOM 5420 N N . GLU B 1 240 ? 13.695 32.281 9.719 1 91.38 240 GLU B N 1
ATOM 5421 C CA . GLU B 1 240 ? 14.078 31.656 10.984 1 91.38 240 GLU B CA 1
ATOM 5422 C C . GLU B 1 240 ? 15.227 32.406 11.648 1 91.38 240 GLU B C 1
ATOM 5424 O O . GLU B 1 240 ? 15.406 32.344 12.867 1 91.38 240 GLU B O 1
ATOM 5429 N N . LEU B 1 241 ? 15.977 33.125 10.891 1 89.12 241 LEU B N 1
ATOM 5430 C CA . LEU B 1 241 ? 17.062 33.938 11.453 1 89.12 241 LEU B CA 1
ATOM 5431 C C . LEU B 1 241 ? 16.516 34.938 12.453 1 89.12 241 LEU B C 1
ATOM 5433 O O . LEU B 1 241 ? 17.094 35.125 13.523 1 89.12 241 LEU B O 1
ATOM 5437 N N . MET B 1 242 ? 15.422 35.594 12.062 1 89 242 MET B N 1
ATOM 5438 C CA . MET B 1 242 ? 14.797 36.562 12.945 1 89 242 MET B CA 1
ATOM 5439 C C . MET B 1 242 ? 14.352 35.906 14.25 1 89 242 MET B C 1
ATOM 5441 O O . MET B 1 242 ? 14.477 36.5 15.328 1 89 242 MET B O 1
ATOM 5445 N N . MET B 1 243 ? 13.852 34.75 14.141 1 91.81 243 MET B N 1
ATOM 5446 C CA . MET B 1 243 ? 13.414 33.969 15.305 1 91.81 243 MET B CA 1
ATOM 5447 C C . MET B 1 243 ? 14.578 33.75 16.281 1 91.81 243 MET B C 1
ATOM 5449 O O . MET B 1 243 ? 14.469 34.094 17.453 1 91.81 243 MET B O 1
ATOM 5453 N N . PHE B 1 244 ? 15.711 33.344 15.789 1 89.44 244 PHE B N 1
ATOM 5454 C CA . PHE B 1 244 ? 16.844 33 16.641 1 89.44 244 PHE B CA 1
ATOM 5455 C C . PHE B 1 244 ? 17.547 34.25 17.172 1 89.44 244 PHE B C 1
ATOM 5457 O O . PHE B 1 244 ? 18.062 34.25 18.281 1 89.44 244 PHE B O 1
ATOM 5464 N N . GLU B 1 245 ? 17.484 35.281 16.391 1 87.25 245 GLU B N 1
ATOM 5465 C CA . GLU B 1 245 ? 18.031 36.531 16.875 1 87.25 245 GLU B CA 1
ATOM 5466 C C . GLU B 1 245 ? 17.25 37.062 18.078 1 87.25 245 GLU B C 1
ATOM 5468 O O . GLU B 1 245 ? 17.828 37.531 19.062 1 87.25 245 GLU B O 1
ATOM 5473 N N . HIS B 1 246 ? 15.977 36.906 18.016 1 90.38 246 HIS B N 1
ATOM 5474 C CA . HIS B 1 246 ? 15.125 37.375 19.109 1 90.38 246 HIS B CA 1
ATOM 5475 C C . HIS B 1 246 ? 15.289 36.5 20.344 1 90.38 246 HIS B C 1
ATOM 5477 O O . HIS B 1 246 ? 15.156 36.969 21.469 1 90.38 246 HIS B O 1
ATOM 5483 N N . LEU B 1 247 ? 15.609 35.281 20.094 1 93.31 247 LEU B N 1
ATOM 5484 C CA . LEU B 1 247 ? 15.695 34.312 21.188 1 93.31 247 LEU B CA 1
ATOM 5485 C C . LEU B 1 247 ? 17.125 34.219 21.719 1 93.31 247 LEU B C 1
ATOM 5487 O O . LEU B 1 247 ? 17.391 33.469 22.656 1 93.31 247 LEU B O 1
ATOM 5491 N N . ALA B 1 248 ? 18 34.969 21.141 1 92.38 248 ALA B N 1
ATOM 5492 C CA . ALA B 1 248 ? 19.422 34.812 21.422 1 92.38 248 ALA B CA 1
ATOM 5493 C C . ALA B 1 248 ? 19.703 34.906 22.922 1 92.38 248 ALA B C 1
ATOM 5495 O O . ALA B 1 248 ? 20.516 34.156 23.453 1 92.38 248 ALA B O 1
ATOM 5496 N N . SER B 1 249 ? 19.078 35.781 23.578 1 90.56 249 SER B N 1
ATOM 5497 C CA . SER B 1 249 ? 19.359 36.062 24.984 1 90.56 249 SER B CA 1
ATOM 5498 C C . SER B 1 249 ? 18.844 34.938 25.875 1 90.56 249 SER B C 1
ATOM 5500 O O . SER B 1 249 ? 19.234 34.844 27.047 1 90.56 249 SER B O 1
ATOM 5502 N N . GLU B 1 250 ? 17.953 34.156 25.328 1 92.38 250 GLU B N 1
ATOM 5503 C CA . GLU B 1 250 ? 17.359 33.094 26.109 1 92.38 250 GLU B CA 1
ATOM 5504 C C . GLU B 1 250 ? 18.297 31.875 26.172 1 92.38 250 GLU B C 1
ATOM 5506 O O . GLU B 1 250 ? 18.125 30.984 27.016 1 92.38 250 GLU B O 1
ATOM 5511 N N . PHE B 1 251 ? 19.234 31.875 25.281 1 90.75 251 PHE B N 1
ATOM 5512 C CA . PHE B 1 251 ? 20.203 30.781 25.281 1 90.75 251 PHE B CA 1
ATOM 5513 C C . PHE B 1 251 ? 21.25 30.984 26.375 1 90.75 251 PHE B C 1
ATOM 5515 O O . PHE B 1 251 ? 21.594 32.125 26.703 1 90.75 251 PHE B O 1
ATOM 5522 N N . ALA B 1 252 ? 21.688 29.844 26.875 1 87.56 252 ALA B N 1
ATOM 5523 C CA . ALA B 1 252 ? 22.734 29.922 27.891 1 87.56 252 ALA B CA 1
ATOM 5524 C C . ALA B 1 252 ? 24.078 30.25 27.25 1 87.56 252 ALA B C 1
ATOM 5526 O O . ALA B 1 252 ? 24.312 29.953 26.078 1 87.56 252 ALA B O 1
ATOM 5527 N N . PHE B 1 253 ? 24.922 30.844 28.047 1 87.06 253 PHE B N 1
ATOM 5528 C CA . PHE B 1 253 ? 26.297 31.062 27.609 1 87.06 253 PHE B CA 1
ATOM 5529 C C . PHE B 1 253 ? 27.016 29.734 27.422 1 87.06 253 PHE B C 1
ATOM 5531 O O . PHE B 1 253 ? 26.859 28.812 28.234 1 87.06 253 PHE B O 1
ATOM 5538 N N . PRO B 1 254 ? 27.797 29.594 26.328 1 89 254 PRO B N 1
ATOM 5539 C CA . PRO B 1 254 ? 28.188 30.562 25.281 1 89 254 PRO B CA 1
ATOM 5540 C C . PRO B 1 254 ? 27.281 30.5 24.062 1 89 254 PRO B C 1
ATOM 5542 O O . PRO B 1 254 ? 27.562 31.141 23.047 1 89 254 PRO B O 1
ATOM 5545 N N . LEU B 1 255 ? 26.203 29.766 24.156 1 87.62 255 LEU B N 1
ATOM 5546 C CA . LEU B 1 255 ? 25.297 29.609 23.031 1 87.62 255 LEU B CA 1
ATOM 5547 C C . LEU B 1 255 ? 24.625 30.938 22.672 1 87.62 255 LEU B C 1
ATOM 5549 O O . LEU B 1 255 ? 24.344 31.188 21.5 1 87.62 255 LEU B O 1
ATOM 5553 N N . ASN B 1 256 ? 24.406 31.703 23.688 1 90.94 256 ASN B N 1
ATOM 5554 C CA . ASN B 1 256 ? 23.781 33 23.438 1 90.94 256 ASN B CA 1
ATOM 5555 C C . ASN B 1 256 ? 24.625 33.875 22.516 1 90.94 256 ASN B C 1
ATOM 5557 O O . ASN B 1 256 ? 24.094 34.594 21.672 1 90.94 256 ASN B O 1
ATOM 5561 N N . ILE B 1 257 ? 25.953 33.781 22.656 1 89.94 257 ILE B N 1
ATOM 5562 C CA . ILE B 1 257 ? 26.859 34.531 21.812 1 89.94 257 ILE B CA 1
ATOM 5563 C C . ILE B 1 257 ? 26.828 34 20.391 1 89.94 257 ILE B C 1
ATOM 5565 O O . ILE B 1 257 ? 26.797 34.75 19.422 1 89.94 257 ILE B O 1
ATOM 5569 N N . VAL B 1 258 ? 26.844 32.719 20.344 1 89.75 258 VAL B N 1
ATOM 5570 C CA . VAL B 1 258 ? 26.781 32.031 19.047 1 89.75 258 VAL B CA 1
ATOM 5571 C C . VAL B 1 258 ? 25.5 32.438 18.312 1 89.75 258 VAL B C 1
ATOM 5573 O O . VAL B 1 258 ? 25.547 32.781 17.125 1 89.75 258 VAL B O 1
ATOM 5576 N N . MET B 1 259 ? 24.375 32.469 19.031 1 89.06 259 MET B N 1
ATOM 5577 C CA . MET B 1 259 ? 23.062 32.719 18.422 1 89.06 259 MET B CA 1
ATOM 5578 C C . MET B 1 259 ? 22.969 34.188 18 1 89.06 259 MET B C 1
ATOM 5580 O O . MET B 1 259 ? 22.266 34.5 17.031 1 89.06 259 MET B O 1
ATOM 5584 N N . LYS B 1 260 ? 23.734 35.062 18.641 1 88.69 260 LYS B N 1
ATOM 5585 C CA . LYS B 1 260 ? 23.75 36.469 18.297 1 88.69 260 LYS B CA 1
ATOM 5586 C C . LYS B 1 260 ? 24.594 36.719 17.047 1 88.69 260 LYS B C 1
ATOM 5588 O O . LYS B 1 260 ? 24.469 37.781 16.406 1 88.69 260 LYS B O 1
ATOM 5593 N N . ASN B 1 261 ? 25.453 35.719 16.719 1 89.62 261 ASN B N 1
ATOM 5594 C CA . ASN B 1 261 ? 26.359 35.875 15.594 1 89.62 261 ASN B CA 1
ATOM 5595 C C . ASN B 1 261 ? 26.125 34.781 14.547 1 89.62 261 ASN B C 1
ATOM 5597 O O . ASN B 1 261 ? 27.078 34.125 14.094 1 89.62 261 ASN B O 1
ATOM 5601 N N . LEU B 1 262 ? 24.906 34.594 14.219 1 88.25 262 LEU B N 1
ATOM 5602 C CA . LEU B 1 262 ? 24.547 33.531 13.297 1 88.25 262 LEU B CA 1
ATOM 5603 C C . LEU B 1 262 ? 25.094 33.812 11.898 1 88.25 262 LEU B C 1
ATOM 5605 O O . LEU B 1 262 ? 25.281 32.875 11.109 1 88.25 262 LEU B O 1
ATOM 5609 N N . TRP B 1 263 ? 25.391 35.062 11.602 1 83.94 263 TRP B N 1
ATOM 5610 C CA . TRP B 1 263 ? 26.016 35.375 10.32 1 83.94 263 TRP B CA 1
ATOM 5611 C C . TRP B 1 263 ? 27.312 34.594 10.156 1 83.94 263 TRP B C 1
ATOM 5613 O O . TRP B 1 263 ? 27.719 34.281 9.031 1 83.94 263 TRP B O 1
ATOM 5623 N N . LEU B 1 264 ? 27.953 34.219 11.25 1 85.38 264 LEU B N 1
ATOM 5624 C CA . LEU B 1 264 ? 29.219 33.531 11.227 1 85.38 264 LEU B CA 1
ATOM 5625 C C . LEU B 1 264 ? 29.016 32.031 11.523 1 85.38 264 LEU B C 1
ATOM 5627 O O . LEU B 1 264 ? 29.719 31.188 10.961 1 85.38 264 LEU B O 1
ATOM 5631 N N . PHE B 1 265 ? 28.062 31.641 12.328 1 90.06 265 PHE B N 1
ATOM 5632 C CA . PHE B 1 265 ? 28.031 30.312 12.914 1 90.06 265 PHE B CA 1
ATOM 5633 C C . PHE B 1 265 ? 26.859 29.5 12.367 1 90.06 265 PHE B C 1
ATOM 5635 O O . PHE B 1 265 ? 26.609 28.391 12.812 1 90.06 265 PHE B O 1
ATOM 5642 N N . SER B 1 266 ? 26.109 30.031 11.383 1 88.81 266 SER B N 1
ATOM 5643 C CA . SER B 1 266 ? 24.891 29.391 10.891 1 88.81 266 SER B CA 1
ATOM 5644 C C . SER B 1 266 ? 25.156 27.969 10.422 1 88.81 266 SER B C 1
ATOM 5646 O O . SER B 1 266 ? 24.359 27.062 10.68 1 88.81 266 SER B O 1
ATOM 5648 N N . PRO B 1 267 ? 26.344 27.719 9.742 1 88.56 267 PRO B N 1
ATOM 5649 C CA . PRO B 1 267 ? 26.562 26.344 9.289 1 88.56 267 PRO B CA 1
ATOM 5650 C C . PRO B 1 267 ? 26.734 25.359 10.445 1 88.56 267 PRO B C 1
ATOM 5652 O O . PRO B 1 267 ? 26.219 24.234 10.383 1 88.56 267 PRO B O 1
ATOM 5655 N N . LEU B 1 268 ? 27.328 25.75 11.477 1 88.5 268 LEU B N 1
ATOM 5656 C CA . LEU B 1 268 ? 27.531 24.875 12.633 1 88.5 268 LEU B CA 1
ATOM 5657 C C . LEU B 1 268 ? 26.234 24.688 13.398 1 88.5 268 LEU B C 1
ATOM 5659 O O . LEU B 1 268 ? 25.922 23.578 13.828 1 88.5 268 LEU B O 1
ATOM 5663 N N . VAL B 1 269 ? 25.5 25.766 13.594 1 89 269 VAL B N 1
ATOM 5664 C CA . VAL B 1 269 ? 24.234 25.719 14.344 1 89 269 VAL B CA 1
ATOM 5665 C C . VAL B 1 269 ? 23.234 24.859 13.594 1 89 269 VAL B C 1
ATOM 5667 O O . VAL B 1 269 ? 22.469 24.109 14.211 1 89 269 VAL B O 1
ATOM 5670 N N . SER B 1 270 ? 23.266 25.016 12.297 1 91.19 270 SER B N 1
ATOM 5671 C CA . SER B 1 270 ? 22.328 24.25 11.484 1 91.19 270 SER B CA 1
ATOM 5672 C C . SER B 1 270 ? 22.547 22.75 11.664 1 91.19 270 SER B C 1
ATOM 5674 O O . SER B 1 270 ? 21.594 21.969 11.672 1 91.19 270 SER B O 1
ATOM 5676 N N . ARG B 1 271 ? 23.766 22.25 11.844 1 90.44 271 ARG B N 1
ATOM 5677 C CA . ARG B 1 271 ? 24.109 20.844 12.016 1 90.44 271 ARG B CA 1
ATOM 5678 C C . ARG B 1 271 ? 23.594 20.328 13.359 1 90.44 271 ARG B C 1
ATOM 5680 O O . ARG B 1 271 ? 23.281 19.141 13.492 1 90.44 271 ARG B O 1
ATOM 5687 N N . ILE B 1 272 ? 23.516 21.219 14.242 1 87.19 272 ILE B N 1
ATOM 5688 C CA . ILE B 1 272 ? 23.047 20.828 15.562 1 87.19 272 ILE B CA 1
ATOM 5689 C C . ILE B 1 272 ? 21.516 20.797 15.586 1 87.19 272 ILE B C 1
ATOM 5691 O O . ILE B 1 272 ? 20.922 19.828 16.078 1 87.19 272 ILE B O 1
ATOM 5695 N N . ILE B 1 273 ? 20.891 21.766 15.023 1 88.88 273 ILE B N 1
ATOM 5696 C CA . ILE B 1 273 ? 19.453 21.953 15.062 1 88.88 273 ILE B CA 1
ATOM 5697 C C . ILE B 1 273 ? 18.766 20.844 14.258 1 88.88 273 ILE B C 1
ATOM 5699 O O . ILE B 1 273 ? 17.688 20.375 14.617 1 88.88 273 ILE B O 1
ATOM 5703 N N . GLU B 1 274 ? 19.422 20.406 13.188 1 92.69 274 GLU B N 1
ATOM 5704 C CA . GLU B 1 274 ? 18.781 19.469 12.273 1 92.69 274 GLU B CA 1
ATOM 5705 C C . GLU B 1 274 ? 18.719 18.062 12.891 1 92.69 274 GLU B C 1
ATOM 5707 O O . GLU B 1 274 ? 18.078 17.172 12.344 1 92.69 274 GLU B O 1
ATOM 5712 N N . ARG B 1 275 ? 19.312 17.875 14.047 1 90.38 275 ARG B N 1
ATOM 5713 C CA . ARG B 1 275 ? 19.391 16.562 14.672 1 90.38 275 ARG B CA 1
ATOM 5714 C C . ARG B 1 275 ? 18.016 16.078 15.125 1 90.38 275 ARG B C 1
ATOM 5716 O O . ARG B 1 275 ? 17.766 14.883 15.234 1 90.38 275 ARG B O 1
ATOM 5723 N N . LYS B 1 276 ? 17.109 17.016 15.438 1 89.81 276 LYS B N 1
ATOM 5724 C CA . LYS B 1 276 ? 15.727 16.688 15.789 1 89.81 276 LYS B CA 1
ATOM 5725 C C . LYS B 1 276 ? 14.773 17.031 14.648 1 89.81 276 LYS B C 1
ATOM 5727 O O . LYS B 1 276 ? 14.992 18 13.914 1 89.81 276 LYS B O 1
ATOM 5732 N N . PRO B 1 277 ? 13.711 16.234 14.578 1 91.81 277 PRO B N 1
ATOM 5733 C CA . PRO B 1 277 ? 12.789 16.438 13.453 1 91.81 277 PRO B CA 1
ATOM 5734 C C . PRO B 1 277 ? 12.281 17.875 13.375 1 91.81 277 PRO B C 1
ATOM 5736 O O . PRO B 1 277 ? 12.266 18.469 12.297 1 91.81 277 PRO B O 1
ATOM 5739 N N . THR B 1 278 ? 11.898 18.453 14.484 1 90.62 278 THR B N 1
ATOM 5740 C CA . THR B 1 278 ? 11.367 19.812 14.477 1 90.62 278 THR B CA 1
ATOM 5741 C C . THR B 1 278 ? 12.445 20.812 14.055 1 90.62 278 THR B C 1
ATOM 5743 O O . THR B 1 278 ? 12.164 21.75 13.32 1 90.62 278 THR B O 1
ATOM 5746 N N . GLY B 1 279 ? 13.641 20.578 14.578 1 91.5 279 GLY B N 1
ATOM 5747 C CA . GLY B 1 279 ? 14.75 21.422 14.164 1 91.5 279 GLY B CA 1
ATOM 5748 C C . GLY B 1 279 ? 15.078 21.281 12.688 1 91.5 279 GLY B C 1
ATOM 5749 O O . GLY B 1 279 ? 15.336 22.266 12.008 1 91.5 279 GLY B O 1
ATOM 5750 N N . ASN B 1 280 ? 15.055 20.031 12.234 1 94.69 280 ASN B N 1
ATOM 5751 C CA . ASN B 1 280 ? 15.32 19.766 10.828 1 94.69 280 ASN B CA 1
ATOM 5752 C C . ASN B 1 280 ? 14.344 20.516 9.922 1 94.69 280 ASN B C 1
ATOM 5754 O O . ASN B 1 280 ? 14.711 20.953 8.836 1 94.69 280 ASN B O 1
ATOM 5758 N N . SER B 1 281 ? 13.148 20.656 10.359 1 94.5 281 SER B N 1
ATOM 5759 C CA . SER B 1 281 ? 12.117 21.344 9.594 1 94.5 281 SER B CA 1
ATOM 5760 C C . SER B 1 281 ? 12.414 22.828 9.477 1 94.5 281 SER B C 1
ATOM 5762 O O . SER B 1 281 ? 11.945 23.484 8.547 1 94.5 281 SER B O 1
ATOM 5764 N N . MET B 1 282 ? 13.203 23.328 10.398 1 92.81 282 MET B N 1
ATOM 5765 C CA . MET B 1 282 ? 13.547 24.75 10.391 1 92.81 282 MET B CA 1
ATOM 5766 C C . MET B 1 282 ? 14.727 25.016 9.461 1 92.81 282 MET B C 1
ATOM 5768 O O . MET B 1 282 ? 14.867 26.125 8.938 1 92.81 282 MET B O 1
ATOM 5772 N N . VAL B 1 283 ? 15.492 24 9.211 1 94.19 283 VAL B N 1
ATOM 5773 C CA . VAL B 1 283 ? 16.781 24.203 8.555 1 94.19 283 VAL B CA 1
ATOM 5774 C C . VAL B 1 283 ? 16.625 23.984 7.047 1 94.19 283 VAL B C 1
ATOM 5776 O O . VAL B 1 283 ? 17.422 24.516 6.258 1 94.19 283 VAL B O 1
ATOM 5779 N N . ARG B 1 284 ? 15.609 23.203 6.672 1 97.56 284 ARG B N 1
ATOM 5780 C CA . ARG B 1 284 ? 15.516 22.859 5.258 1 97.56 284 ARG B CA 1
ATOM 5781 C C . ARG B 1 284 ? 14.086 22.5 4.879 1 97.56 284 ARG B C 1
ATOM 5783 O O . ARG B 1 284 ? 13.211 22.422 5.742 1 97.56 284 ARG B O 1
ATOM 5790 N N . THR B 1 285 ? 13.859 22.422 3.529 1 98.44 285 THR B N 1
ATOM 5791 C CA . THR B 1 285 ? 12.695 21.719 3.018 1 98.44 285 THR B CA 1
ATOM 5792 C C . THR B 1 285 ? 12.734 20.234 3.426 1 98.44 285 THR B C 1
ATOM 5794 O O . THR B 1 285 ? 13.758 19.578 3.27 1 98.44 285 THR B O 1
ATOM 5797 N N . THR B 1 286 ? 11.688 19.781 3.994 1 98.19 286 THR B N 1
ATOM 5798 C CA . THR B 1 286 ? 11.672 18.406 4.48 1 98.19 286 THR B CA 1
ATOM 5799 C C . THR B 1 286 ? 10.969 17.484 3.488 1 98.19 286 THR B C 1
ATOM 5801 O O . THR B 1 286 ? 10.117 17.938 2.719 1 98.19 286 THR B O 1
ATOM 5804 N N . THR B 1 287 ? 11.406 16.281 3.439 1 98.25 287 THR B N 1
ATOM 5805 C CA . THR B 1 287 ? 10.844 15.211 2.631 1 98.25 287 THR B CA 1
ATOM 5806 C C . THR B 1 287 ? 10.18 14.164 3.518 1 98.25 287 THR B C 1
ATOM 5808 O O . THR B 1 287 ? 10.82 13.586 4.395 1 98.25 287 THR B O 1
ATOM 5811 N N . ALA B 1 288 ? 8.898 13.938 3.314 1 98 288 ALA B N 1
ATOM 5812 C CA . ALA B 1 288 ? 8.18 12.938 4.098 1 98 288 ALA B CA 1
ATOM 5813 C C . ALA B 1 288 ? 7.543 11.883 3.195 1 98 288 ALA B C 1
ATOM 5815 O O . ALA B 1 288 ? 6.719 12.211 2.334 1 98 288 ALA B O 1
ATOM 5816 N N . LEU B 1 289 ? 7.992 10.656 3.342 1 98.31 289 LEU B N 1
ATOM 5817 C CA . LEU B 1 289 ? 7.297 9.547 2.697 1 98.31 289 LEU B CA 1
ATOM 5818 C C . LEU B 1 289 ? 6.043 9.164 3.475 1 98.31 289 LEU B C 1
ATOM 5820 O O . LEU B 1 289 ? 6.129 8.727 4.625 1 98.31 289 LEU B O 1
ATOM 5824 N N . THR B 1 290 ? 4.824 9.195 2.77 1 97.69 290 THR B N 1
ATOM 5825 C CA . THR B 1 290 ? 3.619 9.125 3.588 1 97.69 290 THR B CA 1
ATOM 5826 C C . THR B 1 290 ? 2.707 8 3.111 1 97.69 290 THR B C 1
ATOM 5828 O O . THR B 1 290 ? 1.89 7.488 3.881 1 97.69 290 THR B O 1
ATOM 5831 N N . ILE B 1 291 ? 2.758 7.648 1.868 1 97.88 291 ILE B N 1
ATOM 5832 C CA . ILE B 1 291 ? 1.943 6.566 1.329 1 97.88 291 ILE B CA 1
ATOM 5833 C C . ILE B 1 291 ? 2.77 5.738 0.349 1 97.88 291 ILE B C 1
ATOM 5835 O O . ILE B 1 291 ? 3.59 6.281 -0.395 1 97.88 291 ILE B O 1
ATOM 5839 N N . PHE B 1 292 ? 2.635 4.477 0.312 1 98.62 292 PHE B N 1
ATOM 5840 C CA . PHE B 1 292 ? 3.127 3.531 -0.683 1 98.62 292 PHE B CA 1
ATOM 5841 C C . PHE B 1 292 ? 2.127 2.4 -0.895 1 98.62 292 PHE B C 1
ATOM 5843 O O . PHE B 1 292 ? 1.727 1.731 0.061 1 98.62 292 PHE B O 1
ATOM 5850 N N . LYS B 1 293 ? 1.688 2.207 -2.137 1 98.19 293 LYS B N 1
ATOM 5851 C CA . LYS B 1 293 ? 0.682 1.191 -2.438 1 98.19 293 LYS B CA 1
ATOM 5852 C C . LYS B 1 293 ? 1.03 0.434 -3.715 1 98.19 293 LYS B C 1
ATOM 5854 O O . LYS B 1 293 ? 1.271 1.045 -4.758 1 98.19 293 LYS B O 1
ATOM 5859 N N . ALA B 1 294 ? 1.079 -0.851 -3.59 1 98.12 294 ALA B N 1
ATOM 5860 C CA . ALA B 1 294 ? 1.256 -1.709 -4.758 1 98.12 294 ALA B CA 1
ATOM 5861 C C . ALA B 1 294 ? 0.814 -3.139 -4.461 1 98.12 294 ALA B C 1
ATOM 5863 O O . ALA B 1 294 ? 1.072 -3.662 -3.375 1 98.12 294 ALA B O 1
ATOM 5864 N N . GLY B 1 295 ? 0.122 -3.732 -5.52 1 95.06 295 GLY B N 1
ATOM 5865 C CA . GLY B 1 295 ? -0.135 -5.164 -5.457 1 95.06 295 GLY B CA 1
ATOM 5866 C C . GLY B 1 295 ? -1.489 -5.5 -4.863 1 95.06 295 GLY B C 1
ATOM 5867 O O . GLY B 1 295 ? -2.002 -4.766 -4.016 1 95.06 295 GLY B O 1
ATOM 5868 N N . ILE B 1 296 ? -2.008 -6.605 -5.258 1 90.56 296 ILE B N 1
ATOM 5869 C CA . ILE B 1 296 ? -3.34 -7.016 -4.824 1 90.56 296 ILE B CA 1
ATOM 5870 C C . ILE B 1 296 ? -3.285 -8.438 -4.27 1 90.56 296 ILE B C 1
ATOM 5872 O O . ILE B 1 296 ? -4.215 -8.883 -3.594 1 90.56 296 ILE B O 1
ATOM 5876 N N . LYS B 1 297 ? -2.244 -9.125 -4.664 1 93.25 297 LYS B N 1
ATOM 5877 C CA . LYS B 1 297 ? -2.137 -10.531 -4.309 1 93.25 297 LYS B CA 1
ATOM 5878 C C . LYS B 1 297 ? -0.682 -11 -4.332 1 93.25 297 LYS B C 1
ATOM 5880 O O . LYS B 1 297 ? 0.124 -10.492 -5.117 1 93.25 297 LYS B O 1
ATOM 5885 N N . PHE B 1 298 ? -0.318 -12.008 -3.514 1 91.94 298 PHE B N 1
ATOM 5886 C CA . PHE B 1 298 ? 1.075 -12.391 -3.316 1 91.94 298 PHE B CA 1
ATOM 5887 C C . PHE B 1 298 ? 1.623 -13.094 -4.551 1 91.94 298 PHE B C 1
ATOM 5889 O O . PHE B 1 298 ? 2.838 -13.148 -4.758 1 91.94 298 PHE B O 1
ATOM 5896 N N . ASN B 1 299 ? 0.775 -13.68 -5.359 1 94.31 299 ASN B N 1
ATOM 5897 C CA . ASN B 1 299 ? 1.276 -14.43 -6.508 1 94.31 299 ASN B CA 1
ATOM 5898 C C . ASN B 1 299 ? 1.018 -13.695 -7.816 1 94.31 299 ASN B C 1
ATOM 5900 O O . ASN B 1 299 ? 1.028 -14.305 -8.891 1 94.31 299 ASN B O 1
ATOM 5904 N N . VAL B 1 300 ? 0.792 -12.477 -7.766 1 94.31 300 VAL B N 1
ATOM 5905 C CA . VAL B 1 300 ? 0.6 -11.633 -8.938 1 94.31 300 VAL B CA 1
ATOM 5906 C C . VAL B 1 300 ? 1.584 -10.461 -8.898 1 94.31 300 VAL B C 1
ATOM 5908 O O . VAL B 1 300 ? 1.671 -9.75 -7.895 1 94.31 300 VAL B O 1
ATOM 5911 N N . ILE B 1 301 ? 2.324 -10.266 -9.969 1 95.31 301 ILE B N 1
ATOM 5912 C CA . ILE B 1 301 ? 3.188 -9.102 -10.109 1 95.31 301 ILE B CA 1
ATOM 5913 C C . ILE B 1 301 ? 2.336 -7.848 -10.312 1 95.31 301 ILE B C 1
ATOM 5915 O O . ILE B 1 301 ? 1.508 -7.797 -11.227 1 95.31 301 ILE B O 1
ATOM 5919 N N . PRO B 1 302 ? 2.508 -6.883 -9.453 1 95.31 302 PRO B N 1
ATOM 5920 C CA . PRO B 1 302 ? 1.653 -5.699 -9.594 1 95.31 302 PRO B CA 1
ATOM 5921 C C . PRO B 1 302 ? 1.957 -4.898 -10.859 1 95.31 302 PRO B C 1
ATOM 5923 O O . PRO B 1 302 ? 3.125 -4.699 -11.203 1 95.31 302 PRO B O 1
ATOM 5926 N N . HIS B 1 303 ? 0.94 -4.43 -11.508 1 94.56 303 HIS B N 1
ATOM 5927 C CA . HIS B 1 303 ? 1.117 -3.635 -12.719 1 94.56 303 HIS B CA 1
ATOM 5928 C C . HIS B 1 303 ? 1.305 -2.158 -12.391 1 94.56 303 HIS B C 1
ATOM 5930 O O . HIS B 1 303 ? 1.732 -1.376 -13.242 1 94.56 303 HIS B O 1
ATOM 5936 N N . LEU B 1 304 ? 0.951 -1.802 -11.188 1 96.75 304 LEU B N 1
ATOM 5937 C CA . LEU B 1 304 ? 1.023 -0.407 -10.766 1 96.75 304 LEU B CA 1
ATOM 5938 C C . LEU B 1 304 ? 1.568 -0.297 -9.344 1 96.75 304 LEU B C 1
ATOM 5940 O O . LEU B 1 304 ? 1.154 -1.047 -8.453 1 96.75 304 LEU B O 1
ATOM 5944 N N . ALA B 1 305 ? 2.543 0.547 -9.125 1 98.44 305 ALA B N 1
ATOM 5945 C CA . ALA B 1 305 ? 3.012 0.989 -7.812 1 98.44 305 ALA B CA 1
ATOM 5946 C C . ALA B 1 305 ? 2.918 2.506 -7.68 1 98.44 305 ALA B C 1
ATOM 5948 O O . ALA B 1 305 ? 3.199 3.238 -8.633 1 98.44 305 ALA B O 1
ATOM 5949 N N . SER B 1 306 ? 2.469 2.951 -6.566 1 98.56 306 SER B N 1
ATOM 5950 C CA . SER B 1 306 ? 2.326 4.387 -6.352 1 98.56 306 SER B CA 1
ATOM 5951 C C . SER B 1 306 ? 2.805 4.785 -4.957 1 98.56 306 SER B C 1
ATOM 5953 O O . SER B 1 306 ? 2.693 4.004 -4.012 1 98.56 306 SER B O 1
ATOM 5955 N N . ALA B 1 307 ? 3.338 5.965 -4.84 1 98.62 307 ALA B N 1
ATOM 5956 C CA . ALA B 1 307 ? 3.795 6.523 -3.568 1 98.62 307 ALA B CA 1
ATOM 5957 C C . ALA B 1 307 ? 3.527 8.023 -3.5 1 98.62 307 ALA B C 1
ATOM 5959 O O . ALA B 1 307 ? 3.615 8.727 -4.512 1 98.62 307 ALA B O 1
ATOM 5960 N N . ALA B 1 308 ? 3.146 8.453 -2.336 1 98.38 308 ALA B N 1
ATOM 5961 C CA . ALA B 1 308 ? 2.992 9.883 -2.092 1 98.38 308 ALA B CA 1
ATOM 5962 C C . ALA B 1 308 ? 4.148 10.43 -1.258 1 98.38 308 ALA B C 1
ATOM 5964 O O . ALA B 1 308 ? 4.531 9.82 -0.252 1 98.38 308 ALA B O 1
ATOM 5965 N N . VAL B 1 309 ? 4.711 11.508 -1.688 1 98.56 309 VAL B N 1
ATOM 5966 C CA . VAL B 1 309 ? 5.781 12.203 -0.982 1 98.56 309 VAL B CA 1
ATOM 5967 C C . VAL B 1 309 ? 5.363 13.641 -0.7 1 98.56 309 VAL B C 1
ATOM 5969 O O . VAL B 1 309 ? 4.988 14.375 -1.616 1 98.56 309 VAL B O 1
ATOM 5972 N N . ASN B 1 310 ? 5.41 13.969 0.573 1 98.12 310 ASN B N 1
ATOM 5973 C CA . ASN B 1 310 ? 5.055 15.32 0.986 1 98.12 310 ASN B CA 1
ATOM 5974 C C . ASN B 1 310 ? 6.293 16.141 1.335 1 98.12 310 ASN B C 1
ATOM 5976 O O . ASN B 1 310 ? 7.207 15.648 1.996 1 98.12 310 ASN B O 1
ATOM 5980 N N . PHE B 1 311 ? 6.352 17.359 0.802 1 98.56 311 PHE B N 1
ATOM 5981 C CA . PHE B 1 311 ? 7.426 18.312 1.094 1 98.56 311 PHE B CA 1
ATOM 5982 C C . PHE B 1 311 ? 6.879 19.562 1.771 1 98.56 311 PHE B C 1
ATOM 5984 O O . PHE B 1 311 ? 5.863 20.109 1.342 1 98.56 311 PHE B O 1
ATOM 5991 N N . ARG B 1 312 ? 7.473 19.969 2.854 1 98.56 312 ARG B N 1
ATOM 5992 C CA . ARG B 1 312 ? 7.266 21.297 3.412 1 98.56 312 ARG B CA 1
ATOM 5993 C C . ARG B 1 312 ? 8.43 22.219 3.066 1 98.56 312 ARG B C 1
ATOM 5995 O O . ARG B 1 312 ? 9.547 22.016 3.533 1 98.56 312 ARG B O 1
ATOM 6002 N N . ILE B 1 313 ? 8.148 23.219 2.314 1 98.69 313 ILE B N 1
ATOM 6003 C CA . ILE B 1 313 ? 9.164 23.969 1.583 1 98.69 313 ILE B CA 1
ATOM 6004 C C . ILE B 1 313 ? 9.68 25.109 2.445 1 98.69 313 ILE B C 1
ATOM 6006 O O . ILE B 1 313 ? 8.898 25.953 2.908 1 98.69 313 ILE B O 1
ATOM 6010 N N . HIS B 1 314 ? 10.945 25.125 2.652 1 98.31 314 HIS B N 1
ATOM 6011 C CA . HIS B 1 314 ? 11.602 26.203 3.371 1 98.31 314 HIS B CA 1
ATOM 6012 C C . HIS B 1 314 ? 11.281 27.562 2.74 1 98.31 314 HIS B C 1
ATOM 6014 O O . HIS B 1 314 ? 11.211 27.672 1.514 1 98.31 314 HIS B O 1
ATOM 6020 N N . PRO B 1 315 ? 11.125 28.641 3.574 1 97.5 315 PRO B N 1
ATOM 6021 C CA . PRO B 1 315 ? 10.727 29.953 3.059 1 97.5 315 PRO B CA 1
ATOM 6022 C C . PRO B 1 315 ? 11.711 30.5 2.029 1 97.5 315 PRO B C 1
ATOM 6024 O O . PRO B 1 315 ? 11.352 31.375 1.239 1 97.5 315 PRO B O 1
ATOM 6027 N N . ALA B 1 316 ? 12.883 30.016 1.971 1 97.25 316 ALA B N 1
ATOM 6028 C CA . ALA B 1 316 ? 13.898 30.516 1.045 1 97.25 316 ALA B CA 1
ATOM 6029 C C . ALA B 1 316 ? 13.938 29.672 -0.229 1 97.25 316 ALA B C 1
ATOM 6031 O O . ALA B 1 316 ? 14.867 29.797 -1.033 1 97.25 316 ALA B O 1
ATOM 6032 N N . GLN B 1 317 ? 13.062 28.859 -0.43 1 98 317 GLN B N 1
ATOM 6033 C CA . GLN B 1 317 ? 13.008 27.969 -1.589 1 98 317 GLN B CA 1
ATOM 6034 C C . GLN B 1 317 ? 11.633 28 -2.248 1 98 317 GLN B C 1
ATOM 6036 O O . GLN B 1 317 ? 10.664 28.453 -1.639 1 98 317 GLN B O 1
ATOM 6041 N N . LYS B 1 318 ? 11.57 27.641 -3.508 1 98.19 318 LYS B N 1
ATOM 6042 C CA . LYS B 1 318 ? 10.312 27.625 -4.262 1 98.19 318 LYS B CA 1
ATOM 6043 C C . LYS B 1 318 ? 9.961 26.203 -4.707 1 98.19 318 LYS B C 1
ATOM 6045 O O . LYS B 1 318 ? 10.836 25.328 -4.777 1 98.19 318 LYS B O 1
ATOM 6050 N N . VAL B 1 319 ? 8.711 26.016 -5.066 1 98.62 319 VAL B N 1
ATOM 6051 C CA . VAL B 1 319 ? 8.188 24.734 -5.527 1 98.62 319 VAL B CA 1
ATOM 6052 C C . VAL B 1 319 ? 8.992 24.25 -6.73 1 98.62 319 VAL B C 1
ATOM 6054 O O . VAL B 1 319 ? 9.375 23.078 -6.797 1 98.62 319 VAL B O 1
ATOM 6057 N N . ALA B 1 320 ? 9.266 25.141 -7.652 1 98.56 320 ALA B N 1
ATOM 6058 C CA . ALA B 1 320 ? 9.945 24.781 -8.891 1 98.56 320 ALA B CA 1
ATOM 6059 C C . ALA B 1 320 ? 11.336 24.219 -8.609 1 98.56 320 ALA B C 1
ATOM 6061 O O . ALA B 1 320 ? 11.773 23.266 -9.258 1 98.56 320 ALA B O 1
ATOM 6062 N N . GLU B 1 321 ? 12.023 24.781 -7.688 1 98.62 321 GLU B N 1
ATOM 6063 C CA . GLU B 1 321 ? 13.359 24.328 -7.324 1 98.62 321 GLU B CA 1
ATOM 6064 C C . GLU B 1 321 ? 13.312 22.938 -6.695 1 98.62 321 GLU B C 1
ATOM 6066 O O . GLU B 1 321 ? 14.156 22.078 -6.988 1 98.62 321 GLU B O 1
ATOM 6071 N N . VAL B 1 322 ? 12.359 22.734 -5.801 1 98.75 322 VAL B N 1
ATOM 6072 C CA . VAL B 1 322 ? 12.211 21.453 -5.133 1 98.75 322 VAL B CA 1
ATOM 6073 C C . VAL B 1 322 ? 11.922 20.359 -6.168 1 98.75 322 VAL B C 1
ATOM 6075 O O . VAL B 1 322 ? 12.508 19.281 -6.117 1 98.75 322 VAL B O 1
ATOM 6078 N N . LEU B 1 323 ? 11.016 20.672 -7.109 1 98.56 323 LEU B N 1
ATOM 6079 C CA . LEU B 1 323 ? 10.656 19.719 -8.156 1 98.56 323 LEU B CA 1
ATOM 6080 C C . LEU B 1 323 ? 11.875 19.328 -8.977 1 98.56 323 LEU B C 1
ATOM 6082 O O . LEU B 1 323 ? 12.047 18.156 -9.328 1 98.56 323 LEU B O 1
ATOM 6086 N N . GLU B 1 324 ? 12.719 20.266 -9.289 1 98.44 324 GLU B N 1
ATOM 6087 C CA . GLU B 1 324 ? 13.93 19.984 -10.047 1 98.44 324 GLU B CA 1
ATOM 6088 C C . GLU B 1 324 ? 14.867 19.062 -9.281 1 98.44 324 GLU B C 1
ATOM 6090 O O . GLU B 1 324 ? 15.422 18.125 -9.852 1 98.44 324 GLU B O 1
ATOM 6095 N N . ILE B 1 325 ? 15.031 19.312 -8.039 1 98.69 325 ILE B N 1
ATOM 6096 C CA . ILE B 1 325 ? 15.906 18.484 -7.211 1 98.69 325 ILE B CA 1
ATOM 6097 C C . ILE B 1 325 ? 15.352 17.062 -7.141 1 98.69 325 ILE B C 1
ATOM 6099 O O . ILE B 1 325 ? 16.109 16.094 -7.203 1 98.69 325 ILE B O 1
ATOM 6103 N N . VAL B 1 326 ? 14.023 16.938 -6.973 1 98.75 326 VAL B N 1
ATOM 6104 C CA . VAL B 1 326 ? 13.375 15.641 -6.883 1 98.75 326 VAL B CA 1
ATOM 6105 C C . VAL B 1 326 ? 13.625 14.844 -8.164 1 98.75 326 VAL B C 1
ATOM 6107 O O . VAL B 1 326 ? 14.008 13.672 -8.109 1 98.75 326 VAL B O 1
ATOM 6110 N N . LYS B 1 327 ? 13.398 15.469 -9.312 1 98.44 327 LYS B N 1
ATOM 6111 C CA . LYS B 1 327 ? 13.609 14.812 -10.602 1 98.44 327 LYS B CA 1
ATOM 6112 C C . LYS B 1 327 ? 15.055 14.344 -10.75 1 98.44 327 LYS B C 1
ATOM 6114 O O . LYS B 1 327 ? 15.297 13.219 -11.195 1 98.44 327 LYS B O 1
ATOM 6119 N N . ASP B 1 328 ? 15.961 15.172 -10.336 1 98.5 328 ASP B N 1
ATOM 6120 C CA . ASP B 1 328 ? 17.375 14.852 -10.43 1 98.5 328 ASP B CA 1
ATOM 6121 C C . ASP B 1 328 ? 17.75 13.711 -9.484 1 98.5 328 ASP B C 1
ATOM 6123 O O . ASP B 1 328 ? 18.609 12.883 -9.805 1 98.5 328 ASP B O 1
ATOM 6127 N N . THR B 1 329 ? 17.188 13.75 -8.328 1 98.56 329 THR B N 1
ATOM 6128 C CA . THR B 1 329 ? 17.484 12.742 -7.316 1 98.56 329 THR B CA 1
ATOM 6129 C C . THR B 1 329 ? 16.953 11.375 -7.742 1 98.56 329 THR B C 1
ATOM 6131 O O . THR B 1 329 ? 17.641 10.367 -7.617 1 98.56 329 THR B O 1
ATOM 6134 N N . ILE B 1 330 ? 15.695 11.297 -8.148 1 98.06 330 ILE B N 1
ATOM 6135 C CA . ILE B 1 330 ? 15.102 10.039 -8.602 1 98.06 330 ILE B CA 1
ATOM 6136 C C . ILE B 1 330 ? 15.859 9.516 -9.812 1 98.06 330 ILE B C 1
ATOM 6138 O O . ILE B 1 330 ? 16.297 8.359 -9.828 1 98.06 330 ILE B O 1
ATOM 6142 N N . ASP B 1 331 ? 16.094 10.336 -10.828 1 97.69 331 ASP B N 1
ATOM 6143 C CA . ASP B 1 331 ? 16.891 10.062 -12.023 1 97.69 331 ASP B CA 1
ATOM 6144 C C . ASP B 1 331 ? 16.484 8.734 -12.656 1 97.69 331 ASP B C 1
ATOM 6146 O O . ASP B 1 331 ? 17.312 7.863 -12.891 1 97.69 331 ASP B O 1
ATOM 6150 N N . ASP B 1 332 ? 15.281 8.445 -12.82 1 97.88 332 ASP B N 1
ATOM 6151 C CA . ASP B 1 332 ? 14.68 7.277 -13.453 1 97.88 332 ASP B CA 1
ATOM 6152 C C . ASP B 1 332 ? 13.398 7.652 -14.195 1 97.88 332 ASP B C 1
ATOM 6154 O O . ASP B 1 332 ? 12.367 7.902 -13.57 1 97.88 332 ASP B O 1
ATOM 6158 N N . ASP B 1 333 ? 13.438 7.645 -15.523 1 97.44 333 ASP B N 1
ATOM 6159 C CA . ASP B 1 333 ? 12.336 8.109 -16.359 1 97.44 333 ASP B CA 1
ATOM 6160 C C . ASP B 1 333 ? 11.125 7.199 -16.234 1 97.44 333 ASP B C 1
ATOM 6162 O O . ASP B 1 333 ? 10.016 7.566 -16.656 1 97.44 333 ASP B O 1
ATOM 6166 N N . ARG B 1 334 ? 11.258 6.082 -15.719 1 97.69 334 ARG B N 1
ATOM 6167 C CA . ARG B 1 334 ? 10.141 5.156 -15.531 1 97.69 334 ARG B CA 1
ATOM 6168 C C . ARG B 1 334 ? 9.234 5.613 -14.391 1 97.69 334 ARG B C 1
ATOM 6170 O O . ARG B 1 334 ? 8.094 5.152 -14.281 1 97.69 334 ARG B O 1
ATOM 6177 N N . VAL B 1 335 ? 9.758 6.391 -13.492 1 98.75 335 VAL B N 1
ATOM 6178 C CA . VAL B 1 335 ? 8.969 6.93 -12.391 1 98.75 335 VAL B CA 1
ATOM 6179 C C . VAL B 1 335 ? 8.234 8.188 -12.844 1 98.75 335 VAL B C 1
ATOM 6181 O O . VAL B 1 335 ? 8.852 9.234 -13.07 1 98.75 335 VAL B O 1
ATOM 6184 N N . GLU B 1 336 ? 6.941 8.086 -13 1 98.69 336 GLU B N 1
ATOM 6185 C CA . GLU B 1 336 ? 6.113 9.234 -13.344 1 98.69 336 GLU B CA 1
ATOM 6186 C C . GLU B 1 336 ? 5.863 10.117 -12.125 1 98.69 336 GLU B C 1
ATOM 6188 O O . GLU B 1 336 ? 5.422 9.641 -11.078 1 98.69 336 GLU B O 1
ATOM 6193 N N . ILE B 1 337 ? 6.117 11.391 -12.297 1 98.62 337 ILE B N 1
ATOM 6194 C CA . ILE B 1 337 ? 5.949 12.352 -11.211 1 98.62 337 ILE B CA 1
ATOM 6195 C C . ILE B 1 337 ? 4.746 13.25 -11.5 1 98.62 337 ILE B C 1
ATOM 6197 O O . ILE B 1 337 ? 4.699 13.914 -12.531 1 98.62 337 ILE B O 1
ATOM 6201 N N . THR B 1 338 ? 3.752 13.219 -10.633 1 98.31 338 THR B N 1
ATOM 6202 C CA . THR B 1 338 ? 2.586 14.086 -10.758 1 98.31 338 THR B CA 1
ATOM 6203 C C . THR B 1 338 ? 2.445 14.977 -9.523 1 98.31 338 THR B C 1
ATOM 6205 O O . THR B 1 338 ? 2.582 14.5 -8.391 1 98.31 338 THR B O 1
ATOM 6208 N N . VAL B 1 339 ? 2.168 16.266 -9.734 1 97.88 339 VAL B N 1
ATOM 6209 C CA . VAL B 1 339 ? 1.946 17.219 -8.648 1 97.88 339 VAL B CA 1
ATOM 6210 C C . VAL B 1 339 ? 0.484 17.172 -8.219 1 97.88 339 VAL B C 1
ATOM 6212 O O . VAL B 1 339 ? -0.417 17.422 -9.016 1 97.88 339 VAL B O 1
ATOM 6215 N N . THR B 1 340 ? 0.257 16.844 -6.98 1 95.38 340 THR B N 1
ATOM 6216 C CA . THR B 1 340 ? -1.1 16.797 -6.445 1 95.38 340 THR B CA 1
ATOM 6217 C C . THR B 1 340 ? -1.484 18.141 -5.836 1 95.38 340 THR B C 1
ATOM 6219 O O . THR B 1 340 ? -2.635 18.578 -5.945 1 95.38 340 THR B O 1
ATOM 6222 N N . GLU B 1 341 ? -0.621 18.734 -5.125 1 95 341 GLU B N 1
ATOM 6223 C CA . GLU B 1 341 ? -0.775 20.047 -4.496 1 95 341 GLU B CA 1
ATOM 6224 C C . GLU B 1 341 ? 0.567 20.75 -4.367 1 95 341 GLU B C 1
ATOM 6226 O O . GLU B 1 341 ? 1.591 20.125 -4.105 1 95 341 GLU B O 1
ATOM 6231 N N . ALA B 1 342 ? 0.477 22.016 -4.625 1 97.69 342 ALA B N 1
ATOM 6232 C CA . ALA B 1 342 ? 1.713 22.781 -4.488 1 97.69 342 ALA B CA 1
ATOM 6233 C C . ALA B 1 342 ? 1.418 24.266 -4.23 1 97.69 342 ALA B C 1
ATOM 6235 O O . ALA B 1 342 ? 0.477 24.812 -4.797 1 97.69 342 ALA B O 1
ATOM 6236 N N . PHE B 1 343 ? 2.121 24.875 -3.367 1 97.88 343 PHE B N 1
ATOM 6237 C CA . PHE B 1 343 ? 2.17 26.312 -3.229 1 97.88 343 PHE B CA 1
ATOM 6238 C C . PHE B 1 343 ? 3.484 26.766 -2.596 1 97.88 343 PHE B C 1
ATOM 6240 O O . PHE B 1 343 ? 4.059 26.031 -1.778 1 97.88 343 PHE B O 1
ATOM 6247 N N . ASP B 1 344 ? 3.973 27.875 -2.941 1 98.25 344 ASP B N 1
ATOM 6248 C CA . ASP B 1 344 ? 5.203 28.453 -2.402 1 98.25 344 ASP B CA 1
ATOM 6249 C C . ASP B 1 344 ? 4.996 28.938 -0.97 1 98.25 344 ASP B C 1
ATOM 6251 O O . ASP B 1 344 ? 3.861 29.078 -0.514 1 98.25 344 ASP B O 1
ATOM 6255 N N . PRO B 1 345 ? 6.102 29.094 -0.177 1 97.81 345 PRO B N 1
ATOM 6256 C CA . PRO B 1 345 ? 5.984 29.656 1.168 1 97.81 345 PRO B CA 1
ATOM 6257 C C . PRO B 1 345 ? 5.254 31 1.18 1 97.81 345 PRO B C 1
ATOM 6259 O O . PRO B 1 345 ? 5.316 31.75 0.2 1 97.81 345 PRO B O 1
ATOM 6262 N N . LEU B 1 346 ? 4.594 31.25 2.27 1 97.44 346 LEU B N 1
ATOM 6263 C CA . LEU B 1 346 ? 3.801 32.469 2.381 1 97.44 346 LEU B CA 1
ATOM 6264 C C . LEU B 1 346 ? 4.691 33.656 2.66 1 97.44 346 LEU B C 1
ATOM 6266 O O . LEU B 1 346 ? 5.801 33.531 3.182 1 97.44 346 LEU B O 1
ATOM 6270 N N . PRO B 1 347 ? 4.195 34.875 2.312 1 96.38 347 PRO B N 1
ATOM 6271 C CA . PRO B 1 347 ? 4.938 36.062 2.664 1 96.38 347 PRO B CA 1
ATOM 6272 C C . PRO B 1 347 ? 5.109 36.25 4.172 1 96.38 347 PRO B C 1
ATOM 6274 O O . PRO B 1 347 ? 4.379 35.625 4.953 1 96.38 347 PRO B O 1
ATOM 6277 N N . ILE B 1 348 ? 6.105 37.031 4.52 1 97.06 348 ILE B N 1
ATOM 6278 C CA . ILE B 1 348 ? 6.398 37.281 5.926 1 97.06 348 ILE B CA 1
ATOM 6279 C C . ILE B 1 348 ? 5.496 38.406 6.445 1 97.06 348 ILE B C 1
ATOM 6281 O O . ILE B 1 348 ? 5.434 39.469 5.855 1 97.06 348 ILE B O 1
ATOM 6285 N N . SER B 1 349 ? 4.785 38.156 7.492 1 97.81 349 SER B N 1
ATOM 6286 C CA . SER B 1 349 ? 3.916 39.156 8.125 1 97.81 349 SER B CA 1
ATOM 6287 C C . SER B 1 349 ? 4.727 40.219 8.875 1 97.81 349 SER B C 1
ATOM 6289 O O . SER B 1 349 ? 5.859 39.938 9.289 1 97.81 349 SER B O 1
ATOM 6291 N N . PRO B 1 350 ? 4.16 41.375 9.008 1 96.81 350 PRO B N 1
ATOM 6292 C CA . PRO B 1 350 ? 4.859 42.438 9.75 1 96.81 350 PRO B CA 1
ATOM 6293 C C . PRO B 1 350 ? 5.133 42.031 11.203 1 96.81 350 PRO B C 1
ATOM 6295 O O . PRO B 1 350 ? 4.281 41.406 11.852 1 96.81 350 PRO B O 1
ATOM 6298 N N . TRP B 1 351 ? 6.441 42.281 11.578 1 95.38 351 TRP B N 1
ATOM 6299 C CA . TRP B 1 351 ? 6.855 42.062 12.961 1 95.38 351 TRP B CA 1
ATOM 6300 C C . TRP B 1 351 ? 7.531 43.312 13.539 1 95.38 351 TRP B C 1
ATOM 6302 O O . TRP B 1 351 ? 8.766 43.406 13.531 1 95.38 351 TRP B O 1
ATOM 6312 N N . ASP B 1 352 ? 6.863 44.406 13.68 1 88.81 352 ASP B N 1
ATOM 6313 C CA . ASP B 1 352 ? 7.406 45.625 14.258 1 88.81 352 ASP B CA 1
ATOM 6314 C C . ASP B 1 352 ? 6.418 46.25 15.227 1 88.81 352 ASP B C 1
ATOM 6316 O O . ASP B 1 352 ? 5.344 45.688 15.484 1 88.81 352 ASP B O 1
ATOM 6320 N N . ASP B 1 353 ? 6.812 47.312 15.758 1 83.75 353 ASP B N 1
ATOM 6321 C CA . ASP B 1 353 ? 6.031 47.938 16.812 1 83.75 353 ASP B CA 1
ATOM 6322 C C . ASP B 1 353 ? 4.777 48.594 16.25 1 83.75 353 ASP B C 1
ATOM 6324 O O . ASP B 1 353 ? 3.865 48.938 17 1 83.75 353 ASP B O 1
ATOM 6328 N N . GLN B 1 354 ? 4.684 48.594 15.023 1 86.56 354 GLN B N 1
ATOM 6329 C CA . GLN B 1 354 ? 3.518 49.219 14.406 1 86.56 354 GLN B CA 1
ATOM 6330 C C . GLN B 1 354 ? 2.461 48.188 14.039 1 86.56 354 GLN B C 1
ATOM 6332 O O . GLN B 1 354 ? 1.331 48.531 13.695 1 86.56 354 GLN B O 1
ATOM 6337 N N . ALA B 1 355 ? 2.855 47 14.164 1 92.44 355 ALA B N 1
ATOM 6338 C CA . ALA B 1 355 ? 1.905 45.938 13.844 1 92.44 355 ALA B CA 1
ATOM 6339 C C . ALA B 1 355 ? 0.921 45.719 14.992 1 92.44 355 ALA B C 1
ATOM 6341 O O . ALA B 1 355 ? 1.285 45.188 16.031 1 92.44 355 ALA B O 1
ATOM 6342 N N . LEU B 1 356 ? -0.307 46.094 14.781 1 93.56 356 LEU B N 1
ATOM 6343 C CA . LEU B 1 356 ? -1.344 46.062 15.805 1 93.56 356 LEU B CA 1
ATOM 6344 C C . LEU B 1 356 ? -1.479 44.688 16.422 1 93.56 356 LEU B C 1
ATOM 6346 O O . LEU B 1 356 ? -1.522 44.531 17.641 1 93.56 356 LEU B O 1
ATOM 6350 N N . GLY B 1 357 ? -1.598 43.688 15.539 1 95.06 357 GLY B N 1
ATOM 6351 C CA . GLY B 1 357 ? -1.737 42.312 16.016 1 95.06 357 GLY B CA 1
ATOM 6352 C C . GLY B 1 357 ? -0.622 41.875 16.953 1 95.06 357 GLY B C 1
ATOM 6353 O O . GLY B 1 357 ? -0.878 41.312 18 1 95.06 357 GLY B O 1
ATOM 6354 N N . VAL B 1 358 ? 0.6 42.188 16.625 1 95.56 358 VAL B N 1
ATOM 6355 C CA . VAL B 1 358 ? 1.771 41.812 17.406 1 95.56 358 VAL B CA 1
ATOM 6356 C C . VAL B 1 358 ? 1.697 42.438 18.797 1 95.56 358 VAL B C 1
ATOM 6358 O O . VAL B 1 358 ? 1.974 41.781 19.797 1 95.56 358 VAL B O 1
ATOM 6361 N N . GLN B 1 359 ? 1.343 43.656 18.859 1 94.5 359 GLN B N 1
ATOM 6362 C CA . GLN B 1 359 ? 1.246 44.344 20.125 1 94.5 359 GLN B CA 1
ATOM 6363 C C . GLN B 1 359 ? 0.17 43.75 21.016 1 94.5 359 GLN B C 1
ATOM 6365 O O . GLN B 1 359 ? 0.375 43.562 22.219 1 94.5 359 GLN B O 1
ATOM 6370 N N . ILE B 1 360 ? -0.903 43.438 20.406 1 95.69 360 ILE B N 1
ATOM 6371 C CA . ILE B 1 360 ? -2.008 42.844 21.141 1 95.69 360 ILE B CA 1
ATOM 6372 C C . ILE B 1 360 ? -1.592 41.469 21.656 1 95.69 360 ILE B C 1
ATOM 6374 O O . ILE B 1 360 ? -1.866 41.125 22.797 1 95.69 360 ILE B O 1
ATOM 6378 N N . PHE B 1 361 ? -0.925 40.688 20.797 1 96.94 361 PHE B N 1
ATOM 6379 C CA . PHE B 1 361 ? -0.489 39.344 21.188 1 96.94 361 PHE B CA 1
ATOM 6380 C C . PHE B 1 361 ? 0.509 39.406 22.328 1 96.94 361 PHE B C 1
ATOM 6382 O O . PHE B 1 361 ? 0.404 38.656 23.297 1 96.94 361 PHE B O 1
ATOM 6389 N N . ARG B 1 362 ? 1.442 40.281 22.219 1 95.31 362 ARG B N 1
ATOM 6390 C CA . ARG B 1 362 ? 2.465 40.438 23.25 1 95.31 362 ARG B CA 1
ATOM 6391 C C . ARG B 1 362 ? 1.837 40.781 24.594 1 95.31 362 ARG B C 1
ATOM 6393 O O . ARG B 1 362 ? 2.129 40.125 25.594 1 95.31 362 ARG B O 1
ATOM 6400 N N . ARG B 1 363 ? 0.98 41.75 24.578 1 94.69 363 ARG B N 1
ATOM 6401 C CA . ARG B 1 363 ? 0.311 42.156 25.812 1 94.69 363 ARG B CA 1
ATOM 6402 C C . ARG B 1 363 ? -0.494 41 26.406 1 94.69 363 ARG B C 1
ATOM 6404 O O . ARG B 1 363 ? -0.408 40.719 27.609 1 94.69 363 ARG B O 1
ATOM 6411 N N . THR B 1 364 ? -1.239 40.344 25.562 1 97.75 364 THR B N 1
ATOM 6412 C CA . THR B 1 364 ? -2.113 39.281 26.016 1 97.75 364 THR B CA 1
ATOM 6413 C C . THR B 1 364 ? -1.295 38.094 26.562 1 97.75 364 THR B C 1
ATOM 6415 O O . THR B 1 364 ? -1.646 37.531 27.594 1 97.75 364 THR B O 1
ATOM 6418 N N . ILE B 1 365 ? -0.172 37.719 25.891 1 98 365 ILE B N 1
ATOM 6419 C CA . ILE B 1 365 ? 0.688 36.625 26.312 1 98 365 ILE B CA 1
ATOM 6420 C C . ILE B 1 365 ? 1.303 36.969 27.672 1 98 365 ILE B C 1
ATOM 6422 O O . ILE B 1 365 ? 1.332 36.125 28.578 1 98 365 ILE B O 1
ATOM 6426 N N . MET B 1 366 ? 1.704 38.156 27.859 1 96.44 366 MET B N 1
ATOM 6427 C CA . MET B 1 366 ? 2.326 38.562 29.109 1 96.44 366 MET B CA 1
ATOM 6428 C C . MET B 1 366 ? 1.326 38.531 30.266 1 96.44 366 MET B C 1
ATOM 6430 O O . MET B 1 366 ? 1.688 38.188 31.391 1 96.44 366 MET B O 1
ATOM 6434 N N . ASP B 1 367 ? 0.149 38.812 29.969 1 96.56 367 ASP B N 1
ATOM 6435 C CA . ASP B 1 367 ? -0.889 38.844 30.984 1 96.56 367 ASP B CA 1
ATOM 6436 C C . ASP B 1 367 ? -1.278 37.406 31.391 1 96.56 367 ASP B C 1
ATOM 6438 O O . ASP B 1 367 ? -1.473 37.125 32.562 1 96.56 367 ASP B O 1
ATOM 6442 N N . VAL B 1 368 ? -1.4 36.562 30.453 1 98.06 368 VAL B N 1
ATOM 6443 C CA . VAL B 1 368 ? -1.98 35.219 30.672 1 98.06 368 VAL B CA 1
ATOM 6444 C C . VAL B 1 368 ? -0.878 34.25 31.031 1 98.06 368 VAL B C 1
ATOM 6446 O O . VAL B 1 368 ? -1.1 33.312 31.797 1 98.06 368 VAL B O 1
ATOM 6449 N N . PHE B 1 369 ? 0.282 34.438 30.438 1 97.69 369 PHE B N 1
ATOM 6450 C CA . PHE B 1 369 ? 1.408 33.531 30.641 1 97.69 369 PHE B CA 1
ATOM 6451 C C . PHE B 1 369 ? 2.613 34.281 31.188 1 97.69 369 PHE B C 1
ATOM 6453 O O . PHE B 1 369 ? 3.629 34.406 30.516 1 97.69 369 PHE B O 1
ATOM 6460 N N . PRO B 1 370 ? 2.584 34.562 32.406 1 95.12 370 PRO B N 1
ATOM 6461 C CA . PRO B 1 370 ? 3.646 35.375 32.969 1 95.12 370 PRO B CA 1
ATOM 6462 C C . PRO B 1 370 ? 4.996 34.656 33.031 1 95.12 370 PRO B C 1
ATOM 6464 O O . PRO B 1 370 ? 6.035 35.312 33.156 1 95.12 370 PRO B O 1
ATOM 6467 N N . HIS B 1 371 ? 5.008 33.406 32.875 1 94 371 HIS B N 1
ATOM 6468 C CA . HIS B 1 371 ? 6.25 32.656 32.969 1 94 371 HIS B CA 1
ATOM 6469 C C . HIS B 1 371 ? 6.969 32.594 31.625 1 94 371 HIS B C 1
ATOM 6471 O O . HIS B 1 371 ? 8.094 32.094 31.531 1 94 371 HIS B O 1
ATOM 6477 N N . VAL B 1 372 ? 6.344 33.031 30.562 1 96.19 372 VAL B N 1
ATOM 6478 C CA . VAL B 1 372 ? 6.988 33.125 29.25 1 96.19 372 VAL B CA 1
ATOM 6479 C C . VAL B 1 372 ? 8.117 34.156 29.297 1 96.19 372 VAL B C 1
ATOM 6481 O O . VAL B 1 372 ? 7.895 35.312 29.656 1 96.19 372 VAL B O 1
ATOM 6484 N N . SER B 1 373 ? 9.273 33.75 28.938 1 94.12 373 SER B N 1
ATOM 6485 C CA . SER B 1 373 ? 10.445 34.594 29.094 1 94.12 373 SER B CA 1
ATOM 6486 C C . SER B 1 373 ? 10.641 35.5 27.875 1 94.12 373 SER B C 1
ATOM 6488 O O . SER B 1 373 ? 11.266 36.562 27.984 1 94.12 373 SER B O 1
ATOM 6490 N N . SER B 1 374 ? 10.18 35.031 26.75 1 95.44 374 SER B N 1
ATOM 6491 C CA . SER B 1 374 ? 10.383 35.812 25.531 1 95.44 374 SER B CA 1
ATOM 6492 C C . SER B 1 374 ? 9.281 35.531 24.516 1 95.44 374 SER B C 1
ATOM 6494 O O . SER B 1 374 ? 8.727 34.406 24.484 1 95.44 374 SER B O 1
ATOM 6496 N N . ILE B 1 375 ? 8.922 36.531 23.781 1 96.06 375 ILE B N 1
ATOM 6497 C CA . ILE B 1 375 ? 8.008 36.438 22.656 1 96.06 375 ILE B CA 1
ATOM 6498 C C . ILE B 1 375 ? 8.742 36.781 21.359 1 96.06 375 ILE B C 1
ATOM 6500 O O . ILE B 1 375 ? 9.312 37.875 21.234 1 96.06 375 ILE B O 1
ATOM 6504 N N . ALA B 1 376 ? 8.797 35.844 20.469 1 96.06 376 ALA B N 1
ATOM 6505 C CA . ALA B 1 376 ? 9.594 36.031 19.25 1 96.06 376 ALA B CA 1
ATOM 6506 C C . ALA B 1 376 ? 8.805 35.625 18.016 1 96.06 376 ALA B C 1
ATOM 6508 O O . ALA B 1 376 ? 7.844 34.844 18.109 1 96.06 376 ALA B O 1
ATOM 6509 N N . PRO B 1 377 ? 9.133 36.25 16.859 1 96.62 377 PRO B N 1
ATOM 6510 C CA . PRO B 1 377 ? 8.57 35.719 15.609 1 96.62 377 PRO B CA 1
ATOM 6511 C C . PRO B 1 377 ? 9.086 34.344 15.281 1 96.62 377 PRO B C 1
ATOM 6513 O O . PRO B 1 377 ? 10.211 33.969 15.641 1 96.62 377 PRO B O 1
ATOM 6516 N N . GLY B 1 378 ? 8.242 33.531 14.719 1 95.38 378 GLY B N 1
ATOM 6517 C CA . GLY B 1 378 ? 8.609 32.188 14.32 1 95.38 378 GLY B CA 1
ATOM 6518 C C . GLY B 1 378 ? 8.133 31.812 12.93 1 95.38 378 GLY B C 1
ATOM 6519 O O . GLY B 1 378 ? 7.652 32.688 12.188 1 95.38 378 GLY B O 1
ATOM 6520 N N . VAL B 1 379 ? 8.438 30.578 12.547 1 95.62 379 VAL B N 1
ATOM 6521 C CA . VAL B 1 379 ? 7.996 30.016 11.273 1 95.62 379 VAL B CA 1
ATOM 6522 C C . VAL B 1 379 ? 7.059 28.844 11.539 1 95.62 379 VAL B C 1
ATOM 6524 O O . VAL B 1 379 ? 7.363 27.953 12.344 1 95.62 379 VAL B O 1
ATOM 6527 N N . CYS B 1 380 ? 5.926 28.906 10.945 1 96.62 380 CYS B N 1
ATOM 6528 C CA . CYS B 1 380 ? 5.035 27.766 11.016 1 96.62 380 CYS B CA 1
ATOM 6529 C C . CYS B 1 380 ? 5.523 26.641 10.109 1 96.62 380 CYS B C 1
ATOM 6531 O O . CYS B 1 380 ? 5.582 26.797 8.891 1 96.62 380 CYS B O 1
ATOM 6533 N N . ILE B 1 381 ? 5.859 25.5 10.664 1 94.5 381 ILE B N 1
ATOM 6534 C CA . ILE B 1 381 ? 6.48 24.422 9.898 1 94.5 381 ILE B CA 1
ATOM 6535 C C . ILE B 1 381 ? 5.402 23.609 9.172 1 94.5 381 ILE B C 1
ATOM 6537 O O . ILE B 1 381 ? 5.699 22.891 8.227 1 94.5 381 ILE B O 1
ATOM 6541 N N . GLY B 1 382 ? 4.168 23.672 9.648 1 93.81 382 GLY B N 1
ATOM 6542 C CA . GLY B 1 382 ? 3.039 23.062 8.969 1 93.81 382 GLY B CA 1
ATOM 6543 C C . GLY B 1 382 ? 2.311 24.016 8.047 1 93.81 382 GLY B C 1
ATOM 6544 O O . GLY B 1 382 ? 2.9 24.984 7.551 1 93.81 382 GLY B O 1
ATOM 6545 N N . ASN B 1 383 ? 1.177 23.625 7.625 1 95.81 383 ASN B N 1
ATOM 6546 C CA . ASN B 1 383 ? 0.298 24.484 6.836 1 95.81 383 ASN B CA 1
ATOM 6547 C C . ASN B 1 383 ? -1.06 24.656 7.508 1 95.81 383 ASN B C 1
ATOM 6549 O O . ASN B 1 383 ? -1.506 23.797 8.258 1 95.81 383 ASN B O 1
ATOM 6553 N N . THR B 1 384 ? -1.593 25.797 7.289 1 97 384 THR B N 1
ATOM 6554 C CA . THR B 1 384 ? -2.867 26.125 7.914 1 97 384 THR B CA 1
ATOM 6555 C C . THR B 1 384 ? -3.82 26.75 6.902 1 97 384 THR B C 1
ATOM 6557 O O . THR B 1 384 ? -3.43 27.047 5.773 1 97 384 THR B O 1
ATOM 6560 N N . ASP B 1 385 ? -5.023 26.984 7.316 1 97.94 385 ASP B N 1
ATOM 6561 C CA . ASP B 1 385 ? -6.035 27.609 6.477 1 97.94 385 ASP B CA 1
ATOM 6562 C C . ASP B 1 385 ? -5.68 29.078 6.199 1 97.94 385 ASP B C 1
ATOM 6564 O O . ASP B 1 385 ? -6.207 29.688 5.266 1 97.94 385 ASP B O 1
ATOM 6568 N N . SER B 1 386 ? -4.832 29.625 7.039 1 97.75 386 SER B N 1
ATOM 6569 C CA . SER B 1 386 ? -4.566 31.062 6.91 1 97.75 386 SER B CA 1
ATOM 6570 C C . SER B 1 386 ? -3.943 31.391 5.559 1 97.75 386 SER B C 1
ATOM 6572 O O . SER B 1 386 ? -4.016 32.531 5.094 1 97.75 386 SER B O 1
ATOM 6574 N N . ARG B 1 387 ? -3.363 30.344 4.891 1 97.56 387 ARG B N 1
ATOM 6575 C CA . ARG B 1 387 ? -2.748 30.578 3.584 1 97.56 387 ARG B CA 1
ATOM 6576 C C . ARG B 1 387 ? -3.779 31.047 2.568 1 97.56 387 ARG B C 1
ATOM 6578 O O . ARG B 1 387 ? -3.43 31.703 1.579 1 97.56 387 ARG B O 1
ATOM 6585 N N . HIS B 1 388 ? -5.07 30.812 2.816 1 98.31 388 HIS B N 1
ATOM 6586 C CA . HIS B 1 388 ? -6.129 31.172 1.882 1 98.31 388 HIS B CA 1
ATOM 6587 C C . HIS B 1 388 ? -6.574 32.625 2.098 1 98.31 388 HIS B C 1
ATOM 6589 O O . HIS B 1 388 ? -7.395 33.125 1.338 1 98.31 388 HIS B O 1
ATOM 6595 N N . PHE B 1 389 ? -6.027 33.344 3.064 1 98.62 389 PHE B N 1
ATOM 6596 C CA . PHE B 1 389 ? -6.574 34.625 3.484 1 98.62 389 PHE B CA 1
ATOM 6597 C C . PHE B 1 389 ? -5.598 35.75 3.176 1 98.62 389 PHE B C 1
ATOM 6599 O O . PHE B 1 389 ? -5.742 36.875 3.688 1 98.62 389 PHE B O 1
ATOM 6606 N N . THR B 1 390 ? -4.66 35.531 2.34 1 98 390 THR B N 1
ATOM 6607 C CA . THR B 1 390 ? -3.604 36.469 2.043 1 98 390 THR B CA 1
ATOM 6608 C C . THR B 1 390 ? -4.172 37.719 1.333 1 98 390 THR B C 1
ATOM 6610 O O . THR B 1 390 ? -3.549 38.781 1.329 1 98 390 THR B O 1
ATOM 6613 N N . ASN B 1 391 ? -5.363 37.625 0.739 1 97.88 391 ASN B N 1
ATOM 6614 C CA . ASN B 1 391 ? -5.98 38.75 0.041 1 97.88 391 ASN B CA 1
ATOM 6615 C C . ASN B 1 391 ? -6.691 39.688 1.011 1 97.88 391 ASN B C 1
ATOM 6617 O O . ASN B 1 391 ? -7.047 40.812 0.646 1 97.88 391 ASN B O 1
ATOM 6621 N N . LEU B 1 392 ? -6.809 39.25 2.234 1 98.56 392 LEU B N 1
ATOM 6622 C CA . LEU B 1 392 ? -7.57 40.062 3.193 1 98.56 392 LEU B CA 1
ATOM 6623 C C . LEU B 1 392 ? -6.641 40.875 4.074 1 98.56 392 LEU B C 1
ATOM 6625 O O . LEU B 1 392 ? -7.051 41.906 4.629 1 98.56 392 LEU B O 1
ATOM 6629 N N . THR B 1 393 ? -5.426 40.438 4.238 1 98.31 393 THR B N 1
ATOM 6630 C CA . THR B 1 393 ? -4.465 41.156 5.066 1 98.31 393 THR B CA 1
ATOM 6631 C C . THR B 1 393 ? -3.057 40.594 4.863 1 98.31 393 THR B C 1
ATOM 6633 O O . THR B 1 393 ? -2.891 39.438 4.477 1 98.31 393 THR B O 1
ATOM 6636 N N . ASP B 1 394 ? -2.076 41.406 5.078 1 97.31 394 ASP B N 1
ATOM 6637 C CA . ASP B 1 394 ? -0.683 40.969 5.098 1 97.31 394 ASP B CA 1
ATOM 6638 C C . ASP B 1 394 ? -0.258 40.531 6.5 1 97.31 394 ASP B C 1
ATOM 6640 O O . ASP B 1 394 ? 0.809 39.938 6.684 1 97.31 394 ASP B O 1
ATOM 6644 N N . ALA B 1 395 ? -1.092 40.844 7.496 1 98.12 395 ALA B N 1
ATOM 6645 C CA . ALA B 1 395 ? -0.793 40.562 8.898 1 98.12 395 ALA B CA 1
ATOM 6646 C C . ALA B 1 395 ? -1.43 39.25 9.344 1 98.12 395 ALA B C 1
ATOM 6648 O O . ALA B 1 395 ? -2.447 39.25 10.039 1 98.12 395 ALA B O 1
ATOM 6649 N N . ILE B 1 396 ? -0.771 38.188 8.953 1 98.5 396 ILE B N 1
ATOM 6650 C CA . ILE B 1 396 ? -1.25 36.844 9.266 1 98.5 396 ILE B CA 1
ATOM 6651 C C . ILE B 1 396 ? -0.326 36.188 10.297 1 98.5 396 ILE B C 1
ATOM 6653 O O . ILE B 1 396 ? 0.859 35.969 10.031 1 98.5 396 ILE B O 1
ATOM 6657 N N . TYR B 1 397 ? -0.861 35.938 11.438 1 98.5 397 TYR B N 1
ATOM 6658 C CA . TYR B 1 397 ? -0.078 35.375 12.539 1 98.5 397 TYR B CA 1
ATOM 6659 C C . TYR B 1 397 ? -0.605 34 12.938 1 98.5 397 TYR B C 1
ATOM 6661 O O . TYR B 1 397 ? -1.816 33.75 12.922 1 98.5 397 TYR B O 1
ATOM 6669 N N . ARG B 1 398 ? 0.279 33.062 13.156 1 98.25 398 ARG B N 1
ATOM 6670 C CA . ARG B 1 398 ? -0.062 31.719 13.555 1 98.25 398 ARG B CA 1
ATOM 6671 C C . ARG B 1 398 ? 0.453 31.406 14.953 1 98.25 398 ARG B C 1
ATOM 6673 O O . ARG B 1 398 ? 1.663 31.312 15.164 1 98.25 398 ARG B O 1
ATOM 6680 N N . PHE B 1 399 ? -0.454 31.203 15.836 1 98 399 PHE B N 1
ATOM 6681 C CA . PHE B 1 399 ? -0.13 31 17.234 1 98 399 PHE B CA 1
ATOM 6682 C C . PHE B 1 399 ? -1.271 30.297 17.969 1 98 399 PHE B C 1
ATOM 6684 O O . PHE B 1 399 ? -2.402 30.797 17.969 1 98 399 PHE B O 1
ATOM 6691 N N . ASN B 1 400 ? -1.012 29.172 18.391 1 95.62 400 ASN B N 1
ATOM 6692 C CA . ASN B 1 400 ? -1.888 28.469 19.328 1 95.62 400 ASN B CA 1
ATOM 6693 C C . ASN B 1 400 ? -1.434 28.641 20.766 1 95.62 400 ASN B C 1
ATOM 6695 O O . ASN B 1 400 ? -0.413 28.094 21.172 1 95.62 400 ASN B O 1
ATOM 6699 N N . PRO B 1 401 ? -2.139 29.438 21.609 1 96.69 401 PRO B N 1
ATOM 6700 C CA . PRO B 1 401 ? -1.695 29.781 22.953 1 96.69 401 PRO B CA 1
ATOM 6701 C C . PRO B 1 401 ? -1.783 28.594 23.922 1 96.69 401 PRO B C 1
ATOM 6703 O O . PRO B 1 401 ? -2.516 28.656 24.906 1 96.69 401 PRO B O 1
ATOM 6706 N N . VAL B 1 402 ? -1.053 27.547 23.672 1 96.19 402 VAL B N 1
ATOM 6707 C CA . VAL B 1 402 ? -0.921 26.344 24.5 1 96.19 402 VAL B CA 1
ATOM 6708 C C . VAL B 1 402 ? 0.555 26.062 24.766 1 96.19 402 VAL B C 1
ATOM 6710 O O . VAL B 1 402 ? 1.396 26.234 23.875 1 96.19 402 VAL B O 1
ATOM 6713 N N . VAL B 1 403 ? 0.833 25.703 26 1 96.12 403 VAL B N 1
ATOM 6714 C CA . VAL B 1 403 ? 2.199 25.328 26.344 1 96.12 403 VAL B CA 1
ATOM 6715 C C . VAL B 1 403 ? 2.479 23.906 25.828 1 96.12 403 VAL B C 1
ATOM 6717 O O . VAL B 1 403 ? 1.759 22.969 26.172 1 96.12 403 VAL B O 1
ATOM 6720 N N . LEU B 1 404 ? 3.457 23.797 25.031 1 94.12 404 LEU B N 1
ATOM 6721 C CA . LEU B 1 404 ? 3.822 22.516 24.453 1 94.12 404 LEU B CA 1
ATOM 6722 C C . LEU B 1 404 ? 5.207 22.078 24.922 1 94.12 404 LEU B C 1
ATOM 6724 O O . LEU B 1 404 ? 6.184 22.812 24.75 1 94.12 404 LEU B O 1
ATOM 6728 N N . LYS B 1 405 ? 5.227 20.938 25.469 1 92.31 405 LYS B N 1
ATOM 6729 C CA . LYS B 1 405 ? 6.5 20.281 25.766 1 92.31 405 LYS B CA 1
ATOM 6730 C C . LYS B 1 405 ? 6.961 19.422 24.594 1 92.31 405 LYS B C 1
ATOM 6732 O O . LYS B 1 405 ? 6.223 19.25 23.625 1 92.31 405 LYS B O 1
ATOM 6737 N N . ALA B 1 406 ? 8.227 18.969 24.703 1 86.38 406 ALA B N 1
ATOM 6738 C CA . ALA B 1 406 ? 8.82 18.219 23.609 1 86.38 406 ALA B CA 1
ATOM 6739 C C . ALA B 1 406 ? 7.965 17 23.25 1 86.38 406 ALA B C 1
ATOM 6741 O O . ALA B 1 406 ? 7.762 16.703 22.062 1 86.38 406 ALA B O 1
ATOM 6742 N N . ASP B 1 407 ? 7.41 16.344 24.172 1 88.62 407 ASP B N 1
ATOM 6743 C CA . ASP B 1 407 ? 6.617 15.141 23.953 1 88.62 407 ASP B CA 1
ATOM 6744 C C . ASP B 1 407 ? 5.254 15.484 23.359 1 88.62 407 ASP B C 1
ATOM 6746 O O . ASP B 1 407 ? 4.633 14.648 22.688 1 88.62 407 ASP B O 1
ATOM 6750 N N . ASP B 1 408 ? 4.836 16.703 23.609 1 91.25 408 ASP B N 1
ATOM 6751 C CA . ASP B 1 408 ? 3.527 17.125 23.109 1 91.25 408 ASP B CA 1
ATOM 6752 C C . ASP B 1 408 ? 3.559 17.359 21.609 1 91.25 408 ASP B C 1
ATOM 6754 O O . ASP B 1 408 ? 2.586 17.062 20.906 1 91.25 408 ASP B O 1
ATOM 6758 N N . VAL B 1 409 ? 4.656 17.828 21.141 1 89.19 409 VAL B N 1
ATOM 6759 C CA . VAL B 1 409 ? 4.773 18.172 19.734 1 89.19 409 VAL B CA 1
ATOM 6760 C C . VAL B 1 409 ? 4.621 16.906 18.875 1 89.19 409 VAL B C 1
ATOM 6762 O O . VAL B 1 409 ? 3.965 16.938 17.828 1 89.19 409 VAL B O 1
ATOM 6765 N N . SER B 1 410 ? 5.145 15.812 19.375 1 89 410 SER B N 1
ATOM 6766 C CA . SER B 1 410 ? 5.105 14.57 18.625 1 89 410 SER B CA 1
ATOM 6767 C C . SER B 1 410 ? 3.721 13.93 18.656 1 89 410 SER B C 1
ATOM 6769 O O . SER B 1 410 ? 3.412 13.047 17.859 1 89 410 SER B O 1
ATOM 6771 N N . ARG B 1 411 ? 2.859 14.469 19.5 1 92.69 411 ARG B N 1
ATOM 6772 C CA . ARG B 1 411 ? 1.522 13.906 19.656 1 92.69 411 ARG B CA 1
ATOM 6773 C C . ARG B 1 411 ? 0.571 14.453 18.594 1 92.69 411 ARG B C 1
ATOM 6775 O O . ARG B 1 411 ? -0.495 13.883 18.359 1 92.69 411 ARG B O 1
ATOM 6782 N N . ILE B 1 412 ? 0.966 15.539 18 1 92.5 412 ILE B N 1
ATOM 6783 C CA . ILE B 1 412 ? 0.155 16.094 16.922 1 92.5 412 ILE B CA 1
ATOM 6784 C C . ILE B 1 412 ? 0.178 15.141 15.719 1 92.5 412 ILE B C 1
ATOM 6786 O O . ILE B 1 412 ? 1.244 14.844 15.18 1 92.5 412 ILE B O 1
ATOM 6790 N N . HIS B 1 413 ? -0.926 14.695 15.266 1 92.31 413 HIS B N 1
ATOM 6791 C CA . HIS B 1 413 ? -1.079 13.672 14.242 1 92.31 413 HIS B CA 1
ATOM 6792 C C . HIS B 1 413 ? -0.491 12.344 14.703 1 92.31 413 HIS B C 1
ATOM 6794 O O . HIS B 1 413 ? -0.274 11.438 13.891 1 92.31 413 HIS B O 1
ATOM 6800 N N . GLY B 1 414 ? -0.163 12.281 16 1 92.88 414 GLY B N 1
ATOM 6801 C CA . GLY B 1 414 ? 0.417 11.07 16.562 1 92.88 414 GLY B CA 1
ATOM 6802 C C . GLY B 1 414 ? -0.479 10.391 17.578 1 92.88 414 GLY B C 1
ATOM 6803 O O . GLY B 1 414 ? -1.689 10.633 17.609 1 92.88 414 GLY B O 1
ATOM 6804 N N . TRP B 1 415 ? 0.183 9.469 18.328 1 93.56 415 TRP B N 1
ATOM 6805 C CA . TRP B 1 415 ? -0.552 8.766 19.375 1 93.56 415 TRP B CA 1
ATOM 6806 C C . TRP B 1 415 ? -0.727 9.648 20.609 1 93.56 415 TRP B C 1
ATOM 6808 O O . TRP B 1 415 ? 0.098 10.523 20.875 1 93.56 415 TRP B O 1
ATOM 6818 N N . ASN B 1 416 ? -1.814 9.406 21.219 1 95.44 416 ASN B N 1
ATOM 6819 C CA . ASN B 1 416 ? -2.053 9.977 22.547 1 95.44 416 ASN B CA 1
ATOM 6820 C C . ASN B 1 416 ? -2.023 11.5 22.516 1 95.44 416 ASN B C 1
ATOM 6822 O O . ASN B 1 416 ? -1.397 12.133 23.375 1 95.44 416 ASN B O 1
ATOM 6826 N N . GLU B 1 417 ? -2.549 12 21.438 1 96.12 417 GLU B N 1
ATOM 6827 C CA . GLU B 1 417 ? -2.791 13.438 21.469 1 96.12 417 GLU B CA 1
ATOM 6828 C C . GLU B 1 417 ? -3.6 13.836 22.688 1 96.12 417 GLU B C 1
ATOM 6830 O O . GLU B 1 417 ? -4.562 13.156 23.062 1 96.12 417 GLU B O 1
ATOM 6835 N N . ARG B 1 418 ? -3.148 14.867 23.375 1 96.56 418 ARG B N 1
ATOM 6836 C CA . ARG B 1 418 ? -3.789 15.281 24.609 1 96.56 418 ARG B CA 1
ATOM 6837 C C . ARG B 1 418 ? -3.506 16.75 24.906 1 96.56 418 ARG B C 1
ATOM 6839 O O . ARG B 1 418 ? -2.572 17.328 24.359 1 96.56 418 ARG B O 1
ATOM 6846 N N . ILE B 1 419 ? -4.328 17.328 25.703 1 96.25 419 ILE B N 1
ATOM 6847 C CA . ILE B 1 419 ? -4.129 18.688 26.172 1 96.25 419 ILE B CA 1
ATOM 6848 C C . ILE B 1 419 ? -4.395 18.766 27.672 1 96.25 419 ILE B C 1
ATOM 6850 O O . ILE B 1 419 ? -5.305 18.094 28.188 1 96.25 419 ILE B O 1
ATOM 6854 N N . SER B 1 420 ? -3.557 19.422 28.438 1 94.94 420 SER B N 1
ATOM 6855 C CA . SER B 1 420 ? -3.816 19.609 29.859 1 94.94 420 SER B CA 1
ATOM 6856 C C . SER B 1 420 ? -5.043 20.484 30.094 1 94.94 420 SER B C 1
ATOM 6858 O O . SER B 1 420 ? -5.254 21.469 29.375 1 94.94 420 SER B O 1
ATOM 6860 N N . VAL B 1 421 ? -5.82 20.109 31.078 1 95.5 421 VAL B N 1
ATOM 6861 C CA . VAL B 1 421 ? -6.996 20.906 31.422 1 95.5 421 VAL B CA 1
ATOM 6862 C C . VAL B 1 421 ? -6.578 22.344 31.75 1 95.5 421 VAL B C 1
ATOM 6864 O O . VAL B 1 421 ? -7.207 23.297 31.297 1 95.5 421 VAL B O 1
ATOM 6867 N N . LYS B 1 422 ? -5.539 22.453 32.438 1 95.19 422 LYS B N 1
ATOM 6868 C CA . LYS B 1 422 ? -5.016 23.766 32.812 1 95.19 422 LYS B CA 1
ATOM 6869 C C . LYS B 1 422 ? -4.613 24.562 31.562 1 95.19 422 LYS B C 1
ATOM 6871 O O . LYS B 1 422 ? -4.891 25.766 31.484 1 95.19 422 LYS B O 1
ATOM 6876 N N . ASP B 1 423 ? -3.949 23.922 30.672 1 94.75 423 ASP B N 1
ATOM 6877 C CA . ASP B 1 423 ? -3.5 24.594 29.469 1 94.75 423 ASP B CA 1
ATOM 6878 C C . ASP B 1 423 ? -4.688 25.047 28.609 1 94.75 423 ASP B C 1
ATOM 6880 O O . ASP B 1 423 ? -4.648 26.109 27.984 1 94.75 423 ASP B O 1
ATOM 6884 N N . TYR B 1 424 ? -5.672 24.219 28.609 1 96.06 424 TYR B N 1
ATOM 6885 C CA . TYR B 1 424 ? -6.859 24.609 27.859 1 96.06 424 TYR B CA 1
ATOM 6886 C C . TYR B 1 424 ? -7.539 25.812 28.484 1 96.06 424 TYR B C 1
ATOM 6888 O O . TYR B 1 424 ? -7.973 26.734 27.766 1 96.06 424 TYR B O 1
ATOM 6896 N N . GLU B 1 425 ? -7.641 25.766 29.75 1 96.88 425 GLU B N 1
ATOM 6897 C CA . GLU B 1 425 ? -8.219 26.922 30.438 1 96.88 425 GLU B CA 1
ATOM 6898 C C . GLU B 1 425 ? -7.434 28.188 30.156 1 96.88 425 GLU B C 1
ATOM 6900 O O . GLU B 1 425 ? -8.023 29.25 29.938 1 96.88 425 GLU B O 1
ATOM 6905 N N . LYS B 1 426 ? -6.168 28.078 30.141 1 97.31 426 LYS B N 1
ATOM 6906 C CA . LYS B 1 426 ? -5.324 29.219 29.828 1 97.31 426 LYS B CA 1
ATOM 6907 C C . LYS B 1 426 ? -5.527 29.672 28.375 1 97.31 426 LYS B C 1
ATOM 6909 O O . LYS B 1 426 ? -5.461 30.875 28.078 1 97.31 426 LYS B O 1
ATOM 6914 N N . GLN B 1 427 ? -5.66 28.703 27.5 1 97.56 427 GLN B N 1
ATOM 6915 C CA . GLN B 1 427 ? -5.945 29.062 26.125 1 97.56 427 GLN B CA 1
ATOM 6916 C C . GLN B 1 427 ? -7.223 29.891 26.016 1 97.56 427 GLN B C 1
ATOM 6918 O O . GLN B 1 427 ? -7.25 30.906 25.328 1 97.56 427 GLN B O 1
ATOM 6923 N N . VAL B 1 428 ? -8.25 29.469 26.703 1 97.94 428 VAL B N 1
ATOM 6924 C CA . VAL B 1 428 ? -9.523 30.188 26.688 1 97.94 428 VAL B CA 1
ATOM 6925 C C . VAL B 1 428 ? -9.336 31.562 27.312 1 97.94 428 VAL B C 1
ATOM 6927 O O . VAL B 1 428 ? -9.867 32.562 26.797 1 97.94 428 VAL B O 1
ATOM 6930 N N . GLU B 1 429 ? -8.586 31.625 28.406 1 98.5 429 GLU B N 1
ATOM 6931 C CA . GLU B 1 429 ? -8.297 32.906 29.031 1 98.5 429 GLU B CA 1
ATOM 6932 C C . GLU B 1 429 ? -7.582 33.844 28.078 1 98.5 429 GLU B C 1
ATOM 6934 O O . GLU B 1 429 ? -7.902 35.031 28.016 1 98.5 429 GLU B O 1
ATOM 6939 N N . PHE B 1 430 ? -6.609 33.375 27.406 1 98.56 430 PHE B N 1
ATOM 6940 C CA . PHE B 1 430 ? -5.895 34.188 26.406 1 98.56 430 PHE B CA 1
ATOM 6941 C C . PHE B 1 430 ? -6.859 34.75 25.375 1 98.56 430 PHE B C 1
ATOM 6943 O O . PHE B 1 430 ? -6.812 35.938 25.078 1 98.56 430 PHE B O 1
ATOM 6950 N N . LEU B 1 431 ? -7.703 33.906 24.812 1 98.56 431 LEU B N 1
ATOM 6951 C CA . LEU B 1 431 ? -8.641 34.312 23.781 1 98.56 431 LEU B CA 1
ATOM 6952 C C . LEU B 1 431 ? -9.633 35.344 24.328 1 98.56 431 LEU B C 1
ATOM 6954 O O . LEU B 1 431 ? -9.984 36.312 23.641 1 98.56 431 LEU B O 1
ATOM 6958 N N . PHE B 1 432 ? -10.055 35.094 25.547 1 98.44 432 PHE B N 1
ATOM 6959 C CA . PHE B 1 432 ? -10.93 36 26.25 1 98.44 432 PHE B CA 1
ATOM 6960 C C . PHE B 1 432 ? -10.297 37.406 26.359 1 98.44 432 PHE B C 1
ATOM 6962 O O . PHE B 1 432 ? -10.914 38.406 25.984 1 98.44 432 PHE B O 1
ATOM 6969 N N . GLN B 1 433 ? -9.07 37.469 26.766 1 98.25 433 GLN B N 1
ATOM 6970 C CA . GLN B 1 433 ? -8.352 38.719 26.922 1 98.25 433 GLN B CA 1
ATOM 6971 C C . GLN B 1 433 ? -7.992 39.312 25.578 1 98.25 433 GLN B C 1
ATOM 6973 O O . GLN B 1 433 ? -7.969 40.531 25.422 1 98.25 433 GLN B O 1
ATOM 6978 N N . LEU B 1 434 ? -7.648 38.438 24.641 1 98.38 434 LEU B N 1
ATOM 6979 C CA . LEU B 1 434 ? -7.305 38.938 23.297 1 98.38 434 LEU B CA 1
ATOM 6980 C C . LEU B 1 434 ? -8.445 39.75 22.703 1 98.38 434 LEU B C 1
ATOM 6982 O O . LEU B 1 434 ? -8.219 40.812 22.125 1 98.38 434 LEU B O 1
ATOM 6986 N N . ILE B 1 435 ? -9.656 39.25 22.828 1 98.12 435 ILE B N 1
ATOM 6987 C CA . ILE B 1 435 ? -10.82 39.938 22.297 1 98.12 435 ILE B CA 1
ATOM 6988 C C . ILE B 1 435 ? -10.961 41.312 22.969 1 98.12 435 ILE B C 1
ATOM 6990 O O . ILE B 1 435 ? -11.18 42.312 22.297 1 98.12 435 ILE B O 1
ATOM 6994 N N . GLN B 1 436 ? -10.766 41.344 24.25 1 97.44 436 GLN B N 1
ATOM 6995 C CA . GLN B 1 436 ? -10.875 42.594 24.984 1 97.44 436 GLN B CA 1
ATOM 6996 C C . GLN B 1 436 ? -9.742 43.531 24.609 1 97.44 436 GLN B C 1
ATOM 6998 O O . GLN B 1 436 ? -9.977 44.719 24.406 1 97.44 436 GLN B O 1
ATOM 7003 N N . ASN B 1 437 ? -8.57 43 24.531 1 96.62 437 ASN B N 1
ATOM 7004 C CA . ASN B 1 437 ? -7.406 43.812 24.219 1 96.62 437 ASN B CA 1
ATOM 7005 C C . ASN B 1 437 ? -7.457 44.344 22.781 1 96.62 437 ASN B C 1
ATOM 7007 O O . ASN B 1 437 ? -6.773 45.312 22.453 1 96.62 437 ASN B O 1
ATOM 7011 N N . SER B 1 438 ? -8.219 43.75 21.922 1 96.56 438 SER B N 1
ATOM 7012 C CA . SER B 1 438 ? -8.328 44.125 20.531 1 96.56 438 SER B CA 1
ATOM 7013 C C . SER B 1 438 ? -9.195 45.375 20.375 1 96.56 438 SER B C 1
ATOM 7015 O O . SER B 1 438 ? -9.227 46 19.297 1 96.56 438 SER B O 1
ATOM 7017 N N . ASP B 1 439 ? -9.867 45.812 21.422 1 93.94 439 ASP B N 1
ATOM 7018 C CA . ASP B 1 439 ? -10.758 46.969 21.391 1 93.94 439 ASP B CA 1
ATOM 7019 C C . ASP B 1 439 ? -9.969 48.281 21.531 1 93.94 439 ASP B C 1
ATOM 7021 O O . ASP B 1 439 ? -10.531 49.375 21.453 1 93.94 439 ASP B O 1
ATOM 7025 N N . ILE B 1 440 ? -8.672 48.219 21.656 1 83.5 440 ILE B N 1
ATOM 7026 C CA . ILE B 1 440 ? -7.852 49.406 21.844 1 83.5 440 ILE B CA 1
ATOM 7027 C C . ILE B 1 440 ? -7.664 50.125 20.516 1 83.5 440 ILE B C 1
ATOM 7029 O O . ILE B 1 440 ? -7.535 49.469 19.469 1 83.5 440 ILE B O 1
ATOM 7033 N N . ASP B 1 441 ? -8.039 51.406 20.438 1 68.19 441 ASP B N 1
ATOM 7034 C CA . ASP B 1 441 ? -7.891 52.219 19.219 1 68.19 441 ASP B CA 1
ATOM 7035 C C . ASP B 1 441 ? -6.418 52.406 18.875 1 68.19 441 ASP B C 1
ATOM 7037 O O . ASP B 1 441 ? -5.98 52.125 17.766 1 68.19 441 ASP B O 1
ATOM 7041 N N . LYS B 1 442 ? -5.699 53.406 19.656 1 64.12 442 LYS B N 1
ATOM 7042 C CA . LYS B 1 442 ? -4.328 53.781 19.344 1 64.12 442 LYS B CA 1
ATOM 7043 C C . LYS B 1 442 ? -3.33 53.031 20.219 1 64.12 442 LYS B C 1
ATOM 7045 O O . LYS B 1 442 ? -3.559 52.875 21.422 1 64.12 442 LYS B O 1
ATOM 7050 N N . LEU B 1 443 ? -2.404 52.281 19.453 1 61.56 443 LEU B N 1
ATOM 7051 C CA . LEU B 1 443 ? -1.3 51.594 20.094 1 61.56 443 LEU B CA 1
ATOM 7052 C C . LEU B 1 443 ? -0.521 52.531 21.016 1 61.56 443 LEU B C 1
ATOM 7054 O O . LEU B 1 443 ? -0.267 53.688 20.656 1 61.56 443 LEU B O 1
ATOM 7058 N N . PRO B 1 444 ? -0.508 52.156 22.359 1 54.94 444 PRO B N 1
ATOM 7059 C CA . PRO B 1 444 ? 0.361 53 23.172 1 54.94 444 PRO B CA 1
ATOM 7060 C C . PRO B 1 444 ? 1.733 53.219 22.547 1 54.94 444 PRO B C 1
ATOM 7062 O O . PRO B 1 444 ? 2.229 52.375 21.812 1 54.94 444 PRO B O 1
ATOM 7065 N N . LYS B 1 445 ? 2.182 54.438 22.266 1 53.31 445 LYS B N 1
ATOM 7066 C CA . LYS B 1 445 ? 3.518 54.781 21.781 1 53.31 445 LYS B CA 1
ATOM 7067 C C . LYS B 1 445 ? 4.574 53.875 22.422 1 53.31 445 LYS B C 1
ATOM 7069 O O . LYS B 1 445 ? 4.551 53.656 23.625 1 53.31 445 LYS B O 1
ATOM 7074 N N . PRO B 1 446 ? 5.254 53.062 21.609 1 51.31 446 PRO B N 1
ATOM 7075 C CA . PRO B 1 446 ? 6.32 52.25 22.219 1 51.31 446 PRO B CA 1
ATOM 7076 C C . PRO B 1 446 ? 7.168 53.062 23.203 1 51.31 446 PRO B C 1
ATOM 7078 O O . PRO B 1 446 ? 7.371 54.25 23 1 51.31 446 PRO B O 1
ATOM 7081 N N . HIS B 1 447 ? 7.109 52.812 24.391 1 41.97 447 HIS B N 1
ATOM 7082 C CA . HIS B 1 447 ? 8.031 53.469 25.297 1 41.97 447 HIS B CA 1
ATOM 7083 C C . HIS B 1 447 ? 9.445 53.5 24.734 1 41.97 447 HIS B C 1
ATOM 7085 O O . HIS B 1 447 ? 10.031 52.438 24.453 1 41.97 447 HIS B O 1
ATOM 7091 N N . LEU B 1 448 ? 9.844 54.406 23.844 1 41.72 448 LEU B N 1
ATOM 7092 C CA . LEU B 1 448 ? 11.25 54.625 23.516 1 41.72 448 LEU B CA 1
ATOM 7093 C C . LEU B 1 448 ? 12.125 54.531 24.766 1 41.72 448 LEU B C 1
ATOM 7095 O O . LEU B 1 448 ? 11.867 55.188 25.766 1 41.72 448 LEU B O 1
ATOM 7099 N N . SER B 1 449 ? 12.727 53.406 25 1 38.81 449 SER B N 1
ATOM 7100 C CA . SER B 1 449 ? 13.836 53.469 25.938 1 38.81 449 SER B CA 1
ATOM 7101 C C . SER B 1 449 ? 14.773 54.625 25.609 1 38.81 449 SER B C 1
ATOM 7103 O O . SER B 1 449 ? 15.359 54.688 24.516 1 38.81 449 SER B O 1
ATOM 7105 N N . THR B 1 450 ? 14.477 55.875 25.953 1 35.25 450 THR B N 1
ATOM 7106 C CA . THR B 1 450 ? 15.453 56.938 26.047 1 35.25 450 THR B CA 1
ATOM 7107 C C . THR B 1 450 ? 16.719 56.469 26.75 1 35.25 450 THR B C 1
ATOM 7109 O O . THR B 1 450 ? 16.766 56.375 27.984 1 35.25 450 THR B O 1
ATOM 7112 N N . HIS B 1 451 ? 17.344 55.406 26.438 1 31.34 451 HIS B N 1
ATOM 7113 C CA . HIS B 1 451 ? 18.719 55.344 26.922 1 31.34 451 HIS B CA 1
ATOM 7114 C C . HIS B 1 451 ? 19.562 56.438 26.328 1 31.34 451 HIS B C 1
ATOM 7116 O O . HIS B 1 451 ? 19.859 56.438 25.125 1 31.34 451 HIS B O 1
ATOM 7122 N N . GLU B 1 452 ? 19.484 57.719 26.828 1 26.17 452 GLU B N 1
ATOM 7123 C CA . GLU B 1 452 ? 20.562 58.719 26.844 1 26.17 452 GLU B CA 1
ATOM 7124 C C . GLU B 1 452 ? 21.844 58.094 27.406 1 26.17 452 GLU B C 1
ATOM 7126 O O . GLU B 1 452 ? 21.906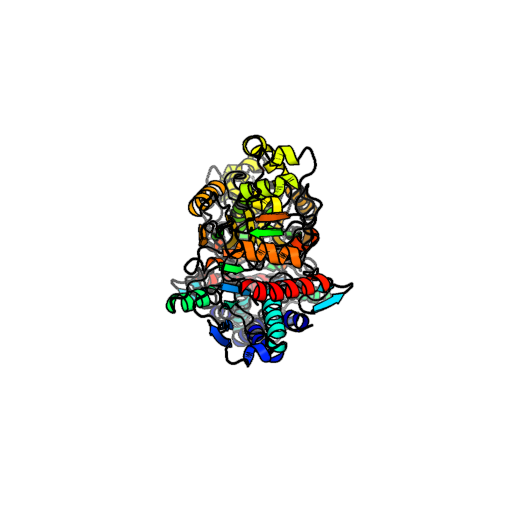 57.719 28.578 1 26.17 452 GLU B O 1
ATOM 7131 N N . LEU B 1 453 ? 22.672 57.562 26.609 1 19.28 453 LEU B N 1
ATOM 7132 C CA . LEU B 1 453 ? 24.078 57.969 26.625 1 19.28 453 LEU B CA 1
ATOM 7133 C C . LEU B 1 453 ? 24.297 59.219 25.766 1 19.28 453 LEU B C 1
ATOM 7135 O O . LEU B 1 453 ? 23.719 59.344 24.688 1 19.28 453 LEU B O 1
#

Solvent-accessible surface area (backbone atoms only — not comparable to full-atom values): 45155 Å² total; per-residue (Å²): 113,80,60,42,63,59,24,44,42,64,24,30,34,66,40,80,89,44,53,38,59,71,31,47,53,50,46,54,54,45,52,50,65,76,30,49,58,58,74,62,38,84,58,36,47,78,43,76,36,65,86,68,11,40,38,35,42,36,60,24,77,35,82,84,44,70,23,34,36,43,45,30,23,56,24,24,68,81,80,66,61,74,80,35,90,56,58,46,44,60,34,48,73,55,96,63,25,35,33,13,58,23,40,75,52,25,33,42,53,40,46,27,50,53,50,21,51,30,54,38,48,75,67,72,53,74,50,37,36,23,35,35,39,39,35,14,47,29,47,78,49,74,6,67,56,13,30,30,41,50,34,51,52,39,49,75,69,66,50,56,37,60,23,35,44,23,56,61,35,27,27,36,37,54,53,54,87,66,30,73,60,30,30,34,32,40,10,26,29,31,31,11,38,38,32,35,40,37,35,18,76,41,78,39,17,36,30,44,40,36,57,87,69,42,19,54,40,55,47,22,46,32,51,28,42,45,56,76,50,68,56,68,79,46,51,76,63,35,70,58,44,58,21,44,49,63,45,12,80,60,28,48,86,69,51,20,59,48,38,66,39,38,92,77,39,30,74,62,50,40,64,58,40,41,73,40,35,67,37,28,35,68,24,15,34,39,73,18,66,9,33,32,45,26,43,84,35,69,63,30,31,29,34,48,18,37,32,33,39,27,30,28,30,30,68,69,49,48,57,69,58,52,53,51,50,49,54,62,57,45,66,49,89,68,54,42,79,43,82,76,46,73,47,56,33,51,72,75,21,73,87,49,95,78,30,64,54,55,53,40,48,52,54,33,43,51,70,69,40,69,73,48,74,45,80,28,54,32,64,15,50,50,79,60,45,64,75,51,38,60,88,36,31,69,35,46,36,16,44,31,71,38,76,34,38,55,73,50,61,51,12,46,72,26,57,65,20,47,33,43,53,67,41,51,52,48,31,23,50,35,45,37,45,39,58,60,56,56,46,61,82,75,76,75,71,74,79,70,78,76,71,81,122,114,79,61,42,62,58,25,45,43,63,23,29,31,65,43,86,78,46,55,38,58,71,30,46,52,50,48,54,54,46,53,50,66,74,32,49,58,56,73,63,37,84,56,36,46,77,44,76,36,65,86,68,9,42,37,35,42,37,60,25,78,37,82,82,43,69,23,34,36,43,44,30,23,57,22,23,68,81,77,67,60,75,81,35,90,56,57,45,44,59,34,47,73,55,96,64,25,33,33,12,56,23,40,75,53,25,34,44,51,38,47,27,50,53,48,22,51,30,53,38,47,75,67,70,52,73,50,38,35,22,34,34,40,38,36,14,48,28,47,79,48,73,6,67,55,13,32,30,41,50,33,51,53,40,50,75,69,65,49,59,38,61,23,35,42,22,56,62,37,26,24,35,38,53,54,54,87,66,30,74,59,31,30,33,32,39,9,26,30,32,29,10,39,37,32,35,40,38,35,18,73,40,77,38,17,34,32,46,40,37,58,87,70,43,18,52,38,54,47,22,45,34,52,27,42,45,58,74,51,67,57,66,80,47,49,73,64,36,71,57,43,59,21,43,50,64,44,12,81,60,26,48,86,70,50,20,58,46,41,67,40,39,94,77,39,31,72,62,52,41,64,58,40,41,73,40,35,67,35,27,32,67,25,13,34,39,72,18,66,11,33,33,46,26,41,84,35,66,63,28,31,28,34,48,19,38,33,33,38,26,30,30,29,28,67,69,47,49,56,70,58,52,51,52,52,50,53,62,57,45,66,48,88,69,55,42,80,43,81,76,43,73,46,56,32,52,72,74,22,75,84,50,93,78,29,62,53,56,53,43,48,51,54,34,44,51,70,68,39,68,71,48,73,44,79,28,54,31,67,14,49,50,80,62,46,64,76,50,37,59,90,36,31,69,33,48,35,16,44,32,71,38,78,33,39,55,73,50,63,50,13,45,72,26,57,63,21,47,32,42,52,67,42,50,52,48,30,23,49,34,44,38,45,38,59,59,57,56,45,60,82,75,77,75,74,74,78,71,79,77,74,81,125

Foldseek 3Di:
DLLLVLQLQQQADEADVPTPVVSLVVNVVSLCVVQVLQVPPPQWDWDDALNRKIKIKHDAPAPVAAAAEEEAESYFHDDDQPPAPDRQRNLDDDPQWGWHTCQVHHSLRVSLLSVLVSVCVVVVHGFRHIYMYIYFSHFVHVRVSGLLRVLVVCVVVVHAHLAYEAAFFEWEAAQDPQFHFTAGAKAQWEFWKWKKKKKFFDDKDFQVDDDPDARCRLVVLLVVLDQVDWFDFPFPPDPVLQQLCQCLVRGDPPSSVCSVPCVPCVVVVLVVQCVDVVSVLQGFWGKDWDDWDFDDDPGMGTRMIMTMIMIGGHLNDAPVVVVVVSCVRSVDPSIDMDIPDTDGMDDGADDDLPRLLNLLLVVLCCVLPVRHPYYGYDYRSDDGSCSSNCSRYSRYIHYQHFYDYNVQVCCRVHYGNIGRPVRSVSSSSSSSSSSVSSSDDDRDDPPPPPPDD/DLLLVLQLQQQADEAPPDTPVVSLVVNVVSLCVVQVLQPPPPQWDWDDALNRKIKIKHDAPAPVAAAAEEEAESYFHDDDQPPAPDRQRNLDDDPQWGWHTCQVHHSLRVSLLSVLVSVCVVVVHRFRHIYMYIYFSHFVHVRVSGLLRVLVVCVVVVHAHLAYEAAFFEWEAAQDPQFHFTAGAKAQWEFWKWKKKKKFFDDKDFQVDDDPDARCRLVVLLVVLDQVDWFDWPFPPDPVLQQLCQCLVRGDPPSSVCSVPCVPCVVVVLVVQCVDVVSVLQGFWGKDWDDWDFDDDPGMGTRMIMTMIMIGGHLNDAPVVVVVVSCVRSVDPSIDMDIPDTDGMDDGADDDLPRLLNLLLVVLCCVLPVRHPGYGYDYRSDDGSCSSNCSRYSRYIHYQHFYDYNVQVCCRVHYGNIGRPVRSVSSSSSSSSSSVSSSDDDRDDPPPPPPDD

Secondary structure (DSSP, 8-state):
-HHHHHHHS--BEEETTEE-HHHHHHHHHHHHHH-HHHHH-TTEEEEEETTTEEEEEE--S-TTSPPEEEEEE--B----STT-SS-TTS--EETTEEESTTTTTTHHHHHHHHHHHHHHHHTT---SS-EEEEEES-GGGTTTTTHHHHHHHHHHTT---S-EEESS--EESS-STT--S-EEEEEEEE-EEEEEEEEEE---EETTS--SS-HHHHHHHHHHHHHHSPPPB-TTSSTHHHHHHHHGGGSPTTHHHHHHTHHHHHHHHHHHHTTSHHHHHHHB-EEEEEEEEE-S-TTEE-SEEEEEEEEEE-TT--HHHHHHHHHHHH--TTSEEEEEEEEPPPPPPP-STT-HHHHHHHHHHHHH-TT--EEEEEEESS--GGGGGTTT-S-EEE----EE-HHHHTTTTSTT-EEEHHHHHHHHHHHHHHHHHTT-SS-----------/-HHHHHHHS--BEEETTEE-HHHHHHHHHHHHHH-HHHHH-TTEEEEEETTTEEEEEE--S-TTSPPEEEEEE--B----STT-SS-TTS--EETTEEESTTTTTTHHHHHHHHHHHHHHHHTT---SS-EEEEEES-GGGTTTTTHHHHHHHHHHTT---S-EEESS-EEESS-STT--S-EEEEEEEE-EEEEEEEEEE---EETTS--SS-HHHHHHHHHHHHHHSPPPB-TTSSTHHHHHHHHGGGSPTTHHHHHHTHHHHHHHHHHHHTTSHHHHHHHB-EEEEEEEEE-S-TTEE-SEEEEEEEEEE-TT--HHHHHHHHHHHH--TTSEEEEEEEEPPPPPPP-STT-HHHHHHHHHHHHH-TT--EEEEEEESS--GGGGGTTT-S-EEE----EE-HHHHTTTTSTT-EEEHHHHHHHHHHHHHHHHHTT-SSPP---------

Sequence (906 aa):
MFSLGAIKIPTVAFLRKQLNTTALIEFGKYIQKVFPAVFSTEFIQHEVVGEYSYLFTVRGSDPQLMPYMLLAHMDVVPASEEGWKFPPFSAEEDEGYIYGRGTLDNKNSAIGILQALEFLLRRNYRPRRSFYIGIGHDEEVSGLDGGKQIAMLLQARGVKLSFLLDEGSGILDGVIEGIKSPVALIAVTEKGSLTLNLTVRSDPGHSSAPPKETSIGILAAAVSRLEKNPMPRLFGYGPELMMFEHLASEFAFPLNIVMKNLWLFSPLVSRIIERKPTGNSMVRTTTALTIFKAGIKFNVIPHLASAAVNFRIHPAQKVAEVLEIVKDTIDDDRVEITVTEAFDPLPISPWDDQALGVQIFRRTIMDVFPHVSSIAPGVCIGNTDSRHFTNLTDAIYRFNPVVLKADDVSRIHGWNERISVKDYEKQVEFLFQLIQNSDIDKLPKPHLSTHELMFSLGAIKIPTVAFLRKQLNTTALIEFGKYIQKVFPAVFSTEFIQHEVVGEYSYLFTVRGSDPQLMPYMLLAHMDVVPASEEGWKFPPFSAEEDEGYIYGRGTLDNKNSAIGILQALEFLLRRNYRPRRSFYIGIGHDEEVSGLDGGKQIAMLLQARGVKLSFLLDEGSGILDGVIEGIKSPVALIAVTEKGSLTLNLTVRSDPGHSSAPPKETSIGILAAAVSRLEKNPMPRLFGYGPELMMFEHLASEFAFPLNIVMKNLWLFSPLVSRIIERKPTGNSMVRTTTALTIFKAGIKFNVIPHLASAAVNFRIHPAQKVAEVLEIVKDTIDDDRVEITVTEAFDPLPISPWDDQALGVQIFRRTIMDVFPHVSSIAPGVCIGNTDSRHFTNLTDAIYRFNPVVLKADDVSRIHGWNERISVKDYEKQVEFLFQLIQNSDIDKLPKPHLSTHEL

Nearest PDB structures (foldseek):
  5vo3-assembly1_A-2  TM=8.626E-01  e=1.498E-26  Haemophilus influenzae
  3isz-assembly1_B  TM=6.387E-01  e=7.715E-23  Haemophilus influenzae Rd KW20
  3isz-assembly1_A  TM=6.151E-01  e=1.272E-23  Haemophilus influenzae Rd KW20
  4h2k-assembly1_A  TM=7.773E-01  e=1.346E-13  Haemophilus influenzae Rd KW20
  4h2k-assembly2_B  TM=7.660E-01  e=2.867E-13  Haemophilus influenzae Rd KW20

Radius of gyration: 35.98 Å; Cα contacts (8 Å, |Δi|>4): 2128; chains: 2; bounding box: 60×114×70 Å

InterPro domains:
  IPR002933 Peptidase M20 [PF01546] (69-437)
  IPR011650 Peptidase M20, dimerisation domain [PF07687] (189-333)
  IPR036264 Bacterial exopeptidase dimerisation domain [SSF55031] (192-335)
  IPR047177 Peptidase M20A [PTHR45962] (5-442)

Organism: Alligator mississippiensis (NCBI:txid8496)